Protein AF-0000000084458682 (afdb_homodimer)

Organism: NCBI:txid398673

Structure (mmCIF, N/CA/C/O backbone):
data_AF-0000000084458682-model_v1
#
loop_
_entity.id
_entity.type
_entity.pdbx_description
1 polymer 'C6 zinc finger domain-containing protein'
#
loop_
_atom_site.group_PDB
_atom_site.id
_atom_site.type_symbol
_atom_site.label_atom_id
_atom_site.label_alt_id
_atom_site.label_comp_id
_atom_site.label_asym_id
_atom_site.label_entity_id
_atom_site.label_seq_id
_atom_site.pdbx_PDB_ins_code
_atom_site.Cartn_x
_atom_site.Cartn_y
_atom_site.Cartn_z
_atom_site.occupancy
_atom_site.B_iso_or_equiv
_atom_site.auth_seq_id
_atom_site.auth_comp_id
_atom_site.auth_asym_id
_atom_site.auth_atom_id
_atom_site.pdbx_PDB_model_num
ATOM 1 N N . MET A 1 1 ? 53.125 -32.344 -9.625 1 20.31 1 MET A N 1
ATOM 2 C CA . MET A 1 1 ? 53.156 -32.875 -10.984 1 20.31 1 MET A CA 1
ATOM 3 C C . MET A 1 1 ? 51.812 -32.688 -11.688 1 20.31 1 MET A C 1
ATOM 5 O O . MET A 1 1 ? 50.781 -33.094 -11.164 1 20.31 1 MET A O 1
ATOM 9 N N . VAL A 1 2 ? 51.625 -31.562 -12.617 1 22.66 2 VAL A N 1
ATOM 10 C CA . VAL A 1 2 ? 50.562 -30.688 -13.094 1 22.66 2 VAL A CA 1
ATOM 11 C C . VAL A 1 2 ? 49.75 -31.391 -14.164 1 22.66 2 VAL A C 1
ATOM 13 O O . VAL A 1 2 ? 50.25 -31.688 -15.25 1 22.66 2 VAL A O 1
ATOM 16 N N . TYR A 1 3 ? 49.031 -32.531 -13.836 1 24.22 3 TYR A N 1
ATOM 17 C CA . TYR A 1 3 ? 48.594 -33.562 -14.766 1 24.22 3 TYR A CA 1
ATOM 18 C C . TYR A 1 3 ? 47.625 -33 -15.797 1 24.22 3 TYR A C 1
ATOM 20 O O . TYR A 1 3 ? 46.656 -32.344 -15.445 1 24.22 3 TYR A O 1
ATOM 28 N N . ARG A 1 4 ? 47.969 -32.562 -17.094 1 22.98 4 ARG A N 1
ATOM 29 C CA . ARG A 1 4 ? 47.625 -31.906 -18.344 1 22.98 4 ARG A CA 1
ATOM 30 C C . ARG A 1 4 ? 46.5 -32.656 -19.062 1 22.98 4 ARG A C 1
ATOM 32 O O . ARG A 1 4 ? 46.75 -33.344 -20.062 1 22.98 4 ARG A O 1
ATOM 39 N N . GLY A 1 5 ? 45.625 -33.312 -18.344 1 24.48 5 GLY A N 1
ATOM 40 C CA . GLY A 1 5 ? 44.875 -34.312 -19.094 1 24.48 5 GLY A CA 1
ATOM 41 C C . GLY A 1 5 ? 44.094 -33.75 -20.266 1 24.48 5 GLY A C 1
ATOM 42 O O . GLY A 1 5 ? 43.625 -32.625 -20.219 1 24.48 5 GLY A O 1
ATOM 43 N N . LYS A 1 6 ? 44.469 -34.062 -21.516 1 24.25 6 LYS A N 1
ATOM 44 C CA . LYS A 1 6 ? 44.156 -33.656 -22.891 1 24.25 6 LYS A CA 1
ATOM 45 C C . LYS A 1 6 ? 42.656 -33.688 -23.156 1 24.25 6 LYS A C 1
ATOM 47 O O . LYS A 1 6 ? 41.969 -34.688 -22.828 1 24.25 6 LYS A O 1
ATOM 52 N N . PRO A 1 7 ? 41.938 -32.5 -23.359 1 23.73 7 PRO A N 1
ATOM 53 C CA . PRO A 1 7 ? 40.531 -32.156 -23.594 1 23.73 7 PRO A CA 1
ATOM 54 C C . PRO A 1 7 ? 39.938 -32.812 -24.844 1 23.73 7 PRO A C 1
ATOM 56 O O . PRO A 1 7 ? 40.594 -32.844 -25.891 1 23.73 7 PRO A O 1
ATOM 59 N N . SER A 1 8 ? 39.438 -34.062 -24.75 1 23.16 8 SER A N 1
ATOM 60 C CA . SER A 1 8 ? 39.031 -34.812 -25.938 1 23.16 8 SER A CA 1
ATOM 61 C C . SER A 1 8 ? 38.188 -33.938 -26.859 1 23.16 8 SER A C 1
ATOM 63 O O . SER A 1 8 ? 37.406 -33.094 -26.375 1 23.16 8 SER A O 1
ATOM 65 N N . PRO A 1 9 ? 38.469 -33.75 -28.156 1 22.3 9 PRO A N 1
ATOM 66 C CA . PRO A 1 9 ? 38.125 -32.844 -29.266 1 22.3 9 PRO A CA 1
ATOM 67 C C . PRO A 1 9 ? 36.625 -32.75 -29.516 1 22.3 9 PRO A C 1
ATOM 69 O O . PRO A 1 9 ? 36.094 -31.688 -29.859 1 22.3 9 PRO A O 1
ATOM 72 N N . SER A 1 10 ? 35.938 -33.875 -29.688 1 22.98 10 SER A N 1
ATOM 73 C CA . SER A 1 10 ? 34.969 -33.969 -30.781 1 22.98 10 SER A CA 1
ATOM 74 C C . SER A 1 10 ? 33.625 -33.312 -30.391 1 22.98 10 SER A C 1
ATOM 76 O O . SER A 1 10 ? 32.594 -33.625 -30.969 1 22.98 10 SER A O 1
ATOM 78 N N . CYS A 1 11 ? 33.438 -32.719 -29.25 1 22.16 11 CYS A N 1
ATOM 79 C CA . CYS A 1 11 ? 32.031 -32.438 -28.891 1 22.16 11 CYS A CA 1
ATOM 80 C C . CYS A 1 11 ? 31.406 -31.469 -29.875 1 22.16 11 CYS A C 1
ATOM 82 O O . CYS A 1 11 ? 31.812 -30.312 -29.953 1 22.16 11 CYS A O 1
ATOM 84 N N . ALA A 1 12 ? 30.891 -32.031 -31.016 1 23.44 12 ALA A N 1
ATOM 85 C CA . ALA A 1 12 ? 30.25 -31.375 -32.156 1 23.44 12 ALA A CA 1
ATOM 86 C C . ALA A 1 12 ? 29.203 -30.359 -31.688 1 23.44 12 ALA A C 1
ATOM 88 O O . ALA A 1 12 ? 28.438 -30.641 -30.766 1 23.44 12 ALA A O 1
ATOM 89 N N . VAL A 1 13 ? 29.438 -29.141 -31.875 1 24.12 13 VAL A N 1
ATOM 90 C CA . VAL A 1 13 ? 28.734 -27.891 -31.656 1 24.12 13 VAL A CA 1
ATOM 91 C C . VAL A 1 13 ? 27.359 -27.953 -32.312 1 24.12 13 VAL A C 1
ATOM 93 O O . VAL A 1 13 ? 27.234 -28.109 -33.531 1 24.12 13 VAL A O 1
ATOM 96 N N . CYS A 1 14 ? 26.391 -28.625 -31.703 1 24.22 14 CYS A N 1
ATOM 97 C CA . CYS A 1 14 ? 25.047 -28.656 -32.281 1 24.22 14 CYS A CA 1
ATOM 98 C C . CYS A 1 14 ? 24.609 -27.25 -32.688 1 24.22 14 CYS A C 1
ATOM 100 O O . CYS A 1 14 ? 24.578 -26.328 -31.875 1 24.22 14 CYS A O 1
ATOM 102 N N . THR A 1 15 ? 24.938 -26.828 -33.969 1 24.16 15 THR A N 1
ATOM 103 C CA . THR A 1 15 ? 24.641 -25.578 -34.656 1 24.16 15 THR A CA 1
ATOM 104 C C . THR A 1 15 ? 23.172 -25.188 -34.469 1 24.16 15 THR A C 1
ATOM 106 O O . THR A 1 15 ? 22.281 -26.031 -34.594 1 24.16 15 THR A O 1
ATOM 109 N N . GLY A 1 16 ? 22.812 -24.344 -33.656 1 22.59 16 GLY A N 1
ATOM 110 C CA . GLY A 1 16 ? 21.562 -23.688 -33.312 1 22.59 16 GLY A CA 1
ATOM 111 C C . GLY A 1 16 ? 20.734 -23.297 -34.531 1 22.59 16 GLY A C 1
ATOM 112 O O . GLY A 1 16 ? 21.25 -23.297 -35.656 1 22.59 16 GLY A O 1
ATOM 113 N N . TYR A 1 17 ? 19.422 -23.391 -34.594 1 22.22 17 TYR A N 1
ATOM 114 C CA . TYR A 1 17 ? 18.391 -23.125 -35.594 1 22.22 17 TYR A CA 1
ATOM 115 C C . TYR A 1 17 ? 18.562 -21.75 -36.219 1 22.22 17 TYR A C 1
ATOM 117 O O . TYR A 1 17 ? 18.797 -20.766 -35.531 1 22.22 17 TYR A O 1
ATOM 125 N N . ARG A 1 18 ? 19.031 -21.609 -37.469 1 24.05 18 ARG A N 1
ATOM 126 C CA . ARG A 1 18 ? 19.281 -20.438 -38.281 1 24.05 18 ARG A CA 1
ATOM 127 C C . ARG A 1 18 ? 18.156 -19.422 -38.125 1 24.05 18 ARG A C 1
ATOM 129 O O . ARG A 1 18 ? 17.078 -19.734 -37.625 1 24.05 18 ARG A O 1
ATOM 136 N N . ASP A 1 19 ? 18.172 -18.344 -39.156 1 22.89 19 ASP A N 1
ATOM 137 C CA . ASP A 1 19 ? 17.781 -17 -39.562 1 22.89 19 ASP A CA 1
ATOM 138 C C . ASP A 1 19 ? 16.328 -16.953 -40 1 22.89 19 ASP A C 1
ATOM 140 O O . ASP A 1 19 ? 15.938 -17.719 -40.906 1 22.89 19 ASP A O 1
ATOM 144 N N . GLN A 1 20 ? 15.398 -16.641 -39.281 1 24.78 20 GLN A N 1
ATOM 145 C CA . GLN A 1 20 ? 13.984 -16.484 -39.594 1 24.78 20 GLN A CA 1
ATOM 146 C C . GLN A 1 20 ? 13.781 -15.484 -40.75 1 24.78 20 GLN A C 1
ATOM 148 O O . GLN A 1 20 ? 12.648 -15.141 -41.094 1 24.78 20 GLN A O 1
ATOM 153 N N . SER A 1 21 ? 14.844 -14.938 -41.344 1 27.61 21 SER A N 1
ATOM 154 C CA . SER A 1 21 ? 14.547 -13.914 -42.344 1 27.61 21 SER A CA 1
ATOM 155 C C . SER A 1 21 ? 13.648 -14.461 -43.438 1 27.61 21 SER A C 1
ATOM 157 O O . SER A 1 21 ? 13.133 -13.703 -44.25 1 27.61 21 SER A O 1
ATOM 159 N N . ASP A 1 22 ? 13.734 -15.734 -43.719 1 24.95 22 ASP A N 1
ATOM 160 C CA . ASP A 1 22 ? 13.242 -16.047 -45.031 1 24.95 22 ASP A CA 1
ATOM 161 C C . ASP A 1 22 ? 11.719 -15.945 -45.094 1 24.95 22 ASP A C 1
ATOM 163 O O . ASP A 1 22 ? 11.094 -16.453 -46.031 1 24.95 22 ASP A O 1
ATOM 167 N N . PHE A 1 23 ? 11.023 -15.898 -43.938 1 23.5 23 PHE A N 1
ATOM 168 C CA . PHE A 1 23 ? 9.594 -16.047 -44.219 1 23.5 23 PHE A CA 1
ATOM 169 C C . PHE A 1 23 ? 9.039 -14.812 -44.906 1 23.5 23 PHE A C 1
ATOM 171 O O . PHE A 1 23 ? 9.188 -13.695 -44.406 1 23.5 23 PHE A O 1
ATOM 178 N N . GLY A 1 24 ? 9.016 -14.703 -46.219 1 23.62 24 GLY A N 1
ATOM 179 C CA . GLY A 1 24 ? 8.547 -13.758 -47.219 1 23.62 24 GLY A CA 1
ATOM 180 C C . GLY A 1 24 ? 7.129 -13.281 -46.969 1 23.62 24 GLY A C 1
ATOM 181 O O . GLY A 1 24 ? 6.25 -13.469 -47.812 1 23.62 24 GLY A O 1
ATOM 182 N N . PHE A 1 25 ? 6.645 -13.297 -45.688 1 22.47 25 PHE A N 1
ATOM 183 C CA . PHE A 1 25 ? 5.207 -13.047 -45.688 1 22.47 25 PHE A CA 1
ATOM 184 C C . PHE A 1 25 ? 4.898 -11.648 -46.219 1 22.47 25 PHE A C 1
ATOM 186 O O . PHE A 1 25 ? 5.41 -10.656 -45.719 1 22.47 25 PHE A O 1
ATOM 193 N N . GLN A 1 26 ? 4.793 -11.57 -47.5 1 23.95 26 GLN A N 1
ATOM 194 C CA . GLN A 1 26 ? 4.348 -10.375 -48.219 1 23.95 26 GLN A CA 1
ATOM 195 C C . GLN A 1 26 ? 3.016 -9.875 -47.688 1 23.95 26 GLN A C 1
ATOM 197 O O . GLN A 1 26 ? 2.084 -10.656 -47.469 1 23.95 26 GLN A O 1
ATOM 202 N N . ASP A 1 27 ? 3.084 -8.922 -46.875 1 23.94 27 ASP A N 1
ATOM 203 C CA . ASP A 1 27 ? 1.96 -8.219 -46.25 1 23.94 27 ASP A CA 1
ATOM 204 C C . ASP A 1 27 ? 0.97 -7.742 -47.312 1 23.94 27 ASP A C 1
ATOM 206 O O . ASP A 1 27 ? 1.268 -6.824 -48.094 1 23.94 27 ASP A O 1
ATOM 210 N N . GLN A 1 28 ? 0.329 -8.68 -48.031 1 25.38 28 GLN A N 1
ATOM 211 C CA . GLN A 1 28 ? -0.62 -8.234 -49.062 1 25.38 28 GLN A CA 1
ATOM 212 C C . GLN A 1 28 ? -1.819 -7.539 -48.406 1 25.38 28 GLN A C 1
ATOM 214 O O . GLN A 1 28 ? -2.951 -8.016 -48.531 1 25.38 28 GLN A O 1
ATOM 219 N N . SER A 1 29 ? -1.659 -7.012 -47.219 1 25.89 29 SER A N 1
ATOM 220 C CA . SER A 1 29 ? -2.871 -6.602 -46.5 1 25.89 29 SER A CA 1
ATOM 221 C C . SER A 1 29 ? -3.562 -5.449 -47.219 1 25.89 29 SER A C 1
ATOM 223 O O . SER A 1 29 ? -4.578 -4.934 -46.75 1 25.89 29 SER A O 1
ATOM 225 N N . GLU A 1 30 ? -2.973 -4.875 -48.219 1 23.98 30 GLU A N 1
ATOM 226 C CA . GLU A 1 30 ? -3.619 -3.609 -48.562 1 23.98 30 GLU A CA 1
ATOM 227 C C . GLU A 1 30 ? -5.059 -3.832 -49.031 1 23.98 30 GLU A C 1
ATOM 229 O O . GLU A 1 30 ? -5.949 -3.053 -48.688 1 23.98 30 GLU A O 1
ATOM 234 N N . GLU A 1 31 ? -5.25 -4.812 -50 1 24.73 31 GLU A N 1
ATOM 235 C CA . GLU A 1 31 ? -6.402 -4.707 -50.875 1 24.73 31 GLU A CA 1
ATOM 236 C C . GLU A 1 31 ? -7.688 -5.117 -50.188 1 24.73 31 GLU A C 1
ATOM 238 O O . GLU A 1 31 ? -8.75 -4.531 -50.406 1 24.73 31 GLU A O 1
ATOM 243 N N . VAL A 1 32 ? -7.625 -6.164 -49.219 1 25.7 32 VAL A N 1
ATOM 244 C CA . VAL A 1 32 ? -8.898 -6.797 -48.938 1 25.7 32 VAL A CA 1
ATOM 245 C C . VAL A 1 32 ? -9.734 -5.887 -48.031 1 25.7 32 VAL A C 1
ATOM 247 O O . VAL A 1 32 ? -10.906 -6.156 -47.781 1 25.7 32 VAL A O 1
ATOM 250 N N . VAL A 1 33 ? -9.156 -4.805 -47.438 1 25.14 33 VAL A N 1
ATOM 251 C CA . VAL A 1 33 ? -9.969 -4.008 -46.531 1 25.14 33 VAL A CA 1
ATOM 252 C C . VAL A 1 33 ? -11.148 -3.404 -47.281 1 25.14 33 VAL A C 1
ATOM 254 O O . VAL A 1 33 ? -12.117 -2.955 -46.656 1 25.14 33 VAL A O 1
ATOM 257 N N . ARG A 1 34 ? -11.125 -3.254 -48.562 1 22.03 34 ARG A N 1
ATOM 258 C CA . ARG A 1 34 ? -12.109 -2.379 -49.188 1 22.03 34 ARG A CA 1
ATOM 259 C C . ARG A 1 34 ? -13.5 -3.016 -49.156 1 22.03 34 ARG A C 1
ATOM 261 O O . ARG A 1 34 ? -14.5 -2.332 -48.938 1 22.03 34 ARG A O 1
ATOM 268 N N . ASN A 1 35 ? -13.773 -4.383 -49.625 1 21.17 35 ASN A N 1
ATOM 269 C CA . ASN A 1 35 ? -15.039 -4.773 -50.25 1 21.17 35 ASN A CA 1
ATOM 270 C C . ASN A 1 35 ? -16.078 -5.156 -49.219 1 21.17 35 ASN A C 1
ATOM 272 O O . ASN A 1 35 ? -17.141 -5.672 -49.562 1 21.17 35 ASN A O 1
ATOM 276 N N . TYR A 1 36 ? -15.836 -5.395 -47.906 1 23.7 36 TYR A N 1
ATOM 277 C CA . TYR A 1 36 ? -16.828 -6.113 -47.125 1 23.7 36 TYR A CA 1
ATOM 278 C C . TYR A 1 36 ? -18.094 -5.277 -46.969 1 23.7 36 TYR A C 1
ATOM 280 O O . TYR A 1 36 ? -18.953 -5.582 -46.125 1 23.7 36 TYR A O 1
ATOM 288 N N . HIS A 1 37 ? -18.5 -4.359 -47.938 1 23.52 37 HIS A N 1
ATOM 289 C CA . HIS A 1 37 ? -19.656 -3.482 -47.812 1 23.52 37 HIS A CA 1
ATOM 290 C C . HIS A 1 37 ? -20.953 -4.285 -47.656 1 23.52 37 HIS A C 1
ATOM 292 O O . HIS A 1 37 ? -21.781 -3.961 -46.812 1 23.52 37 HIS A O 1
ATOM 298 N N . GLN A 1 38 ? -21.516 -4.984 -48.719 1 19.23 38 GLN A N 1
ATOM 299 C CA . GLN A 1 38 ? -22.859 -4.836 -49.25 1 19.23 38 GLN A CA 1
ATOM 300 C C . GLN A 1 38 ? -23.828 -5.797 -48.594 1 19.23 38 GLN A C 1
ATOM 302 O O . GLN A 1 38 ? -24.922 -5.391 -48.156 1 19.23 38 GLN A O 1
ATOM 307 N N . SER A 1 39 ? -24 -7.129 -49 1 19.36 39 SER A N 1
ATOM 308 C CA . SER A 1 39 ? -25.203 -7.746 -49.531 1 19.36 39 SER A CA 1
ATOM 309 C C . SER A 1 39 ? -25.938 -8.539 -48.469 1 19.36 39 SER A C 1
ATOM 311 O O . SER A 1 39 ? -26.828 -9.344 -48.781 1 19.36 39 SER A O 1
ATOM 313 N N . ALA A 1 40 ? -25.797 -8.367 -47.125 1 19.02 40 ALA A N 1
ATOM 314 C CA . ALA A 1 40 ? -26.344 -9.469 -46.344 1 19.02 40 ALA A CA 1
ATOM 315 C C . ALA A 1 40 ? -27.875 -9.406 -46.312 1 19.02 40 ALA A C 1
ATOM 317 O O . ALA A 1 40 ? -28.484 -9.375 -45.25 1 19.02 40 ALA A O 1
ATOM 318 N N . LYS A 1 41 ? -28.562 -8.852 -47.219 1 17.77 41 LYS A N 1
ATOM 319 C CA . LYS A 1 41 ? -29.984 -8.672 -46.969 1 17.77 41 LYS A CA 1
ATOM 320 C C . LYS A 1 41 ? -30.688 -10.008 -46.812 1 17.77 41 LYS A C 1
ATOM 322 O O . LYS A 1 41 ? -31.422 -10.219 -45.812 1 17.77 41 LYS A O 1
ATOM 327 N N . LYS A 1 42 ? -31.375 -10.672 -47.812 1 18.09 42 LYS A N 1
ATOM 328 C CA . LYS A 1 42 ? -32.781 -11.023 -47.969 1 18.09 42 LYS A CA 1
ATOM 329 C C . LYS A 1 42 ? -33.031 -12.508 -47.719 1 18.09 42 LYS A C 1
ATOM 331 O O . LYS A 1 42 ? -34.125 -13 -47.875 1 18.09 42 LYS A O 1
ATOM 336 N N . LYS A 1 43 ? -32.062 -13.453 -47.812 1 17.5 43 LYS A N 1
ATOM 337 C CA . LYS A 1 43 ? -32.531 -14.648 -48.5 1 17.5 43 LYS A CA 1
ATOM 338 C C . LYS A 1 43 ? -33.562 -15.406 -47.688 1 17.5 43 LYS A C 1
ATOM 340 O O . LYS A 1 43 ? -34.625 -15.734 -48.188 1 17.5 43 LYS A O 1
ATOM 345 N N . GLY A 1 44 ? -33.344 -16.672 -47.062 1 16.72 44 GLY A N 1
ATOM 346 C CA . GLY A 1 44 ? -33.719 -18.016 -47.469 1 16.72 44 GLY A CA 1
ATOM 347 C C . GLY A 1 44 ? -34.875 -18.562 -46.625 1 16.72 44 GLY A C 1
ATOM 348 O O . GLY A 1 44 ? -34.719 -18.797 -45.438 1 16.72 44 GLY A O 1
ATOM 349 N N . LYS A 1 45 ? -36.188 -18.281 -46.781 1 18.02 45 LYS A N 1
ATOM 350 C CA . LYS A 1 45 ? -37.5 -18.625 -46.25 1 18.02 45 LYS A CA 1
ATOM 351 C C . LYS A 1 45 ? -37.75 -20.141 -46.344 1 18.02 45 LYS A C 1
ATOM 353 O O . LYS A 1 45 ? -38.469 -20.703 -45.531 1 18.02 45 LYS A O 1
ATOM 358 N N . GLU A 1 46 ? -37.562 -21 -47.469 1 15.95 46 GLU A N 1
ATOM 359 C CA . GLU A 1 46 ? -38.625 -21.875 -47.969 1 15.95 46 GLU A CA 1
ATOM 360 C C . GLU A 1 46 ? -38.562 -23.266 -47.344 1 15.95 46 GLU A C 1
ATOM 362 O O . GLU A 1 46 ? -39.375 -24.125 -47.656 1 15.95 46 GLU A O 1
ATOM 367 N N . LYS A 1 47 ? -37.625 -23.641 -46.656 1 18.17 47 LYS A N 1
ATOM 368 C CA . LYS A 1 47 ? -37.469 -25.094 -46.812 1 18.17 47 LYS A CA 1
ATOM 369 C C . LYS A 1 47 ? -38.719 -25.844 -46.312 1 18.17 47 LYS A C 1
ATOM 371 O O . LYS A 1 47 ? -39.25 -25.516 -45.25 1 18.17 47 LYS A O 1
ATOM 376 N N . GLU A 1 48 ? -39.25 -26.828 -47.156 1 15.81 48 GLU A N 1
ATOM 377 C CA . GLU A 1 48 ? -40.219 -27.828 -47.594 1 15.81 48 GLU A CA 1
ATOM 378 C C . GLU A 1 48 ? -40.312 -28.984 -46.594 1 15.81 48 GLU A C 1
ATOM 380 O O . GLU A 1 48 ? -39.312 -29.406 -46.031 1 15.81 48 GLU A O 1
ATOM 385 N N . LYS A 1 49 ? -41.5 -29.453 -46.25 1 16.69 49 LYS A N 1
ATOM 386 C CA . LYS A 1 49 ? -42.438 -30.25 -45.469 1 16.69 49 LYS A CA 1
ATOM 387 C C . LYS A 1 49 ? -42.156 -31.734 -45.625 1 16.69 49 LYS A C 1
ATOM 389 O O . LYS A 1 49 ? -42.656 -32.562 -44.875 1 16.69 49 LYS A O 1
ATOM 394 N N . GLU A 1 50 ? -41.594 -32.188 -46.812 1 15.05 50 GLU A N 1
ATOM 395 C CA . GLU A 1 50 ? -42.219 -33.438 -47.156 1 15.05 50 GLU A CA 1
ATOM 396 C C . GLU A 1 50 ? -41.75 -34.562 -46.25 1 15.05 50 GLU A C 1
ATOM 398 O O . GLU A 1 50 ? -40.531 -34.781 -46.094 1 15.05 50 GLU A O 1
ATOM 403 N N . LYS A 1 51 ? -42.531 -34.938 -45.344 1 17.11 51 LYS A N 1
ATOM 404 C CA . LYS A 1 51 ? -42.656 -35.938 -44.312 1 17.11 51 LYS A CA 1
ATOM 405 C C . LYS A 1 51 ? -42.188 -37.312 -44.812 1 17.11 51 LYS A C 1
ATOM 407 O O . LYS A 1 51 ? -42.062 -37.5 -46.031 1 17.11 51 LYS A O 1
ATOM 412 N N . ARG A 1 52 ? -42.875 -38.344 -44.562 1 17.33 52 ARG A N 1
ATOM 413 C CA . ARG A 1 52 ? -42.719 -39.531 -43.719 1 17.33 52 ARG A CA 1
ATOM 414 C C . ARG A 1 52 ? -42.531 -40.781 -44.562 1 17.33 52 ARG A C 1
ATOM 416 O O . ARG A 1 52 ? -42.469 -41.875 -44 1 17.33 52 ARG A O 1
ATOM 423 N N . SER A 1 53 ? -42.719 -40.812 -45.781 1 15.97 53 SER A N 1
ATOM 424 C CA . SER A 1 53 ? -43.312 -42.062 -46.25 1 15.97 53 SER A CA 1
ATOM 425 C C . SER A 1 53 ? -42.312 -43.188 -46.281 1 15.97 53 SER A C 1
ATOM 427 O O . SER A 1 53 ? -42.625 -44.312 -46.625 1 15.97 53 SER A O 1
ATOM 429 N N . ILE A 1 54 ? -41 -43 -45.906 1 15.2 54 ILE A N 1
ATOM 430 C CA . ILE A 1 54 ? -40.156 -43.844 -46.781 1 15.2 54 ILE A CA 1
ATOM 431 C C . ILE A 1 54 ? -40.562 -45.312 -46.625 1 15.2 54 ILE A C 1
ATOM 433 O O . ILE A 1 54 ? -41.125 -45.719 -45.625 1 15.2 54 ILE A O 1
ATOM 437 N N . THR A 1 55 ? -39.531 -46.125 -46.812 1 15.09 55 THR A N 1
ATOM 438 C CA . THR A 1 55 ? -39.062 -47.094 -47.812 1 15.09 55 THR A CA 1
ATOM 439 C C . THR A 1 55 ? -39.375 -48.531 -47.375 1 15.09 55 THR A C 1
ATOM 441 O O . THR A 1 55 ? -39.625 -48.781 -46.188 1 15.09 55 THR A O 1
ATOM 444 N N . SER A 1 56 ? -38.469 -49.375 -47.625 1 15.2 56 SER A N 1
ATOM 445 C CA . SER A 1 56 ? -38.312 -50.531 -48.5 1 15.2 56 SER A CA 1
ATOM 446 C C . SER A 1 56 ? -38.531 -51.844 -47.75 1 15.2 56 SER A C 1
ATOM 448 O O . SER A 1 56 ? -38.438 -51.906 -46.531 1 15.2 56 SER A O 1
ATOM 450 N N . SER A 1 57 ? -38.562 -52.906 -48.375 1 16.75 57 SER A N 1
ATOM 451 C CA . SER A 1 57 ? -39.188 -54.188 -48.75 1 16.75 57 SER A CA 1
ATOM 452 C C . SER A 1 57 ? -38.469 -55.344 -48.094 1 16.75 57 SER A C 1
ATOM 454 O O . SER A 1 57 ? -39 -56.438 -47.969 1 16.75 57 SER A O 1
ATOM 456 N N . PRO A 1 58 ? -37.125 -55.188 -47.688 1 16.36 58 PRO A N 1
ATOM 457 C CA . PRO A 1 58 ? -36.469 -56.406 -48.25 1 16.36 58 PRO A CA 1
ATOM 458 C C . PRO A 1 58 ? -36.938 -57.688 -47.594 1 16.36 58 PRO A C 1
ATOM 460 O O . PRO A 1 58 ? -37.5 -57.625 -46.469 1 16.36 58 PRO A O 1
ATOM 463 N N . ILE A 1 59 ? -36.375 -58.781 -48.062 1 16.97 59 ILE A N 1
ATOM 464 C CA . ILE A 1 59 ? -36.656 -60.156 -48.438 1 16.97 59 ILE A CA 1
ATOM 465 C C . ILE A 1 59 ? -36.469 -61.062 -47.219 1 16.97 59 ILE A C 1
ATOM 467 O O . ILE A 1 59 ? -35.531 -60.875 -46.438 1 16.97 59 ILE A O 1
ATOM 471 N N . LEU A 1 60 ? -37.312 -61.938 -46.938 1 19.03 60 LEU A N 1
ATOM 472 C CA . LEU A 1 60 ? -37.875 -62.844 -45.938 1 19.03 60 LEU A CA 1
ATOM 473 C C . LEU A 1 60 ? -36.969 -64.062 -45.719 1 19.03 60 LEU A C 1
ATOM 475 O O . LEU A 1 60 ? -37.219 -64.875 -44.844 1 19.03 60 LEU A O 1
ATOM 479 N N . PRO A 1 61 ? -35.625 -64.062 -46.312 1 17.2 61 PRO A N 1
ATOM 480 C CA . PRO A 1 61 ? -35.625 -65.438 -46.656 1 17.2 61 PRO A CA 1
ATOM 481 C C . PRO A 1 61 ? -35.719 -66.375 -45.469 1 17.2 61 PRO A C 1
ATOM 483 O O . PRO A 1 61 ? -35.5 -65.938 -44.312 1 17.2 61 PRO A O 1
ATOM 486 N N . SER A 1 62 ? -35.688 -67.688 -45.781 1 18.09 62 SER A N 1
ATOM 487 C CA . SER A 1 62 ? -36.156 -69 -45.406 1 18.09 62 SER A CA 1
ATOM 488 C C . SER A 1 62 ? -35.25 -69.688 -44.406 1 18.09 62 SER A C 1
ATOM 490 O O . SER A 1 62 ? -34.031 -69.75 -44.594 1 18.09 62 SER A O 1
ATOM 492 N N . THR A 1 63 ? -35.469 -69.375 -43.156 1 19.25 63 THR A N 1
ATOM 493 C CA . THR A 1 63 ? -34.75 -69.875 -42 1 19.25 63 THR A CA 1
ATOM 494 C C . THR A 1 63 ? -34.594 -71.375 -42.031 1 19.25 63 THR A C 1
ATOM 496 O O . THR A 1 63 ? -35.562 -72.125 -41.875 1 19.25 63 THR A O 1
ATOM 499 N N . THR A 1 64 ? -33.781 -71.75 -43.094 1 17.59 64 THR A N 1
ATOM 500 C CA . THR A 1 64 ? -33.75 -73.25 -43.188 1 17.59 64 THR A CA 1
ATOM 501 C C . THR A 1 64 ? -33.219 -73.812 -41.875 1 17.59 64 THR A C 1
ATOM 503 O O . THR A 1 64 ? -32.406 -73.188 -41.188 1 17.59 64 THR A O 1
ATOM 506 N N . THR A 1 65 ? -33.812 -74.938 -41.5 1 20.09 65 THR A N 1
ATOM 507 C CA . THR A 1 65 ? -33.969 -75.875 -40.375 1 20.09 65 THR A CA 1
ATOM 508 C C . THR A 1 65 ? -32.688 -76.688 -40.156 1 20.09 65 THR A C 1
ATOM 510 O O . THR A 1 65 ? -32.562 -77.438 -39.188 1 20.09 65 THR A O 1
ATOM 513 N N . GLY A 1 66 ? -31.469 -76.188 -40.719 1 17.66 66 GLY A N 1
ATOM 514 C CA . GLY A 1 66 ? -30.75 -77.438 -40.906 1 17.66 66 GLY A CA 1
ATOM 515 C C . GLY A 1 66 ? -30.375 -78.125 -39.625 1 17.66 66 GLY A C 1
ATOM 516 O O . GLY A 1 66 ? -30.375 -77.5 -38.562 1 17.66 66 GLY A O 1
ATOM 517 N N . THR A 1 67 ? -30.109 -79.5 -39.656 1 19.11 67 THR A N 1
ATOM 518 C CA . THR A 1 67 ? -30.094 -80.75 -38.906 1 19.11 67 THR A CA 1
ATOM 519 C C . THR A 1 67 ? -28.812 -80.875 -38.094 1 19.11 67 THR A C 1
ATOM 521 O O . THR A 1 67 ? -28.828 -81.375 -36.969 1 19.11 67 THR A O 1
ATOM 524 N N . LEU A 1 68 ? -27.625 -80.25 -38.469 1 18.12 68 LEU A N 1
ATOM 525 C CA . LEU A 1 68 ? -26.625 -81.312 -38.5 1 18.12 68 LEU A CA 1
ATOM 526 C C . LEU A 1 68 ? -26.266 -81.75 -37.094 1 18.12 68 LEU A C 1
ATOM 528 O O . LEU A 1 68 ? -26.5 -81.062 -36.125 1 18.12 68 LEU A O 1
ATOM 532 N N . VAL A 1 69 ? -25.094 -82.5 -37.094 1 20.33 69 VAL A N 1
ATOM 533 C CA . VAL A 1 69 ? -24.453 -83.75 -36.656 1 20.33 69 VAL A CA 1
ATOM 534 C C . VAL A 1 69 ? -23.703 -83.562 -35.344 1 20.33 69 VAL A C 1
ATOM 536 O O . VAL A 1 69 ? -23.281 -82.438 -35.062 1 20.33 69 VAL A O 1
ATOM 539 N N . THR A 1 70 ? -23.531 -84.562 -34.562 1 21.48 70 THR A N 1
ATOM 540 C CA . THR A 1 70 ? -23.328 -85 -33.188 1 21.48 70 THR A CA 1
ATOM 541 C C . THR A 1 70 ? -21.875 -84.812 -32.781 1 21.48 70 THR A C 1
ATOM 543 O O . THR A 1 70 ? -21.531 -85 -31.609 1 21.48 70 THR A O 1
ATOM 546 N N . PRO A 1 71 ? -20.859 -84.125 -33.594 1 22.42 71 PRO A N 1
ATOM 547 C CA . PRO A 1 71 ? -19.656 -84.938 -33.375 1 22.42 71 PRO A CA 1
ATOM 548 C C . PRO A 1 71 ? -19.094 -84.812 -31.969 1 22.42 71 PRO A C 1
ATOM 550 O O . PRO A 1 71 ? -19.297 -83.75 -31.312 1 22.42 71 PRO A O 1
ATOM 553 N N . ALA A 1 72 ? -18.547 -85.812 -31.344 1 25.44 72 ALA A N 1
ATOM 554 C CA . ALA A 1 72 ? -18.078 -86.312 -30.062 1 25.44 72 ALA A CA 1
ATOM 555 C C . ALA A 1 72 ? -16.734 -85.688 -29.672 1 25.44 72 ALA A C 1
ATOM 557 O O . ALA A 1 72 ? -16.125 -86.062 -28.672 1 25.44 72 ALA A O 1
ATOM 558 N N . SER A 1 73 ? -16.344 -84.438 -30.328 1 21.88 73 SER A N 1
ATOM 559 C CA . SER A 1 73 ? -14.891 -84.438 -30.297 1 21.88 73 SER A CA 1
ATOM 560 C C . SER A 1 73 ? -14.375 -84.375 -28.859 1 21.88 73 SER A C 1
ATOM 562 O O . SER A 1 73 ? -15.086 -84 -27.953 1 21.88 73 SER A O 1
ATOM 564 N N . SER A 1 74 ? -13.094 -84.875 -28.688 1 27.61 74 SER A N 1
ATOM 565 C CA . SER A 1 74 ? -12.094 -85.312 -27.734 1 27.61 74 SER A CA 1
ATOM 566 C C . SER A 1 74 ? -11.641 -84.188 -26.797 1 27.61 74 SER A C 1
ATOM 568 O O . SER A 1 74 ? -11.68 -83.062 -27.172 1 27.61 74 SER A O 1
ATOM 570 N N . PRO A 1 75 ? -11.203 -84.5 -25.516 1 28.42 75 PRO A N 1
ATOM 571 C CA . PRO A 1 75 ? -11.07 -83.688 -24.297 1 28.42 75 PRO A CA 1
ATOM 572 C C . PRO A 1 75 ? -9.953 -82.625 -24.391 1 28.42 75 PRO A C 1
ATOM 574 O O . PRO A 1 75 ? -8.805 -83 -24.703 1 28.42 75 PRO A O 1
ATOM 577 N N . PRO A 1 76 ? -10.023 -81.375 -24.969 1 27.11 76 PRO A N 1
ATOM 578 C CA . PRO A 1 76 ? -8.836 -80.562 -25.234 1 27.11 76 PRO A CA 1
ATOM 579 C C . PRO A 1 76 ? -7.945 -80.375 -24.016 1 27.11 76 PRO A C 1
ATOM 581 O O . PRO A 1 76 ? -8.422 -80.5 -22.875 1 27.11 76 PRO A O 1
ATOM 584 N N . SER A 1 77 ? -6.602 -80.625 -24.094 1 32.03 77 SER A N 1
ATOM 585 C CA . SER A 1 77 ? -5.398 -80.562 -23.281 1 32.03 77 SER A CA 1
ATOM 586 C C . SER A 1 77 ? -5.328 -79.25 -22.516 1 32.03 77 SER A C 1
ATOM 588 O O . SER A 1 77 ? -5.789 -78.188 -23 1 32.03 77 SER A O 1
ATOM 590 N N . ALA A 1 78 ? -4.969 -79.188 -21.156 1 33.31 78 ALA A N 1
ATOM 591 C CA . ALA A 1 78 ? -4.969 -78.25 -20.062 1 33.31 78 ALA A CA 1
ATOM 592 C C . ALA A 1 78 ? -4.113 -77 -20.406 1 33.31 78 ALA A C 1
ATOM 594 O O . ALA A 1 78 ? -2.896 -77.125 -20.562 1 33.31 78 ALA A O 1
ATOM 595 N N . GLY A 1 79 ? -4.477 -76.188 -21.297 1 31.39 79 GLY A N 1
ATOM 596 C CA . GLY A 1 79 ? -3.736 -75 -21.719 1 31.39 79 GLY A CA 1
ATOM 597 C C . GLY A 1 79 ? -3.105 -74.25 -20.547 1 31.39 79 GLY A C 1
ATOM 598 O O . GLY A 1 79 ? -3.574 -74.312 -19.422 1 31.39 79 GLY A O 1
ATOM 599 N N . SER A 1 80 ? -1.737 -74 -20.641 1 37.38 80 SER A N 1
ATOM 600 C CA . SER A 1 80 ? -0.814 -73.312 -19.734 1 37.38 80 SER A CA 1
ATOM 601 C C . SER A 1 80 ? -1.445 -72.062 -19.125 1 37.38 80 SER A C 1
ATOM 603 O O . SER A 1 80 ? -2.285 -71.438 -19.75 1 37.38 80 SER A O 1
ATOM 605 N N . PRO A 1 81 ? -1.382 -71.875 -17.75 1 39.06 81 PRO A N 1
ATOM 606 C CA . PRO A 1 81 ? -2.033 -70.75 -17.109 1 39.06 81 PRO A CA 1
ATOM 607 C C . PRO A 1 81 ? -1.773 -69.438 -17.844 1 39.06 81 PRO A C 1
ATOM 609 O O . PRO A 1 81 ? -0.755 -69.312 -18.531 1 39.06 81 PRO A O 1
ATOM 612 N N . PRO A 1 82 ? -2.723 -68.688 -18.281 1 38.53 82 PRO A N 1
ATOM 613 C CA . PRO A 1 82 ? -2.496 -67.438 -18.953 1 38.53 82 PRO A CA 1
ATOM 614 C C . PRO A 1 82 ? -1.372 -66.625 -18.312 1 38.53 82 PRO A C 1
ATOM 616 O O . PRO A 1 82 ? -1.22 -66.625 -17.094 1 38.53 82 PRO A O 1
ATOM 619 N N . ARG A 1 83 ? -0.133 -66.5 -18.891 1 39.56 83 ARG A N 1
ATOM 620 C CA . ARG A 1 83 ? 0.952 -65.625 -18.531 1 39.56 83 ARG A CA 1
ATOM 621 C C . ARG A 1 83 ? 0.411 -64.312 -17.906 1 39.56 83 ARG A C 1
ATOM 623 O O . ARG A 1 83 ? -0.5 -63.688 -18.438 1 39.56 83 ARG A O 1
ATOM 630 N N . SER A 1 84 ? 0.357 -64.25 -16.656 1 41.44 84 SER A N 1
ATOM 631 C CA . SER A 1 84 ? 0.124 -63 -15.93 1 41.44 84 SER A CA 1
ATOM 632 C C . SER A 1 84 ? 0.607 -61.781 -16.734 1 41.44 84 SER A C 1
ATOM 634 O O . SER A 1 84 ? 1.757 -61.75 -17.172 1 41.44 84 SER A O 1
ATOM 636 N N . LEU A 1 85 ? -0.037 -61.188 -17.641 1 43.12 85 LEU A N 1
ATOM 637 C CA . LEU A 1 85 ? 0.281 -60 -18.438 1 43.12 85 LEU A CA 1
ATOM 638 C C . LEU A 1 85 ? 1.178 -59.031 -17.641 1 43.12 85 LEU A C 1
ATOM 640 O O . LEU A 1 85 ? 0.738 -58.438 -16.672 1 43.12 85 LEU A O 1
ATOM 644 N N . ALA A 1 86 ? 2.369 -59.344 -17.359 1 53.44 86 ALA A N 1
ATOM 645 C CA . ALA A 1 86 ? 3.354 -58.469 -16.734 1 53.44 86 ALA A CA 1
ATOM 646 C C . ALA A 1 86 ? 3.189 -57.031 -17.203 1 53.44 86 ALA A C 1
ATOM 648 O O . ALA A 1 86 ? 3.297 -56.75 -18.406 1 53.44 86 ALA A O 1
ATOM 649 N N . THR A 1 87 ? 2.482 -56.188 -16.5 1 75.81 87 THR A N 1
ATOM 650 C CA . THR A 1 87 ? 2.354 -54.75 -16.766 1 75.81 87 THR A CA 1
ATOM 651 C C . THR A 1 87 ? 3.709 -54.156 -17.125 1 75.81 87 THR A C 1
ATOM 653 O O . THR A 1 87 ? 4.684 -54.312 -16.391 1 75.81 87 THR A O 1
ATOM 656 N N . SER A 1 88 ? 3.871 -53.781 -18.375 1 87.81 88 SER A N 1
ATOM 657 C CA . SER A 1 88 ? 5.109 -53.156 -18.844 1 87.81 88 SER A CA 1
ATOM 658 C C . SER A 1 88 ? 5.5 -51.969 -17.984 1 87.81 88 SER A C 1
ATOM 660 O O . SER A 1 88 ? 4.648 -51.375 -17.328 1 87.81 88 SER A O 1
ATOM 662 N N . VAL A 1 89 ? 6.699 -51.75 -17.844 1 90.56 89 VAL A N 1
ATOM 663 C CA . VAL A 1 89 ? 7.207 -50.594 -17.094 1 90.56 89 VAL A CA 1
ATOM 664 C C . VAL A 1 89 ? 6.559 -49.312 -17.609 1 90.56 89 VAL A C 1
ATOM 666 O O . VAL A 1 89 ? 6.297 -48.375 -16.844 1 90.56 89 VAL A O 1
ATOM 669 N N . GLN A 1 90 ? 6.234 -49.344 -18.859 1 91.5 90 GLN A N 1
ATOM 670 C CA . GLN A 1 90 ? 5.57 -48.188 -19.469 1 91.5 90 GLN A CA 1
ATOM 671 C C . GLN A 1 90 ? 4.172 -48 -18.891 1 91.5 90 GLN A C 1
ATOM 673 O O . GLN A 1 90 ? 3.764 -46.844 -18.609 1 91.5 90 GLN A O 1
ATOM 678 N N . ASP A 1 91 ? 3.5 -49 -18.672 1 92.44 91 ASP A N 1
ATOM 679 C CA . ASP A 1 91 ? 2.141 -48.938 -18.141 1 92.44 91 ASP A CA 1
ATOM 680 C C . ASP A 1 91 ? 2.141 -48.469 -16.688 1 92.44 91 ASP A C 1
ATOM 682 O O . ASP A 1 91 ? 1.271 -47.719 -16.281 1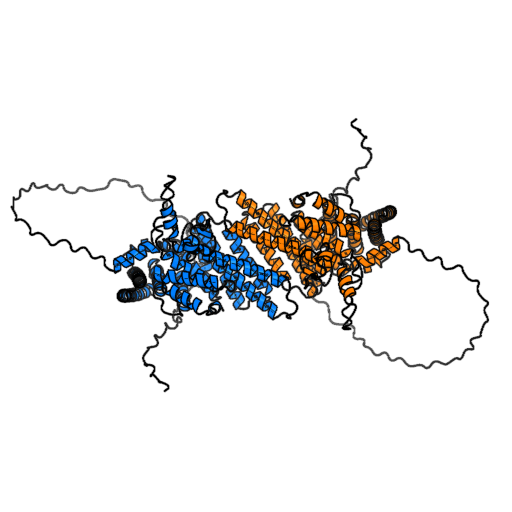 92.44 91 ASP A O 1
ATOM 686 N N . ILE A 1 92 ? 3.115 -48.969 -16.047 1 92.69 92 ILE A N 1
ATOM 687 C CA . ILE A 1 92 ? 3.242 -48.562 -14.648 1 92.69 92 ILE A CA 1
ATOM 688 C C . ILE A 1 92 ? 3.562 -47.062 -14.562 1 92.69 92 ILE A C 1
ATOM 690 O O . ILE A 1 92 ? 2.963 -46.344 -13.766 1 92.69 92 ILE A O 1
ATOM 694 N N . ALA A 1 93 ? 4.508 -46.688 -15.375 1 94.69 93 ALA A N 1
ATOM 695 C CA . ALA A 1 93 ? 4.918 -45.281 -15.391 1 94.69 93 ALA A CA 1
ATOM 696 C C . ALA A 1 93 ? 3.756 -44.375 -15.773 1 94.69 93 ALA A C 1
ATOM 698 O O . ALA A 1 93 ? 3.539 -43.344 -15.141 1 94.69 93 ALA A O 1
ATOM 699 N N . ARG A 1 94 ? 3.033 -44.719 -16.734 1 93 94 ARG A N 1
ATOM 700 C CA . ARG A 1 94 ? 1.883 -43.938 -17.172 1 93 94 ARG A CA 1
ATOM 701 C C . ARG A 1 94 ? 0.804 -43.906 -16.109 1 93 94 ARG A C 1
ATOM 703 O O . ARG A 1 94 ? 0.143 -42.875 -15.914 1 93 94 ARG A O 1
ATOM 710 N N . GLY A 1 95 ? 0.595 -45.062 -15.453 1 91.88 95 GLY A N 1
ATOM 711 C CA . GLY A 1 95 ? -0.34 -45.094 -14.336 1 91.88 95 GLY A CA 1
ATOM 712 C C . GLY A 1 95 ? 0.013 -44.125 -13.234 1 91.88 95 GLY A C 1
ATOM 713 O O . GLY A 1 95 ? -0.87 -43.469 -12.672 1 91.88 95 GLY A O 1
ATOM 714 N N . TYR A 1 96 ? 1.276 -44.062 -12.992 1 89.5 96 TYR A N 1
ATOM 715 C CA . TYR A 1 96 ? 1.751 -43.094 -11.992 1 89.5 96 TYR A CA 1
ATOM 716 C C . TYR A 1 96 ? 1.408 -41.656 -12.398 1 89.5 96 TYR A C 1
ATOM 718 O O . TYR A 1 96 ? 0.905 -40.906 -11.578 1 89.5 96 TYR A O 1
ATOM 726 N N . LEU A 1 97 ? 1.773 -41.344 -13.656 1 91.5 97 LEU A N 1
ATOM 727 C CA . LEU A 1 97 ? 1.516 -40 -14.133 1 91.5 97 LEU A CA 1
ATOM 728 C C . LEU A 1 97 ? 0.021 -39.688 -14.133 1 91.5 97 LEU A C 1
ATOM 730 O O . LEU A 1 97 ? -0.398 -38.594 -13.758 1 91.5 97 LEU A O 1
ATOM 734 N N . TYR A 1 98 ? -0.736 -40.625 -14.5 1 90.31 98 TYR A N 1
ATOM 735 C CA . TYR A 1 98 ? -2.186 -40.5 -14.555 1 90.31 98 TYR A CA 1
ATOM 736 C C . TYR A 1 98 ? -2.756 -40.188 -13.172 1 90.31 98 TYR A C 1
ATOM 738 O O . TYR A 1 98 ? -3.572 -39.281 -13.016 1 90.31 98 TYR A O 1
ATOM 746 N N . THR A 1 99 ? -2.277 -40.812 -12.227 1 87.62 99 THR A N 1
ATOM 747 C CA . THR A 1 99 ? -2.824 -40.719 -10.875 1 87.62 99 THR A CA 1
ATOM 748 C C . THR A 1 99 ? -2.326 -39.438 -10.172 1 87.62 99 THR A C 1
ATOM 750 O O . THR A 1 99 ? -3.072 -38.812 -9.43 1 87.62 99 THR A O 1
ATOM 753 N N . ASN A 1 100 ? -1.116 -39.031 -10.453 1 87.81 100 ASN A N 1
ATOM 754 C CA . ASN A 1 100 ? -0.49 -38 -9.633 1 87.81 100 ASN A CA 1
ATOM 755 C C . ASN A 1 100 ? -0.53 -36.625 -10.32 1 87.81 100 ASN A C 1
ATOM 757 O O . ASN A 1 100 ? -0.302 -35.625 -9.688 1 87.81 100 ASN A O 1
ATOM 761 N N . TYR A 1 101 ? -0.869 -36.656 -11.602 1 89.62 101 TYR A N 1
ATOM 762 C CA . TYR A 1 101 ? -0.807 -35.375 -12.305 1 89.62 101 TYR A CA 1
ATOM 763 C C . TYR A 1 101 ? -2.131 -35.062 -12.992 1 89.62 101 TYR A C 1
ATOM 765 O O . TYR A 1 101 ? -2.453 -33.906 -13.242 1 89.62 101 TYR A O 1
ATOM 773 N N . MET A 1 102 ? -2.9 -36.094 -13.312 1 88.62 102 MET A N 1
ATOM 774 C CA . MET A 1 102 ? -3.99 -35.875 -14.258 1 88.62 102 MET A CA 1
ATOM 775 C C . MET A 1 102 ? -5.344 -36.125 -13.602 1 88.62 102 MET A C 1
ATOM 777 O O . MET A 1 102 ? -6.336 -35.5 -13.953 1 88.62 102 MET A O 1
ATOM 781 N N . THR A 1 103 ? -5.359 -37.125 -12.781 1 82.88 103 THR A N 1
ATOM 782 C CA . THR A 1 103 ? -6.637 -37.5 -12.203 1 82.88 103 THR A CA 1
ATOM 783 C C . THR A 1 103 ? -6.562 -37.5 -10.68 1 82.88 103 THR A C 1
ATOM 785 O O . THR A 1 103 ? -5.566 -37.062 -10.102 1 82.88 103 THR A O 1
ATOM 788 N N . GLY A 1 104 ? -7.652 -37.875 -10.102 1 72.88 104 GLY A N 1
ATOM 789 C CA . GLY A 1 104 ? -7.723 -37.969 -8.656 1 72.88 104 GLY A CA 1
ATOM 790 C C . GLY A 1 104 ? -8.484 -36.812 -8.031 1 72.88 104 GLY A C 1
ATOM 791 O O . GLY A 1 104 ? -9.477 -36.344 -8.602 1 72.88 104 GLY A O 1
ATOM 792 N N . GLY A 1 105 ? -8.07 -36.469 -6.852 1 69.56 105 GLY A N 1
ATOM 793 C CA . GLY A 1 105 ? -8.773 -35.438 -6.113 1 69.56 105 GLY A CA 1
ATOM 794 C C . GLY A 1 105 ? -8.297 -34.031 -6.457 1 69.56 105 GLY A C 1
ATOM 795 O O . GLY A 1 105 ? -7.516 -33.844 -7.391 1 69.56 105 GLY A O 1
ATOM 796 N N . PRO A 1 106 ? -8.898 -33.125 -5.906 1 69.62 106 PRO A N 1
ATOM 797 C CA . PRO A 1 106 ? -8.594 -31.719 -6.148 1 69.62 106 PRO A CA 1
ATOM 798 C C . PRO A 1 106 ? -7.109 -31.406 -6.004 1 69.62 106 PRO A C 1
ATOM 800 O O . PRO A 1 106 ? -6.617 -30.438 -6.598 1 69.62 106 PRO A O 1
ATOM 803 N N . ARG A 1 107 ? -6.387 -32.281 -5.426 1 69.31 107 ARG A N 1
ATOM 804 C CA . ARG A 1 107 ? -4.98 -32.031 -5.141 1 69.31 107 ARG A CA 1
ATOM 805 C C . ARG A 1 107 ? -4.082 -32.562 -6.246 1 69.31 107 ARG A C 1
ATOM 807 O O . ARG A 1 107 ? -2.879 -32.312 -6.258 1 69.31 107 ARG A O 1
ATOM 814 N N . THR A 1 108 ? -4.699 -33.312 -7.18 1 72.38 108 THR A N 1
ATOM 815 C CA . THR A 1 108 ? -3.82 -33.969 -8.133 1 72.38 108 THR A CA 1
ATOM 816 C C . THR A 1 108 ? -4.199 -33.625 -9.562 1 72.38 108 THR A C 1
ATOM 818 O O . THR A 1 108 ? -3.469 -33.938 -10.5 1 72.38 108 THR A O 1
ATOM 821 N N . ARG A 1 109 ? -5.133 -32.906 -9.797 1 78 109 ARG A N 1
ATOM 822 C CA . ARG A 1 109 ? -5.68 -32.719 -11.133 1 78 109 ARG A CA 1
ATOM 823 C C . ARG A 1 109 ? -5.164 -31.438 -11.773 1 78 109 ARG A C 1
ATOM 825 O O . ARG A 1 109 ? -5.945 -30.656 -12.32 1 78 109 ARG A O 1
ATOM 832 N N . TYR A 1 110 ? -3.883 -31.281 -11.719 1 87.69 110 TYR A N 1
ATOM 833 C CA . TYR A 1 110 ? -3.318 -30.047 -12.281 1 87.69 110 TYR A CA 1
ATOM 834 C C . TYR A 1 110 ? -3.266 -30.125 -13.805 1 87.69 110 TYR A C 1
ATOM 836 O O . TYR A 1 110 ? -3.406 -29.109 -14.492 1 87.69 110 TYR A O 1
ATOM 844 N N . MET A 1 111 ? -3.111 -31.328 -14.359 1 93.38 111 MET A N 1
ATOM 845 C CA . MET A 1 111 ? -2.996 -31.5 -15.805 1 93.38 111 MET A CA 1
ATOM 846 C C . MET A 1 111 ? -4.133 -32.375 -16.344 1 93.38 111 MET A C 1
ATOM 848 O O . MET A 1 111 ? -3.908 -33.25 -17.172 1 93.38 111 MET A O 1
ATOM 852 N N . ALA A 1 112 ? -5.297 -32.094 -15.906 1 91.56 112 ALA A N 1
ATOM 853 C CA . ALA A 1 112 ? -6.473 -32.875 -16.281 1 91.56 112 ALA A CA 1
ATOM 854 C C . ALA A 1 112 ? -6.766 -32.75 -17.781 1 91.56 112 ALA A C 1
ATOM 856 O O . ALA A 1 112 ? -7.383 -33.625 -18.375 1 91.56 112 ALA A O 1
ATOM 857 N N . TYR A 1 113 ? -6.297 -31.719 -18.422 1 92.56 113 TYR A N 1
ATOM 858 C CA . TYR A 1 113 ? -6.535 -31.469 -19.828 1 92.56 113 TYR A CA 1
ATOM 859 C C . TYR A 1 113 ? -5.852 -32.531 -20.688 1 92.56 113 TYR A C 1
ATOM 861 O O . TYR A 1 113 ? -6.168 -32.688 -21.875 1 92.56 113 TYR A O 1
ATOM 869 N N . LEU A 1 114 ? -4.934 -33.312 -20.109 1 94.38 114 LEU A N 1
ATOM 870 C CA . LEU A 1 114 ? -4.207 -34.312 -20.875 1 94.38 114 LEU A CA 1
ATOM 871 C C . LEU A 1 114 ? -5.09 -35.531 -21.141 1 94.38 114 LEU A C 1
ATOM 873 O O . LEU A 1 114 ? -4.91 -36.25 -22.141 1 94.38 114 LEU A O 1
ATOM 877 N N . VAL A 1 115 ? -6.055 -35.75 -20.25 1 93.06 115 VAL A N 1
ATOM 878 C CA . VAL A 1 115 ? -6.836 -37 -20.281 1 93.06 115 VAL A CA 1
ATOM 879 C C . VAL A 1 115 ? -7.605 -37.094 -21.594 1 93.06 115 VAL A C 1
ATOM 881 O O . VAL A 1 115 ? -7.449 -38.031 -22.344 1 93.06 115 VAL A O 1
ATOM 884 N N . PRO A 1 116 ? -8.367 -36.062 -21.969 1 92.81 116 PRO A N 1
ATOM 885 C CA . PRO A 1 116 ? -9.086 -36.156 -23.234 1 92.81 116 PRO A CA 1
ATOM 886 C C . PRO A 1 116 ? -8.156 -36.125 -24.453 1 92.81 116 PRO A C 1
ATOM 888 O O . PRO A 1 116 ? -8.461 -36.719 -25.484 1 92.81 116 PRO A O 1
ATOM 891 N N . LEU A 1 117 ? -7.043 -35.531 -24.344 1 94.25 117 LEU A N 1
ATOM 892 C CA . LEU A 1 117 ? -6.125 -35.406 -25.469 1 94.25 117 LEU A CA 1
ATOM 893 C C . LEU A 1 117 ? -5.41 -36.719 -25.75 1 94.25 117 LEU A C 1
ATOM 895 O O . LEU A 1 117 ? -5.031 -37 -26.891 1 94.25 117 LEU A O 1
ATOM 899 N N . MET A 1 118 ? -5.234 -37.5 -24.734 1 92.12 118 MET A N 1
ATOM 900 C CA . MET A 1 118 ? -4.512 -38.75 -24.844 1 92.12 118 MET A CA 1
ATOM 901 C C . MET A 1 118 ? -5.422 -39.844 -25.391 1 92.12 118 MET A C 1
ATOM 903 O O . MET A 1 118 ? -4.941 -40.906 -25.844 1 92.12 118 MET A O 1
ATOM 907 N N . GLU A 1 119 ? -6.711 -39.594 -25.328 1 88 119 GLU A N 1
ATOM 908 C CA . GLU A 1 119 ? -7.656 -40.594 -25.828 1 88 119 GLU A CA 1
ATOM 909 C C . GLU A 1 119 ? -7.555 -40.75 -27.344 1 88 119 GLU A C 1
ATOM 911 O O . GLU A 1 119 ? -7.852 -41.812 -27.891 1 88 119 GLU A O 1
ATOM 916 N N . ASP A 1 120 ? -7.188 -39.688 -27.953 1 81.75 120 ASP A N 1
ATOM 917 C CA . ASP A 1 120 ? -6.973 -39.781 -29.406 1 81.75 120 ASP A CA 1
ATOM 918 C C . ASP A 1 120 ? -5.633 -40.438 -29.719 1 81.75 120 ASP A C 1
ATOM 920 O O . ASP A 1 120 ? -4.582 -39.781 -29.625 1 81.75 120 ASP A O 1
ATOM 924 N N . ARG A 1 121 ? -5.688 -41.625 -30.234 1 69.94 121 ARG A N 1
ATOM 925 C CA . ARG A 1 121 ? -4.504 -42.469 -30.469 1 69.94 121 ARG A CA 1
ATOM 926 C C . ARG A 1 121 ? -3.697 -41.938 -31.656 1 69.94 121 ARG A C 1
ATOM 928 O O . ARG A 1 121 ? -2.537 -42.281 -31.844 1 69.94 121 ARG A O 1
ATOM 935 N N . GLN A 1 122 ? -4.238 -41.062 -32.312 1 78.06 122 GLN A N 1
ATOM 936 C CA . GLN A 1 122 ? -3.531 -40.5 -33.469 1 78.06 122 GLN A CA 1
ATOM 937 C C . GLN A 1 122 ? -2.51 -39.438 -33.031 1 78.06 122 GLN A C 1
ATOM 939 O O . GLN A 1 122 ? -1.654 -39.062 -33.812 1 78.06 122 GLN A O 1
ATOM 944 N N . ASN A 1 123 ? -2.496 -39.188 -31.766 1 85.25 123 ASN A N 1
ATOM 945 C CA . ASN A 1 123 ? -1.579 -38.156 -31.266 1 85.25 123 ASN A CA 1
ATOM 946 C C . ASN A 1 123 ? -0.259 -38.781 -30.812 1 85.25 123 ASN A C 1
ATOM 948 O O . ASN A 1 123 ? 0.038 -38.781 -29.609 1 85.25 123 ASN A O 1
ATOM 952 N N . ARG A 1 124 ? 0.56 -39.156 -31.734 1 89.75 124 ARG A N 1
ATOM 953 C CA . ARG A 1 124 ? 1.799 -39.875 -31.469 1 89.75 124 ARG A CA 1
ATOM 954 C C . ARG A 1 124 ? 2.771 -39 -30.672 1 89.75 124 ARG A C 1
ATOM 956 O O . ARG A 1 124 ? 3.443 -39.5 -29.766 1 89.75 124 ARG A O 1
ATOM 963 N N . ALA A 1 125 ? 2.809 -37.75 -31.031 1 94.75 125 ALA A N 1
ATOM 964 C CA . ALA A 1 125 ? 3.732 -36.844 -30.359 1 94.75 125 ALA A CA 1
ATOM 965 C C . ALA A 1 125 ? 3.395 -36.719 -28.875 1 94.75 125 ALA A C 1
ATOM 967 O O . ALA A 1 125 ? 4.27 -36.875 -28.016 1 94.75 125 ALA A O 1
ATOM 968 N N . LEU A 1 126 ? 2.145 -36.562 -28.562 1 96.5 126 LEU A N 1
ATOM 969 C CA . LEU A 1 126 ? 1.713 -36.406 -27.172 1 96.5 126 LEU A CA 1
ATOM 970 C C . LEU A 1 126 ? 1.889 -37.719 -26.391 1 96.5 126 LEU A C 1
ATOM 972 O O . LEU A 1 126 ? 2.344 -37.688 -25.25 1 96.5 126 LEU A O 1
ATOM 976 N N . ASP A 1 127 ? 1.539 -38.781 -27.016 1 95.44 127 ASP A N 1
ATOM 977 C CA . ASP A 1 127 ? 1.65 -40.094 -26.375 1 95.44 127 ASP A CA 1
ATOM 978 C C . ASP A 1 127 ? 3.096 -40.375 -25.984 1 95.44 127 ASP A C 1
ATOM 980 O O . ASP A 1 127 ? 3.365 -40.844 -24.859 1 95.44 127 ASP A O 1
ATOM 984 N N . ALA A 1 128 ? 3.939 -40.156 -26.906 1 96.5 128 ALA A N 1
ATOM 985 C CA . ALA A 1 128 ? 5.359 -40.375 -26.641 1 96.5 128 ALA A CA 1
ATOM 986 C C . ALA A 1 128 ? 5.875 -39.438 -25.562 1 96.5 128 ALA A C 1
ATOM 988 O O . ALA A 1 128 ? 6.691 -39.812 -24.719 1 96.5 128 ALA A O 1
ATOM 989 N N . ALA A 1 129 ? 5.484 -38.188 -25.625 1 96.88 129 ALA A N 1
ATOM 990 C CA . ALA A 1 129 ? 5.934 -37.219 -24.641 1 96.88 129 ALA A CA 1
ATOM 991 C C . ALA A 1 129 ? 5.461 -37.562 -23.234 1 96.88 129 ALA A C 1
ATOM 993 O O . ALA A 1 129 ? 6.227 -37.5 -22.281 1 96.88 129 ALA A O 1
ATOM 994 N N . VAL A 1 130 ? 4.18 -38 -23.109 1 96.62 130 VAL A N 1
ATOM 995 C CA . VAL A 1 130 ? 3.617 -38.406 -21.828 1 96.62 130 VAL A CA 1
ATOM 996 C C . VAL A 1 130 ? 4.375 -39.625 -21.297 1 96.62 130 VAL A C 1
ATOM 998 O O . VAL A 1 130 ? 4.727 -39.656 -20.109 1 96.62 130 VAL A O 1
ATOM 1001 N N . THR A 1 131 ? 4.602 -40.5 -22.156 1 96.38 131 THR A N 1
ATOM 1002 C CA . THR A 1 131 ? 5.328 -41.719 -21.766 1 96.38 131 THR A CA 1
ATOM 1003 C C . THR A 1 131 ? 6.746 -41.375 -21.312 1 96.38 131 THR A C 1
ATOM 1005 O O . THR A 1 131 ? 7.258 -41.938 -20.344 1 96.38 131 THR A O 1
ATOM 1008 N N . ALA A 1 132 ? 7.383 -40.469 -22.062 1 97.62 132 ALA A N 1
ATOM 1009 C CA . ALA A 1 132 ? 8.727 -40.031 -21.703 1 97.62 132 ALA A CA 1
ATOM 1010 C C . ALA A 1 132 ? 8.766 -39.438 -20.297 1 97.62 132 ALA A C 1
ATOM 1012 O O . ALA A 1 132 ? 9.625 -39.812 -19.484 1 97.62 132 ALA A O 1
ATOM 1013 N N . VAL A 1 133 ? 7.855 -38.562 -19.984 1 96.81 133 VAL A N 1
ATOM 1014 C CA . VAL A 1 133 ? 7.809 -37.938 -18.672 1 96.81 133 VAL A CA 1
ATOM 1015 C C . VAL A 1 133 ? 7.512 -38.969 -17.609 1 96.81 133 VAL A C 1
ATOM 1017 O O . VAL A 1 133 ? 8.141 -39 -16.547 1 96.81 133 VAL A O 1
ATOM 1020 N N . ALA A 1 134 ? 6.566 -39.875 -17.859 1 96.31 134 ALA A N 1
ATOM 1021 C CA . ALA A 1 134 ? 6.176 -40.906 -16.906 1 96.31 134 ALA A CA 1
ATOM 1022 C C . ALA A 1 134 ? 7.359 -41.812 -16.562 1 96.31 134 ALA A C 1
ATOM 1024 O O . ALA A 1 134 ? 7.617 -42.062 -15.391 1 96.31 134 ALA A O 1
ATOM 1025 N N . LEU A 1 135 ? 8.055 -42.219 -17.562 1 97.31 135 LEU A N 1
ATOM 1026 C CA . LEU A 1 135 ? 9.203 -43.094 -17.375 1 97.31 135 LEU A CA 1
ATOM 1027 C C . LEU A 1 135 ? 10.32 -42.344 -16.625 1 97.31 135 LEU A C 1
ATOM 1029 O O . LEU A 1 135 ? 10.969 -42.938 -15.75 1 97.31 135 LEU A O 1
ATOM 1033 N N . ALA A 1 136 ? 10.555 -41.125 -17.016 1 96.56 136 ALA A N 1
ATOM 1034 C CA . ALA A 1 136 ? 11.602 -40.344 -16.344 1 96.56 136 ALA A CA 1
ATOM 1035 C C . ALA A 1 136 ? 11.297 -40.156 -14.859 1 96.56 136 ALA A C 1
ATOM 1037 O O . ALA A 1 136 ? 12.188 -40.344 -14.016 1 96.56 136 ALA A O 1
ATOM 1038 N N . ALA A 1 137 ? 10.078 -39.844 -14.539 1 93.88 137 ALA A N 1
ATOM 1039 C CA . ALA A 1 137 ? 9.688 -39.656 -13.141 1 93.88 137 ALA A CA 1
ATOM 1040 C C . ALA A 1 137 ? 9.859 -40.969 -12.352 1 93.88 137 ALA A C 1
ATOM 1042 O O . ALA A 1 137 ? 10.422 -40.969 -11.258 1 93.88 137 ALA A O 1
ATOM 1043 N N . LEU A 1 138 ? 9.367 -42 -12.953 1 93.75 138 LEU A N 1
ATOM 1044 C CA . LEU A 1 138 ? 9.461 -43.281 -12.289 1 93.75 138 LEU A CA 1
ATOM 1045 C C . LEU A 1 138 ? 10.922 -43.719 -12.125 1 93.75 138 LEU A C 1
ATOM 1047 O O . LEU A 1 138 ? 11.281 -44.312 -11.109 1 93.75 138 LEU A O 1
ATOM 1051 N N . SER A 1 139 ? 11.68 -43.469 -13.156 1 95.44 139 SER A N 1
ATOM 1052 C CA . SER A 1 139 ? 13.102 -43.75 -13.078 1 95.44 139 SER A CA 1
ATOM 1053 C C . SER A 1 139 ? 13.75 -43.062 -11.891 1 95.44 139 SER A C 1
ATOM 1055 O O . SER A 1 139 ? 14.547 -43.656 -11.164 1 95.44 139 SER A O 1
ATOM 1057 N N . ASN A 1 140 ? 13.469 -41.844 -11.734 1 92.88 140 ASN A N 1
ATOM 1058 C CA . ASN A 1 140 ? 14.031 -41.031 -10.641 1 92.88 140 ASN A CA 1
ATOM 1059 C C . ASN A 1 140 ? 13.57 -41.562 -9.281 1 92.88 140 ASN A C 1
ATOM 1061 O O . ASN A 1 140 ? 14.352 -41.625 -8.336 1 92.88 140 ASN A O 1
ATOM 1065 N N . ILE A 1 141 ? 12.305 -41.875 -9.195 1 90 141 ILE A N 1
ATOM 1066 C CA . ILE A 1 141 ? 11.727 -42.344 -7.938 1 90 141 ILE A CA 1
ATOM 1067 C C . ILE A 1 141 ? 12.367 -43.656 -7.523 1 90 141 ILE A C 1
ATOM 1069 O O . ILE A 1 141 ? 12.672 -43.844 -6.344 1 90 141 ILE A O 1
ATOM 1073 N N . HIS A 1 142 ? 12.609 -44.438 -8.477 1 91.69 142 HIS A N 1
ATOM 1074 C CA . HIS A 1 142 ? 13.133 -45.781 -8.164 1 91.69 142 HIS A CA 1
ATOM 1075 C C . HIS A 1 142 ? 14.625 -45.875 -8.453 1 91.69 142 HIS A C 1
ATOM 1077 O O . HIS A 1 142 ? 15.211 -46.938 -8.391 1 91.69 142 HIS A O 1
ATOM 1083 N N . ALA A 1 143 ? 15.211 -44.875 -8.867 1 91.38 143 ALA A N 1
ATOM 1084 C CA . ALA A 1 143 ? 16.641 -44.812 -9.18 1 91.38 143 ALA A CA 1
ATOM 1085 C C . ALA A 1 143 ? 17.016 -45.906 -10.188 1 91.38 143 ALA A C 1
ATOM 1087 O O . ALA A 1 143 ? 17.922 -46.688 -9.945 1 91.38 143 ALA A O 1
ATOM 1088 N N . SER A 1 144 ? 16.297 -45.906 -11.289 1 93.38 144 SER A N 1
ATOM 1089 C CA . SER A 1 144 ? 16.5 -46.906 -12.32 1 93.38 144 SER A CA 1
ATOM 1090 C C . SER A 1 144 ? 17.062 -46.312 -13.594 1 93.38 144 SER A C 1
ATOM 1092 O O . SER A 1 144 ? 16.312 -45.781 -14.422 1 93.38 144 SER A O 1
ATOM 1094 N N . PRO A 1 145 ? 18.328 -46.469 -13.891 1 92.56 145 PRO A N 1
ATOM 1095 C CA . PRO A 1 145 ? 18.938 -45.906 -15.094 1 92.56 145 PRO A CA 1
ATOM 1096 C C . PRO A 1 145 ? 18.391 -46.531 -16.375 1 92.56 145 PRO A C 1
ATOM 1098 O O . PRO A 1 145 ? 18.297 -45.844 -17.406 1 92.56 145 PRO A O 1
ATOM 1101 N N . ARG A 1 146 ? 18.094 -47.75 -16.312 1 94.31 146 ARG A N 1
ATOM 1102 C CA . ARG A 1 146 ? 17.547 -48.438 -17.5 1 94.31 146 ARG A CA 1
ATOM 1103 C C . ARG A 1 146 ? 16.219 -47.812 -17.906 1 94.31 146 ARG A C 1
ATOM 1105 O O . ARG A 1 146 ? 15.945 -47.625 -19.094 1 94.31 146 ARG A O 1
ATOM 1112 N N . THR A 1 147 ? 15.461 -47.562 -16.906 1 95.31 147 THR A N 1
ATOM 1113 C CA . THR A 1 147 ? 14.172 -46.906 -17.172 1 95.31 147 THR A CA 1
ATOM 1114 C C . THR A 1 147 ? 14.375 -45.5 -17.734 1 95.31 147 THR A C 1
ATOM 1116 O O . THR A 1 147 ? 13.602 -45.062 -18.594 1 95.31 147 THR A O 1
ATOM 1119 N N . MET A 1 148 ? 15.367 -44.844 -17.312 1 95.5 148 MET A N 1
ATOM 1120 C CA . MET A 1 148 ? 15.664 -43.5 -17.812 1 95.5 148 MET A CA 1
ATOM 1121 C C . MET A 1 148 ? 16.078 -43.562 -19.281 1 95.5 148 MET A C 1
ATOM 1123 O O . MET A 1 148 ? 15.758 -42.656 -20.062 1 95.5 148 MET A O 1
ATOM 1127 N N . LEU A 1 149 ? 16.766 -44.594 -19.625 1 96.44 149 LEU A N 1
ATOM 1128 C CA . LEU A 1 149 ? 17.156 -44.75 -21.031 1 96.44 149 LEU A CA 1
ATOM 1129 C C . LEU A 1 149 ? 15.922 -44.906 -21.906 1 96.44 149 LEU A C 1
ATOM 1131 O O . LEU A 1 149 ? 15.859 -44.344 -23 1 96.44 149 LEU A O 1
ATOM 1135 N N . LYS A 1 150 ? 15.016 -45.656 -21.406 1 96.69 150 LYS A N 1
ATOM 1136 C CA . LYS A 1 150 ? 13.758 -45.812 -22.141 1 96.69 150 LYS A CA 1
ATOM 1137 C C . LYS A 1 150 ? 13.031 -44.469 -22.25 1 96.69 150 LYS A C 1
ATOM 1139 O O . LYS A 1 150 ? 12.406 -44.188 -23.266 1 96.69 150 LYS A O 1
ATOM 1144 N N . ALA A 1 151 ? 13.062 -43.75 -21.156 1 97.62 151 ALA A N 1
ATOM 1145 C CA . ALA A 1 151 ? 12.453 -42.406 -21.156 1 97.62 151 ALA A CA 1
ATOM 1146 C C . ALA A 1 151 ? 13.055 -41.531 -22.234 1 97.62 151 ALA A C 1
ATOM 1148 O O . ALA A 1 151 ? 12.336 -40.812 -22.938 1 97.62 151 ALA A O 1
ATOM 1149 N N . HIS A 1 152 ? 14.344 -41.594 -22.438 1 96.94 152 HIS A N 1
ATOM 1150 C CA . HIS A 1 152 ? 15.039 -40.781 -23.422 1 96.94 152 HIS A CA 1
ATOM 1151 C C . HIS A 1 152 ? 14.68 -41.219 -24.844 1 96.94 152 HIS A C 1
ATOM 1153 O O . HIS A 1 152 ? 14.617 -40.375 -25.75 1 96.94 152 HIS A O 1
ATOM 1159 N N . VAL A 1 153 ? 14.5 -42.469 -25 1 97.56 153 VAL A N 1
ATOM 1160 C CA . VAL A 1 153 ? 14.078 -42.969 -26.312 1 97.56 153 VAL A CA 1
ATOM 1161 C C . VAL A 1 153 ? 12.703 -42.375 -26.656 1 97.56 153 VAL A C 1
ATOM 1163 O O . VAL A 1 153 ? 12.492 -41.875 -27.766 1 97.56 153 VAL A O 1
ATOM 1166 N N . GLU A 1 154 ? 11.82 -42.5 -25.703 1 97.62 154 GLU A N 1
ATOM 1167 C CA . GLU A 1 154 ? 10.484 -41.938 -25.922 1 97.62 154 GLU A CA 1
ATOM 1168 C C . GLU A 1 154 ? 10.555 -40.406 -26.109 1 97.62 154 GLU A C 1
ATOM 1170 O O . GLU A 1 154 ? 9.781 -39.844 -26.891 1 97.62 154 GLU A O 1
ATOM 1175 N N . TYR A 1 155 ? 11.438 -39.781 -25.406 1 97 155 TYR A N 1
ATOM 1176 C CA . TYR A 1 155 ? 11.633 -38.344 -25.531 1 97 155 TYR A CA 1
ATOM 1177 C C . TYR A 1 155 ? 12.062 -37.969 -26.953 1 97 155 TYR A C 1
ATOM 1179 O O . TYR A 1 155 ? 11.539 -37.031 -27.547 1 97 155 TYR A O 1
ATOM 1187 N N . SER A 1 156 ? 13.031 -38.688 -27.453 1 97.44 156 SER A N 1
ATOM 1188 C CA . SER A 1 156 ? 13.508 -38.438 -28.812 1 97.44 156 SER A CA 1
ATOM 1189 C C . SER A 1 156 ? 12.391 -38.656 -29.828 1 97.44 156 SER A C 1
ATOM 1191 O O . SER A 1 156 ? 12.289 -37.875 -30.797 1 97.44 156 SER A O 1
ATOM 1193 N N . THR A 1 157 ? 11.656 -39.656 -29.609 1 97.12 157 THR A N 1
ATOM 1194 C CA . THR A 1 157 ? 10.508 -39.906 -30.484 1 97.12 157 THR A CA 1
ATOM 1195 C C . THR A 1 157 ? 9.508 -38.75 -30.406 1 97.12 157 THR A C 1
ATOM 1197 O O . THR A 1 157 ? 9.023 -38.281 -31.453 1 97.12 157 THR A O 1
ATOM 1200 N N . ALA A 1 158 ? 9.18 -38.375 -29.188 1 96.94 158 ALA A N 1
ATOM 1201 C CA . ALA A 1 158 ? 8.242 -37.25 -28.984 1 96.94 158 ALA A CA 1
ATOM 1202 C C . ALA A 1 158 ? 8.758 -35.969 -29.625 1 96.94 158 ALA A C 1
ATOM 1204 O O . ALA A 1 158 ? 7.988 -35.219 -30.234 1 96.94 158 ALA A O 1
ATOM 1205 N N . LEU A 1 159 ? 10.047 -35.688 -29.469 1 96.25 159 LEU A N 1
ATOM 1206 C CA . LEU A 1 159 ? 10.664 -34.469 -30 1 96.25 159 LEU A CA 1
ATOM 1207 C C . LEU A 1 159 ? 10.547 -34.438 -31.531 1 96.25 159 LEU A C 1
ATOM 1209 O O . LEU A 1 159 ? 10.172 -33.406 -32.094 1 96.25 159 LEU A O 1
ATOM 1213 N N . SER A 1 160 ? 10.859 -35.562 -32.125 1 96.81 160 SER A N 1
ATOM 1214 C CA . SER A 1 160 ? 10.789 -35.656 -33.594 1 96.81 160 SER A CA 1
ATOM 1215 C C . SER A 1 160 ? 9.352 -35.469 -34.094 1 96.81 160 SER A C 1
ATOM 1217 O O . SER A 1 160 ? 9.109 -34.719 -35.031 1 96.81 160 SER A O 1
ATOM 1219 N N . ALA A 1 161 ? 8.461 -36.156 -33.469 1 96.12 161 ALA A N 1
ATOM 1220 C CA . ALA A 1 161 ? 7.055 -36.094 -33.875 1 96.12 161 ALA A CA 1
ATOM 1221 C C . ALA A 1 161 ? 6.5 -34.688 -33.656 1 96.12 161 ALA A C 1
ATOM 1223 O O . ALA A 1 161 ? 5.711 -34.188 -34.438 1 96.12 161 ALA A O 1
ATOM 1224 N N . THR A 1 162 ? 6.848 -34.031 -32.562 1 95.75 162 THR A N 1
ATOM 1225 C CA . THR A 1 162 ? 6.391 -32.688 -32.25 1 95.75 162 THR A CA 1
ATOM 1226 C C . THR A 1 162 ? 6.941 -31.688 -33.281 1 95.75 162 THR A C 1
ATOM 1228 O O . THR A 1 162 ? 6.219 -30.812 -33.719 1 95.75 162 THR A O 1
ATOM 1231 N N . ASN A 1 163 ? 8.195 -31.844 -33.594 1 95.44 163 ASN A N 1
ATOM 1232 C CA . ASN A 1 163 ? 8.805 -30.953 -34.562 1 95.44 163 ASN A CA 1
ATOM 1233 C C . ASN A 1 163 ? 8.102 -31.062 -35.938 1 95.44 163 ASN A C 1
ATOM 1235 O O . ASN A 1 163 ? 7.938 -30.047 -36.625 1 95.44 163 ASN A O 1
ATOM 1239 N N . GLN A 1 164 ? 7.801 -32.219 -36.25 1 95.56 164 GLN A N 1
ATOM 1240 C CA . GLN A 1 164 ? 7.07 -32.406 -37.5 1 95.56 164 GLN A CA 1
ATOM 1241 C C . GLN A 1 164 ? 5.707 -31.734 -37.469 1 95.56 164 GLN A C 1
ATOM 1243 O O . GLN A 1 164 ? 5.293 -31.094 -38.438 1 95.56 164 GLN A O 1
ATOM 1248 N N . ALA A 1 165 ? 5.027 -31.875 -36.344 1 94.5 165 ALA A N 1
ATOM 1249 C CA . ALA A 1 165 ? 3.713 -31.266 -36.188 1 94.5 165 ALA A CA 1
ATOM 1250 C C . ALA A 1 165 ? 3.812 -29.734 -36.219 1 94.5 165 ALA A C 1
ATOM 1252 O O . ALA A 1 165 ? 2.934 -29.062 -36.75 1 94.5 165 ALA A O 1
ATOM 1253 N N . LEU A 1 166 ? 4.852 -29.141 -35.688 1 94.88 166 LEU A N 1
ATOM 1254 C CA . LEU A 1 166 ? 5.035 -27.688 -35.594 1 94.88 166 LEU A CA 1
ATOM 1255 C C . LEU A 1 166 ? 5.316 -27.062 -36.938 1 94.88 166 LEU A C 1
ATOM 1257 O O . LEU A 1 166 ? 5.141 -25.859 -37.125 1 94.88 166 LEU A O 1
ATOM 1261 N N . ARG A 1 167 ? 5.75 -27.875 -37.875 1 94.69 167 ARG A N 1
ATOM 1262 C CA . ARG A 1 167 ? 6.082 -27.375 -39.188 1 94.69 167 ARG A CA 1
ATOM 1263 C C . ARG A 1 167 ? 4.824 -27.172 -40.031 1 94.69 167 ARG A C 1
ATOM 1265 O O . ARG A 1 167 ? 4.84 -26.438 -41.031 1 94.69 167 ARG A O 1
ATOM 1272 N N . ASP A 1 168 ? 3.84 -27.844 -39.688 1 94.38 168 ASP A N 1
ATOM 1273 C CA . ASP A 1 168 ? 2.559 -27.672 -40.375 1 94.38 168 ASP A CA 1
ATOM 1274 C C . ASP A 1 168 ? 1.748 -26.531 -39.75 1 94.38 168 ASP A C 1
ATOM 1276 O O . ASP A 1 168 ? 1.344 -26.625 -38.562 1 94.38 168 ASP A O 1
ATOM 1280 N N . PRO A 1 169 ? 1.418 -25.5 -40.469 1 92.62 169 PRO A N 1
ATOM 1281 C CA . PRO A 1 169 ? 0.765 -24.312 -39.938 1 92.62 169 PRO A CA 1
ATOM 1282 C C . PRO A 1 169 ? -0.628 -24.609 -39.375 1 92.62 169 PRO A C 1
ATOM 1284 O O . PRO A 1 169 ? -1.135 -23.844 -38.531 1 92.62 169 PRO A O 1
ATOM 1287 N N . ASN A 1 170 ? -1.229 -25.641 -39.75 1 92.94 170 ASN A N 1
ATOM 1288 C CA . ASN A 1 170 ? -2.551 -26 -39.25 1 92.94 170 ASN A CA 1
ATOM 1289 C C . ASN A 1 170 ? -2.461 -26.953 -38.062 1 92.94 170 ASN A C 1
ATOM 1291 O O . ASN A 1 170 ? -3.178 -26.781 -37.062 1 92.94 170 ASN A O 1
ATOM 1295 N N . ILE A 1 171 ? -1.548 -27.859 -38.125 1 93.56 171 ILE A N 1
ATOM 1296 C CA . ILE A 1 171 ? -1.41 -28.875 -37.094 1 93.56 171 ILE A CA 1
ATOM 1297 C C . ILE A 1 171 ? -0.823 -28.25 -35.812 1 93.56 171 ILE A C 1
ATOM 1299 O O . ILE A 1 171 ? -1.181 -28.641 -34.719 1 93.56 171 ILE A O 1
ATOM 1303 N N . CYS A 1 172 ? 0.03 -27.234 -36.031 1 95 172 CYS A N 1
ATOM 1304 C CA . CYS A 1 172 ? 0.734 -26.641 -34.906 1 95 172 CYS A CA 1
ATOM 1305 C C . CYS A 1 172 ? -0.237 -25.922 -33.969 1 95 172 CYS A C 1
ATOM 1307 O O . CYS A 1 172 ? 0.096 -25.656 -32.812 1 95 172 CYS A O 1
ATOM 1309 N N . LYS A 1 173 ? -1.455 -25.703 -34.375 1 95.62 173 LYS A N 1
ATOM 1310 C CA . LYS A 1 173 ? -2.428 -24.953 -33.594 1 95.62 173 LYS A CA 1
ATOM 1311 C C . LYS A 1 173 ? -3.285 -25.875 -32.75 1 95.62 173 LYS A C 1
ATOM 1313 O O . LYS A 1 173 ? -4.09 -25.422 -31.938 1 95.62 173 LYS A O 1
ATOM 1318 N N . ARG A 1 174 ? -3.092 -27.172 -32.875 1 95.06 174 ARG A N 1
ATOM 1319 C CA . ARG A 1 174 ? -3.908 -28.141 -32.156 1 95.06 174 ARG A CA 1
ATOM 1320 C C . ARG A 1 174 ? -3.516 -28.219 -30.688 1 95.06 174 ARG A C 1
ATOM 1322 O O . ARG A 1 174 ? -2.354 -27.984 -30.344 1 95.06 174 ARG A O 1
ATOM 1329 N N . ASP A 1 175 ? -4.48 -28.578 -29.891 1 96.25 175 ASP A N 1
ATOM 1330 C CA . ASP A 1 175 ? -4.254 -28.641 -28.453 1 96.25 175 ASP A CA 1
ATOM 1331 C C . ASP A 1 175 ? -3.273 -29.766 -28.109 1 96.25 175 ASP A C 1
ATOM 1333 O O . ASP A 1 175 ? -2.482 -29.641 -27.172 1 96.25 175 ASP A O 1
ATOM 1337 N N . ASP A 1 176 ? -3.371 -30.859 -28.844 1 96 176 ASP A N 1
ATOM 1338 C CA . ASP A 1 176 ? -2.482 -31.969 -28.531 1 96 176 ASP A CA 1
ATOM 1339 C C . ASP A 1 176 ? -1.028 -31.609 -28.828 1 96 176 ASP A C 1
ATOM 1341 O O . ASP A 1 176 ? -0.114 -32.125 -28.172 1 96 176 ASP A O 1
ATOM 1345 N N . VAL A 1 177 ? -0.807 -30.797 -29.797 1 95.38 177 VAL A N 1
ATOM 1346 C CA . VAL A 1 177 ? 0.547 -30.359 -30.125 1 95.38 177 VAL A CA 1
ATOM 1347 C C . VAL A 1 177 ? 1.087 -29.453 -29.016 1 95.38 177 VAL A C 1
ATOM 1349 O O . VAL A 1 177 ? 2.23 -29.625 -28.578 1 95.38 177 VAL A O 1
ATOM 1352 N N . LEU A 1 178 ? 0.285 -28.5 -28.562 1 96.44 178 LEU A N 1
ATOM 1353 C CA . LEU A 1 178 ? 0.695 -27.672 -27.438 1 96.44 178 LEU A CA 1
ATOM 1354 C C . LEU A 1 178 ? 0.976 -28.531 -26.203 1 96.44 178 LEU A C 1
ATOM 1356 O O . LEU A 1 178 ? 1.958 -28.297 -25.5 1 96.44 178 LEU A O 1
ATOM 1360 N N . ALA A 1 179 ? 0.102 -29.484 -25.984 1 96.75 179 ALA A N 1
ATOM 1361 C CA . ALA A 1 179 ? 0.287 -30.391 -24.844 1 96.75 179 ALA A CA 1
ATOM 1362 C C . ALA A 1 179 ? 1.61 -31.141 -24.953 1 96.75 179 ALA A C 1
ATOM 1364 O O . ALA A 1 179 ? 2.293 -31.359 -23.953 1 96.75 179 ALA A O 1
ATOM 1365 N N . ALA A 1 180 ? 1.915 -31.562 -26.125 1 95.56 180 ALA A N 1
ATOM 1366 C CA . ALA A 1 180 ? 3.189 -32.25 -26.344 1 95.56 180 ALA A CA 1
ATOM 1367 C C . ALA A 1 180 ? 4.363 -31.328 -26.016 1 95.56 180 ALA A C 1
ATOM 1369 O O . ALA A 1 180 ? 5.332 -31.766 -25.375 1 95.56 180 ALA A O 1
ATOM 1370 N N . VAL A 1 181 ? 4.293 -30.109 -26.453 1 94.88 181 VAL A N 1
ATOM 1371 C CA . VAL A 1 181 ? 5.332 -29.125 -26.156 1 94.88 181 VAL A CA 1
ATOM 1372 C C . VAL A 1 181 ? 5.465 -28.953 -24.641 1 94.88 181 VAL A C 1
ATOM 1374 O O . VAL A 1 181 ? 6.574 -28.922 -24.109 1 94.88 181 VAL A O 1
ATOM 1377 N N . VAL A 1 182 ? 4.375 -28.859 -23.938 1 95.25 182 VAL A N 1
ATOM 1378 C CA . VAL A 1 182 ? 4.367 -28.703 -22.484 1 95.25 182 VAL A CA 1
ATOM 1379 C C . VAL A 1 182 ? 5.031 -29.922 -21.844 1 95.25 182 VAL A C 1
ATOM 1381 O O . VAL A 1 182 ? 5.871 -29.766 -20.953 1 95.25 182 VAL A O 1
ATOM 1384 N N . MET A 1 183 ? 4.691 -31.094 -22.328 1 95.25 183 MET A N 1
ATOM 1385 C CA . MET A 1 183 ? 5.223 -32.312 -21.75 1 95.25 183 MET A CA 1
ATOM 1386 C C . MET A 1 183 ? 6.723 -32.438 -22.016 1 95.25 183 MET A C 1
ATOM 1388 O O . MET A 1 183 ? 7.461 -32.969 -21.172 1 95.25 183 MET A O 1
ATOM 1392 N N . LEU A 1 184 ? 7.129 -32.031 -23.188 1 93.62 184 LEU A N 1
ATOM 1393 C CA . LEU A 1 184 ? 8.555 -32.031 -23.484 1 93.62 184 LEU A CA 1
ATOM 1394 C C . LEU A 1 184 ? 9.305 -31.125 -22.516 1 93.62 184 LEU A C 1
ATOM 1396 O O . LEU A 1 184 ? 10.414 -31.438 -22.078 1 93.62 184 LEU A O 1
ATOM 1400 N N . GLY A 1 185 ? 8.672 -29.984 -22.188 1 92.31 185 GLY A N 1
ATOM 1401 C CA . GLY A 1 185 ? 9.242 -29.109 -21.188 1 92.31 185 GLY A CA 1
ATOM 1402 C C . GLY A 1 185 ? 9.312 -29.75 -19.812 1 92.31 185 GLY A C 1
ATOM 1403 O O . GLY A 1 185 ? 10.305 -29.594 -19.094 1 92.31 185 GLY A O 1
ATOM 1404 N N . ILE A 1 186 ? 8.266 -30.469 -19.438 1 93.81 186 ILE A N 1
ATOM 1405 C CA . ILE A 1 186 ? 8.227 -31.141 -18.141 1 93.81 186 ILE A CA 1
ATOM 1406 C C . ILE A 1 186 ? 9.289 -32.25 -18.094 1 93.81 186 ILE A C 1
ATOM 1408 O O . ILE A 1 186 ? 9.898 -32.469 -17.062 1 93.81 186 ILE A O 1
ATOM 1412 N N . PHE A 1 187 ? 9.484 -32.906 -19.203 1 94.56 187 PHE A N 1
ATOM 1413 C CA . PHE A 1 187 ? 10.547 -33.906 -19.25 1 94.56 187 PHE A CA 1
ATOM 1414 C C . PHE A 1 187 ? 11.891 -33.281 -18.875 1 94.56 187 PHE A C 1
ATOM 1416 O O . PHE A 1 187 ? 12.656 -33.906 -18.109 1 94.56 187 PHE A O 1
ATOM 1423 N N . GLU A 1 188 ? 12.141 -32.156 -19.391 1 91.25 188 GLU A N 1
ATOM 1424 C CA . GLU A 1 188 ? 13.398 -31.484 -19.078 1 91.25 188 GLU A CA 1
ATOM 1425 C C . GLU A 1 188 ? 13.484 -31.141 -17.594 1 91.25 188 GLU A C 1
ATOM 1427 O O . GLU A 1 188 ? 14.57 -31.156 -17 1 91.25 188 GLU A O 1
ATOM 1432 N N . ILE A 1 189 ? 12.391 -30.781 -17.016 1 92.12 189 ILE A N 1
ATOM 1433 C CA . ILE A 1 189 ? 12.312 -30.469 -15.602 1 92.12 189 ILE A CA 1
ATOM 1434 C C . ILE A 1 189 ? 12.609 -31.719 -14.781 1 92.12 189 ILE A C 1
ATOM 1436 O O . ILE A 1 189 ? 13.398 -31.688 -13.836 1 92.12 189 ILE A O 1
ATOM 1440 N N . VAL A 1 190 ? 12.016 -32.812 -15.211 1 93.62 190 VAL A N 1
ATOM 1441 C CA . VAL A 1 190 ? 12.102 -34.062 -14.484 1 93.62 190 VAL A CA 1
ATOM 1442 C C . VAL A 1 190 ? 13.492 -34.688 -14.656 1 93.62 190 VAL A C 1
ATOM 1444 O O . VAL A 1 190 ? 14.047 -35.281 -13.727 1 93.62 190 VAL A O 1
ATOM 1447 N N . SER A 1 191 ? 14.055 -34.469 -15.82 1 92.06 191 SER A N 1
ATOM 1448 C CA . SER A 1 191 ? 15.336 -35.094 -16.125 1 92.06 191 SER A CA 1
ATOM 1449 C C . SER A 1 191 ? 16.5 -34.125 -15.953 1 92.06 191 SER A C 1
ATOM 1451 O O . SER A 1 191 ? 17.594 -34.344 -16.453 1 92.06 191 SER A O 1
ATOM 1453 N N . CYS A 1 192 ? 16.266 -33.031 -15.289 1 89.31 192 CYS A N 1
ATOM 1454 C CA . CYS A 1 192 ? 17.266 -31.969 -15.117 1 89.31 192 CYS A CA 1
ATOM 1455 C C . CYS A 1 192 ? 18.516 -32.5 -14.422 1 89.31 192 CYS A C 1
ATOM 1457 O O . CYS A 1 192 ? 18.422 -33.25 -13.445 1 89.31 192 CYS A O 1
ATOM 1459 N N . THR A 1 193 ? 19.688 -32.156 -15 1 80.19 193 THR A N 1
ATOM 1460 C CA . THR A 1 193 ? 20.938 -32.656 -14.398 1 80.19 193 THR A CA 1
ATOM 1461 C C . THR A 1 193 ? 21.875 -31.5 -14.086 1 80.19 193 THR A C 1
ATOM 1463 O O . THR A 1 193 ? 22.922 -31.703 -13.453 1 80.19 193 THR A O 1
ATOM 1466 N N . ASP A 1 194 ? 21.547 -30.297 -14.523 1 77.5 194 ASP A N 1
ATOM 1467 C CA . ASP A 1 194 ? 22.516 -29.234 -14.352 1 77.5 194 ASP A CA 1
ATOM 1468 C C . ASP A 1 194 ? 21.844 -27.953 -13.875 1 77.5 194 ASP A C 1
ATOM 1470 O O . ASP A 1 194 ? 20.625 -27.922 -13.672 1 77.5 194 ASP A O 1
ATOM 1474 N N . THR A 1 195 ? 22.812 -26.953 -13.734 1 74.75 195 THR A N 1
ATOM 1475 C CA . THR A 1 195 ? 22.344 -25.703 -13.109 1 74.75 195 THR A CA 1
ATOM 1476 C C . THR A 1 195 ? 21.859 -24.719 -14.164 1 74.75 195 THR A C 1
ATOM 1478 O O . THR A 1 195 ? 21.484 -23.594 -13.836 1 74.75 195 THR A O 1
ATOM 1481 N N . SER A 1 196 ? 21.781 -25.172 -15.383 1 80.44 196 SER A N 1
ATOM 1482 C CA . SER A 1 196 ? 21.312 -24.266 -16.422 1 80.44 196 SER A CA 1
ATOM 1483 C C . SER A 1 196 ? 19.797 -24.375 -16.609 1 80.44 196 SER A C 1
ATOM 1485 O O . SER A 1 196 ? 19.281 -24.094 -17.688 1 80.44 196 SER A O 1
ATOM 1487 N N . PHE A 1 197 ? 19.141 -24.875 -15.555 1 81.56 197 PHE A N 1
ATOM 1488 C CA . PHE A 1 197 ? 17.719 -25.156 -15.664 1 81.56 197 PHE A CA 1
ATOM 1489 C C . PHE A 1 197 ? 16.922 -23.859 -15.852 1 81.56 197 PHE A C 1
ATOM 1491 O O . PHE A 1 197 ? 15.883 -23.859 -16.516 1 81.56 197 PHE A O 1
ATOM 1498 N N . ILE A 1 198 ? 17.406 -22.766 -15.367 1 78.62 198 ILE A N 1
ATOM 1499 C CA . ILE A 1 198 ? 16.672 -21.5 -15.484 1 78.62 198 ILE A CA 1
ATOM 1500 C C . ILE A 1 198 ? 16.625 -21.078 -16.953 1 78.62 198 ILE A C 1
ATOM 1502 O O . ILE A 1 198 ? 15.555 -20.703 -17.453 1 78.62 198 ILE A O 1
ATOM 1506 N N . ASP A 1 199 ? 17.703 -21.188 -17.578 1 81.5 199 ASP A N 1
ATOM 1507 C CA . ASP A 1 199 ? 17.781 -20.828 -18.984 1 81.5 199 ASP A CA 1
ATOM 1508 C C . ASP A 1 199 ? 16.891 -21.734 -19.844 1 81.5 199 ASP A C 1
ATOM 1510 O O . ASP A 1 199 ? 16.219 -21.25 -20.766 1 81.5 199 ASP A O 1
ATOM 1514 N N . ARG A 1 200 ? 16.906 -22.922 -19.562 1 83.12 200 ARG A N 1
ATOM 1515 C CA . ARG A 1 200 ? 16.078 -23.875 -20.297 1 83.12 200 ARG A CA 1
ATOM 1516 C C . ARG A 1 200 ? 14.594 -23.594 -20.062 1 83.12 200 ARG A C 1
ATOM 1518 O O . ARG A 1 200 ? 13.789 -23.672 -20.984 1 83.12 200 ARG A O 1
ATOM 1525 N N . TRP A 1 201 ? 14.344 -23.312 -18.828 1 80.69 201 TRP A N 1
ATOM 1526 C CA . TRP A 1 201 ? 12.977 -22.969 -18.469 1 80.69 201 TRP A CA 1
ATOM 1527 C C . TRP A 1 201 ? 12.5 -21.75 -19.25 1 80.69 201 TRP A C 1
ATOM 1529 O O . TRP A 1 201 ? 11.422 -21.766 -19.844 1 80.69 201 TRP A O 1
ATOM 1539 N N . MET A 1 202 ? 13.266 -20.781 -19.312 1 81.81 202 MET A N 1
ATOM 1540 C CA . MET A 1 202 ? 12.922 -19.547 -20 1 81.81 202 MET A CA 1
ATOM 1541 C C . MET A 1 202 ? 12.758 -19.781 -21.5 1 81.81 202 MET A C 1
ATOM 1543 O O . MET A 1 202 ? 11.82 -19.281 -22.109 1 81.81 202 MET A O 1
ATOM 1547 N N . ASN A 1 203 ? 13.617 -20.578 -22.016 1 83.38 203 ASN A N 1
ATOM 1548 C CA . ASN A 1 203 ? 13.555 -20.891 -23.438 1 83.38 203 ASN A CA 1
ATOM 1549 C C . ASN A 1 203 ? 12.289 -21.656 -23.797 1 83.38 203 ASN A C 1
ATOM 1551 O O . ASN A 1 203 ? 11.672 -21.406 -24.828 1 83.38 203 ASN A O 1
ATOM 1555 N N . HIS A 1 204 ? 12.039 -22.547 -23.016 1 85.38 204 HIS A N 1
ATOM 1556 C CA . HIS A 1 204 ? 10.812 -23.312 -23.234 1 85.38 204 HIS A CA 1
ATOM 1557 C C . HIS A 1 204 ? 9.586 -22.406 -23.156 1 85.38 204 HIS A C 1
ATOM 1559 O O . HIS A 1 204 ? 8.664 -22.547 -23.969 1 85.38 204 HIS A O 1
ATOM 1565 N N . LEU A 1 205 ? 9.57 -21.5 -22.203 1 88.19 205 LEU A N 1
ATOM 1566 C CA . LEU A 1 205 ? 8.43 -20.609 -22.047 1 88.19 205 LEU A CA 1
ATOM 1567 C C . LEU A 1 205 ? 8.336 -19.625 -23.203 1 88.19 205 LEU A C 1
ATOM 1569 O O . LEU A 1 205 ? 7.238 -19.234 -23.609 1 88.19 205 LEU A O 1
ATOM 1573 N N . ASP A 1 206 ? 9.469 -19.25 -23.734 1 87 206 ASP A N 1
ATOM 1574 C CA . ASP A 1 206 ? 9.469 -18.406 -24.922 1 87 206 ASP A CA 1
ATOM 1575 C C . ASP A 1 206 ? 8.836 -19.125 -26.109 1 87 206 ASP A C 1
ATOM 1577 O O . ASP A 1 206 ? 8.062 -18.531 -26.859 1 87 206 ASP A O 1
ATOM 1581 N N . GLY A 1 207 ? 9.25 -20.375 -26.266 1 87.5 207 GLY A N 1
ATOM 1582 C CA . GLY A 1 207 ? 8.633 -21.172 -27.297 1 87.5 207 GLY A CA 1
ATOM 1583 C C . GLY A 1 207 ? 7.137 -21.344 -27.125 1 87.5 207 GLY A C 1
ATOM 1584 O O . GLY A 1 207 ? 6.371 -21.234 -28.078 1 87.5 207 GLY A O 1
ATOM 1585 N N . ALA A 1 208 ? 6.766 -21.609 -25.875 1 90.75 208 ALA A N 1
ATOM 1586 C CA . ALA A 1 208 ? 5.344 -21.766 -25.578 1 90.75 208 ALA A CA 1
ATOM 1587 C C . ALA A 1 208 ? 4.582 -20.469 -25.875 1 90.75 208 ALA A C 1
ATOM 1589 O O . ALA A 1 208 ? 3.455 -20.516 -26.375 1 90.75 208 ALA A O 1
ATOM 1590 N N . ALA A 1 209 ? 5.172 -19.328 -25.578 1 91.88 209 ALA A N 1
ATOM 1591 C CA . ALA A 1 209 ? 4.539 -18.031 -25.828 1 91.88 209 ALA A CA 1
ATOM 1592 C C . ALA A 1 209 ? 4.285 -17.844 -27.328 1 91.88 209 ALA A C 1
ATOM 1594 O O . ALA A 1 209 ? 3.219 -17.359 -27.719 1 91.88 209 ALA A O 1
ATOM 1595 N N . LYS A 1 210 ? 5.23 -18.188 -28.141 1 92.12 210 LYS A N 1
ATOM 1596 C CA . LYS A 1 210 ? 5.082 -18.078 -29.594 1 92.12 210 LYS A CA 1
ATOM 1597 C C . LYS A 1 210 ? 3.971 -19 -30.109 1 92.12 210 LYS A C 1
ATOM 1599 O O . LYS A 1 210 ? 3.238 -18.641 -31.031 1 92.12 210 LYS A O 1
ATOM 1604 N N . LEU A 1 211 ? 3.916 -20.141 -29.547 1 94.56 211 LEU A N 1
ATOM 1605 C CA . LEU A 1 211 ? 2.879 -21.078 -29.953 1 94.56 211 LEU A CA 1
ATOM 1606 C C . LEU A 1 211 ? 1.496 -20.562 -29.562 1 94.56 211 LEU A C 1
ATOM 1608 O O . LEU A 1 211 ? 0.537 -20.719 -30.312 1 94.56 211 LEU A O 1
ATOM 1612 N N . LEU A 1 212 ? 1.381 -19.953 -28.359 1 95.75 212 LEU A N 1
ATOM 1613 C CA . LEU A 1 212 ? 0.119 -19.344 -27.953 1 95.75 212 LEU A CA 1
ATOM 1614 C C . LEU A 1 212 ? -0.302 -18.25 -28.938 1 95.75 212 LEU A C 1
ATOM 1616 O O . LEU A 1 212 ? -1.482 -18.125 -29.266 1 95.75 212 LEU A O 1
ATOM 1620 N N . GLU A 1 213 ? 0.616 -17.516 -29.359 1 94 213 GLU A N 1
ATOM 1621 C CA . GLU A 1 213 ? 0.347 -16.453 -30.312 1 94 213 GLU A CA 1
ATOM 1622 C C . GLU A 1 213 ? -0.16 -17.016 -31.641 1 94 213 GLU A C 1
ATOM 1624 O O . GLU A 1 213 ? -1.127 -16.516 -32.219 1 94 213 GLU A O 1
ATOM 1629 N N . ALA A 1 214 ? 0.48 -18.047 -32.125 1 94.06 214 ALA A N 1
ATOM 1630 C CA . ALA A 1 214 ? 0.11 -18.688 -33.375 1 94.06 214 ALA A CA 1
ATOM 1631 C C . ALA A 1 214 ? -1.281 -19.312 -33.281 1 94.06 214 ALA A C 1
ATOM 1633 O O . ALA A 1 214 ? -2.023 -19.312 -34.281 1 94.06 214 ALA A O 1
ATOM 1634 N N . ARG A 1 215 ? -1.613 -19.828 -32.188 1 96 215 ARG A N 1
ATOM 1635 C CA . ARG A 1 215 ? -2.885 -20.516 -31.984 1 96 215 ARG A CA 1
ATOM 1636 C C . ARG A 1 215 ? -4.043 -19.516 -31.953 1 96 215 ARG A C 1
ATOM 1638 O O . ARG A 1 215 ? -5.172 -19.859 -32.312 1 96 215 ARG A O 1
ATOM 1645 N N . GLY A 1 216 ? -3.828 -18.281 -31.5 1 94.19 216 GLY A N 1
ATOM 1646 C CA . GLY A 1 216 ? -4.816 -17.219 -31.562 1 94.19 216 GLY A CA 1
ATOM 1647 C C . GLY A 1 216 ? -5.965 -17.406 -30.594 1 94.19 216 GLY A C 1
ATOM 1648 O O . GLY A 1 216 ? -5.91 -18.281 -29.734 1 94.19 216 GLY A O 1
ATOM 1649 N N . PRO A 1 217 ? -7.016 -16.641 -30.703 1 94.94 217 PRO A N 1
ATOM 1650 C CA . PRO A 1 217 ? -8.117 -16.625 -29.734 1 94.94 217 PRO A CA 1
ATOM 1651 C C . PRO A 1 217 ? -8.945 -17.906 -29.766 1 94.94 217 PRO A C 1
ATOM 1653 O O . PRO A 1 217 ? -9.578 -18.25 -28.766 1 94.94 217 PRO A O 1
ATOM 1656 N N . GLU A 1 218 ? -8.906 -18.719 -30.844 1 95.12 218 GLU A N 1
ATOM 1657 C CA . GLU A 1 218 ? -9.695 -19.938 -30.984 1 95.12 218 GLU A CA 1
ATOM 1658 C C . GLU A 1 218 ? -9.328 -20.953 -29.906 1 95.12 218 GLU A C 1
ATOM 1660 O O . GLU A 1 218 ? -10.141 -21.812 -29.547 1 95.12 218 GLU A O 1
ATOM 1665 N N . GLN A 1 219 ? -8.141 -20.812 -29.406 1 96.75 219 GLN A N 1
ATOM 1666 C CA . GLN A 1 219 ? -7.668 -21.781 -28.422 1 96.75 219 GLN A CA 1
ATOM 1667 C C . GLN A 1 219 ? -8.469 -21.688 -27.125 1 96.75 219 GLN A C 1
ATOM 1669 O O . GLN A 1 219 ? -8.547 -22.656 -26.375 1 96.75 219 GLN A O 1
ATOM 1674 N N . LEU A 1 220 ? -9.094 -20.531 -26.875 1 97 220 LEU A N 1
ATOM 1675 C CA . LEU A 1 220 ? -9.797 -20.266 -25.625 1 97 220 LEU A CA 1
ATOM 1676 C C . LEU A 1 220 ? -11.164 -20.938 -25.625 1 97 220 LEU A C 1
ATOM 1678 O O . LEU A 1 220 ? -11.781 -21.109 -24.578 1 97 220 LEU A O 1
ATOM 1682 N N . SER A 1 221 ? -11.664 -21.328 -26.797 1 95.44 221 SER A N 1
ATOM 1683 C CA . SER A 1 221 ? -13.016 -21.875 -26.922 1 95.44 221 SER A CA 1
ATOM 1684 C C . SER A 1 221 ? -13.047 -23.359 -26.578 1 95.44 221 SER A C 1
ATOM 1686 O O . SER A 1 221 ? -14.117 -23.938 -26.359 1 95.44 221 SER A O 1
ATOM 1688 N N . ARG A 1 222 ? -11.898 -23.984 -26.516 1 95.25 222 ARG A N 1
ATOM 1689 C CA . ARG A 1 222 ? -11.773 -25.391 -26.156 1 95.25 222 ARG A CA 1
ATOM 1690 C C . ARG A 1 222 ? -11.297 -25.547 -24.719 1 95.25 222 ARG A C 1
ATOM 1692 O O . ARG A 1 222 ? -10.336 -24.891 -24.297 1 95.25 222 ARG A O 1
ATOM 1699 N N . PRO A 1 223 ? -11.914 -26.406 -24 1 94.12 223 PRO A N 1
ATOM 1700 C CA . PRO A 1 223 ? -11.57 -26.516 -22.578 1 94.12 223 PRO A CA 1
ATOM 1701 C C . PRO A 1 223 ? -10.094 -26.844 -22.359 1 94.12 223 PRO A C 1
ATOM 1703 O O . PRO A 1 223 ? -9.461 -26.281 -21.469 1 94.12 223 PRO A O 1
ATOM 1706 N N . GLU A 1 224 ? -9.57 -27.766 -23.188 1 95.25 224 GLU A N 1
ATOM 1707 C CA . GLU A 1 224 ? -8.156 -28.109 -23.047 1 95.25 224 GLU A CA 1
ATOM 1708 C C . GLU A 1 224 ? -7.262 -26.922 -23.359 1 95.25 224 GLU A C 1
ATOM 1710 O O . GLU A 1 224 ? -6.285 -26.672 -22.641 1 95.25 224 GLU A O 1
ATOM 1715 N N . GLY A 1 225 ? -7.59 -26.234 -24.406 1 96.25 225 GLY A N 1
ATOM 1716 C CA . GLY A 1 225 ? -6.852 -25.047 -24.766 1 96.25 225 GLY A CA 1
ATOM 1717 C C . GLY A 1 225 ? -6.91 -23.953 -23.703 1 96.25 225 GLY A C 1
ATOM 1718 O O . GLY A 1 225 ? -5.906 -23.312 -23.422 1 96.25 225 GLY A O 1
ATOM 1719 N N . LEU A 1 226 ? -8.039 -23.797 -23.172 1 96.19 226 LEU A N 1
ATOM 1720 C CA . LEU A 1 226 ? -8.258 -22.797 -22.125 1 96.19 226 LEU A CA 1
ATOM 1721 C C . LEU A 1 226 ? -7.414 -23.094 -20.891 1 96.19 226 LEU A C 1
ATOM 1723 O O . LEU A 1 226 ? -6.77 -22.188 -20.344 1 96.19 226 LEU A O 1
ATOM 1727 N N . ASP A 1 227 ? -7.391 -24.297 -20.469 1 94.38 227 ASP A N 1
ATOM 1728 C CA . ASP A 1 227 ? -6.633 -24.719 -19.297 1 94.38 227 ASP A CA 1
ATOM 1729 C C . ASP A 1 227 ? -5.133 -24.531 -19.516 1 94.38 227 ASP A C 1
ATOM 1731 O O . ASP A 1 227 ? -4.426 -24.016 -18.641 1 94.38 227 ASP A O 1
ATOM 1735 N N . MET A 1 228 ? -4.715 -24.938 -20.641 1 96.06 228 MET A N 1
ATOM 1736 C CA . MET A 1 228 ? -3.291 -24.797 -20.938 1 96.06 228 MET A CA 1
ATOM 1737 C C . MET A 1 228 ? -2.889 -23.328 -21.047 1 96.06 228 MET A C 1
ATOM 1739 O O . MET A 1 228 ? -1.816 -22.953 -20.578 1 96.06 228 MET A O 1
ATOM 1743 N N . PHE A 1 229 ? -3.697 -22.578 -21.688 1 97.06 229 PHE A N 1
ATOM 1744 C CA . PHE A 1 229 ? -3.42 -21.156 -21.781 1 97.06 229 PHE A CA 1
ATOM 1745 C C . PHE A 1 229 ? -3.25 -20.531 -20.406 1 97.06 229 PHE A C 1
ATOM 1747 O O . PHE A 1 229 ? -2.307 -19.781 -20.156 1 97.06 229 PHE A O 1
ATOM 1754 N N . THR A 1 230 ? -4.152 -20.828 -19.516 1 95.31 230 THR A N 1
ATOM 1755 C CA . THR A 1 230 ? -4.141 -20.266 -18.156 1 95.31 230 THR A CA 1
ATOM 1756 C C . THR A 1 230 ? -2.854 -20.625 -17.438 1 95.31 230 THR A C 1
ATOM 1758 O O . THR A 1 230 ? -2.205 -19.766 -16.828 1 95.31 230 THR A O 1
ATOM 1761 N N . GLN A 1 231 ? -2.49 -21.859 -17.516 1 93.38 231 GLN A N 1
ATOM 1762 C CA . GLN A 1 231 ? -1.295 -22.344 -16.828 1 93.38 231 GLN A CA 1
ATOM 1763 C C . GLN A 1 231 ? -0.031 -21.75 -17.438 1 93.38 231 GLN A C 1
ATOM 1765 O O . GLN A 1 231 ? 0.861 -21.297 -16.719 1 93.38 231 GLN A O 1
ATOM 1770 N N . LEU A 1 232 ? 0.025 -21.75 -18.734 1 95.25 232 LEU A N 1
ATOM 1771 C CA . LEU A 1 232 ? 1.21 -21.25 -19.422 1 95.25 232 LEU A CA 1
ATOM 1772 C C . LEU A 1 232 ? 1.352 -19.734 -19.234 1 95.25 232 LEU A C 1
ATOM 1774 O O . LEU A 1 232 ? 2.463 -19.234 -19.094 1 95.25 232 LEU A O 1
ATOM 1778 N N . ARG A 1 233 ? 0.245 -19.031 -19.312 1 95.88 233 ARG A N 1
ATOM 1779 C CA . ARG A 1 233 ? 0.292 -17.594 -19.109 1 95.88 233 ARG A CA 1
ATOM 1780 C C . ARG A 1 233 ? 0.962 -17.25 -17.781 1 95.88 233 ARG A C 1
ATOM 1782 O O . ARG A 1 233 ? 1.792 -16.344 -17.719 1 95.88 233 ARG A O 1
ATOM 1789 N N . ALA A 1 234 ? 0.616 -17.953 -16.75 1 93 234 ALA A N 1
ATOM 1790 C CA . ALA A 1 234 ? 1.18 -17.703 -15.422 1 93 234 ALA A CA 1
ATOM 1791 C C . ALA A 1 234 ? 2.693 -17.891 -15.43 1 93 234 ALA A C 1
ATOM 1793 O O . ALA A 1 234 ? 3.432 -17.062 -14.883 1 93 234 ALA A O 1
ATOM 1794 N N . GLN A 1 235 ? 3.1 -18.922 -16.094 1 90.38 235 GLN A N 1
ATOM 1795 C CA . GLN A 1 235 ? 4.527 -19.219 -16.141 1 90.38 235 GLN A CA 1
ATOM 1796 C C . GLN A 1 235 ? 5.266 -18.234 -17.047 1 90.38 235 GLN A C 1
ATOM 1798 O O . GLN A 1 235 ? 6.367 -17.797 -16.719 1 90.38 235 GLN A O 1
ATOM 1803 N N . ILE A 1 236 ? 4.684 -17.969 -18.141 1 93.56 236 ILE A N 1
ATOM 1804 C CA . ILE A 1 236 ? 5.297 -17.062 -19.109 1 93.56 236 ILE A CA 1
ATOM 1805 C C . ILE A 1 236 ? 5.48 -15.688 -18.484 1 93.56 236 ILE A C 1
ATOM 1807 O O . ILE A 1 236 ? 6.562 -15.102 -18.547 1 93.56 236 ILE A O 1
ATOM 1811 N N . THR A 1 237 ? 4.453 -15.195 -17.875 1 93.75 237 THR A N 1
ATOM 1812 C CA . THR A 1 237 ? 4.52 -13.852 -17.312 1 93.75 237 THR A CA 1
ATOM 1813 C C . THR A 1 237 ? 5.516 -13.805 -16.156 1 93.75 237 THR A C 1
ATOM 1815 O O . THR A 1 237 ? 6.223 -12.805 -15.977 1 93.75 237 THR A O 1
ATOM 1818 N N . LEU A 1 238 ? 5.566 -14.797 -15.375 1 87.38 238 LEU A N 1
ATOM 1819 C CA . LEU A 1 238 ? 6.559 -14.852 -14.305 1 87.38 238 LEU A CA 1
ATOM 1820 C C . LEU A 1 238 ? 7.973 -14.828 -14.875 1 87.38 238 LEU A C 1
ATOM 1822 O O . LEU A 1 238 ? 8.844 -14.117 -14.367 1 87.38 238 LEU A O 1
ATOM 1826 N N . SER A 1 239 ? 8.164 -15.594 -15.898 1 86.62 239 SER A N 1
ATOM 1827 C CA . SER A 1 239 ? 9.469 -15.602 -16.562 1 86.62 239 SER A CA 1
ATOM 1828 C C . SER A 1 239 ? 9.812 -14.227 -17.125 1 86.62 239 SER A C 1
ATOM 1830 O O . SER A 1 239 ? 10.969 -13.812 -17.094 1 86.62 239 SER A O 1
ATOM 1832 N N . GLU A 1 240 ? 8.805 -13.578 -17.594 1 91.88 240 GLU A N 1
ATOM 1833 C CA . GLU A 1 240 ? 9 -12.234 -18.141 1 91.88 240 GLU A CA 1
ATOM 1834 C C . GLU A 1 240 ? 9.383 -11.25 -17.047 1 91.88 240 GLU A C 1
ATOM 1836 O O . GLU A 1 240 ? 10.203 -10.359 -17.266 1 91.88 240 GLU A O 1
ATOM 1841 N N . ILE A 1 241 ? 8.773 -11.367 -15.953 1 90.06 241 ILE A N 1
ATOM 1842 C CA . ILE A 1 241 ? 9.117 -10.516 -14.82 1 90.06 241 ILE A CA 1
ATOM 1843 C C . ILE A 1 241 ? 10.578 -10.734 -14.438 1 90.06 241 ILE A C 1
ATOM 1845 O O . ILE A 1 241 ? 11.328 -9.773 -14.25 1 90.06 241 ILE A O 1
ATOM 1849 N N . TYR A 1 242 ? 10.977 -11.953 -14.477 1 82.25 242 TYR A N 1
ATOM 1850 C CA . TYR A 1 242 ? 12.344 -12.289 -14.102 1 82.25 242 TYR A CA 1
ATOM 1851 C C . TYR A 1 242 ? 13.336 -11.758 -15.125 1 82.25 242 TYR A C 1
ATOM 1853 O O . TYR A 1 242 ? 14.43 -11.32 -14.766 1 82.25 242 TYR A O 1
ATOM 1861 N N . GLN A 1 243 ? 12.906 -11.812 -16.25 1 85.12 243 GLN A N 1
ATOM 1862 C CA . GLN A 1 243 ? 13.781 -11.352 -17.328 1 85.12 243 GLN A CA 1
ATOM 1863 C C . GLN A 1 243 ? 13.648 -9.852 -17.547 1 85.12 243 GLN A C 1
ATOM 1865 O O . GLN A 1 243 ? 14.398 -9.258 -18.328 1 85.12 243 GLN A O 1
ATOM 1870 N N . GLN A 1 244 ? 12.664 -9.266 -16.891 1 90.12 244 GLN A N 1
ATOM 1871 C CA . GLN A 1 244 ? 12.344 -7.855 -17.078 1 90.12 244 GLN A CA 1
ATOM 1872 C C . GLN A 1 244 ? 12.141 -7.531 -18.562 1 90.12 244 GLN A C 1
ATOM 1874 O O . GLN A 1 244 ? 12.758 -6.605 -19.094 1 90.12 244 GLN A O 1
ATOM 1879 N N . ARG A 1 245 ? 11.305 -8.344 -19.156 1 92.12 245 ARG A N 1
ATOM 1880 C CA . ARG A 1 245 ? 10.93 -8.172 -20.562 1 92.12 245 ARG A CA 1
ATOM 1881 C C . ARG A 1 245 ? 9.438 -7.895 -20.703 1 92.12 245 ARG A C 1
ATOM 1883 O O . ARG A 1 245 ? 8.633 -8.367 -19.891 1 92.12 245 ARG A O 1
ATOM 1890 N N . HIS A 1 246 ? 9.102 -7.18 -21.719 1 94.31 246 HIS A N 1
ATOM 1891 C CA . HIS A 1 246 ? 7.699 -6.855 -21.969 1 94.31 246 HIS A CA 1
ATOM 1892 C C . HIS A 1 246 ? 6.918 -8.086 -22.406 1 94.31 246 HIS A C 1
ATOM 1894 O O . HIS A 1 246 ? 7.445 -8.945 -23.125 1 94.31 246 HIS A O 1
ATOM 1900 N N . SER A 1 247 ? 5.719 -8.125 -22 1 94 247 SER A N 1
ATOM 1901 C CA . SER A 1 247 ? 4.809 -9.156 -22.484 1 94 247 SER A CA 1
ATOM 1902 C C . SER A 1 247 ? 4.332 -8.852 -23.906 1 94 247 SER A C 1
ATOM 1904 O O . SER A 1 247 ? 4.086 -7.695 -24.25 1 94 247 SER A O 1
ATOM 1906 N N . ALA A 1 248 ? 4.207 -9.914 -24.656 1 91.5 248 ALA A N 1
ATOM 1907 C CA . ALA A 1 248 ? 3.664 -9.75 -26 1 91.5 248 ALA A CA 1
ATOM 1908 C C . ALA A 1 248 ? 2.234 -9.219 -25.953 1 91.5 248 ALA A C 1
ATOM 1910 O O . ALA A 1 248 ? 1.43 -9.656 -25.125 1 91.5 248 ALA A O 1
ATOM 1911 N N . PRO A 1 249 ? 1.893 -8.273 -26.781 1 92.19 249 PRO A N 1
ATOM 1912 C CA . PRO A 1 249 ? 0.55 -7.688 -26.781 1 92.19 249 PRO A CA 1
ATOM 1913 C C . PRO A 1 249 ? -0.552 -8.734 -26.922 1 92.19 249 PRO A C 1
ATOM 1915 O O . PRO A 1 249 ? -1.62 -8.594 -26.312 1 92.19 249 PRO A O 1
ATOM 1918 N N . ILE A 1 250 ? -0.274 -9.742 -27.672 1 92.44 250 ILE A N 1
ATOM 1919 C CA . ILE A 1 250 ? -1.281 -10.773 -27.906 1 92.44 250 ILE A CA 1
ATOM 1920 C C . ILE A 1 250 ? -1.618 -11.484 -26.594 1 92.44 250 ILE A C 1
ATOM 1922 O O . ILE A 1 250 ? -2.762 -11.898 -26.391 1 92.44 250 ILE A O 1
ATOM 1926 N N . LEU A 1 251 ? -0.667 -11.664 -25.75 1 95.19 251 LEU A N 1
ATOM 1927 C CA . LEU A 1 251 ? -0.919 -12.297 -24.469 1 95.19 251 LEU A CA 1
ATOM 1928 C C . LEU A 1 251 ? -1.915 -11.484 -23.641 1 95.19 251 LEU A C 1
ATOM 1930 O O . LEU A 1 251 ? -2.818 -12.047 -23.016 1 95.19 251 LEU A O 1
ATOM 1934 N N . ALA A 1 252 ? -1.749 -10.148 -23.641 1 95 252 ALA A N 1
ATOM 1935 C CA . ALA A 1 252 ? -2.678 -9.258 -22.938 1 95 252 ALA A CA 1
ATOM 1936 C C . ALA A 1 252 ? -4.066 -9.312 -23.578 1 95 252 ALA A C 1
ATOM 1938 O O . ALA A 1 252 ? -5.074 -9.344 -22.859 1 95 252 ALA A O 1
ATOM 1939 N N . GLN A 1 253 ? -4.082 -9.328 -24.859 1 95.62 253 GLN A N 1
ATOM 1940 C CA . GLN A 1 253 ? -5.348 -9.375 -25.578 1 95.62 253 GLN A CA 1
ATOM 1941 C C . GLN A 1 253 ? -6.113 -10.656 -25.25 1 95.62 253 GLN A C 1
ATOM 1943 O O . GLN A 1 253 ? -7.316 -10.617 -24.984 1 95.62 253 GLN A O 1
ATOM 1948 N N . LEU A 1 254 ? -5.426 -11.82 -25.359 1 96.62 254 LEU A N 1
ATOM 1949 C CA . LEU A 1 254 ? -6.043 -13.102 -25.031 1 96.62 254 LEU A CA 1
ATOM 1950 C C . LEU A 1 254 ? -6.539 -13.109 -23.578 1 96.62 254 LEU A C 1
ATOM 1952 O O . LEU A 1 254 ? -7.602 -13.664 -23.297 1 96.62 254 LEU A O 1
ATOM 1956 N N . THR A 1 255 ? -5.801 -12.5 -22.672 1 96.62 255 THR A N 1
ATOM 1957 C CA . THR A 1 255 ? -6.164 -12.445 -21.266 1 96.62 255 THR A CA 1
ATOM 1958 C C . THR A 1 255 ? -7.434 -11.625 -21.062 1 96.62 255 THR A C 1
ATOM 1960 O O . THR A 1 255 ? -8.25 -11.938 -20.188 1 96.62 255 THR A O 1
ATOM 1963 N N . GLU A 1 256 ? -7.609 -10.633 -21.844 1 94.44 256 GLU A N 1
ATOM 1964 C CA . GLU A 1 256 ? -8.805 -9.797 -21.766 1 94.44 256 GLU A CA 1
ATOM 1965 C C . GLU A 1 256 ? -10.023 -10.523 -22.312 1 94.44 256 GLU A C 1
ATOM 1967 O O . GLU A 1 256 ? -11.156 -10.266 -21.906 1 94.44 256 GLU A O 1
ATOM 1972 N N . GLN A 1 257 ? -9.828 -11.508 -23.172 1 94.5 257 GLN A N 1
ATOM 1973 C CA . GLN A 1 257 ? -10.93 -12.172 -23.859 1 94.5 257 GLN A CA 1
ATOM 1974 C C . GLN A 1 257 ? -11.328 -13.461 -23.156 1 94.5 257 GLN A C 1
ATOM 1976 O O . GLN A 1 257 ? -12.453 -13.945 -23.312 1 94.5 257 GLN A O 1
ATOM 1981 N N . VAL A 1 258 ? -10.484 -13.961 -22.391 1 95.56 258 VAL A N 1
ATOM 1982 C CA . VAL A 1 258 ? -10.617 -15.32 -21.875 1 95.56 258 VAL A CA 1
ATOM 1983 C C . VAL A 1 258 ? -11.844 -15.422 -20.984 1 95.56 258 VAL A C 1
ATOM 1985 O O . VAL A 1 258 ? -12.461 -16.484 -20.875 1 95.56 258 VAL A O 1
ATOM 1988 N N . HIS A 1 259 ? -12.281 -14.305 -20.375 1 91.75 259 HIS A N 1
ATOM 1989 C CA . HIS A 1 259 ? -13.406 -14.328 -19.438 1 91.75 259 HIS A CA 1
ATOM 1990 C C . HIS A 1 259 ? -14.695 -14.734 -20.141 1 91.75 259 HIS A C 1
ATOM 1992 O O . HIS A 1 259 ? -15.617 -15.25 -19.516 1 91.75 259 HIS A O 1
ATOM 1998 N N . CYS A 1 260 ? -14.797 -14.672 -21.406 1 92.75 260 CYS A N 1
ATOM 1999 C CA . CYS A 1 260 ? -15.984 -15.023 -22.172 1 92.75 260 CYS A CA 1
ATOM 2000 C C . CYS A 1 260 ? -16.156 -16.531 -22.25 1 92.75 260 CYS A C 1
ATOM 2002 O O . CYS A 1 260 ? -17.25 -17.031 -22.547 1 92.75 260 CYS A O 1
ATOM 2004 N N . TYR A 1 261 ? -15.156 -17.281 -21.906 1 94.12 261 TYR A N 1
ATOM 2005 C CA . TYR A 1 261 ? -15.18 -18.734 -22.109 1 94.12 261 TYR A CA 1
ATOM 2006 C C . TYR A 1 261 ? -15.141 -19.469 -20.766 1 94.12 261 TYR A C 1
ATOM 2008 O O . TYR A 1 261 ? -14.961 -20.688 -20.734 1 94.12 261 TYR A O 1
ATOM 2016 N N . ARG A 1 262 ? -15.133 -18.719 -19.688 1 92.19 262 ARG A N 1
ATOM 2017 C CA . ARG A 1 262 ? -15.039 -19.359 -18.391 1 92.19 262 ARG A CA 1
ATOM 2018 C C . ARG A 1 262 ? -16.172 -18.906 -17.469 1 92.19 262 ARG A C 1
ATOM 2020 O O . ARG A 1 262 ? -16.797 -17.875 -17.703 1 92.19 262 ARG A O 1
ATOM 2027 N N . ASP A 1 263 ? -16.375 -19.703 -16.406 1 91.31 263 ASP A N 1
ATOM 2028 C CA . ASP A 1 263 ? -17.359 -19.375 -15.383 1 91.31 263 ASP A CA 1
ATOM 2029 C C . ASP A 1 263 ? -16.953 -18.125 -14.609 1 91.31 263 ASP A C 1
ATOM 2031 O O . ASP A 1 263 ? -15.766 -17.875 -14.406 1 91.31 263 ASP A O 1
ATOM 2035 N N . ALA A 1 264 ? -17.906 -17.438 -14.156 1 90.94 264 ALA A N 1
ATOM 2036 C CA . ALA A 1 264 ? -17.688 -16.188 -13.453 1 90.94 264 ALA A CA 1
ATOM 2037 C C . ALA A 1 264 ? -16.812 -16.406 -12.219 1 90.94 264 ALA A C 1
ATOM 2039 O O . ALA A 1 264 ? -16 -15.539 -11.859 1 90.94 264 ALA A O 1
ATOM 2040 N N . LYS A 1 265 ? -16.969 -17.5 -11.594 1 89.25 265 LYS A N 1
ATOM 2041 C CA . LYS A 1 265 ? -16.203 -17.797 -10.383 1 89.25 265 LYS A CA 1
ATOM 2042 C C . LYS A 1 265 ? -14.711 -17.891 -10.68 1 89.25 265 LYS A C 1
ATOM 2044 O O . LYS A 1 265 ? -13.883 -17.719 -9.781 1 89.25 265 LYS A O 1
ATOM 2049 N N . ASP A 1 266 ? -14.359 -18.125 -11.969 1 92.69 266 ASP A N 1
ATOM 2050 C CA . ASP A 1 266 ? -12.969 -18.297 -12.359 1 92.69 266 ASP A CA 1
ATOM 2051 C C . ASP A 1 266 ? -12.398 -17.016 -12.953 1 92.69 266 ASP A C 1
ATOM 2053 O O . ASP A 1 266 ? -11.219 -16.953 -13.305 1 92.69 266 ASP A O 1
ATOM 2057 N N . HIS A 1 267 ? -13.148 -15.938 -13 1 93.56 267 HIS A N 1
ATOM 2058 C CA . HIS A 1 267 ? -12.695 -14.672 -13.586 1 93.56 267 HIS A CA 1
ATOM 2059 C C . HIS A 1 267 ? -11.531 -14.094 -12.797 1 93.56 267 HIS A C 1
ATOM 2061 O O . HIS A 1 267 ? -10.75 -13.305 -13.336 1 93.56 267 HIS A O 1
ATOM 2067 N N . ILE A 1 268 ? -11.453 -14.516 -11.539 1 92.69 268 ILE A N 1
ATOM 2068 C CA . ILE A 1 268 ? -10.383 -14.023 -10.68 1 92.69 268 ILE A CA 1
ATOM 2069 C C . ILE A 1 268 ? -9.023 -14.398 -11.273 1 92.69 268 ILE A C 1
ATOM 2071 O O . ILE A 1 268 ? -8.055 -13.648 -11.141 1 92.69 268 ILE A O 1
ATOM 2075 N N . LEU A 1 269 ? -8.914 -15.531 -12.008 1 94.44 269 LEU A N 1
ATOM 2076 C CA . LEU A 1 269 ? -7.676 -15.961 -12.648 1 94.44 269 LEU A CA 1
ATOM 2077 C C . LEU A 1 269 ? -7.266 -14.992 -13.75 1 94.44 269 LEU A C 1
ATOM 2079 O O . LEU A 1 269 ? -6.078 -14.688 -13.906 1 94.44 269 LEU A O 1
ATOM 2083 N N . ASP A 1 270 ? -8.219 -14.531 -14.445 1 95.56 270 ASP A N 1
ATOM 2084 C CA . ASP A 1 270 ? -7.965 -13.625 -15.57 1 95.56 270 ASP A CA 1
ATOM 2085 C C . ASP A 1 270 ? -7.617 -12.227 -15.078 1 95.56 270 ASP A C 1
ATOM 2087 O O . ASP A 1 270 ? -6.754 -11.555 -15.656 1 95.56 270 ASP A O 1
ATOM 2091 N N . GLN A 1 271 ? -8.312 -11.812 -14.078 1 94.56 271 GLN A N 1
ATOM 2092 C CA . GLN A 1 271 ? -7.984 -10.523 -13.477 1 94.56 271 GLN A CA 1
ATOM 2093 C C . GLN A 1 271 ? -6.57 -10.523 -12.906 1 94.56 271 GLN A C 1
ATOM 2095 O O . GLN A 1 271 ? -5.816 -9.57 -13.102 1 94.56 271 GLN A O 1
ATOM 2100 N N . LEU A 1 272 ? -6.246 -11.586 -12.219 1 95.81 272 LEU A N 1
ATOM 2101 C CA . LEU A 1 272 ? -4.887 -11.734 -11.711 1 95.81 272 LEU A CA 1
ATOM 2102 C C . LEU A 1 272 ? -3.875 -11.719 -12.852 1 95.81 272 LEU A C 1
ATOM 2104 O O . LEU A 1 272 ? -2.842 -11.055 -12.766 1 95.81 272 LEU A O 1
ATOM 2108 N N . GLY A 1 273 ? -4.219 -12.492 -13.914 1 96.44 273 GLY A N 1
ATOM 2109 C CA . GLY A 1 273 ? -3.354 -12.5 -15.086 1 96.44 273 GLY A CA 1
ATOM 2110 C C . GLY A 1 273 ? -3.098 -11.117 -15.648 1 96.44 273 GLY A C 1
ATOM 2111 O O . GLY A 1 273 ? -1.968 -10.789 -16.016 1 96.44 273 GLY A O 1
ATOM 2112 N N . SER A 1 274 ? -4.078 -10.289 -15.695 1 96.5 274 SER A N 1
ATOM 2113 C CA . SER A 1 274 ? -3.957 -8.93 -16.219 1 96.5 274 SER A CA 1
ATOM 2114 C C . SER A 1 274 ? -3.023 -8.094 -15.344 1 96.5 274 SER A C 1
ATOM 2116 O O . SER A 1 274 ? -2.225 -7.309 -15.867 1 96.5 274 SER A O 1
ATOM 2118 N N . ILE A 1 275 ? -3.127 -8.203 -14.039 1 96.94 275 ILE A N 1
ATOM 2119 C CA . ILE A 1 275 ? -2.281 -7.434 -13.133 1 96.94 275 ILE A CA 1
ATOM 2120 C C . ILE A 1 275 ? -0.832 -7.895 -13.266 1 96.94 275 ILE A C 1
ATOM 2122 O O . ILE A 1 275 ? 0.09 -7.074 -13.25 1 96.94 275 ILE A O 1
ATOM 2126 N N . VAL A 1 276 ? -0.649 -9.227 -13.422 1 97.19 276 VAL A N 1
ATOM 2127 C CA . VAL A 1 276 ? 0.708 -9.75 -13.539 1 97.19 276 VAL A CA 1
ATOM 2128 C C . VAL A 1 276 ? 1.339 -9.266 -14.844 1 97.19 276 VAL A C 1
ATOM 2130 O O . VAL A 1 276 ? 2.531 -8.953 -14.883 1 97.19 276 VAL A O 1
ATOM 2133 N N . ILE A 1 277 ? 0.573 -9.234 -15.891 1 97.06 277 ILE A N 1
ATOM 2134 C CA . ILE A 1 277 ? 1.075 -8.711 -17.156 1 97.06 277 ILE A CA 1
ATOM 2135 C C . ILE A 1 277 ? 1.48 -7.25 -17 1 97.06 277 ILE A C 1
ATOM 2137 O O . ILE A 1 277 ? 2.531 -6.832 -17.484 1 97.06 277 ILE A O 1
ATOM 2141 N N . LYS A 1 278 ? 0.681 -6.469 -16.281 1 97 278 LYS A N 1
ATOM 2142 C CA . LYS A 1 278 ? 1.019 -5.078 -15.984 1 97 278 LYS A CA 1
ATOM 2143 C C . LYS A 1 278 ? 2.33 -4.988 -15.203 1 97 278 LYS A C 1
ATOM 2145 O O . LYS A 1 278 ? 3.154 -4.109 -15.469 1 97 278 LYS A O 1
ATOM 2150 N N . LEU A 1 279 ? 2.498 -5.832 -14.273 1 97.5 279 LEU A N 1
ATOM 2151 C CA . LEU A 1 279 ? 3.729 -5.863 -13.492 1 97.5 279 LEU A CA 1
ATOM 2152 C C . LEU A 1 279 ? 4.93 -6.18 -14.375 1 97.5 279 LEU A C 1
ATOM 2154 O O . LEU A 1 279 ? 5.98 -5.547 -14.25 1 97.5 279 LEU A O 1
ATOM 2158 N N . ALA A 1 280 ? 4.738 -7.211 -15.227 1 96.31 280 ALA A N 1
ATOM 2159 C CA . ALA A 1 280 ? 5.824 -7.574 -16.141 1 96.31 280 ALA A CA 1
ATOM 2160 C C . ALA A 1 280 ? 6.25 -6.379 -16.984 1 96.31 280 ALA A C 1
ATOM 2162 O O . ALA A 1 280 ? 7.441 -6.086 -17.109 1 96.31 280 ALA A O 1
ATOM 2163 N N . ASN A 1 281 ? 5.289 -5.715 -17.547 1 96.62 281 ASN A N 1
ATOM 2164 C CA . ASN A 1 281 ? 5.578 -4.543 -18.359 1 96.62 281 ASN A CA 1
ATOM 2165 C C . ASN A 1 281 ? 6.199 -3.422 -17.531 1 96.62 281 ASN A C 1
ATOM 2167 O O . ASN A 1 281 ? 7.086 -2.709 -18.016 1 96.62 281 ASN A O 1
ATOM 2171 N N . PHE A 1 282 ? 5.762 -3.246 -16.391 1 97.31 282 PHE A N 1
ATOM 2172 C CA . PHE A 1 282 ? 6.32 -2.26 -15.477 1 97.31 282 PHE A CA 1
ATOM 2173 C C . PHE A 1 282 ? 7.789 -2.557 -15.188 1 97.31 282 PHE A C 1
ATOM 2175 O O . PHE A 1 282 ? 8.633 -1.662 -15.258 1 97.31 282 PHE A O 1
ATOM 2182 N N . CYS A 1 283 ? 8.078 -3.795 -14.867 1 95.06 283 CYS A N 1
ATOM 2183 C CA . CYS A 1 283 ? 9.453 -4.188 -14.602 1 95.06 283 CYS A CA 1
ATOM 2184 C C . CYS A 1 283 ? 10.336 -3.939 -15.82 1 95.06 283 CYS A C 1
ATOM 2186 O O . CYS A 1 283 ? 11.477 -3.48 -15.688 1 95.06 283 CYS A O 1
ATOM 2188 N N . ALA A 1 284 ? 9.812 -4.273 -16.953 1 95.62 284 ALA A N 1
ATOM 2189 C CA . ALA A 1 284 ? 10.547 -4.008 -18.188 1 95.62 284 ALA A CA 1
ATOM 2190 C C . ALA A 1 284 ? 10.805 -2.516 -18.359 1 95.62 284 ALA A C 1
ATOM 2192 O O . ALA A 1 284 ? 11.906 -2.111 -18.734 1 95.62 284 ALA A O 1
ATOM 2193 N N . ASN A 1 285 ? 9.836 -1.664 -18.062 1 96 285 ASN A N 1
ATOM 2194 C CA . ASN A 1 285 ? 9.977 -0.214 -18.141 1 96 285 ASN A CA 1
ATOM 2195 C C . ASN A 1 285 ? 11.039 0.298 -17.172 1 96 285 ASN A C 1
ATOM 2197 O O . ASN A 1 285 ? 11.773 1.235 -17.484 1 96 285 ASN A O 1
ATOM 2201 N N . VAL A 1 286 ? 11.031 -0.21 -15.984 1 94.94 286 VAL A N 1
ATOM 2202 C CA . VAL A 1 286 ? 12.023 0.181 -14.984 1 94.94 286 VAL A CA 1
ATOM 2203 C C . VAL A 1 286 ? 13.43 -0.136 -15.5 1 94.94 286 VAL A C 1
ATOM 2205 O O . VAL A 1 286 ? 14.32 0.709 -15.438 1 94.94 286 VAL A O 1
ATOM 2208 N N . LYS A 1 287 ? 13.625 -1.328 -16.047 1 92.75 287 LYS A N 1
ATOM 2209 C CA . LYS A 1 287 ? 14.922 -1.744 -16.578 1 92.75 287 LYS A CA 1
ATOM 2210 C C . LYS A 1 287 ? 15.359 -0.841 -17.734 1 92.75 287 LYS A C 1
ATOM 2212 O O . LYS A 1 287 ? 16.531 -0.51 -17.844 1 92.75 287 LYS A O 1
ATOM 2217 N N . GLU A 1 288 ? 14.398 -0.445 -18.531 1 94.44 288 GLU A N 1
ATOM 2218 C CA . GLU A 1 288 ? 14.68 0.379 -19.703 1 94.44 288 GLU A CA 1
ATOM 2219 C C . GLU A 1 288 ? 14.875 1.842 -19.312 1 94.44 288 GLU A C 1
ATOM 2221 O O . GLU A 1 288 ? 15.156 2.686 -20.156 1 94.44 288 GLU A O 1
ATOM 2226 N N . GLY A 1 289 ? 14.68 2.201 -18.078 1 92.19 289 GLY A N 1
ATOM 2227 C CA . GLY A 1 289 ? 14.906 3.559 -17.609 1 92.19 289 GLY A CA 1
ATOM 2228 C C . GLY A 1 289 ? 13.82 4.527 -18.047 1 92.19 289 GLY A C 1
ATOM 2229 O O . GLY A 1 289 ? 14.094 5.691 -18.328 1 92.19 289 GLY A O 1
ATOM 2230 N N . ARG A 1 290 ? 12.625 4.055 -18.125 1 92.31 290 ARG A N 1
ATOM 2231 C CA . ARG A 1 290 ? 11.523 4.879 -18.625 1 92.31 290 ARG A CA 1
ATOM 2232 C C . ARG A 1 290 ? 11 5.809 -17.547 1 92.31 290 ARG A C 1
ATOM 2234 O O . ARG A 1 290 ? 10.164 6.676 -17.812 1 92.31 290 ARG A O 1
ATOM 2241 N N . PHE A 1 291 ? 11.422 5.637 -16.312 1 92.25 291 PHE A N 1
ATOM 2242 C CA . PHE A 1 291 ? 11 6.496 -15.219 1 92.25 291 PHE A CA 1
ATOM 2243 C C . PHE A 1 291 ? 12.055 7.555 -14.922 1 92.25 291 PHE A C 1
ATOM 2245 O O . PHE A 1 291 ? 13.242 7.238 -14.797 1 92.25 291 PHE A O 1
ATOM 2252 N N . GLU A 1 292 ? 11.594 8.75 -14.789 1 87.75 292 GLU A N 1
ATOM 2253 C CA . GLU A 1 292 ? 12.492 9.875 -14.547 1 87.75 292 GLU A CA 1
ATOM 2254 C C . GLU A 1 292 ? 12.93 9.922 -13.086 1 87.75 292 GLU A C 1
ATOM 2256 O O . GLU A 1 292 ? 14.102 10.18 -12.789 1 87.75 292 GLU A O 1
ATOM 2261 N N . LYS A 1 293 ? 12 9.719 -12.25 1 89.25 293 LYS A N 1
ATOM 2262 C CA . LYS A 1 293 ? 12.273 9.82 -10.82 1 89.25 293 LYS A CA 1
ATOM 2263 C C . LYS A 1 293 ? 12.008 8.492 -10.117 1 89.25 293 LYS A C 1
ATOM 2265 O O . LYS A 1 293 ? 11.016 7.82 -10.391 1 89.25 293 LYS A O 1
ATOM 2270 N N . PRO A 1 294 ? 12.891 8.086 -9.203 1 90.31 294 PRO A N 1
ATOM 2271 C CA . PRO A 1 294 ? 12.711 6.836 -8.461 1 90.31 294 PRO A CA 1
ATOM 2272 C C . PRO A 1 294 ? 11.375 6.789 -7.711 1 90.31 294 PRO A C 1
ATOM 2274 O O . PRO A 1 294 ? 10.82 5.707 -7.5 1 90.31 294 PRO A O 1
ATOM 2277 N N . VAL A 1 295 ? 10.898 7.941 -7.344 1 89.56 295 VAL A N 1
ATOM 2278 C CA . VAL A 1 295 ? 9.656 8 -6.578 1 89.56 295 VAL A CA 1
ATOM 2279 C C . VAL A 1 295 ? 8.5 7.512 -7.438 1 89.56 295 VAL A C 1
ATOM 2281 O O . VAL A 1 295 ? 7.531 6.941 -6.926 1 89.56 295 VAL A O 1
ATOM 2284 N N . GLU A 1 296 ? 8.594 7.738 -8.719 1 93.62 296 GLU A N 1
ATOM 2285 C CA . GLU A 1 296 ? 7.562 7.246 -9.617 1 93.62 296 GLU A CA 1
ATOM 2286 C C . GLU A 1 296 ? 7.547 5.719 -9.664 1 93.62 296 GLU A C 1
ATOM 2288 O O . GLU A 1 296 ? 6.488 5.105 -9.797 1 93.62 296 GLU A O 1
ATOM 2293 N N . ILE A 1 297 ? 8.719 5.133 -9.594 1 95.75 297 ILE A N 1
ATOM 2294 C CA . ILE A 1 297 ? 8.836 3.68 -9.555 1 95.75 297 ILE A CA 1
ATOM 2295 C C . ILE A 1 297 ? 8.156 3.143 -8.289 1 95.75 297 ILE A C 1
ATOM 2297 O O . ILE A 1 297 ? 7.355 2.209 -8.359 1 95.75 297 ILE A O 1
ATOM 2301 N N . ILE A 1 298 ? 8.453 3.799 -7.176 1 95.56 298 ILE A N 1
ATOM 2302 C CA . ILE A 1 298 ? 7.898 3.377 -5.895 1 95.56 298 ILE A CA 1
ATOM 2303 C C . ILE A 1 298 ? 6.379 3.529 -5.918 1 95.56 298 ILE A C 1
ATOM 2305 O O . ILE A 1 298 ? 5.648 2.615 -5.531 1 95.56 298 ILE A O 1
ATOM 2309 N N . ARG A 1 299 ? 5.887 4.629 -6.391 1 95.25 299 ARG A N 1
ATOM 2310 C CA . ARG A 1 299 ? 4.453 4.895 -6.445 1 95.25 299 ARG A CA 1
ATOM 2311 C C . ARG A 1 299 ? 3.738 3.871 -7.316 1 95.25 299 ARG A C 1
ATOM 2313 O O . ARG A 1 299 ? 2.691 3.346 -6.934 1 95.25 299 ARG A O 1
ATOM 2320 N N . THR A 1 300 ? 4.309 3.611 -8.469 1 96.75 300 THR A N 1
ATOM 2321 C CA . THR A 1 300 ? 3.701 2.658 -9.391 1 96.75 300 THR A CA 1
ATOM 2322 C C . THR A 1 300 ? 3.732 1.248 -8.805 1 96.75 300 THR A C 1
ATOM 2324 O O . THR A 1 300 ? 2.754 0.506 -8.906 1 96.75 300 THR A O 1
ATOM 2327 N N . ALA A 1 301 ? 4.863 0.879 -8.258 1 97.5 301 ALA A N 1
ATOM 2328 C CA . ALA A 1 301 ? 4.984 -0.432 -7.625 1 97.5 301 ALA A CA 1
ATOM 2329 C C . ALA A 1 301 ? 3.936 -0.61 -6.531 1 97.5 301 ALA A C 1
ATOM 2331 O O . ALA A 1 301 ? 3.262 -1.641 -6.473 1 97.5 301 ALA A O 1
ATOM 2332 N N . LEU A 1 302 ? 3.785 0.424 -5.707 1 96.5 302 LEU A N 1
ATOM 2333 C CA . LEU A 1 302 ? 2.805 0.373 -4.629 1 96.5 302 LEU A CA 1
ATOM 2334 C C . LEU A 1 302 ? 1.387 0.294 -5.188 1 96.5 302 LEU A C 1
ATOM 2336 O O . LEU A 1 302 ? 0.533 -0.397 -4.629 1 96.5 302 LEU A O 1
ATOM 2340 N N . SER A 1 303 ? 1.159 0.99 -6.215 1 96.25 303 SER A N 1
ATOM 2341 C CA . SER A 1 303 ? -0.158 0.966 -6.844 1 96.25 303 SER A CA 1
ATOM 2342 C C . SER A 1 303 ? -0.477 -0.415 -7.406 1 96.25 303 SER A C 1
ATOM 2344 O O . SER A 1 303 ? -1.605 -0.896 -7.285 1 96.25 303 SER A O 1
ATOM 2346 N N . ILE A 1 304 ? 0.483 -1.057 -8.039 1 97.25 304 ILE A N 1
ATOM 2347 C CA . ILE A 1 304 ? 0.291 -2.406 -8.562 1 97.25 304 ILE A CA 1
ATOM 2348 C C . ILE A 1 304 ? 0.072 -3.379 -7.406 1 97.25 304 ILE A C 1
ATOM 2350 O O . ILE A 1 304 ? -0.787 -4.262 -7.484 1 97.25 304 ILE A O 1
ATOM 2354 N N . ASP A 1 305 ? 0.844 -3.209 -6.367 1 97.06 305 ASP A N 1
ATOM 2355 C CA . ASP A 1 305 ? 0.661 -4.047 -5.188 1 97.06 305 ASP A CA 1
ATOM 2356 C C . ASP A 1 305 ? -0.753 -3.908 -4.629 1 97.06 305 ASP A C 1
ATOM 2358 O O . ASP A 1 305 ? -1.357 -4.895 -4.199 1 97.06 305 ASP A O 1
ATOM 2362 N N . ALA A 1 306 ? -1.255 -2.715 -4.652 1 94.75 306 ALA A N 1
ATOM 2363 C CA . ALA A 1 306 ? -2.615 -2.451 -4.191 1 94.75 306 ALA A CA 1
ATOM 2364 C C . ALA A 1 306 ? -3.637 -3.213 -5.035 1 94.75 306 ALA A C 1
ATOM 2366 O O . ALA A 1 306 ? -4.645 -3.697 -4.512 1 94.75 306 ALA A O 1
ATOM 2367 N N . ALA A 1 307 ? -3.367 -3.273 -6.297 1 95.19 307 ALA A N 1
ATOM 2368 C CA . ALA A 1 307 ? -4.258 -4.016 -7.184 1 95.19 307 ALA A CA 1
ATOM 2369 C C . ALA A 1 307 ? -4.266 -5.504 -6.836 1 95.19 307 ALA A C 1
ATOM 2371 O O . ALA A 1 307 ? -5.32 -6.141 -6.828 1 95.19 307 ALA A O 1
ATOM 2372 N N . PHE A 1 308 ? -3.096 -6.055 -6.523 1 96 308 PHE A N 1
ATOM 2373 C CA . PHE A 1 308 ? -3.002 -7.449 -6.113 1 96 308 PHE A CA 1
ATOM 2374 C C . PHE A 1 308 ? -3.783 -7.688 -4.824 1 96 308 PHE A C 1
ATOM 2376 O O . PHE A 1 308 ? -4.648 -8.562 -4.773 1 96 308 PHE A O 1
ATOM 2383 N N . VAL A 1 309 ? -3.531 -6.898 -3.857 1 94.06 309 VAL A N 1
ATOM 2384 C CA . VAL A 1 309 ? -4.098 -7.086 -2.525 1 94.06 309 VAL A CA 1
ATOM 2385 C C . VAL A 1 309 ? -5.617 -6.961 -2.586 1 94.06 309 VAL A C 1
ATOM 2387 O O . VAL A 1 309 ? -6.34 -7.793 -2.031 1 94.06 309 VAL A O 1
ATOM 2390 N N . SER A 1 310 ? -6.121 -5.957 -3.291 1 91.88 310 SER A N 1
ATOM 2391 C CA . SER A 1 310 ? -7.559 -5.711 -3.336 1 91.88 310 SER A CA 1
ATOM 2392 C C . SER A 1 310 ? -8.281 -6.816 -4.098 1 91.88 310 SER A C 1
ATOM 2394 O O . SER A 1 310 ? -9.414 -7.172 -3.762 1 91.88 310 SER A O 1
ATOM 2396 N N . LEU A 1 311 ? -7.633 -7.402 -5.094 1 92.38 311 LEU A N 1
ATOM 2397 C CA . LEU A 1 311 ? -8.266 -8.414 -5.93 1 92.38 311 LEU A CA 1
ATOM 2398 C C . LEU A 1 311 ? -8.617 -9.648 -5.113 1 92.38 311 LEU A C 1
ATOM 2400 O O . LEU A 1 311 ? -9.727 -10.188 -5.234 1 92.38 311 LEU A O 1
ATOM 2404 N N . LEU A 1 312 ? -7.754 -10.109 -4.266 1 89.62 312 LEU A N 1
ATOM 2405 C CA . LEU A 1 312 ? -7.918 -11.422 -3.664 1 89.62 312 LEU A CA 1
ATOM 2406 C C . LEU A 1 312 ? -8.586 -11.32 -2.299 1 89.62 312 LEU A C 1
ATOM 2408 O O . LEU A 1 312 ? -8.789 -12.328 -1.62 1 89.62 312 LEU A O 1
ATOM 2412 N N . ILE A 1 313 ? -9.047 -10.102 -1.967 1 87.62 313 ILE A N 1
ATOM 2413 C CA . ILE A 1 313 ? -9.812 -9.898 -0.74 1 87.62 313 ILE A CA 1
ATOM 2414 C C . ILE A 1 313 ? -11.18 -10.57 -0.869 1 87.62 313 ILE A C 1
ATOM 2416 O O . ILE A 1 313 ? -11.734 -11.047 0.121 1 87.62 313 ILE A O 1
ATOM 2420 N N . ILE A 1 314 ? -11.688 -10.648 -2.111 1 81.81 314 ILE A N 1
ATOM 2421 C CA . ILE A 1 314 ? -13.008 -11.234 -2.307 1 81.81 314 ILE A CA 1
ATOM 2422 C C . ILE A 1 314 ? -12.906 -12.477 -3.193 1 81.81 314 ILE A C 1
ATOM 2424 O O . ILE A 1 314 ? -13.742 -12.695 -4.066 1 81.81 314 ILE A O 1
ATOM 2428 N N . ALA A 1 315 ? -11.859 -13.234 -3 1 87.31 315 ALA A N 1
ATOM 2429 C CA . ALA A 1 315 ? -11.719 -14.461 -3.775 1 87.31 315 ALA A CA 1
ATOM 2430 C C . ALA A 1 315 ? -12.906 -15.391 -3.559 1 87.31 315 ALA A C 1
ATOM 2432 O O . ALA A 1 315 ? -13.328 -15.617 -2.422 1 87.31 315 ALA A O 1
ATOM 2433 N N . PRO A 1 316 ? -13.469 -15.875 -4.691 1 88.19 316 PRO A N 1
ATOM 2434 C CA . PRO A 1 316 ? -14.57 -16.828 -4.547 1 88.19 316 PRO A CA 1
ATOM 2435 C C . PRO A 1 316 ? -14.18 -18.062 -3.734 1 88.19 316 PRO A C 1
ATOM 2437 O O . PRO A 1 316 ? -12.992 -18.375 -3.615 1 88.19 316 PRO A O 1
ATOM 2440 N N . SER A 1 317 ? -15.188 -18.781 -3.283 1 86 317 SER A N 1
ATOM 2441 C CA . SER A 1 317 ? -14.992 -19.922 -2.389 1 86 317 SER A CA 1
ATOM 2442 C C . SER A 1 317 ? -14.125 -20.984 -3.035 1 86 317 SER A C 1
ATOM 2444 O O . SER A 1 317 ? -13.289 -21.609 -2.367 1 86 317 SER A O 1
ATOM 2446 N N . ALA A 1 318 ? -14.242 -21.156 -4.297 1 88 318 ALA A N 1
ATOM 2447 C CA . ALA A 1 318 ? -13.492 -22.188 -5.008 1 88 318 ALA A CA 1
ATOM 2448 C C . ALA A 1 318 ? -12 -21.875 -5.004 1 88 318 ALA A C 1
ATOM 2450 O O . ALA A 1 318 ? -11.172 -22.781 -5.156 1 88 318 ALA A O 1
ATOM 2451 N N . TRP A 1 319 ? -11.703 -20.594 -4.781 1 91.62 319 TRP A N 1
ATOM 2452 C CA . TRP A 1 319 ? -10.312 -20.172 -4.859 1 91.62 319 TRP A CA 1
ATOM 2453 C C . TRP A 1 319 ? -9.805 -19.719 -3.496 1 91.62 319 TRP A C 1
ATOM 2455 O O . TRP A 1 319 ? -8.703 -19.188 -3.385 1 91.62 319 TRP A O 1
ATOM 2465 N N . SER A 1 320 ? -10.57 -19.953 -2.498 1 88.25 320 SER A N 1
ATOM 2466 C CA . SER A 1 320 ? -10.188 -19.531 -1.151 1 88.25 320 SER A CA 1
ATOM 2467 C C . SER A 1 320 ? -9.391 -20.609 -0.44 1 88.25 320 SER A C 1
ATOM 2469 O O . SER A 1 320 ? -9.172 -21.703 -0.989 1 88.25 320 SER A O 1
ATOM 2471 N N . TYR A 1 321 ? -8.82 -20.328 0.685 1 90.88 321 TYR A N 1
ATOM 2472 C CA . TYR A 1 321 ? -8.125 -21.281 1.536 1 90.88 321 TYR A CA 1
ATOM 2473 C C . TYR A 1 321 ? -8.43 -21.031 3.008 1 90.88 321 TYR A C 1
ATOM 2475 O O . TYR A 1 321 ? -8.969 -19.969 3.361 1 90.88 321 TYR A O 1
ATOM 2483 N N . THR A 1 322 ? -8.125 -21.953 3.832 1 89.19 322 THR A N 1
ATOM 2484 C CA . THR A 1 322 ? -8.281 -21.828 5.277 1 89.19 322 THR A CA 1
ATOM 2485 C C . THR A 1 322 ? -6.957 -22.062 5.988 1 89.19 322 THR A C 1
ATOM 2487 O O . THR A 1 322 ? -6.043 -22.672 5.418 1 89.19 322 THR A O 1
ATOM 2490 N N . ILE A 1 323 ? -6.855 -21.578 7.125 1 90.06 323 ILE A N 1
ATOM 2491 C CA . ILE A 1 323 ? -5.652 -21.75 7.934 1 90.06 323 ILE A CA 1
ATOM 2492 C C . ILE A 1 323 ? -5.902 -22.781 9.031 1 90.06 323 ILE A C 1
ATOM 2494 O O . ILE A 1 323 ? -6.895 -22.688 9.758 1 90.06 323 ILE A O 1
ATOM 2498 N N . ALA A 1 324 ? -5.043 -23.781 9.078 1 87.88 324 ALA A N 1
ATOM 2499 C CA . ALA A 1 324 ? -5.109 -24.812 10.109 1 87.88 324 ALA A CA 1
ATOM 2500 C C . ALA A 1 324 ? -3.922 -24.703 11.062 1 87.88 324 ALA A C 1
ATOM 2502 O O . ALA A 1 324 ? -2.814 -24.359 10.648 1 87.88 324 ALA A O 1
ATOM 2503 N N . LYS A 1 325 ? -4.164 -25 12.312 1 88.38 325 LYS A N 1
ATOM 2504 C CA . LYS A 1 325 ? -3.105 -25 13.32 1 88.38 325 LYS A CA 1
ATOM 2505 C C . LYS A 1 325 ? -2.441 -26.375 13.422 1 88.38 325 LYS A C 1
ATOM 2507 O O . LYS A 1 325 ? -3.104 -27.391 13.281 1 88.38 325 LYS A O 1
ATOM 2512 N N . VAL A 1 326 ? -1.152 -26.25 13.641 1 85.12 326 VAL A N 1
ATOM 2513 C CA . VAL A 1 326 ? -0.422 -27.5 13.867 1 85.12 326 VAL A CA 1
ATOM 2514 C C . VAL A 1 326 ? -0.721 -28.031 15.266 1 85.12 326 VAL A C 1
ATOM 2516 O O . VAL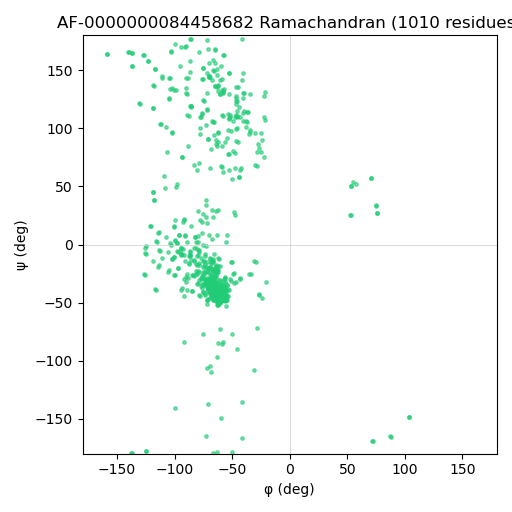 A 1 326 ? -0.592 -27.297 16.25 1 85.12 326 VAL A O 1
ATOM 2519 N N . PRO A 1 327 ? -1.183 -29.234 15.305 1 79.19 327 PRO A N 1
ATOM 2520 C CA . PRO A 1 327 ? -1.439 -29.781 16.641 1 79.19 327 PRO A CA 1
ATOM 2521 C C . PRO A 1 327 ? -0.182 -29.844 17.516 1 79.19 327 PRO A C 1
ATOM 2523 O O . PRO A 1 327 ? 0.877 -30.266 17.031 1 79.19 327 PRO A O 1
ATOM 2526 N N . THR A 1 328 ? -0.308 -29.328 18.703 1 75.12 328 THR A N 1
ATOM 2527 C CA . THR A 1 328 ? 0.808 -29.219 19.641 1 75.12 328 THR A CA 1
ATOM 2528 C C . THR A 1 328 ? 1.443 -30.578 19.891 1 75.12 328 THR A C 1
ATOM 2530 O O . THR A 1 328 ? 2.664 -30.688 20.016 1 75.12 328 THR A O 1
ATOM 2533 N N . ALA A 1 329 ? 0.686 -31.594 19.953 1 68.62 329 ALA A N 1
ATOM 2534 C CA . ALA A 1 329 ? 1.161 -32.938 20.297 1 68.62 329 ALA A CA 1
ATOM 2535 C C . ALA A 1 329 ? 2.109 -33.469 19.219 1 68.62 329 ALA A C 1
ATOM 2537 O O . ALA A 1 329 ? 2.967 -34.312 19.5 1 68.62 329 ALA A O 1
ATOM 2538 N N . HIS A 1 330 ? 2.049 -32.938 18.062 1 68.69 330 HIS A N 1
ATOM 2539 C CA . HIS A 1 330 ? 2.809 -33.5 16.953 1 68.69 330 HIS A CA 1
ATOM 2540 C C . HIS A 1 330 ? 3.762 -32.469 16.359 1 68.69 330 HIS A C 1
ATOM 2542 O O . HIS A 1 330 ? 4.262 -32.656 15.25 1 68.69 330 HIS A O 1
ATOM 2548 N N . SER A 1 331 ? 3.982 -31.469 17.062 1 68.81 331 SER A N 1
ATOM 2549 C CA . SER A 1 331 ? 4.746 -30.344 16.516 1 68.81 331 SER A CA 1
ATOM 2550 C C . SER A 1 331 ? 6.168 -30.766 16.172 1 68.81 331 SER A C 1
ATOM 2552 O O . SER A 1 331 ? 6.668 -30.438 15.094 1 68.81 331 SER A O 1
ATOM 2554 N N . ALA A 1 332 ? 6.77 -31.5 16.984 1 69 332 ALA A N 1
ATOM 2555 C CA . ALA A 1 332 ? 8.156 -31.906 16.734 1 69 332 ALA A CA 1
ATOM 2556 C C . ALA A 1 332 ? 8.25 -32.844 15.531 1 69 332 ALA A C 1
ATOM 2558 O O . ALA A 1 332 ? 9.164 -32.719 14.719 1 69 332 ALA A O 1
ATOM 2559 N N . THR A 1 333 ? 7.266 -33.719 15.391 1 67.06 333 THR A N 1
ATOM 2560 C CA . THR A 1 333 ? 7.277 -34.688 14.305 1 67.06 333 THR A CA 1
ATOM 2561 C C . THR A 1 333 ? 6.914 -34.031 12.977 1 67.06 333 THR A C 1
ATOM 2563 O O . THR A 1 333 ? 7.359 -34.469 11.914 1 67.06 333 THR A O 1
ATOM 2566 N N . LEU A 1 334 ? 6.211 -32.938 13.172 1 73 334 LEU A N 1
ATOM 2567 C CA . LEU A 1 334 ? 5.684 -32.312 11.961 1 73 334 LEU A CA 1
ATOM 2568 C C . LEU A 1 334 ? 6.57 -31.172 11.508 1 73 334 LEU A C 1
ATOM 2570 O O . LEU A 1 334 ? 6.418 -30.656 10.391 1 73 334 LEU A O 1
ATOM 2574 N N . ALA A 1 335 ? 7.512 -30.906 12.312 1 70.06 335 ALA A N 1
ATOM 2575 C CA . ALA A 1 335 ? 8.359 -29.734 12.117 1 70.06 335 ALA A CA 1
ATOM 2576 C C . ALA A 1 335 ? 9.07 -29.797 10.766 1 70.06 335 ALA A C 1
ATOM 2578 O O . ALA A 1 335 ? 9.211 -28.781 10.086 1 70.06 335 ALA A O 1
ATOM 2579 N N . PRO A 1 336 ? 9.484 -30.969 10.391 1 71.81 336 PRO A N 1
ATOM 2580 C CA . PRO A 1 336 ? 10.156 -31 9.086 1 71.81 336 PRO A CA 1
ATOM 2581 C C . PRO A 1 336 ? 9.203 -30.75 7.922 1 71.81 336 PRO A C 1
ATOM 2583 O O . PRO A 1 336 ? 9.648 -30.406 6.82 1 71.81 336 PRO A O 1
ATOM 2586 N N . HIS A 1 337 ? 7.945 -30.781 8.18 1 79.88 337 HIS A N 1
ATOM 2587 C CA . HIS A 1 337 ? 6.988 -30.75 7.078 1 79.88 337 HIS A CA 1
ATOM 2588 C C . HIS A 1 337 ? 6.168 -29.453 7.109 1 79.88 337 HIS A C 1
ATOM 2590 O O . HIS A 1 337 ? 5.547 -29.094 6.109 1 79.88 337 HIS A O 1
ATOM 2596 N N . ILE A 1 338 ? 6.199 -28.875 8.25 1 88.44 338 ILE A N 1
ATOM 2597 C CA . ILE A 1 338 ? 5.406 -27.672 8.414 1 88.44 338 ILE A CA 1
ATOM 2598 C C . ILE A 1 338 ? 6.266 -26.562 9.023 1 88.44 338 ILE A C 1
ATOM 2600 O O . ILE A 1 338 ? 6.887 -26.75 10.07 1 88.44 338 ILE A O 1
ATOM 2604 N N . TRP A 1 339 ? 6.355 -25.516 8.289 1 90.31 339 TRP A N 1
ATOM 2605 C CA . TRP A 1 339 ? 7.066 -24.359 8.812 1 90.31 339 TRP A CA 1
ATOM 2606 C C . TRP A 1 339 ? 6.137 -23.484 9.656 1 90.31 339 TRP A C 1
ATOM 2608 O O . TRP A 1 339 ? 5.16 -22.938 9.141 1 90.31 339 TRP A O 1
ATOM 2618 N N . GLY A 1 340 ? 6.465 -23.312 10.938 1 86.44 340 GLY A N 1
ATOM 2619 C CA . GLY A 1 340 ? 5.684 -22.438 11.789 1 86.44 340 GLY A CA 1
ATOM 2620 C C . GLY A 1 340 ? 4.504 -23.125 12.438 1 86.44 340 GLY A C 1
ATOM 2621 O O . GLY A 1 340 ? 4.395 -24.359 12.391 1 86.44 340 GLY A O 1
ATOM 2622 N N . PRO A 1 341 ? 3.562 -22.344 12.984 1 88.56 341 PRO A N 1
ATOM 2623 C CA . PRO A 1 341 ? 2.471 -22.891 13.789 1 88.56 341 PRO A CA 1
ATOM 2624 C C . PRO A 1 341 ? 1.207 -23.141 12.961 1 88.56 341 PRO A C 1
ATOM 2626 O O . PRO A 1 341 ? 0.248 -23.734 13.469 1 88.56 341 PRO A O 1
ATOM 2629 N N . THR A 1 342 ? 1.188 -22.672 11.711 1 89.5 342 THR A N 1
ATOM 2630 C CA . THR A 1 342 ? -0.021 -22.828 10.906 1 89.5 342 THR A CA 1
ATOM 2631 C C . THR A 1 342 ? 0.322 -23.25 9.484 1 89.5 342 THR A C 1
ATOM 2633 O O . THR A 1 342 ? 1.467 -23.125 9.047 1 89.5 342 THR A O 1
ATOM 2636 N N . TYR A 1 343 ? -0.601 -23.906 8.852 1 92.31 343 TYR A N 1
ATOM 2637 C CA . TYR A 1 343 ? -0.487 -24.25 7.438 1 92.31 343 TYR A CA 1
ATOM 2638 C C . TYR A 1 343 ? -1.806 -24.016 6.711 1 92.31 343 TYR A C 1
ATOM 2640 O O . TYR A 1 343 ? -2.834 -23.766 7.344 1 92.31 343 TYR A O 1
ATOM 2648 N N . HIS A 1 344 ? -1.775 -23.984 5.398 1 92.31 344 HIS A N 1
ATOM 2649 C CA . HIS A 1 344 ? -2.941 -23.609 4.602 1 92.31 344 HIS A CA 1
ATOM 2650 C C . HIS A 1 344 ? -3.576 -24.844 3.959 1 92.31 344 HIS A C 1
ATOM 2652 O O . HIS A 1 344 ? -2.871 -25.781 3.561 1 92.31 344 HIS A O 1
ATOM 2658 N N . ILE A 1 345 ? -4.871 -24.844 3.877 1 91.06 345 ILE A N 1
ATOM 2659 C CA . ILE A 1 345 ? -5.645 -25.875 3.189 1 91.06 345 ILE A CA 1
ATOM 2660 C C . ILE A 1 345 ? -6.438 -25.25 2.047 1 91.06 345 ILE A C 1
ATOM 2662 O O . ILE A 1 345 ? -7.297 -24.391 2.275 1 91.06 345 ILE A O 1
ATOM 2666 N N . TYR A 1 346 ? -6.145 -25.656 0.859 1 91.56 346 TYR A N 1
ATOM 2667 C CA . TYR A 1 346 ? -6.785 -25.109 -0.332 1 91.56 346 TYR A CA 1
ATOM 2668 C C . TYR A 1 346 ? -7.84 -26.062 -0.877 1 91.56 346 TYR A C 1
ATOM 2670 O O . TYR A 1 346 ? -7.918 -27.219 -0.453 1 91.56 346 TYR A O 1
ATOM 2678 N N . LYS A 1 347 ? -8.648 -25.531 -1.774 1 87.31 347 LYS A N 1
ATOM 2679 C CA . LYS A 1 347 ? -9.703 -26.359 -2.369 1 87.31 347 LYS A CA 1
ATOM 2680 C C . LYS A 1 347 ? -9.148 -27.219 -3.504 1 87.31 347 LYS A C 1
ATOM 2682 O O . LYS A 1 347 ? -9.695 -28.281 -3.809 1 87.31 347 LYS A O 1
ATOM 2687 N N . SER A 1 348 ? -8.109 -26.75 -4.062 1 89.88 348 SER A N 1
ATOM 2688 C CA . SER A 1 348 ? -7.48 -27.469 -5.168 1 89.88 348 SER A CA 1
ATOM 2689 C C . SER A 1 348 ? -6.027 -27.047 -5.348 1 89.88 348 SER A C 1
ATOM 2691 O O . SER A 1 348 ? -5.598 -26.031 -4.809 1 89.88 348 SER A O 1
ATOM 2693 N N . ILE A 1 349 ? -5.309 -27.859 -6.09 1 91.25 349 ILE A N 1
ATOM 2694 C CA . ILE A 1 349 ? -3.92 -27.531 -6.402 1 91.25 349 ILE A CA 1
ATOM 2695 C C . ILE A 1 349 ? -3.859 -26.281 -7.27 1 91.25 349 ILE A C 1
ATOM 2697 O O . ILE A 1 349 ? -2.924 -25.484 -7.152 1 91.25 349 ILE A O 1
ATOM 2701 N N . ALA A 1 350 ? -4.859 -26.109 -8.109 1 91.44 350 ALA A N 1
ATOM 2702 C CA . ALA A 1 350 ? -4.941 -24.906 -8.93 1 91.44 350 ALA A CA 1
ATOM 2703 C C . ALA A 1 350 ? -5.059 -23.656 -8.047 1 91.44 350 ALA A C 1
ATOM 2705 O O . ALA A 1 350 ? -4.418 -22.641 -8.32 1 91.44 350 ALA A O 1
ATOM 2706 N N . ALA A 1 351 ? -5.82 -23.766 -7.012 1 93.12 351 ALA A N 1
ATOM 2707 C CA . ALA A 1 351 ? -5.984 -22.656 -6.078 1 93.12 351 ALA A CA 1
ATOM 2708 C C . ALA A 1 351 ? -4.676 -22.344 -5.355 1 93.12 351 ALA A C 1
ATOM 2710 O O . ALA A 1 351 ? -4.277 -21.188 -5.238 1 93.12 351 ALA A O 1
ATOM 2711 N N . SER A 1 352 ? -4.062 -23.406 -4.859 1 94.06 352 SER A N 1
ATOM 2712 C CA . SER A 1 352 ? -2.771 -23.234 -4.203 1 94.06 352 SER A CA 1
ATOM 2713 C C . SER A 1 352 ? -1.764 -22.578 -5.137 1 94.06 352 SER A C 1
ATOM 2715 O O . SER A 1 352 ? -1.027 -21.672 -4.73 1 94.06 352 SER A O 1
ATOM 2717 N N . SER A 1 353 ? -1.747 -23.016 -6.348 1 94.12 353 SER A N 1
ATOM 2718 C CA . SER A 1 353 ? -0.836 -22.453 -7.348 1 94.12 353 SER A CA 1
ATOM 2719 C C . SER A 1 353 ? -1.136 -20.984 -7.617 1 94.12 353 SER A C 1
ATOM 2721 O O . SER A 1 353 ? -0.217 -20.172 -7.742 1 94.12 353 SER A O 1
ATOM 2723 N N . MET A 1 354 ? -2.371 -20.641 -7.742 1 94 354 MET A N 1
ATOM 2724 C CA . MET A 1 354 ? -2.77 -19.25 -7.973 1 94 354 MET A CA 1
ATOM 2725 C C . MET A 1 354 ? -2.26 -18.344 -6.855 1 94 354 MET A C 1
ATOM 2727 O O . MET A 1 354 ? -1.659 -17.312 -7.121 1 94 354 MET A O 1
ATOM 2731 N N . TRP A 1 355 ? -2.447 -18.75 -5.625 1 96.06 355 TRP A N 1
ATOM 2732 C CA . TRP A 1 355 ? -2.033 -17.953 -4.469 1 96.06 355 TRP A CA 1
ATOM 2733 C C . TRP A 1 355 ? -0.516 -17.812 -4.422 1 96.06 355 TRP A C 1
ATOM 2735 O O . TRP A 1 355 ? 0.004 -16.75 -4.098 1 96.06 355 TRP A O 1
ATOM 2745 N N . ASN A 1 356 ? 0.157 -18.875 -4.699 1 96.06 356 ASN A N 1
ATOM 2746 C CA . ASN A 1 356 ? 1.614 -18.812 -4.656 1 96.06 356 ASN A CA 1
ATOM 2747 C C . ASN A 1 356 ? 2.17 -17.922 -5.773 1 96.06 356 ASN A C 1
ATOM 2749 O O . ASN A 1 356 ? 3.178 -17.234 -5.586 1 96.06 356 ASN A O 1
ATOM 2753 N N . ASN A 1 357 ? 1.507 -17.969 -6.93 1 93.69 357 ASN A N 1
ATOM 2754 C CA . ASN A 1 357 ? 1.903 -17.047 -7.988 1 93.69 357 ASN A CA 1
ATOM 2755 C C . ASN A 1 357 ? 1.662 -15.602 -7.59 1 93.69 357 ASN A C 1
ATOM 2757 O O . ASN A 1 357 ? 2.492 -14.734 -7.859 1 93.69 357 ASN A O 1
ATOM 2761 N N . TYR A 1 358 ? 0.555 -15.359 -6.969 1 95.56 358 TYR A N 1
ATOM 2762 C CA . TYR A 1 358 ? 0.231 -14.055 -6.395 1 95.56 358 TYR A CA 1
ATOM 2763 C C . TYR A 1 358 ? 1.307 -13.617 -5.41 1 95.56 358 TYR A C 1
ATOM 2765 O O . TYR A 1 358 ? 1.785 -12.477 -5.473 1 95.56 358 TYR A O 1
ATOM 2773 N N . ARG A 1 359 ? 1.694 -14.469 -4.562 1 97 359 ARG A N 1
ATOM 2774 C CA . ARG A 1 359 ? 2.674 -14.172 -3.523 1 97 359 ARG A CA 1
ATOM 2775 C C . ARG A 1 359 ? 4.051 -13.914 -4.129 1 97 359 ARG A C 1
ATOM 2777 O O . ARG A 1 359 ? 4.758 -13 -3.707 1 97 359 ARG A O 1
ATOM 2784 N N . CYS A 1 360 ? 4.398 -14.688 -5.125 1 94.94 360 CYS A N 1
ATOM 2785 C CA . CYS A 1 360 ? 5.668 -14.477 -5.816 1 94.94 360 CYS A CA 1
ATOM 2786 C C . CYS A 1 360 ? 5.715 -13.086 -6.449 1 94.94 360 CYS A C 1
ATOM 2788 O O . CYS A 1 360 ? 6.707 -12.367 -6.309 1 94.94 360 CYS A O 1
ATOM 2790 N N . ALA A 1 361 ? 4.637 -12.758 -7.129 1 95.06 361 ALA A N 1
ATOM 2791 C CA . ALA A 1 361 ? 4.574 -11.445 -7.777 1 95.06 361 ALA A CA 1
ATOM 2792 C C . ALA A 1 361 ? 4.734 -10.32 -6.762 1 95.06 361 ALA A C 1
ATOM 2794 O O . ALA A 1 361 ? 5.488 -9.375 -6.988 1 95.06 361 ALA A O 1
ATOM 2795 N N . ARG A 1 362 ? 4.109 -10.414 -5.656 1 96.19 362 ARG A N 1
ATOM 2796 C CA . ARG A 1 362 ? 4.152 -9.367 -4.641 1 96.19 362 ARG A CA 1
ATOM 2797 C C . ARG A 1 362 ? 5.523 -9.305 -3.975 1 96.19 362 ARG A C 1
ATOM 2799 O O . ARG A 1 362 ? 6.004 -8.219 -3.637 1 96.19 362 ARG A O 1
ATOM 2806 N N . ILE A 1 363 ? 6.152 -10.43 -3.73 1 96.56 363 ILE A N 1
ATOM 2807 C CA . ILE A 1 363 ? 7.512 -10.438 -3.201 1 96.56 363 ILE A CA 1
ATOM 2808 C C . ILE A 1 363 ? 8.422 -9.625 -4.121 1 96.56 363 ILE A C 1
ATOM 2810 O O . ILE A 1 363 ? 9.211 -8.797 -3.656 1 96.56 363 ILE A O 1
ATOM 2814 N N . LEU A 1 364 ? 8.266 -9.836 -5.383 1 93.56 364 LEU A N 1
ATOM 2815 C CA . LEU A 1 364 ? 9.109 -9.141 -6.352 1 93.56 364 LEU A CA 1
ATOM 2816 C C . LEU A 1 364 ? 8.844 -7.641 -6.324 1 93.56 364 LEU A C 1
ATOM 2818 O O . LEU A 1 364 ? 9.773 -6.844 -6.469 1 93.56 364 LEU A O 1
ATOM 2822 N N . ILE A 1 365 ? 7.598 -7.254 -6.133 1 96.19 365 ILE A N 1
ATOM 2823 C CA . ILE A 1 365 ? 7.25 -5.84 -6.027 1 96.19 365 ILE A CA 1
ATOM 2824 C C . ILE A 1 365 ? 7.934 -5.23 -4.809 1 96.19 365 ILE A C 1
ATOM 2826 O O . ILE A 1 365 ? 8.547 -4.164 -4.902 1 96.19 365 ILE A O 1
ATOM 2830 N N . GLN A 1 366 ? 7.812 -5.914 -3.668 1 96.94 366 GLN A N 1
ATOM 2831 C CA . GLN A 1 366 ? 8.43 -5.41 -2.443 1 96.94 366 GLN A CA 1
ATOM 2832 C C . GLN A 1 366 ? 9.938 -5.289 -2.596 1 96.94 366 GLN A C 1
ATOM 2834 O O . GLN A 1 366 ? 10.539 -4.309 -2.141 1 96.94 366 GLN A O 1
ATOM 2839 N N . GLU A 1 367 ? 10.5 -6.203 -3.256 1 94.19 367 GLU A N 1
ATOM 2840 C CA . GLU A 1 367 ? 11.945 -6.176 -3.467 1 94.19 367 GLU A CA 1
ATOM 2841 C C . GLU A 1 367 ? 12.344 -5.051 -4.418 1 94.19 367 GLU A C 1
ATOM 2843 O O . GLU A 1 367 ? 13.391 -4.426 -4.246 1 94.19 367 GLU A O 1
ATOM 2848 N N . LEU A 1 368 ? 11.586 -4.891 -5.402 1 93.94 368 LEU A N 1
ATOM 2849 C CA . LEU A 1 368 ? 11.836 -3.783 -6.32 1 93.94 368 LEU A CA 1
ATOM 2850 C C . LEU A 1 368 ? 11.82 -2.449 -5.578 1 93.94 368 LEU A C 1
ATOM 2852 O O . LEU A 1 368 ? 12.648 -1.577 -5.84 1 93.94 368 LEU A O 1
ATOM 2856 N N . ILE A 1 369 ? 10.867 -2.244 -4.699 1 95.94 369 ILE A N 1
ATOM 2857 C CA . ILE A 1 369 ? 10.781 -1.027 -3.9 1 95.94 369 ILE A CA 1
ATOM 2858 C C . ILE A 1 369 ? 12.031 -0.891 -3.033 1 95.94 369 ILE A C 1
ATOM 2860 O O . ILE A 1 369 ? 12.625 0.185 -2.959 1 95.94 369 ILE A O 1
ATOM 2864 N N . LEU A 1 370 ? 12.469 -1.958 -2.426 1 95.25 370 LEU A N 1
ATOM 2865 C CA . LEU A 1 370 ? 13.664 -1.95 -1.583 1 95.25 370 LEU A CA 1
ATOM 2866 C C . LEU A 1 370 ? 14.898 -1.562 -2.391 1 95.25 370 LEU A C 1
ATOM 2868 O O . LEU A 1 370 ? 15.703 -0.745 -1.942 1 95.25 370 LEU A O 1
ATOM 2872 N N . ASP A 1 371 ? 14.969 -2.094 -3.561 1 92.38 371 ASP A N 1
ATOM 2873 C CA . ASP A 1 371 ? 16.094 -1.761 -4.434 1 92.38 371 ASP A CA 1
ATOM 2874 C C . ASP A 1 371 ? 16.078 -0.281 -4.812 1 92.38 371 ASP A C 1
ATOM 2876 O O . ASP A 1 371 ? 17.125 0.367 -4.855 1 92.38 371 ASP A O 1
ATOM 2880 N N . THR A 1 372 ? 14.906 0.12 -5.117 1 93 372 THR A N 1
ATOM 2881 C CA . THR A 1 372 ? 14.758 1.522 -5.492 1 93 372 THR A CA 1
ATOM 2882 C C . THR A 1 372 ? 15.125 2.436 -4.324 1 93 372 THR A C 1
ATOM 2884 O O . THR A 1 372 ? 15.789 3.455 -4.512 1 93 372 THR A O 1
ATOM 2887 N N . LEU A 1 373 ? 14.719 2.135 -3.129 1 92.75 373 LEU A N 1
ATOM 2888 C CA . LEU A 1 373 ? 15.047 2.9 -1.932 1 92.75 373 LEU A CA 1
ATOM 2889 C C . LEU A 1 373 ? 16.547 2.902 -1.684 1 92.75 373 LEU A C 1
ATOM 2891 O O . LEU A 1 373 ? 17.125 3.932 -1.313 1 92.75 373 LEU A O 1
ATOM 2895 N N . ASP A 1 374 ? 17.172 1.781 -1.888 1 90.06 374 ASP A N 1
ATOM 2896 C CA . ASP A 1 374 ? 18.625 1.681 -1.748 1 90.06 374 ASP A CA 1
ATOM 2897 C C . ASP A 1 374 ? 19.344 2.594 -2.744 1 90.06 374 ASP A C 1
ATOM 2899 O O . ASP A 1 374 ? 20.359 3.203 -2.416 1 90.06 374 ASP A O 1
ATOM 2903 N N . GLY A 1 375 ? 18.781 2.631 -3.906 1 87.06 375 GLY A N 1
ATOM 2904 C CA . GLY A 1 375 ? 19.344 3.529 -4.902 1 87.06 375 GLY A CA 1
ATOM 2905 C C . GLY A 1 375 ? 19.219 4.992 -4.52 1 87.06 375 GLY A C 1
ATOM 2906 O O . GLY A 1 375 ? 20.156 5.77 -4.727 1 87.06 375 GLY A O 1
ATOM 2907 N N . ILE A 1 376 ? 18.125 5.371 -3.932 1 85.62 376 ILE A N 1
ATOM 2908 C CA . ILE A 1 376 ? 17.922 6.738 -3.471 1 85.62 376 ILE A CA 1
ATOM 2909 C C . ILE A 1 376 ? 18.906 7.062 -2.35 1 85.62 376 ILE A C 1
ATOM 2911 O O . ILE A 1 376 ? 19.5 8.141 -2.33 1 85.62 376 ILE A O 1
ATOM 2915 N N . SER A 1 377 ? 19.062 6.234 -1.421 1 81.94 377 SER A N 1
ATOM 2916 C CA . SER A 1 377 ? 19.953 6.438 -0.278 1 81.94 377 SER A CA 1
ATOM 2917 C C . SER A 1 377 ? 21.406 6.566 -0.718 1 81.94 377 SER A C 1
ATOM 2919 O O . SER A 1 377 ? 22.188 7.305 -0.109 1 81.94 377 SER A O 1
ATOM 2921 N N . ALA A 1 378 ? 21.703 5.887 -1.719 1 77.5 378 ALA A N 1
ATOM 2922 C CA . ALA A 1 378 ? 23.062 5.934 -2.229 1 77.5 378 ALA A CA 1
ATOM 2923 C C . ALA A 1 378 ? 23.344 7.27 -2.91 1 77.5 378 ALA A C 1
ATOM 2925 O O . ALA A 1 378 ? 24.484 7.746 -2.912 1 77.5 378 ALA A O 1
ATOM 2926 N N . SER A 1 379 ? 22.344 7.824 -3.449 1 73.75 379 SER A N 1
ATOM 2927 C CA . SER A 1 379 ? 22.516 9.062 -4.203 1 73.75 379 SER A CA 1
ATOM 2928 C C . SER A 1 379 ? 22.359 10.289 -3.305 1 73.75 379 SER A C 1
ATOM 2930 O O . SER A 1 379 ? 22.797 11.383 -3.666 1 73.75 379 SER A O 1
ATOM 2932 N N . THR A 1 380 ? 21.609 10.109 -2.307 1 67.25 380 THR A N 1
ATOM 2933 C CA . THR A 1 380 ? 21.375 11.234 -1.41 1 67.25 380 THR A CA 1
ATOM 2934 C C . THR A 1 380 ? 22.422 11.258 -0.294 1 67.25 380 THR A C 1
ATOM 2936 O O . THR A 1 380 ? 22.922 10.211 0.108 1 67.25 380 THR A O 1
ATOM 2939 N N . GLU A 1 381 ? 23.062 12.375 -0.023 1 55.84 381 GLU A N 1
ATOM 2940 C CA . GLU A 1 381 ? 24.062 12.531 1.035 1 55.84 381 GLU A CA 1
ATOM 2941 C C . GLU A 1 381 ? 23.641 11.797 2.303 1 55.84 381 GLU A C 1
ATOM 2943 O O . GLU A 1 381 ? 22.453 11.781 2.658 1 55.84 381 GLU A O 1
ATOM 2948 N N . ARG A 1 382 ? 24.484 10.648 2.65 1 53.03 382 ARG A N 1
ATOM 2949 C CA . ARG A 1 382 ? 24.391 9.672 3.725 1 53.03 382 ARG A CA 1
ATOM 2950 C C . ARG A 1 382 ? 23.609 10.227 4.906 1 53.03 382 ARG A C 1
ATOM 2952 O O . ARG A 1 382 ? 22.906 9.484 5.594 1 53.03 382 ARG A O 1
ATOM 2959 N N . ASP A 1 383 ? 23.922 11.414 5.273 1 47.81 383 ASP A N 1
ATOM 2960 C CA . ASP A 1 383 ? 23.562 11.883 6.605 1 47.81 383 ASP A CA 1
ATOM 2961 C C . ASP A 1 383 ? 22.047 11.938 6.77 1 47.81 383 ASP A C 1
ATOM 2963 O O . ASP A 1 383 ? 21.531 12.109 7.883 1 47.81 383 ASP A O 1
ATOM 2967 N N . ILE A 1 384 ? 21.328 12.023 5.562 1 51.66 384 ILE A N 1
ATOM 2968 C CA . ILE A 1 384 ? 19.953 12.367 5.844 1 51.66 384 ILE A CA 1
ATOM 2969 C C . ILE A 1 384 ? 19.047 11.164 5.59 1 51.66 384 ILE A C 1
ATOM 2971 O O . ILE A 1 384 ? 18.531 10.977 4.484 1 51.66 384 ILE A O 1
ATOM 2975 N N . ALA A 1 385 ? 19.5 9.992 6.176 1 56.94 385 ALA A N 1
ATOM 2976 C CA . ALA A 1 385 ? 18.469 8.961 6.09 1 56.94 385 ALA A CA 1
ATOM 2977 C C . ALA A 1 385 ? 17.109 9.516 6.527 1 56.94 385 ALA A C 1
ATOM 2979 O O . ALA A 1 385 ? 16.984 10.062 7.625 1 56.94 385 ALA A O 1
ATOM 2980 N N . PHE A 1 386 ? 16.109 9.703 5.547 1 73.94 386 PHE A N 1
ATOM 2981 C CA . PHE A 1 386 ? 14.781 10.234 5.863 1 73.94 386 PHE A CA 1
ATOM 2982 C C . PHE A 1 386 ? 13.914 9.18 6.535 1 73.94 386 PHE A C 1
ATOM 2984 O O . PHE A 1 386 ? 13.883 8.031 6.09 1 73.94 386 PHE A O 1
ATOM 2991 N N . PRO A 1 387 ? 13.578 9.383 7.824 1 82.75 387 PRO A N 1
ATOM 2992 C CA . PRO A 1 387 ? 12.734 8.469 8.602 1 82.75 387 PRO A CA 1
ATOM 2993 C C . PRO A 1 387 ? 11.633 7.824 7.758 1 82.75 387 PRO A C 1
ATOM 2995 O O . PRO A 1 387 ? 11.289 6.656 7.977 1 82.75 387 PRO A O 1
ATOM 2998 N N . GLN A 1 388 ? 11.281 8.492 6.75 1 85.19 388 GLN A N 1
ATOM 2999 C CA . GLN A 1 388 ? 10.195 7.953 5.938 1 85.19 388 GLN A CA 1
ATOM 3000 C C . GLN A 1 388 ? 10.688 6.797 5.066 1 85.19 388 GLN A C 1
ATOM 3002 O O . GLN A 1 388 ? 9.953 5.836 4.832 1 85.19 388 GLN A O 1
ATOM 3007 N N . ARG A 1 389 ? 11.898 6.914 4.57 1 88.31 389 ARG A N 1
ATOM 3008 C CA . ARG A 1 389 ? 12.461 5.828 3.773 1 88.31 389 ARG A CA 1
ATOM 3009 C C . ARG A 1 389 ? 12.633 4.562 4.609 1 88.31 389 ARG A C 1
ATOM 3011 O O . ARG A 1 389 ? 12.297 3.465 4.16 1 88.31 389 ARG A O 1
ATOM 3018 N N . HIS A 1 390 ? 13.047 4.82 5.781 1 89 390 HIS A N 1
ATOM 3019 C CA . HIS A 1 390 ? 13.25 3.695 6.688 1 89 390 HIS A CA 1
ATOM 3020 C C . HIS A 1 390 ? 11.93 3.02 7.031 1 89 390 HIS A C 1
ATOM 3022 O O . HIS A 1 390 ? 11.859 1.792 7.117 1 89 390 HIS A O 1
ATOM 3028 N N . THR A 1 391 ? 10.945 3.781 7.23 1 89.44 391 THR A N 1
ATOM 3029 C CA . THR A 1 391 ? 9.633 3.232 7.547 1 89.44 391 THR A CA 1
ATOM 3030 C C . THR A 1 391 ? 9.102 2.395 6.391 1 89.44 391 THR A C 1
ATOM 3032 O O . THR A 1 391 ? 8.57 1.302 6.598 1 89.44 391 THR A O 1
ATOM 3035 N N . LEU A 1 392 ? 9.25 2.936 5.203 1 92.81 392 LEU A N 1
ATOM 3036 C CA . LEU A 1 392 ? 8.797 2.189 4.031 1 92.81 392 LEU A CA 1
ATOM 3037 C C . LEU A 1 392 ? 9.602 0.909 3.855 1 92.81 392 LEU A C 1
ATOM 3039 O O . LEU A 1 392 ? 9.055 -0.133 3.496 1 92.81 392 LEU A O 1
ATOM 3043 N N . GLU A 1 393 ? 10.906 0.978 4.086 1 94 393 GLU A N 1
ATOM 3044 C CA . GLU A 1 393 ? 11.766 -0.2 4.004 1 94 393 GLU A CA 1
ATOM 3045 C C . GLU A 1 393 ? 11.297 -1.291 4.961 1 94 393 GLU A C 1
ATOM 3047 O O . GLU A 1 393 ? 11.203 -2.459 4.582 1 94 393 GLU A O 1
ATOM 3052 N N . LEU A 1 394 ? 11 -0.897 6.145 1 93.62 394 LEU A N 1
ATOM 3053 C CA . LEU A 1 394 ? 10.562 -1.855 7.152 1 93.62 394 LEU A CA 1
ATOM 3054 C C . LEU A 1 394 ? 9.227 -2.48 6.766 1 93.62 394 LEU A C 1
ATOM 3056 O O . LEU A 1 394 ? 9.031 -3.684 6.934 1 93.62 394 LEU A O 1
ATOM 3060 N N . GLN A 1 395 ? 8.344 -1.678 6.297 1 93.31 395 GLN A N 1
ATOM 3061 C CA . GLN A 1 395 ? 7.043 -2.178 5.875 1 93.31 395 GLN A CA 1
ATOM 3062 C C . GLN A 1 395 ? 7.188 -3.18 4.73 1 93.31 395 GLN A C 1
ATOM 3064 O O . GLN A 1 395 ? 6.523 -4.219 4.723 1 93.31 395 GLN A O 1
ATOM 3069 N N . CYS A 1 396 ? 8.047 -2.873 3.756 1 95.5 396 CYS A N 1
ATOM 3070 C CA . CYS A 1 396 ? 8.273 -3.756 2.615 1 95.5 396 CYS A CA 1
ATOM 3071 C C . CYS A 1 396 ? 8.875 -5.078 3.064 1 95.5 396 CYS A C 1
ATOM 3073 O O . CYS A 1 396 ? 8.461 -6.145 2.607 1 95.5 396 CYS A O 1
ATOM 3075 N N . ARG A 1 397 ? 9.805 -5.047 3.969 1 95.81 397 ARG A N 1
ATOM 3076 C CA . ARG A 1 397 ? 10.445 -6.254 4.477 1 95.81 397 ARG A CA 1
ATOM 3077 C C . ARG A 1 397 ? 9.445 -7.125 5.238 1 95.81 397 ARG A C 1
ATOM 3079 O O . ARG A 1 397 ? 9.445 -8.352 5.098 1 95.81 397 ARG A O 1
ATOM 3086 N N . GLN A 1 398 ? 8.625 -6.473 5.973 1 95.06 398 GLN A N 1
ATOM 3087 C CA . GLN A 1 398 ? 7.625 -7.203 6.738 1 95.06 398 GLN A CA 1
ATOM 3088 C C . GLN A 1 398 ? 6.617 -7.883 5.816 1 95.06 398 GLN A C 1
ATOM 3090 O O . GLN A 1 398 ? 6.238 -9.031 6.035 1 95.06 398 GLN A O 1
ATOM 3095 N N . THR A 1 399 ? 6.172 -7.156 4.871 1 95.88 399 THR A N 1
ATOM 3096 C CA . THR A 1 399 ? 5.23 -7.719 3.912 1 95.88 399 THR A CA 1
ATOM 3097 C C . THR A 1 399 ? 5.863 -8.883 3.152 1 95.88 399 THR A C 1
ATOM 3099 O O . THR A 1 399 ? 5.242 -9.938 2.992 1 95.88 399 THR A O 1
ATOM 3102 N N . ALA A 1 400 ? 7.121 -8.688 2.654 1 96.62 400 ALA A N 1
ATOM 3103 C CA . ALA A 1 400 ? 7.82 -9.742 1.929 1 96.62 400 ALA A CA 1
ATOM 3104 C C . ALA A 1 400 ? 7.984 -10.992 2.797 1 96.62 400 ALA A C 1
ATOM 3106 O O . ALA A 1 400 ? 7.766 -12.109 2.33 1 96.62 400 ALA A O 1
ATOM 3107 N N . LEU A 1 401 ? 8.32 -10.781 4.016 1 96.62 401 LEU A N 1
ATOM 3108 C CA . LEU A 1 401 ? 8.516 -11.914 4.918 1 96.62 401 LEU A CA 1
ATOM 3109 C C . LEU A 1 401 ? 7.203 -12.672 5.125 1 96.62 401 LEU A C 1
ATOM 3111 O O . LEU A 1 401 ? 7.191 -13.898 5.133 1 96.62 401 LEU A O 1
ATOM 3115 N N . GLN A 1 402 ? 6.16 -11.938 5.273 1 95.44 402 GLN A N 1
ATOM 3116 C CA . GLN A 1 402 ? 4.852 -12.578 5.426 1 95.44 402 GLN A CA 1
ATOM 3117 C C . GLN A 1 402 ? 4.504 -13.406 4.195 1 95.44 402 GLN A C 1
ATOM 3119 O O . GLN A 1 402 ? 3.967 -14.516 4.32 1 95.44 402 GLN A O 1
ATOM 3124 N N . LEU A 1 403 ? 4.762 -12.875 3.062 1 97.19 403 LEU A N 1
ATOM 3125 C CA . LEU A 1 403 ? 4.48 -13.578 1.818 1 97.19 403 LEU A CA 1
ATOM 3126 C C . LEU A 1 403 ? 5.34 -14.836 1.7 1 97.19 403 LEU A C 1
ATOM 3128 O O . LEU A 1 403 ? 4.863 -15.875 1.253 1 97.19 403 LEU A O 1
ATOM 3132 N N . VAL A 1 404 ? 6.602 -14.703 2.109 1 97.38 404 VAL A N 1
ATOM 3133 C CA . VAL A 1 404 ? 7.512 -15.844 2.111 1 97.38 404 VAL A CA 1
ATOM 3134 C C . VAL A 1 404 ? 6.973 -16.938 3.037 1 97.38 404 VAL A C 1
ATOM 3136 O O . VAL A 1 404 ? 6.906 -18.109 2.658 1 97.38 404 VAL A O 1
ATOM 3139 N N . GLU A 1 405 ? 6.559 -16.578 4.129 1 96.69 405 GLU A N 1
ATOM 3140 C CA . GLU A 1 405 ? 6.027 -17.516 5.105 1 96.69 405 GLU A CA 1
ATOM 3141 C C . GLU A 1 405 ? 4.723 -18.141 4.621 1 96.69 405 GLU A C 1
ATOM 3143 O O . GLU A 1 405 ? 4.449 -19.312 4.887 1 96.69 405 GLU A O 1
ATOM 3148 N N . ASP A 1 406 ? 3.957 -17.391 3.92 1 96.5 406 ASP A N 1
ATOM 3149 C CA . ASP A 1 406 ? 2.705 -17.922 3.383 1 96.5 406 ASP A CA 1
ATOM 3150 C C . ASP A 1 406 ? 2.963 -18.984 2.314 1 96.5 406 ASP A C 1
ATOM 3152 O O . ASP A 1 406 ? 2.195 -19.938 2.186 1 96.5 406 ASP A O 1
ATOM 3156 N N . ILE A 1 407 ? 3.912 -18.734 1.484 1 97.38 407 ILE A N 1
ATOM 3157 C CA . ILE A 1 407 ? 4.281 -19.75 0.517 1 97.38 407 ILE A CA 1
ATOM 3158 C C . ILE A 1 407 ? 4.648 -21.047 1.249 1 97.38 407 ILE A C 1
ATOM 3160 O O . ILE A 1 407 ? 4.191 -22.125 0.875 1 97.38 407 ILE A O 1
ATOM 3164 N N . CYS A 1 408 ? 5.422 -20.922 2.318 1 96.88 408 CYS A N 1
ATOM 3165 C CA . CYS A 1 408 ? 5.828 -22.094 3.088 1 96.88 408 CYS A CA 1
ATOM 3166 C C . CYS A 1 408 ? 4.629 -22.766 3.746 1 96.88 408 CYS A C 1
ATOM 3168 O O . CYS A 1 408 ? 4.578 -23.984 3.863 1 96.88 408 CYS A O 1
ATOM 3170 N N . ALA A 1 409 ? 3.678 -21.969 4.121 1 95.44 409 ALA A N 1
ATOM 3171 C CA . ALA A 1 409 ? 2.477 -22.5 4.758 1 95.44 409 ALA A CA 1
ATOM 3172 C C . ALA A 1 409 ? 1.645 -23.312 3.768 1 95.44 409 ALA A C 1
ATOM 3174 O O . ALA A 1 409 ? 0.775 -24.078 4.168 1 95.44 409 ALA A O 1
ATOM 3175 N N . SER A 1 410 ? 1.893 -23.156 2.494 1 95.06 410 SER A N 1
ATOM 3176 C CA . SER A 1 410 ? 1.143 -23.891 1.48 1 95.06 410 SER A CA 1
ATOM 3177 C C . SER A 1 410 ? 1.771 -25.25 1.206 1 95.06 410 SER A C 1
ATOM 3179 O O . SER A 1 410 ? 1.16 -26.109 0.554 1 95.06 410 SER A O 1
ATOM 3181 N N . VAL A 1 411 ? 2.953 -25.562 1.712 1 94.5 411 VAL A N 1
ATOM 3182 C CA . VAL A 1 411 ? 3.76 -26.719 1.366 1 94.5 411 VAL A CA 1
ATOM 3183 C C . VAL A 1 411 ? 3.062 -28 1.84 1 94.5 411 VAL A C 1
ATOM 3185 O O . VAL A 1 411 ? 2.926 -28.953 1.079 1 94.5 411 VAL A O 1
ATOM 3188 N N . PRO A 1 412 ? 2.508 -28.016 3.072 1 90.44 412 PRO A N 1
ATOM 3189 C CA . PRO A 1 412 ? 1.888 -29.266 3.516 1 90.44 412 PRO A CA 1
ATOM 3190 C C . PRO A 1 412 ? 0.707 -29.672 2.643 1 90.44 412 PRO A C 1
ATOM 3192 O O . PRO A 1 412 ? 0.507 -30.875 2.396 1 90.44 412 PRO A O 1
ATOM 3195 N N . PHE A 1 413 ? -0.052 -28.812 2.168 1 89.5 413 PHE A N 1
ATOM 3196 C CA . PHE A 1 413 ? -1.176 -29.125 1.292 1 89.5 413 PHE A CA 1
ATOM 3197 C C . PHE A 1 413 ? -0.688 -29.688 -0.035 1 89.5 413 PHE A C 1
ATOM 3199 O O . PHE A 1 413 ? -1.229 -30.672 -0.53 1 89.5 413 PHE A O 1
ATOM 3206 N N . SER A 1 414 ? 0.287 -29.047 -0.613 1 86.81 414 SER A N 1
ATOM 3207 C CA . SER A 1 414 ? 0.756 -29.391 -1.95 1 86.81 414 SER A CA 1
ATOM 3208 C C . SER A 1 414 ? 1.539 -30.703 -1.937 1 86.81 414 SER A C 1
ATOM 3210 O O . SER A 1 414 ? 1.519 -31.453 -2.912 1 86.81 414 SER A O 1
ATOM 3212 N N . LEU A 1 415 ? 2.279 -30.953 -0.872 1 84 415 LEU A N 1
ATOM 3213 C CA . LEU A 1 415 ? 3.139 -32.125 -0.845 1 84 415 LEU A CA 1
ATOM 3214 C C . LEU A 1 415 ? 2.467 -33.281 -0.094 1 84 415 LEU A C 1
ATOM 3216 O O . LEU A 1 415 ? 2.875 -34.438 -0.223 1 84 415 LEU A O 1
ATOM 3220 N N . GLY A 1 416 ? 1.244 -33.125 0.398 1 71.69 416 GLY A N 1
ATOM 3221 C CA . GLY A 1 416 ? 0.485 -34.188 1.03 1 71.69 416 GLY A CA 1
ATOM 3222 C C . GLY A 1 416 ? 1.034 -34.594 2.387 1 71.69 416 GLY A C 1
ATOM 3223 O O . GLY A 1 416 ? 2.047 -35.281 2.471 1 71.69 416 GLY A O 1
ATOM 3224 N N . SER A 1 417 ? 1.189 -33.75 3.408 1 52.94 417 SER A N 1
ATOM 3225 C CA . SER A 1 417 ? 1.734 -34.188 4.688 1 52.94 417 SER A CA 1
ATOM 3226 C C . SER A 1 417 ? 1.127 -35.531 5.121 1 52.94 417 SER A C 1
ATOM 3228 O O . SER A 1 417 ? -0.063 -35.75 4.91 1 52.94 417 SER A O 1
ATOM 3230 N N . GLU A 1 418 ? 1.86 -36.531 5.273 1 47.59 418 GLU A N 1
ATOM 3231 C CA . GLU A 1 418 ? 1.543 -37.688 6.062 1 47.59 418 GLU A CA 1
ATOM 3232 C C . GLU A 1 418 ? 0.63 -37.344 7.234 1 47.59 418 GLU A C 1
ATOM 3234 O O . GLU A 1 418 ? 0.164 -38.25 7.953 1 47.59 418 GLU A O 1
ATOM 3239 N N . MET A 1 419 ? 0.425 -36.281 7.637 1 45.22 419 MET A N 1
ATOM 3240 C CA . MET A 1 419 ? -0.271 -35.781 8.828 1 45.22 419 MET A CA 1
ATOM 3241 C C . MET A 1 419 ? -1.756 -36.125 8.766 1 45.22 419 MET A C 1
ATOM 3243 O O . MET A 1 419 ? -2.365 -36.469 9.781 1 45.22 419 MET A O 1
ATOM 3247 N N . GLU A 1 420 ? -2.359 -35.875 7.695 1 46.44 420 GLU A N 1
ATOM 3248 C CA . GLU A 1 420 ? -3.746 -36.312 7.695 1 46.44 420 GLU A CA 1
ATOM 3249 C C . GLU A 1 420 ? -3.84 -37.812 8 1 46.44 420 GLU A C 1
ATOM 3251 O O . GLU A 1 420 ? -4.805 -38.281 8.617 1 46.44 420 GLU A O 1
ATOM 3256 N N . MET A 1 421 ? -2.938 -38.531 7.613 1 42.28 421 MET A N 1
ATOM 3257 C CA . MET A 1 421 ? -2.916 -39.938 8.023 1 42.28 421 MET A CA 1
ATOM 3258 C C . MET A 1 421 ? -2.746 -40.062 9.531 1 42.28 421 MET A C 1
ATOM 3260 O O . MET A 1 421 ? -3.355 -40.938 10.164 1 42.28 421 MET A O 1
ATOM 3264 N N . GLU A 1 422 ? -1.863 -39.375 10.039 1 42.06 422 GLU A N 1
ATOM 3265 C CA . GLU A 1 422 ? -1.654 -39.531 11.477 1 42.06 422 GLU A CA 1
ATOM 3266 C C . GLU A 1 422 ? -2.809 -38.906 12.273 1 42.06 422 GLU A C 1
ATOM 3268 O O . GLU A 1 422 ? -3.195 -39.438 13.312 1 42.06 422 GLU A O 1
ATOM 3273 N N . ILE A 1 423 ? -3.377 -37.844 11.891 1 44.22 423 ILE A N 1
ATOM 3274 C CA . ILE A 1 423 ? -4.559 -37.344 12.578 1 44.22 423 ILE A CA 1
ATOM 3275 C C . ILE A 1 423 ? -5.73 -38.281 12.367 1 44.22 423 ILE A C 1
ATOM 3277 O O . ILE A 1 423 ? -6.48 -38.594 13.305 1 44.22 423 ILE A O 1
ATOM 3281 N N . ALA A 1 424 ? -5.934 -38.875 11.148 1 41.03 424 ALA A N 1
ATOM 3282 C CA . ALA A 1 424 ? -6.953 -39.906 10.961 1 41.03 424 ALA A CA 1
ATOM 3283 C C . ALA A 1 424 ? -6.629 -41.156 11.789 1 41.03 424 ALA A C 1
ATOM 3285 O O . ALA A 1 424 ? -7.531 -41.844 12.281 1 41.03 424 ALA A O 1
ATOM 3286 N N . SER A 1 425 ? -5.387 -41.531 11.828 1 41.84 425 SER A N 1
ATOM 3287 C CA . SER A 1 425 ? -5.105 -42.719 12.625 1 41.84 425 SER A CA 1
ATOM 3288 C C . SER A 1 425 ? -5.328 -42.469 14.109 1 41.84 425 SER A C 1
ATOM 3290 O O . SER A 1 425 ? -5.699 -43.375 14.852 1 41.84 425 SER A O 1
ATOM 3292 N N . ASN A 1 426 ? -4.949 -41.375 14.555 1 37.72 426 ASN A N 1
ATOM 3293 C CA . ASN A 1 426 ? -5.168 -41.188 15.984 1 37.72 426 ASN A CA 1
ATOM 3294 C C . ASN A 1 426 ? -6.637 -40.906 16.297 1 37.72 426 ASN A C 1
ATOM 3296 O O . ASN A 1 426 ? -7.016 -40.75 17.453 1 37.72 426 ASN A O 1
ATOM 3300 N N . LYS A 1 427 ? -7.332 -40.5 15.273 1 41.72 427 LYS A N 1
ATOM 3301 C CA . LYS A 1 427 ? -8.758 -40.531 15.586 1 41.72 427 LYS A CA 1
ATOM 3302 C C . LYS A 1 427 ? -9.281 -41.969 15.641 1 41.72 427 LYS A C 1
ATOM 3304 O O . LYS A 1 427 ? -10.492 -42.188 15.562 1 41.72 427 LYS A O 1
ATOM 3309 N N . SER A 1 428 ? -8.555 -43.094 15.875 1 31.58 428 SER A N 1
ATOM 3310 C CA . SER A 1 428 ? -9.336 -44.281 16.25 1 31.58 428 SER A CA 1
ATOM 3311 C C . SER A 1 428 ? -10.312 -43.969 17.375 1 31.58 428 SER A C 1
ATOM 3313 O O . SER A 1 428 ? -11.289 -44.688 17.562 1 31.58 428 SER A O 1
ATOM 3315 N N . ALA A 1 429 ? -9.742 -43.875 18.703 1 31.5 429 ALA A N 1
ATOM 3316 C CA . ALA A 1 429 ? -10.633 -44.469 19.703 1 31.5 429 ALA A CA 1
ATOM 3317 C C . ALA A 1 429 ? -12 -43.781 19.672 1 31.5 429 ALA A C 1
ATOM 3319 O O . ALA A 1 429 ? -13.031 -44.469 19.859 1 31.5 429 ALA A O 1
ATOM 3320 N N . ASP A 1 430 ? -12.25 -42.531 20.406 1 29.27 430 ASP A N 1
ATOM 3321 C CA . ASP A 1 430 ? -13.625 -42.344 20.844 1 29.27 430 ASP A CA 1
ATOM 3322 C C . ASP A 1 430 ? -14.539 -42.031 19.656 1 29.27 430 ASP A C 1
ATOM 3324 O O . ASP A 1 430 ? -15.617 -42.625 19.531 1 29.27 430 ASP A O 1
ATOM 3328 N N . SER A 1 431 ? -15.008 -40.656 19.5 1 30.73 431 SER A N 1
ATOM 3329 C CA . SER A 1 431 ? -16.359 -40.375 19 1 30.73 431 SER A CA 1
ATOM 3330 C C . SER A 1 431 ? -16.469 -40.75 17.516 1 30.73 431 SER A C 1
ATOM 3332 O O . SER A 1 431 ? -15.492 -40.656 16.781 1 30.73 431 SER A O 1
ATOM 3334 N N . ALA A 1 432 ? -17.688 -41.312 16.953 1 26.64 432 ALA A N 1
ATOM 3335 C CA . ALA A 1 432 ? -18.609 -41.562 15.852 1 26.64 432 ALA A CA 1
ATOM 3336 C C . ALA A 1 432 ? -18.5 -40.469 14.797 1 26.64 432 ALA A C 1
ATOM 3338 O O . ALA A 1 432 ? -19.203 -40.469 13.781 1 26.64 432 ALA A O 1
ATOM 3339 N N . ALA A 1 433 ? -18.406 -39.219 15.328 1 28.75 433 ALA A N 1
ATOM 3340 C CA . ALA A 1 433 ? -18.719 -38.312 14.219 1 28.75 433 ALA A CA 1
ATOM 3341 C C . ALA A 1 433 ? -17.75 -38.531 13.055 1 28.75 433 ALA A C 1
ATOM 3343 O O . ALA A 1 433 ? -16.625 -38.062 13.078 1 28.75 433 ALA A O 1
ATOM 3344 N N . ALA A 1 434 ? -17.719 -39.781 12.398 1 27.89 434 ALA A N 1
ATOM 3345 C CA . ALA A 1 434 ? -17.234 -40.656 11.336 1 27.89 434 ALA A CA 1
ATOM 3346 C C . ALA A 1 434 ? -16.859 -39.875 10.086 1 27.89 434 ALA A C 1
ATOM 3348 O O . ALA A 1 434 ? -15.844 -40.125 9.445 1 27.89 434 ALA A O 1
ATOM 3349 N N . ASN A 1 435 ? -17.953 -39.406 9.453 1 27.98 435 ASN A N 1
ATOM 3350 C CA . ASN A 1 435 ? -18 -39.25 8 1 27.98 435 ASN A CA 1
ATOM 3351 C C . ASN A 1 435 ? -17.156 -38.062 7.543 1 27.98 435 ASN A C 1
ATOM 3353 O O . ASN A 1 435 ? -17.641 -37.188 6.809 1 27.98 435 ASN A O 1
ATOM 3357 N N . SER A 1 436 ? -16.594 -37.406 8.508 1 32.47 436 SER A N 1
ATOM 3358 C CA . SER A 1 436 ? -15.898 -36.375 7.762 1 32.47 436 SER A CA 1
ATOM 3359 C C . SER A 1 436 ? -15.031 -36.969 6.656 1 32.47 436 SER A C 1
ATOM 3361 O O . SER A 1 436 ? -14.406 -38.031 6.848 1 32.47 436 SER A O 1
ATOM 3363 N N . PRO A 1 437 ? -15.375 -36.812 5.445 1 32.09 437 PRO A N 1
ATOM 3364 C CA . PRO A 1 437 ? -14.602 -37.344 4.332 1 32.09 437 PRO A CA 1
ATOM 3365 C C . PRO A 1 437 ? -13.133 -37.562 4.688 1 32.09 437 PRO A C 1
ATOM 3367 O O . PRO A 1 437 ? -12.492 -36.688 5.234 1 32.09 437 PRO A O 1
ATOM 3370 N N . ALA A 1 438 ? -12.812 -38.812 5.203 1 33.03 438 ALA A N 1
ATOM 3371 C CA . ALA A 1 438 ? -11.578 -39.562 5.422 1 33.03 438 ALA A CA 1
ATOM 3372 C C . ALA A 1 438 ? -10.453 -39.031 4.527 1 33.03 438 ALA A C 1
ATOM 3374 O O . ALA A 1 438 ? -10.664 -38.812 3.336 1 33.03 438 ALA A O 1
ATOM 3375 N N . CYS A 1 439 ? -9.594 -38.375 5.199 1 34.28 439 CYS A N 1
ATOM 3376 C CA . CYS A 1 439 ? -8.289 -38.031 4.637 1 34.28 439 CYS A CA 1
ATOM 3377 C C . CYS A 1 439 ? -7.691 -39.219 3.904 1 34.28 439 CYS A C 1
ATOM 3379 O O . CYS A 1 439 ? -7.277 -40.219 4.535 1 34.28 439 CYS A O 1
ATOM 3381 N N . ALA A 1 440 ? -8.273 -39.781 2.951 1 34.78 440 ALA A N 1
ATOM 3382 C CA . ALA A 1 440 ? -7.625 -40.719 2.014 1 34.78 440 ALA A CA 1
ATOM 3383 C C . ALA A 1 440 ? -6.113 -40.5 2 1 34.78 440 ALA A C 1
ATOM 3385 O O . ALA A 1 440 ? -5.633 -39.375 2.27 1 34.78 440 ALA A O 1
ATOM 3386 N N . GLY A 1 441 ? -5.254 -41.469 2.178 1 36.5 441 GLY A N 1
ATOM 3387 C CA . GLY A 1 441 ? -3.807 -41.531 2.059 1 36.5 441 GLY A CA 1
ATOM 3388 C C . GLY A 1 441 ? -3.252 -40.438 1.153 1 36.5 441 GLY A C 1
ATOM 3389 O O . GLY A 1 441 ? -3.525 -40.438 -0.049 1 36.5 441 GLY A O 1
ATOM 3390 N N . VAL A 1 442 ? -3.221 -39.25 1.646 1 42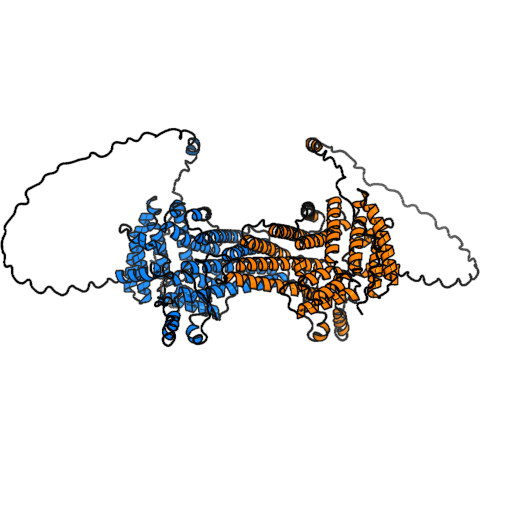.53 442 VAL A N 1
ATOM 3391 C CA . VAL A 1 442 ? -2.799 -38.062 0.906 1 42.53 442 VAL A CA 1
ATOM 3392 C C . VAL A 1 442 ? -1.562 -38.406 0.072 1 42.53 442 VAL A C 1
ATOM 3394 O O . VAL A 1 442 ? -0.481 -38.625 0.618 1 42.53 442 VAL A O 1
ATOM 3397 N N . ALA A 1 443 ? -1.646 -39.219 -0.874 1 48.66 443 ALA A N 1
ATOM 3398 C CA . ALA A 1 443 ? -0.688 -39.5 -1.94 1 48.66 443 ALA A CA 1
ATOM 3399 C C . ALA A 1 443 ? 0.016 -38.219 -2.393 1 48.66 443 ALA A C 1
ATOM 3401 O O . ALA A 1 443 ? -0.606 -37.156 -2.479 1 48.66 443 ALA A O 1
ATOM 3402 N N . ILE A 1 444 ? 1.391 -38.219 -2.104 1 56.97 444 ILE A N 1
ATOM 3403 C CA . ILE A 1 444 ? 2.322 -37.25 -2.664 1 56.97 444 ILE A CA 1
ATOM 3404 C C . ILE A 1 444 ? 1.941 -36.969 -4.109 1 56.97 444 ILE A C 1
ATOM 3406 O O . ILE A 1 444 ? 1.77 -37.875 -4.918 1 56.97 444 ILE A O 1
ATOM 3410 N N . SER A 1 445 ? 1.372 -35.781 -4.273 1 74.12 445 SER A N 1
ATOM 3411 C CA . SER A 1 445 ? 0.911 -35.438 -5.617 1 74.12 445 SER A CA 1
ATOM 3412 C C . SER A 1 445 ? 2.018 -34.75 -6.426 1 74.12 445 SER A C 1
ATOM 3414 O O . SER A 1 445 ? 2.65 -33.812 -5.961 1 74.12 445 SER A O 1
ATOM 3416 N N . GLY A 1 446 ? 2.543 -35.469 -7.5 1 85.31 446 GLY A N 1
ATOM 3417 C CA . GLY A 1 446 ? 3.471 -34.875 -8.453 1 85.31 446 GLY A CA 1
ATOM 3418 C C . GLY A 1 446 ? 3.078 -33.469 -8.883 1 85.31 446 GLY A C 1
ATOM 3419 O O . GLY A 1 446 ? 3.938 -32.594 -9.062 1 85.31 446 GLY A O 1
ATOM 3420 N N . SER A 1 447 ? 1.804 -33.156 -8.891 1 89.06 447 SER A N 1
ATOM 3421 C CA . SER A 1 447 ? 1.282 -31.844 -9.242 1 89.06 447 SER A CA 1
ATOM 3422 C C . SER A 1 447 ? 1.72 -30.781 -8.234 1 89.06 447 SER A C 1
ATOM 3424 O O . SER A 1 447 ? 2.086 -29.672 -8.617 1 89.06 447 SER A O 1
ATOM 3426 N N . GLY A 1 448 ? 1.714 -31.156 -7.012 1 90.31 448 GLY A N 1
ATOM 3427 C CA . GLY A 1 448 ? 2.115 -30.234 -5.969 1 90.31 448 GLY A CA 1
ATOM 3428 C C . GLY A 1 448 ? 3.566 -29.812 -6.074 1 90.31 448 GLY A C 1
ATOM 3429 O O . GLY A 1 448 ? 3.881 -28.625 -5.957 1 90.31 448 GLY A O 1
ATOM 3430 N N . GLY A 1 449 ? 4.402 -30.812 -6.309 1 92.19 449 GLY A N 1
ATOM 3431 C CA . GLY A 1 449 ? 5.812 -30.5 -6.469 1 92.19 449 GLY A CA 1
ATOM 3432 C C . GLY A 1 449 ? 6.098 -29.594 -7.656 1 92.19 449 GLY A C 1
ATOM 3433 O O . GLY A 1 449 ? 6.852 -28.625 -7.543 1 92.19 449 GLY A O 1
ATOM 3434 N N . LEU A 1 450 ? 5.465 -29.906 -8.742 1 91.88 450 LEU A N 1
ATOM 3435 C CA . LEU A 1 450 ? 5.672 -29.156 -9.984 1 91.88 450 LEU A CA 1
ATOM 3436 C C . LEU A 1 450 ? 5.246 -27.703 -9.82 1 91.88 450 LEU A C 1
ATOM 3438 O O . LEU A 1 450 ? 5.902 -26.797 -10.336 1 91.88 450 LEU A O 1
ATOM 3442 N N . THR A 1 451 ? 4.195 -27.391 -9.094 1 92.94 451 THR A N 1
ATOM 3443 C CA . THR A 1 451 ? 3.643 -26.047 -8.984 1 92.94 451 THR A CA 1
ATOM 3444 C C . THR A 1 451 ? 4.324 -25.266 -7.859 1 92.94 451 THR A C 1
ATOM 3446 O O . THR A 1 451 ? 4.289 -24.031 -7.84 1 92.94 451 THR A O 1
ATOM 3449 N N . LEU A 1 452 ? 5.031 -26 -6.969 1 94.62 452 LEU A N 1
ATOM 3450 C CA . LEU A 1 452 ? 5.547 -25.344 -5.766 1 94.62 452 LEU A CA 1
ATOM 3451 C C . LEU A 1 452 ? 7.027 -25.016 -5.918 1 94.62 452 LEU A C 1
ATOM 3453 O O . LEU A 1 452 ? 7.555 -24.172 -5.199 1 94.62 452 LEU A O 1
ATOM 3457 N N . MET A 1 453 ? 7.719 -25.734 -6.723 1 93.19 453 MET A N 1
ATOM 3458 C CA . MET A 1 453 ? 9.18 -25.641 -6.738 1 93.19 453 MET A CA 1
ATOM 3459 C C . MET A 1 453 ? 9.633 -24.219 -7.012 1 93.19 453 MET A C 1
ATOM 3461 O O . MET A 1 453 ? 10.523 -23.703 -6.332 1 93.19 453 MET A O 1
ATOM 3465 N N . TRP A 1 454 ? 9 -23.516 -7.965 1 91.25 454 TRP A N 1
ATOM 3466 C CA . TRP A 1 454 ? 9.422 -22.156 -8.289 1 91.25 454 TRP A CA 1
ATOM 3467 C C . TRP A 1 454 ? 9.039 -21.188 -7.18 1 91.25 454 TRP A C 1
ATOM 3469 O O . TRP A 1 454 ? 9.859 -20.375 -6.738 1 91.25 454 TRP A O 1
ATOM 3479 N N . PRO A 1 455 ? 7.805 -21.203 -6.68 1 95.19 455 PRO A N 1
ATOM 3480 C CA . PRO A 1 455 ? 7.477 -20.359 -5.531 1 95.19 455 PRO A CA 1
ATOM 3481 C C . PRO A 1 455 ? 8.438 -20.547 -4.359 1 95.19 455 PRO A C 1
ATOM 3483 O O . PRO A 1 455 ? 8.828 -19.578 -3.711 1 95.19 455 PRO A O 1
ATOM 3486 N N . LEU A 1 456 ? 8.82 -21.766 -4.141 1 95.94 456 LEU A N 1
ATOM 3487 C CA . LEU A 1 456 ? 9.773 -22.031 -3.066 1 95.94 456 LEU A CA 1
ATOM 3488 C C . LEU A 1 456 ? 11.117 -21.391 -3.363 1 95.94 456 LEU A C 1
ATOM 3490 O O . LEU A 1 456 ? 11.742 -20.812 -2.473 1 95.94 456 LEU A O 1
ATOM 3494 N N . LEU A 1 457 ? 11.531 -21.5 -4.543 1 92.38 457 LEU A N 1
ATOM 3495 C CA . LEU A 1 457 ? 12.805 -20.891 -4.914 1 92.38 457 LEU A CA 1
ATOM 3496 C C . LEU A 1 457 ? 12.75 -19.375 -4.746 1 92.38 457 LEU A C 1
ATOM 3498 O O . LEU A 1 457 ? 13.703 -18.766 -4.246 1 92.38 457 LEU A O 1
ATOM 3502 N N . VAL A 1 458 ? 11.664 -18.766 -5.195 1 91.94 458 VAL A N 1
ATOM 3503 C CA . VAL A 1 458 ? 11.484 -17.328 -5.047 1 91.94 458 VAL A CA 1
ATOM 3504 C C . VAL A 1 458 ? 11.516 -16.953 -3.564 1 91.94 458 VAL A C 1
ATOM 3506 O O . VAL A 1 458 ? 12.164 -15.977 -3.176 1 91.94 458 VAL A O 1
ATOM 3509 N N . ALA A 1 459 ? 10.852 -17.703 -2.732 1 95.69 459 ALA A N 1
ATOM 3510 C CA . ALA A 1 459 ? 10.805 -17.453 -1.293 1 95.69 459 ALA A CA 1
ATOM 3511 C C . ALA A 1 459 ? 12.203 -17.547 -0.681 1 95.69 459 ALA A C 1
ATOM 3513 O O . ALA A 1 459 ? 12.602 -16.672 0.094 1 95.69 459 ALA A O 1
ATOM 3514 N N . ALA A 1 460 ? 12.945 -18.547 -1.076 1 94.94 460 ALA A N 1
ATOM 3515 C CA . ALA A 1 460 ? 14.273 -18.766 -0.513 1 94.94 460 ALA A CA 1
ATOM 3516 C C . ALA A 1 460 ? 15.242 -17.656 -0.943 1 94.94 460 ALA A C 1
ATOM 3518 O O . ALA A 1 460 ? 16.141 -17.281 -0.189 1 94.94 460 ALA A O 1
ATOM 3519 N N . ASN A 1 461 ? 15.008 -17.172 -2.092 1 90.5 461 ASN A N 1
ATOM 3520 C CA . ASN A 1 461 ? 15.922 -16.172 -2.641 1 90.5 461 ASN A CA 1
ATOM 3521 C C . ASN A 1 461 ? 15.547 -14.758 -2.189 1 90.5 461 ASN A C 1
ATOM 3523 O O . ASN A 1 461 ? 16.25 -13.797 -2.502 1 90.5 461 ASN A O 1
ATOM 3527 N N . SER A 1 462 ? 14.469 -14.641 -1.523 1 91.25 462 SER A N 1
ATOM 3528 C CA . SER A 1 462 ? 14.094 -13.328 -1.004 1 91.25 462 SER A CA 1
ATOM 3529 C C . SER A 1 462 ? 15.086 -12.844 0.041 1 91.25 462 SER A C 1
ATOM 3531 O O . SER A 1 462 ? 15.562 -13.625 0.866 1 91.25 462 SER A O 1
ATOM 3533 N N . GLY A 1 463 ? 15.484 -11.641 0.012 1 87.88 463 GLY A N 1
ATOM 3534 C CA . GLY A 1 463 ? 16.438 -11.055 0.945 1 87.88 463 GLY A CA 1
ATOM 3535 C C . GLY A 1 463 ? 15.945 -11.07 2.381 1 87.88 463 GLY A C 1
ATOM 3536 O O . GLY A 1 463 ? 16.734 -10.93 3.314 1 87.88 463 GLY A O 1
ATOM 3537 N N . VAL A 1 464 ? 14.695 -11.359 2.562 1 92.5 464 VAL A N 1
ATOM 3538 C CA . VAL A 1 464 ? 14.141 -11.273 3.908 1 92.5 464 VAL A CA 1
ATOM 3539 C C . VAL A 1 464 ? 14.062 -12.664 4.531 1 92.5 464 VAL A C 1
ATOM 3541 O O . VAL A 1 464 ? 13.734 -12.805 5.711 1 92.5 464 VAL A O 1
ATOM 3544 N N . ALA A 1 465 ? 14.266 -13.742 3.744 1 93.94 465 ALA A N 1
ATOM 3545 C CA . ALA A 1 465 ? 14.188 -15.102 4.266 1 93.94 465 ALA A CA 1
ATOM 3546 C C . ALA A 1 465 ? 15.383 -15.414 5.164 1 93.94 465 ALA A C 1
ATOM 3548 O O . ALA A 1 465 ? 16.531 -15.406 4.707 1 93.94 465 ALA A O 1
ATOM 3549 N N . PRO A 1 466 ? 15.164 -15.664 6.445 1 94.38 466 PRO A N 1
ATOM 3550 C CA . PRO A 1 466 ? 16.281 -16.031 7.32 1 94.38 466 PRO A CA 1
ATOM 3551 C C . PRO A 1 466 ? 16.922 -17.359 6.934 1 94.38 466 PRO A C 1
ATOM 3553 O O . PRO A 1 466 ? 16.328 -18.141 6.199 1 94.38 466 PRO A O 1
ATOM 3556 N N . LYS A 1 467 ? 18.062 -17.625 7.496 1 93.31 467 LYS A N 1
ATOM 3557 C CA . LYS A 1 467 ? 18.859 -18.797 7.129 1 93.31 467 LYS A CA 1
ATOM 3558 C C . LYS A 1 467 ? 18.125 -20.094 7.445 1 93.31 467 LYS A C 1
ATOM 3560 O O . LYS A 1 467 ? 18.141 -21.031 6.648 1 93.31 467 LYS A O 1
ATOM 3565 N N . ASP A 1 468 ? 17.453 -20.141 8.555 1 93.88 468 ASP A N 1
ATOM 3566 C CA . ASP A 1 468 ? 16.734 -21.359 8.945 1 93.88 468 ASP A CA 1
ATOM 3567 C C . ASP A 1 468 ? 15.594 -21.656 7.98 1 93.88 468 ASP A C 1
ATOM 3569 O O . ASP A 1 468 ? 15.336 -22.812 7.66 1 93.88 468 ASP A O 1
ATOM 3573 N N . LEU A 1 469 ? 14.969 -20.641 7.609 1 94.94 469 LEU A N 1
ATOM 3574 C CA . LEU A 1 469 ? 13.875 -20.812 6.656 1 94.94 469 LEU A CA 1
ATOM 3575 C C . LEU A 1 469 ? 14.406 -21.266 5.297 1 94.94 469 LEU A C 1
ATOM 3577 O O . LEU A 1 469 ? 13.805 -22.125 4.656 1 94.94 469 LEU A O 1
ATOM 3581 N N . ARG A 1 470 ? 15.461 -20.766 4.824 1 94.56 470 ARG A N 1
ATOM 3582 C CA . ARG A 1 470 ? 16.094 -21.172 3.568 1 94.56 470 ARG A CA 1
ATOM 3583 C C . ARG A 1 470 ? 16.469 -22.641 3.598 1 94.56 470 ARG A C 1
ATOM 3585 O O . ARG A 1 470 ? 16.281 -23.359 2.613 1 94.56 470 ARG A O 1
ATOM 3592 N N . ASN A 1 471 ? 16.953 -23.016 4.727 1 94.25 471 ASN A N 1
ATOM 3593 C CA . ASN A 1 471 ? 17.312 -24.422 4.887 1 94.25 471 ASN A CA 1
ATOM 3594 C C . ASN A 1 471 ? 16.078 -25.328 4.844 1 94.25 471 ASN A C 1
ATOM 3596 O O . ASN A 1 471 ? 16.109 -26.406 4.262 1 94.25 471 ASN A O 1
ATOM 3600 N N . TRP A 1 472 ? 15.102 -24.859 5.477 1 95.75 472 TRP A N 1
ATOM 3601 C CA . TRP A 1 472 ? 13.852 -25.625 5.465 1 95.75 472 TRP A CA 1
ATOM 3602 C C . TRP A 1 472 ? 13.312 -25.75 4.047 1 95.75 472 TRP A C 1
ATOM 3604 O O . TRP A 1 472 ? 12.844 -26.828 3.648 1 95.75 472 TRP A O 1
ATOM 3614 N N . ILE A 1 473 ? 13.352 -24.688 3.299 1 96.31 473 ILE A N 1
ATOM 3615 C CA . ILE A 1 473 ? 12.883 -24.688 1.917 1 96.31 473 ILE A CA 1
ATOM 3616 C C . ILE A 1 473 ? 13.742 -25.641 1.083 1 96.31 473 ILE A C 1
ATOM 3618 O O . ILE A 1 473 ? 13.219 -26.391 0.258 1 96.31 473 ILE A O 1
ATOM 3622 N N . ALA A 1 474 ? 15.047 -25.609 1.306 1 94.94 474 ALA A N 1
ATOM 3623 C CA . ALA A 1 474 ? 15.938 -26.547 0.612 1 94.94 474 ALA A CA 1
ATOM 3624 C C . ALA A 1 474 ? 15.547 -27.984 0.899 1 94.94 474 ALA A C 1
ATOM 3626 O O . ALA A 1 474 ? 15.578 -28.828 0.003 1 94.94 474 ALA A O 1
ATOM 3627 N N . GLY A 1 475 ? 15.227 -28.234 2.119 1 94.31 475 GLY A N 1
ATOM 3628 C CA . GLY A 1 475 ? 14.75 -29.547 2.48 1 94.31 475 GLY A CA 1
ATOM 3629 C C . GLY A 1 475 ? 13.461 -29.938 1.772 1 94.31 475 GLY A C 1
ATOM 3630 O O . GLY A 1 475 ? 13.297 -31.078 1.362 1 94.31 475 GLY A O 1
ATOM 3631 N N . SER A 1 476 ? 12.547 -29.016 1.646 1 94.31 476 SER A N 1
ATOM 3632 C CA . SER A 1 476 ? 11.297 -29.266 0.937 1 94.31 476 SER A CA 1
ATOM 3633 C C . SER A 1 476 ? 11.547 -29.547 -0.54 1 94.31 476 SER A C 1
ATOM 3635 O O . SER A 1 476 ? 10.906 -30.422 -1.123 1 94.31 476 SER A O 1
ATOM 3637 N N . LEU A 1 477 ? 12.453 -28.828 -1.137 1 94.75 477 LEU A N 1
ATOM 3638 C CA . LEU A 1 477 ? 12.812 -29.062 -2.531 1 94.75 477 LEU A CA 1
ATOM 3639 C C . LEU A 1 477 ? 13.453 -30.438 -2.707 1 94.75 477 LEU A C 1
ATOM 3641 O O . LEU A 1 477 ? 13.195 -31.125 -3.693 1 94.75 477 LEU A O 1
ATOM 3645 N N . ASN A 1 478 ? 14.234 -30.828 -1.752 1 93.69 478 ASN A N 1
ATOM 3646 C CA . ASN A 1 478 ? 14.812 -32.156 -1.771 1 93.69 478 ASN A CA 1
ATOM 3647 C C . ASN A 1 478 ? 13.734 -33.25 -1.736 1 93.69 478 ASN A C 1
ATOM 3649 O O . ASN A 1 478 ? 13.844 -34.25 -2.43 1 93.69 478 ASN A O 1
ATOM 3653 N N . LYS A 1 479 ? 12.766 -32.969 -0.959 1 91.31 479 LYS A N 1
ATOM 3654 C CA . LYS A 1 479 ? 11.648 -33.906 -0.876 1 91.31 479 LYS A CA 1
ATOM 3655 C C . LYS A 1 479 ? 10.898 -34 -2.205 1 91.31 479 LYS A C 1
ATOM 3657 O O . LYS A 1 479 ? 10.516 -35.094 -2.639 1 91.31 479 LYS A O 1
ATOM 3662 N N . ILE A 1 480 ? 10.664 -32.906 -2.811 1 92.94 480 ILE A N 1
ATOM 3663 C CA . ILE A 1 480 ? 10.016 -32.875 -4.117 1 92.94 480 ILE A CA 1
ATOM 3664 C C . ILE A 1 480 ? 10.852 -33.656 -5.129 1 92.94 480 ILE A C 1
ATOM 3666 O O . ILE A 1 480 ? 10.312 -34.438 -5.902 1 92.94 480 ILE A O 1
ATOM 3670 N N . GLY A 1 481 ? 12.117 -33.531 -5.117 1 93.25 481 GLY A N 1
ATOM 3671 C CA . GLY A 1 481 ? 13.008 -34.219 -6.039 1 93.25 481 GLY A CA 1
ATOM 3672 C C . GLY A 1 481 ? 13.023 -35.719 -5.863 1 93.25 481 GLY A C 1
ATOM 3673 O O . GLY A 1 481 ? 12.844 -36.469 -6.832 1 93.25 481 GLY A O 1
ATOM 3674 N N . HIS A 1 482 ? 13.102 -36.156 -4.672 1 90 482 HIS A N 1
ATOM 3675 C CA . HIS A 1 482 ? 13.266 -37.594 -4.41 1 90 482 HIS A CA 1
ATOM 3676 C C . HIS A 1 482 ? 11.922 -38.312 -4.398 1 90 482 HIS A C 1
ATOM 3678 O O . HIS A 1 482 ? 11.797 -39.406 -4.961 1 90 482 HIS A O 1
ATOM 3684 N N . SER A 1 483 ? 10.961 -37.656 -3.811 1 87 483 SER A N 1
ATOM 3685 C CA . SER A 1 483 ? 9.688 -38.375 -3.629 1 87 483 SER A CA 1
ATOM 3686 C C . SER A 1 483 ? 8.828 -38.281 -4.883 1 87 483 SER A C 1
ATOM 3688 O O . SER A 1 483 ? 8.031 -39.156 -5.164 1 87 483 SER A O 1
ATOM 3690 N N . MET A 1 484 ? 9.016 -37.25 -5.641 1 89.38 484 MET A N 1
ATOM 3691 C CA . MET A 1 484 ? 8.141 -37.031 -6.793 1 89.38 484 MET A CA 1
ATOM 3692 C C . MET A 1 484 ? 8.914 -37.188 -8.094 1 89.38 484 MET A C 1
ATOM 3694 O O . MET A 1 484 ? 8.328 -37.188 -9.18 1 89.38 484 MET A O 1
ATOM 3698 N N . GLY A 1 485 ? 10.203 -37.375 -7.98 1 91.25 485 GLY A N 1
ATOM 3699 C CA . GLY A 1 485 ? 11.031 -37.656 -9.141 1 91.25 485 GLY A CA 1
ATOM 3700 C C . GLY A 1 485 ? 11.297 -36.438 -10 1 91.25 485 GLY A C 1
ATOM 3701 O O . GLY A 1 485 ? 11.422 -36.531 -11.219 1 91.25 485 GLY A O 1
ATOM 3702 N N . ILE A 1 486 ? 11.289 -35.25 -9.461 1 94.12 486 ILE A N 1
ATOM 3703 C CA . ILE A 1 486 ? 11.523 -34 -10.188 1 94.12 486 ILE A CA 1
ATOM 3704 C C . ILE A 1 486 ? 12.945 -33.5 -9.93 1 94.12 486 ILE A C 1
ATOM 3706 O O . ILE A 1 486 ? 13.195 -32.781 -8.953 1 94.12 486 ILE A O 1
ATOM 3710 N N . ASN A 1 487 ? 13.828 -33.812 -10.789 1 93.94 487 ASN A N 1
ATOM 3711 C CA . ASN A 1 487 ? 15.25 -33.562 -10.586 1 93.94 487 ASN A CA 1
ATOM 3712 C C . ASN A 1 487 ? 15.555 -32.062 -10.523 1 93.94 487 ASN A C 1
ATOM 3714 O O . ASN A 1 487 ? 16.5 -31.641 -9.859 1 93.94 487 ASN A O 1
ATOM 3718 N N . GLN A 1 488 ? 14.828 -31.297 -11.203 1 93.12 488 GLN A N 1
ATOM 3719 C CA . GLN A 1 488 ? 15.07 -29.859 -11.141 1 93.12 488 GLN A CA 1
ATOM 3720 C C . GLN A 1 488 ? 14.969 -29.344 -9.711 1 93.12 488 GLN A C 1
ATOM 3722 O O . GLN A 1 488 ? 15.68 -28.406 -9.328 1 93.12 488 GLN A O 1
ATOM 3727 N N . ALA A 1 489 ? 14.07 -29.891 -8.93 1 94.38 489 ALA A N 1
ATOM 3728 C CA . ALA A 1 489 ? 13.945 -29.484 -7.531 1 94.38 489 ALA A CA 1
ATOM 3729 C C . ALA A 1 489 ? 15.234 -29.781 -6.766 1 94.38 489 ALA A C 1
ATOM 3731 O O . ALA A 1 489 ? 15.617 -29.016 -5.875 1 94.38 489 ALA A O 1
ATOM 3732 N N . LEU A 1 490 ? 15.859 -30.875 -7.125 1 93.5 490 LEU A N 1
ATOM 3733 C CA . LEU A 1 490 ? 17.141 -31.203 -6.5 1 93.5 490 LEU A CA 1
ATOM 3734 C C . LEU A 1 490 ? 18.203 -30.188 -6.883 1 93.5 490 LEU A C 1
ATOM 3736 O O . LEU A 1 490 ? 19.016 -29.781 -6.043 1 93.5 490 LEU A O 1
ATOM 3740 N N . ALA A 1 491 ? 18.188 -29.844 -8.141 1 91.06 491 ALA A N 1
ATOM 3741 C CA . ALA A 1 491 ? 19.125 -28.812 -8.586 1 91.06 491 ALA A CA 1
ATOM 3742 C C . ALA A 1 491 ? 18.891 -27.5 -7.859 1 91.06 491 ALA A C 1
ATOM 3744 O O . ALA A 1 491 ? 19.844 -26.812 -7.477 1 91.06 491 ALA A O 1
ATOM 3745 N N . MET A 1 492 ? 17.656 -27.156 -7.664 1 91.44 492 MET A N 1
ATOM 3746 C CA . MET A 1 492 ? 17.297 -25.938 -6.953 1 91.44 492 MET A CA 1
ATOM 3747 C C . MET A 1 492 ? 17.734 -26 -5.496 1 91.44 492 MET A C 1
ATOM 3749 O O . MET A 1 492 ? 18.234 -25.016 -4.949 1 91.44 492 MET A O 1
ATOM 3753 N N . SER A 1 493 ? 17.516 -27.125 -4.922 1 93.06 493 SER A N 1
ATOM 3754 C CA . SER A 1 493 ? 17.938 -27.328 -3.545 1 93.06 493 SER A CA 1
ATOM 3755 C C . SER A 1 493 ? 19.453 -27.141 -3.406 1 93.06 493 SER A C 1
ATOM 3757 O O . SER A 1 493 ? 19.922 -26.484 -2.469 1 93.06 493 SER A O 1
ATOM 3759 N N . LYS A 1 494 ? 20.156 -27.672 -4.316 1 89.81 494 LYS A N 1
ATOM 3760 C CA . LYS A 1 494 ? 21.609 -27.547 -4.305 1 89.81 494 LYS A CA 1
ATOM 3761 C C . LYS A 1 494 ? 22.047 -26.094 -4.48 1 89.81 494 LYS A C 1
ATOM 3763 O O . LYS A 1 494 ? 23 -25.641 -3.836 1 89.81 494 LYS A O 1
ATOM 3768 N N . LEU A 1 495 ? 21.406 -25.438 -5.336 1 86.38 495 LEU A N 1
ATOM 3769 C CA . LEU A 1 495 ? 21.688 -24.031 -5.551 1 86.38 495 LEU A CA 1
ATOM 3770 C C . LEU A 1 495 ? 21.531 -23.234 -4.254 1 86.38 495 LEU A C 1
ATOM 3772 O O . LEU A 1 495 ? 22.344 -22.359 -3.953 1 86.38 495 LEU A O 1
ATOM 3776 N N . LEU A 1 496 ? 20.484 -23.516 -3.479 1 88.5 496 LEU A N 1
ATOM 3777 C CA . LEU A 1 496 ? 20.219 -22.812 -2.227 1 88.5 496 LEU A CA 1
ATOM 3778 C C . LEU A 1 496 ? 21.281 -23.156 -1.181 1 88.5 496 LEU A C 1
ATOM 3780 O O . LEU A 1 496 ? 21.703 -22.281 -0.417 1 88.5 496 LEU A O 1
ATOM 3784 N N . GLN A 1 497 ? 21.719 -24.344 -1.198 1 88 497 GLN A N 1
ATOM 3785 C CA . GLN A 1 497 ? 22.719 -24.797 -0.232 1 88 497 GLN A CA 1
ATOM 3786 C C . GLN A 1 497 ? 24.078 -24.172 -0.522 1 88 497 GLN A C 1
ATOM 3788 O O . GLN A 1 497 ? 24.859 -23.891 0.399 1 88 497 GLN A O 1
ATOM 3793 N N . ASP A 1 498 ? 24.312 -23.938 -1.752 1 82.31 498 ASP A N 1
ATOM 3794 C CA . ASP A 1 498 ? 25.594 -23.359 -2.146 1 82.31 498 ASP A CA 1
ATOM 3795 C C . ASP A 1 498 ? 25.594 -21.844 -1.968 1 82.31 498 ASP A C 1
ATOM 3797 O O . ASP A 1 498 ? 26.594 -21.188 -2.221 1 82.31 498 ASP A O 1
ATOM 3801 N N . GLN A 1 499 ? 24.578 -21.266 -1.405 1 69.62 499 GLN A N 1
ATOM 3802 C CA . GLN A 1 499 ? 24.406 -19.844 -1.104 1 69.62 499 GLN A CA 1
ATOM 3803 C C . GLN A 1 499 ? 24.656 -18.984 -2.342 1 69.62 499 GLN A C 1
ATOM 3805 O O . GLN A 1 499 ? 25.25 -17.906 -2.256 1 69.62 499 GLN A O 1
ATOM 3810 N N . MET A 1 500 ? 24.469 -19.562 -3.381 1 57 500 MET A N 1
ATOM 3811 C CA . MET A 1 500 ? 24.594 -18.734 -4.574 1 57 500 MET A CA 1
ATOM 3812 C C . MET A 1 500 ? 23.5 -17.672 -4.613 1 57 500 MET A C 1
ATOM 3814 O O . MET A 1 500 ? 22.328 -17.969 -4.352 1 57 500 MET A O 1
ATOM 3818 N N . LYS A 1 501 ? 23.828 -16.422 -4.34 1 52.97 501 LYS A N 1
ATOM 3819 C CA . LYS A 1 501 ? 22.891 -15.305 -4.387 1 52.97 501 LYS A CA 1
ATOM 3820 C C . LYS A 1 501 ? 22.078 -15.32 -5.68 1 52.97 501 LYS A C 1
ATOM 3822 O O . LYS A 1 501 ? 22.641 -15.148 -6.77 1 52.97 501 LYS A O 1
ATOM 3827 N N . THR A 1 502 ? 21.188 -16.047 -5.75 1 47.66 502 THR A N 1
ATOM 3828 C CA . THR A 1 502 ? 20.344 -16.281 -6.922 1 47.66 502 THR A CA 1
ATOM 3829 C C . THR A 1 502 ? 19.641 -14.992 -7.34 1 47.66 502 THR A C 1
ATOM 3831 O O . THR A 1 502 ? 18.875 -14.984 -8.305 1 47.66 502 THR A O 1
ATOM 3834 N N . ARG A 1 503 ? 19.562 -13.93 -6.391 1 49.78 503 ARG A N 1
ATOM 3835 C CA . ARG A 1 503 ? 18.938 -12.766 -7.004 1 49.78 503 ARG A CA 1
ATOM 3836 C C . ARG A 1 503 ? 19.578 -12.438 -8.352 1 49.78 503 ARG A C 1
ATOM 3838 O O . ARG A 1 503 ? 19.062 -11.609 -9.102 1 49.78 503 ARG A O 1
ATOM 3845 N N . ALA A 1 504 ? 20.844 -12.898 -8.406 1 42.06 504 ALA A N 1
ATOM 3846 C CA . ALA A 1 504 ? 21.531 -12.75 -9.695 1 42.06 504 ALA A CA 1
ATOM 3847 C C . ALA A 1 504 ? 20.656 -13.25 -10.836 1 42.06 504 ALA A C 1
ATOM 3849 O O . ALA A 1 504 ? 20.844 -12.844 -11.992 1 42.06 504 ALA A O 1
ATOM 3850 N N . TRP A 1 505 ? 20 -14.133 -10.5 1 40.66 505 TRP A N 1
ATOM 3851 C CA . TRP A 1 505 ? 19.203 -14.594 -11.633 1 40.66 505 TRP A CA 1
ATOM 3852 C C . TRP A 1 505 ? 18.109 -13.586 -11.977 1 40.66 505 TRP A C 1
ATOM 3854 O O . TRP A 1 505 ? 17.469 -13.695 -13.016 1 40.66 505 TRP A O 1
ATOM 3864 N N . LEU A 1 506 ? 17.75 -12.789 -10.953 1 43.09 506 LEU A N 1
ATOM 3865 C CA . LEU A 1 506 ? 16.891 -11.648 -11.234 1 43.09 506 LEU A CA 1
ATOM 3866 C C . LEU A 1 506 ? 17.719 -10.406 -11.578 1 43.09 506 LEU A C 1
ATOM 3868 O O . LEU A 1 506 ? 17.172 -9.383 -11.992 1 43.09 506 LEU A O 1
ATOM 3872 N N . SER A 1 507 ? 18.906 -10.312 -11.141 1 36.03 507 SER A N 1
ATOM 3873 C CA . SER A 1 507 ? 19.734 -9.156 -11.492 1 36.03 507 SER A CA 1
ATOM 3874 C C . SER A 1 507 ? 20.188 -9.227 -12.945 1 36.03 507 SER A C 1
ATOM 3876 O O . SER A 1 507 ? 20.422 -10.32 -13.477 1 36.03 507 SER A O 1
ATOM 3878 N N . MET B 1 1 ? -37.281 18.25 46.938 1 20.5 1 MET B N 1
ATOM 3879 C CA . MET B 1 1 ? -38.031 19.469 46.625 1 20.5 1 MET B CA 1
ATOM 3880 C C . MET B 1 1 ? -37.5 20.094 45.312 1 20.5 1 MET B C 1
ATOM 3882 O O . MET B 1 1 ? -36.312 20.359 45.188 1 20.5 1 MET B O 1
ATOM 3886 N N . VAL B 1 2 ? -38.125 19.844 44.031 1 22.88 2 VAL B N 1
ATOM 3887 C CA . VAL B 1 2 ? -37.688 19.656 42.656 1 22.88 2 VAL B CA 1
ATOM 3888 C C . VAL B 1 2 ? -37.469 21.016 42 1 22.88 2 VAL B C 1
ATOM 3890 O O . VAL B 1 2 ? -38.438 21.781 41.844 1 22.88 2 VAL B O 1
ATOM 3893 N N . TYR B 1 3 ? -36.438 21.859 42.375 1 24.53 3 TYR B N 1
ATOM 3894 C CA . TYR B 1 3 ? -36.375 23.312 42.25 1 24.53 3 TYR B CA 1
ATOM 3895 C C . TYR B 1 3 ? -36.438 23.703 40.781 1 24.53 3 TYR B C 1
ATOM 3897 O O . TYR B 1 3 ? -35.625 23.219 39.969 1 24.53 3 TYR B O 1
ATOM 3905 N N . ARG B 1 4 ? -37.594 24.109 40.062 1 22.34 4 ARG B N 1
ATOM 3906 C CA . ARG B 1 4 ? -38.188 24.469 38.781 1 22.34 4 ARG B CA 1
ATOM 3907 C C . ARG B 1 4 ? -37.562 25.734 38.219 1 22.34 4 ARG B C 1
ATOM 3909 O O . ARG B 1 4 ? -38.188 26.797 38.188 1 22.34 4 ARG B O 1
ATOM 3916 N N . GLY B 1 5 ? -36.281 26.016 38.531 1 24.45 5 GLY B N 1
ATOM 3917 C CA . GLY B 1 5 ? -35.938 27.406 38.312 1 24.45 5 GLY B CA 1
ATOM 3918 C C . GLY B 1 5 ? -36.156 27.844 36.875 1 24.45 5 GLY B C 1
ATOM 3919 O O . GLY B 1 5 ? -35.969 27.047 35.938 1 24.45 5 GLY B O 1
ATOM 3920 N N . LYS B 1 6 ? -37.125 28.688 36.562 1 24.16 6 LYS B N 1
ATOM 3921 C CA . LYS B 1 6 ? -37.812 29.25 35.406 1 24.16 6 LYS B CA 1
ATOM 3922 C C . LYS B 1 6 ? -36.812 29.844 34.406 1 24.16 6 LYS B C 1
ATOM 3924 O O . LYS B 1 6 ? -35.938 30.625 34.812 1 24.16 6 LYS B O 1
ATOM 3929 N N . PRO B 1 7 ? -36.562 29.219 33.188 1 23.5 7 PRO B N 1
ATOM 3930 C CA . PRO B 1 7 ? -35.656 29.484 32.062 1 23.5 7 PRO B CA 1
ATOM 3931 C C . PRO B 1 7 ? -35.844 30.875 31.469 1 23.5 7 PRO B C 1
ATOM 3933 O O . PRO B 1 7 ? -37 31.312 31.266 1 23.5 7 PRO B O 1
ATOM 3936 N N . SER B 1 8 ? -35.156 31.922 31.969 1 23.08 8 SER B N 1
ATOM 3937 C CA . SER B 1 8 ? -35.375 33.312 31.531 1 23.08 8 SER B CA 1
ATOM 3938 C C . SER B 1 8 ? -35.438 33.406 30.016 1 23.08 8 SER B C 1
ATOM 3940 O O . SER B 1 8 ? -34.719 32.688 29.328 1 23.08 8 SER B O 1
ATOM 3942 N N . PRO B 1 9 ? -36.5 33.938 29.359 1 22.3 9 PRO B N 1
ATOM 3943 C CA . PRO B 1 9 ? -37.062 33.969 28.016 1 22.3 9 PRO B CA 1
ATOM 3944 C C . PRO B 1 9 ? -36.094 34.5 26.969 1 22.3 9 PRO B C 1
ATOM 3946 O O . PRO B 1 9 ? -36.156 34.094 25.797 1 22.3 9 PRO B O 1
ATOM 3949 N N . SER B 1 10 ? -35.438 35.625 27.219 1 23.02 10 SER B N 1
ATOM 3950 C CA . SER B 1 10 ? -35.312 36.625 26.172 1 23.02 10 SER B CA 1
ATOM 3951 C C . SER B 1 10 ? -34.219 36.25 25.172 1 23.02 10 SER B C 1
ATOM 3953 O O . SER B 1 10 ? -33.812 37.062 24.344 1 23.02 10 SER B O 1
ATOM 3955 N N . CYS B 1 11 ? -33.406 35.219 25.312 1 22.39 11 CYS B N 1
ATOM 3956 C CA . CYS B 1 11 ? -32.188 35.219 24.516 1 22.39 11 CYS B CA 1
ATOM 3957 C C . CYS B 1 11 ? -32.531 35.188 23.031 1 22.39 11 CYS B C 1
ATOM 3959 O O . CYS B 1 11 ? -33.094 34.219 22.531 1 22.39 11 CYS B O 1
ATOM 3961 N N . ALA B 1 12 ? -32.719 36.375 22.422 1 23.41 12 ALA B N 1
ATOM 3962 C CA . ALA B 1 12 ? -33.031 36.719 21.047 1 23.41 12 ALA B CA 1
ATOM 3963 C C . ALA B 1 12 ? -32.156 35.938 20.062 1 23.41 12 ALA B C 1
ATOM 3965 O O . ALA B 1 12 ? -30.969 35.781 20.281 1 23.41 12 ALA B O 1
ATOM 3966 N N . VAL B 1 13 ? -32.719 35.062 19.375 1 24.31 13 VAL B N 1
ATOM 3967 C CA . VAL B 1 13 ? -32.312 34.125 18.312 1 24.31 13 VAL B CA 1
ATOM 3968 C C . VAL B 1 13 ? -31.625 34.938 17.203 1 24.31 13 VAL B C 1
ATOM 3970 O O . VAL B 1 13 ? -32.219 35.812 16.578 1 24.31 13 VAL B O 1
ATOM 3973 N N . CYS B 1 14 ? -30.391 35.312 17.406 1 24.34 14 CYS B N 1
ATOM 3974 C CA . CYS B 1 14 ? -29.672 36.031 16.344 1 24.34 14 CYS B CA 1
ATOM 3975 C C . CYS B 1 14 ? -29.906 35.344 15 1 24.34 14 CYS B C 1
ATOM 3977 O O . CYS B 1 14 ? -29.594 34.188 14.828 1 24.34 14 CYS B O 1
ATOM 3979 N N . THR B 1 15 ? -31.031 35.75 14.266 1 24.12 15 THR B N 1
ATOM 3980 C CA . THR B 1 15 ? -31.484 35.312 12.938 1 24.12 15 THR B CA 1
ATOM 3981 C C . THR B 1 15 ? -30.312 35.312 11.953 1 24.12 15 THR B C 1
ATOM 3983 O O . THR B 1 15 ? -29.531 36.281 11.898 1 24.12 15 THR B O 1
ATOM 3986 N N . GLY B 1 16 ? -29.703 34.281 11.664 1 22.48 16 GLY B N 1
ATOM 3987 C CA . GLY B 1 16 ? -28.672 33.938 10.695 1 22.48 16 GLY B CA 1
ATOM 3988 C C . GLY B 1 16 ? -28.875 34.594 9.344 1 22.48 16 GLY B C 1
ATOM 3989 O O . GLY B 1 16 ? -29.938 35.156 9.07 1 22.48 16 GLY B O 1
ATOM 3990 N N . TYR B 1 17 ? -27.875 34.969 8.547 1 22.11 17 TYR B N 1
ATOM 3991 C CA . TYR B 1 17 ? -27.734 35.688 7.273 1 22.11 17 TYR B CA 1
ATOM 3992 C C . TYR B 1 17 ? -28.609 35.031 6.203 1 22.11 17 TYR B C 1
ATOM 3994 O O . TYR B 1 17 ? -28.75 33.812 6.137 1 22.11 17 TYR B O 1
ATOM 4002 N N . ARG B 1 18 ? -29.688 35.688 5.711 1 24.45 18 ARG B N 1
ATOM 4003 C CA . ARG B 1 18 ? -30.672 35.344 4.691 1 24.45 18 ARG B CA 1
ATOM 4004 C C . ARG B 1 18 ? -30.016 34.688 3.496 1 24.45 18 ARG B C 1
ATOM 4006 O O . ARG B 1 18 ? -28.797 34.75 3.318 1 24.45 18 ARG B O 1
ATOM 4013 N N . ASP B 1 19 ? -30.953 34.25 2.459 1 22.59 19 ASP B N 1
ATOM 4014 C CA . ASP B 1 19 ? -31.125 33.5 1.221 1 22.59 19 ASP B CA 1
ATOM 4015 C C . ASP B 1 19 ? -30.406 34.188 0.06 1 22.59 19 ASP B C 1
ATOM 4017 O O . ASP B 1 19 ? -30.547 35.406 -0.129 1 22.59 19 ASP B O 1
ATOM 4021 N N . GLN B 1 20 ? -29.344 33.75 -0.43 1 24.5 20 GLN B N 1
ATOM 4022 C CA . GLN B 1 20 ? -28.562 34.188 -1.582 1 24.5 20 GLN B CA 1
ATOM 4023 C C . GLN B 1 20 ? -29.438 34.25 -2.842 1 24.5 20 GLN B C 1
ATOM 4025 O O . GLN B 1 20 ? -28.922 34.469 -3.939 1 24.5 20 GLN B O 1
ATOM 4030 N N . SER B 1 21 ? -30.75 34.094 -2.781 1 26.98 21 SER B N 1
ATOM 4031 C CA . SER B 1 21 ? -31.453 34.094 -4.062 1 26.98 21 SER B CA 1
ATOM 4032 C C . SER B 1 21 ? -31.188 35.375 -4.832 1 26.98 21 SER B C 1
ATOM 4034 O O . SER B 1 21 ? -31.453 35.469 -6.039 1 26.98 21 SER B O 1
ATOM 4036 N N . ASP B 1 22 ? -31.078 36.5 -4.195 1 25.09 22 ASP B N 1
ATOM 4037 C CA . ASP B 1 22 ? -31.375 37.688 -4.973 1 25.09 22 ASP B CA 1
ATOM 4038 C C . ASP B 1 22 ? -30.266 38 -5.973 1 25.09 22 ASP B C 1
ATOM 4040 O O . ASP B 1 22 ? -30.188 39.094 -6.523 1 25.09 22 ASP B O 1
ATOM 4044 N N . PHE B 1 23 ? -29.047 37.438 -5.828 1 23.58 23 PHE B N 1
ATOM 4045 C CA . PHE B 1 23 ? -28.094 38.062 -6.723 1 23.58 23 PHE B CA 1
ATOM 4046 C C . PHE B 1 23 ? -28.359 37.688 -8.172 1 23.58 23 PHE B C 1
ATOM 4048 O O . PHE B 1 23 ? -28.422 36.5 -8.5 1 23.58 23 PHE B O 1
ATOM 4055 N N . GLY B 1 24 ? -29.156 38.406 -8.969 1 23.66 24 GLY B N 1
ATOM 4056 C CA . GLY B 1 24 ? -29.578 38.375 -10.359 1 23.66 24 GLY B CA 1
ATOM 4057 C C . GLY B 1 24 ? -28.422 38.219 -11.328 1 23.66 24 GLY B C 1
ATOM 4058 O O . GLY B 1 24 ? -28.172 39.125 -12.141 1 23.66 24 GLY B O 1
ATOM 4059 N N . PHE B 1 25 ? -27.312 37.594 -10.938 1 22.64 25 PHE B N 1
ATOM 4060 C CA . PHE B 1 25 ? -26.25 37.781 -11.93 1 22.64 25 PHE B CA 1
ATOM 4061 C C . PHE B 1 25 ? -26.656 37.125 -13.258 1 22.64 25 PHE B C 1
ATOM 4063 O O . PHE B 1 25 ? -27.016 35.938 -13.305 1 22.64 25 PHE B O 1
ATOM 4070 N N . GLN B 1 26 ? -27.297 37.906 -14.07 1 24.03 26 GLN B N 1
ATOM 4071 C CA . GLN B 1 26 ? -27.609 37.562 -15.453 1 24.03 26 GLN B CA 1
ATOM 4072 C C . GLN B 1 26 ? -26.375 37.094 -16.203 1 24.03 26 GLN B C 1
ATOM 4074 O O . GLN B 1 26 ? -25.297 37.688 -16.094 1 24.03 26 GLN B O 1
ATOM 4079 N N . ASP B 1 27 ? -26.25 35.844 -16.281 1 24.97 27 ASP B N 1
ATOM 4080 C CA . ASP B 1 27 ? -25.219 35.125 -17.031 1 24.97 27 ASP B CA 1
ATOM 4081 C C . ASP B 1 27 ? -25.125 35.656 -18.469 1 24.97 27 ASP B C 1
ATOM 4083 O O . ASP B 1 27 ? -26 35.375 -19.297 1 24.97 27 ASP B O 1
ATOM 4087 N N . GLN B 1 28 ? -24.891 36.969 -18.641 1 26.64 28 GLN B N 1
ATOM 4088 C CA . GLN B 1 28 ? -24.828 37.438 -20.031 1 26.64 28 GLN B CA 1
ATOM 4089 C C . GLN B 1 28 ? -23.656 36.781 -20.781 1 26.64 28 GLN B C 1
ATOM 4091 O O . GLN B 1 28 ? -23.297 37.219 -21.875 1 26.64 28 GLN B O 1
ATOM 4096 N N . SER B 1 29 ? -23 35.781 -20.141 1 26.73 29 SER B N 1
ATOM 4097 C CA . SER B 1 29 ? -21.672 35.531 -20.719 1 26.73 29 SER B CA 1
ATOM 4098 C C . SER B 1 29 ? -21.797 34.906 -22.109 1 26.73 29 SER B C 1
ATOM 4100 O O . SER B 1 29 ? -20.797 34.5 -22.688 1 26.73 29 SER B O 1
ATOM 4102 N N . GLU B 1 30 ? -22.969 34.812 -22.688 1 24.7 30 GLU B N 1
ATOM 4103 C CA . GLU B 1 30 ? -22.922 34.094 -23.953 1 24.7 30 GLU B CA 1
ATOM 4104 C C . GLU B 1 30 ? -22 34.781 -24.938 1 24.7 30 GLU B C 1
ATOM 4106 O O . GLU B 1 30 ? -21.266 34.125 -25.688 1 24.7 30 GLU B O 1
ATOM 4111 N N . GLU B 1 31 ? -22.203 36.156 -25.062 1 26.16 31 GLU B N 1
ATOM 4112 C CA . GLU B 1 31 ? -21.75 36.844 -26.266 1 26.16 31 GLU B CA 1
ATOM 4113 C C . GLU B 1 31 ? -20.234 36.938 -26.297 1 26.16 31 GLU B C 1
ATOM 4115 O O . GLU B 1 31 ? -19.625 36.906 -27.375 1 26.16 31 GLU B O 1
ATOM 4120 N N . VAL B 1 32 ? -19.641 37.094 -25.031 1 27.28 32 VAL B N 1
ATOM 4121 C CA . VAL B 1 32 ? -18.266 37.562 -25.094 1 27.28 32 VAL B CA 1
ATOM 4122 C C . VAL B 1 32 ? -17.359 36.469 -25.625 1 27.28 32 VAL B C 1
ATOM 4124 O O . VAL B 1 32 ? -16.219 36.719 -26.016 1 27.28 32 VAL B O 1
ATOM 4127 N N . VAL B 1 33 ? -17.844 35.219 -25.531 1 26.22 33 VAL B N 1
ATOM 4128 C CA . VAL B 1 33 ? -16.906 34.156 -25.906 1 26.22 33 VAL B CA 1
ATOM 4129 C C . VAL B 1 33 ? -16.547 34.281 -27.391 1 26.22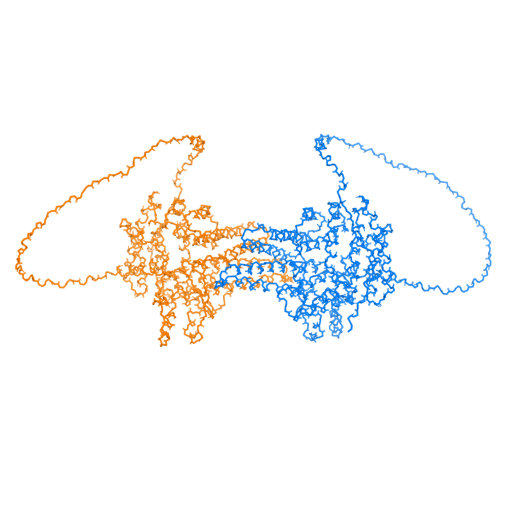 33 VAL B C 1
ATOM 4131 O O . VAL B 1 33 ? -15.531 33.75 -27.844 1 26.22 33 VAL B O 1
ATOM 4134 N N . ARG B 1 34 ? -17.406 34.844 -28.156 1 23.67 34 ARG B N 1
ATOM 4135 C CA . ARG B 1 34 ? -17.203 34.688 -29.594 1 23.67 34 ARG B CA 1
ATOM 4136 C C . ARG B 1 34 ? -15.938 35.406 -30.047 1 23.67 34 ARG B C 1
ATOM 4138 O O . ARG B 1 34 ? -15.188 34.906 -30.891 1 23.67 34 ARG B O 1
ATOM 4145 N N . ASN B 1 35 ? -15.727 36.75 -29.594 1 22.78 35 ASN B N 1
ATOM 4146 C CA . ASN B 1 35 ? -14.906 37.656 -30.391 1 22.78 35 ASN B CA 1
ATOM 4147 C C . ASN B 1 35 ? -13.422 37.406 -30.188 1 22.78 35 ASN B C 1
ATOM 4149 O O . ASN B 1 35 ? -12.578 38.031 -30.812 1 22.78 35 ASN B O 1
ATOM 4153 N N . TYR B 1 36 ? -12.969 36.812 -29.047 1 24.88 36 TYR B N 1
ATOM 4154 C CA . TYR B 1 36 ? -11.57 37.094 -28.734 1 24.88 36 TYR B CA 1
ATOM 4155 C C . TYR B 1 36 ? -10.648 36.438 -29.766 1 24.88 36 TYR B C 1
ATOM 4157 O O . TYR B 1 36 ? -9.43 36.438 -29.594 1 24.88 36 TYR B O 1
ATOM 4165 N N . HIS B 1 37 ? -11.109 35.812 -30.828 1 24.22 37 HIS B N 1
ATOM 4166 C CA . HIS B 1 37 ? -10.164 35.062 -31.672 1 24.22 37 HIS B CA 1
ATOM 4167 C C . HIS B 1 37 ? -9.109 36 -32.25 1 24.22 37 HIS B C 1
ATOM 4169 O O . HIS B 1 37 ? -8.07 35.562 -32.719 1 24.22 37 HIS B O 1
ATOM 4175 N N . GLN B 1 38 ? -9.492 37.312 -32.625 1 19.78 38 GLN B N 1
ATOM 4176 C CA . GLN B 1 38 ? -8.82 37.812 -33.812 1 19.78 38 GLN B CA 1
ATOM 4177 C C . GLN B 1 38 ? -7.383 38.219 -33.5 1 19.78 38 GLN B C 1
ATOM 4179 O O . GLN B 1 38 ? -6.465 37.875 -34.25 1 19.78 38 GLN B O 1
ATOM 4184 N N . SER B 1 39 ? -7.109 39.438 -32.844 1 19.39 39 SER B N 1
ATOM 4185 C CA . SER B 1 39 ? -6.242 40.469 -33.375 1 19.39 39 SER B CA 1
ATOM 4186 C C . SER B 1 39 ? -4.801 40.281 -32.906 1 19.39 39 SER B C 1
ATOM 4188 O O . SER B 1 39 ? -3.912 41.031 -33.312 1 19.39 39 SER B O 1
ATOM 4190 N N . ALA B 1 40 ? -4.395 39.5 -31.938 1 18.78 40 ALA B N 1
ATOM 4191 C CA . ALA B 1 40 ? -3.18 40.031 -31.328 1 18.78 40 ALA B CA 1
ATOM 4192 C C . ALA B 1 40 ? -1.979 39.844 -32.25 1 18.78 40 ALA B C 1
ATOM 4194 O O . ALA B 1 40 ? -1.164 38.938 -32.062 1 18.78 40 ALA B O 1
ATOM 4195 N N . LYS B 1 41 ? -2.014 39.969 -33.5 1 18.5 41 LYS B N 1
ATOM 4196 C CA . LYS B 1 41 ? -0.812 39.719 -34.312 1 18.5 41 LYS B CA 1
ATOM 4197 C C . LYS B 1 41 ? 0.296 40.719 -33.938 1 18.5 41 LYS B C 1
ATOM 4199 O O . LYS B 1 41 ? 1.438 40.312 -33.688 1 18.5 41 LYS B O 1
ATOM 4204 N N . LYS B 1 42 ? 0.492 42.062 -34.438 1 17.52 42 LYS B N 1
ATOM 4205 C CA . LYS B 1 42 ? 1.636 42.594 -35.156 1 17.52 42 LYS B CA 1
ATOM 4206 C C . LYS B 1 42 ? 2.486 43.5 -34.25 1 17.52 42 LYS B C 1
ATOM 4208 O O . LYS B 1 42 ? 3.387 44.188 -34.75 1 17.52 42 LYS B O 1
ATOM 4213 N N . LYS B 1 43 ? 2.266 43.906 -33.062 1 17.89 43 LYS B N 1
ATOM 4214 C CA . LYS B 1 43 ? 2.842 45.219 -32.719 1 17.89 43 LYS B CA 1
ATOM 4215 C C . LYS B 1 43 ? 4.367 45.156 -32.688 1 17.89 43 LYS B C 1
ATOM 4217 O O . LYS B 1 43 ? 4.945 44.188 -32.188 1 17.89 43 LYS B O 1
ATOM 4222 N N . GLY B 1 44 ? 5.254 46.312 -33.219 1 16.72 44 GLY B N 1
ATOM 4223 C CA . GLY B 1 44 ? 6.328 47.094 -33.844 1 16.72 44 GLY B CA 1
ATOM 4224 C C . GLY B 1 44 ? 7.473 47.375 -32.875 1 16.72 44 GLY B C 1
ATOM 4225 O O . GLY B 1 44 ? 7.309 47.312 -31.656 1 16.72 44 GLY B O 1
ATOM 4226 N N . LYS B 1 45 ? 8.766 47.688 -33.375 1 17.81 45 LYS B N 1
ATOM 4227 C CA . LYS B 1 45 ? 10.227 47.656 -33.438 1 17.81 45 LYS B CA 1
ATOM 4228 C C . LYS B 1 45 ? 10.836 48.781 -32.594 1 17.81 45 LYS B C 1
ATOM 4230 O O . LYS B 1 45 ? 12.031 48.75 -32.281 1 17.81 45 LYS B O 1
ATOM 4235 N N . GLU B 1 46 ? 10.312 50.156 -32.312 1 15.73 46 GLU B N 1
ATOM 4236 C CA . GLU B 1 46 ? 11.258 51.219 -32.562 1 15.73 46 GLU B CA 1
ATOM 4237 C C . GLU B 1 46 ? 12.062 51.562 -31.297 1 15.73 46 GLU B C 1
ATOM 4239 O O . GLU B 1 46 ? 13.234 51.906 -31.375 1 15.73 46 GLU B O 1
ATOM 4244 N N . LYS B 1 47 ? 11.523 51.688 -30.094 1 16.91 47 LYS B N 1
ATOM 4245 C CA . LYS B 1 47 ? 11.984 52.938 -29.469 1 16.91 47 LYS B CA 1
ATOM 4246 C C . LYS B 1 47 ? 13.453 52.844 -29.078 1 16.91 47 LYS B C 1
ATOM 4248 O O . LYS B 1 47 ? 14.008 51.75 -29.016 1 16.91 47 LYS B O 1
ATOM 4253 N N . GLU B 1 48 ? 13.805 53.406 -27.719 1 15.84 48 GLU B N 1
ATOM 4254 C CA . GLU B 1 48 ? 14.461 54.562 -27.109 1 15.84 48 GLU B CA 1
ATOM 4255 C C . GLU B 1 48 ? 15.82 54.156 -26.531 1 15.84 48 GLU B C 1
ATOM 4257 O O . GLU B 1 48 ? 15.914 53.312 -25.656 1 15.84 48 GLU B O 1
ATOM 4262 N N . LYS B 1 49 ? 16.875 54.438 -27.188 1 16.05 49 LYS B N 1
ATOM 4263 C CA . LYS B 1 49 ? 18.328 54.312 -27.125 1 16.05 49 LYS B CA 1
ATOM 4264 C C . LYS B 1 49 ? 18.875 55.188 -25.984 1 16.05 49 LYS B C 1
ATOM 4266 O O . LYS B 1 49 ? 20.047 55.031 -25.594 1 16.05 49 LYS B O 1
ATOM 4271 N N . GLU B 1 50 ? 18.219 56.375 -25.469 1 14.88 50 GLU B N 1
ATOM 4272 C CA . GLU B 1 50 ? 19.234 57.406 -25.25 1 14.88 50 GLU B CA 1
ATOM 4273 C C . GLU B 1 50 ? 20.031 57.125 -23.984 1 14.88 50 GLU B C 1
ATOM 4275 O O . GLU B 1 50 ? 19.453 57 -22.906 1 14.88 50 GLU B O 1
ATOM 4280 N N . LYS B 1 51 ? 21.234 56.812 -24.062 1 16.72 51 LYS B N 1
ATOM 4281 C CA . LYS B 1 51 ? 22.469 56.531 -23.344 1 16.72 51 LYS B CA 1
ATOM 4282 C C . LYS B 1 51 ? 22.781 57.625 -22.328 1 16.72 51 LYS B C 1
ATOM 4284 O O . LYS B 1 51 ? 22.312 58.75 -22.469 1 16.72 51 LYS B O 1
ATOM 4289 N N . ARG B 1 52 ? 23.859 57.625 -21.562 1 16.86 52 ARG B N 1
ATOM 4290 C CA . ARG B 1 52 ? 24.578 57.5 -20.297 1 16.86 52 ARG B CA 1
ATOM 4291 C C . ARG B 1 52 ? 25.297 58.812 -19.953 1 16.86 52 ARG B C 1
ATOM 4293 O O . ARG B 1 52 ? 25.828 58.969 -18.844 1 16.86 52 ARG B O 1
ATOM 4300 N N . SER B 1 53 ? 25.562 59.906 -20.734 1 15.45 53 SER B N 1
ATOM 4301 C CA . SER B 1 53 ? 26.938 60.312 -20.453 1 15.45 53 SER B CA 1
ATOM 4302 C C . SER B 1 53 ? 26.984 61.312 -19.297 1 15.45 53 SER B C 1
ATOM 4304 O O . SER B 1 53 ? 28.062 61.656 -18.828 1 15.45 53 SER B O 1
ATOM 4306 N N . ILE B 1 54 ? 25.922 61.75 -18.578 1 15.9 54 ILE B N 1
ATOM 4307 C CA . ILE B 1 54 ? 26.25 63.156 -18.281 1 15.9 54 ILE B CA 1
ATOM 4308 C C . ILE B 1 54 ? 27.359 63.219 -17.25 1 15.9 54 ILE B C 1
ATOM 4310 O O . ILE B 1 54 ? 27.359 62.438 -16.281 1 15.9 54 ILE B O 1
ATOM 4314 N N . THR B 1 55 ? 28.281 64.25 -17.281 1 16.3 55 THR B N 1
ATOM 4315 C CA . THR B 1 55 ? 29.594 64.875 -17.062 1 16.3 55 THR B CA 1
ATOM 4316 C C . THR B 1 55 ? 29.688 65.5 -15.688 1 16.3 55 THR B C 1
ATOM 4318 O O . THR B 1 55 ? 30.719 65.438 -15.023 1 16.3 55 THR B O 1
ATOM 4321 N N . SER B 1 56 ? 28.641 66.188 -15.062 1 15.66 56 SER B N 1
ATOM 4322 C CA . SER B 1 56 ? 29.141 67.5 -14.641 1 15.66 56 SER B CA 1
ATOM 4323 C C . SER B 1 56 ? 29.953 67.375 -13.352 1 15.66 56 SER B C 1
ATOM 4325 O O . SER B 1 56 ? 29.781 66.438 -12.578 1 15.66 56 SER B O 1
ATOM 4327 N N . SER B 1 57 ? 30.703 68.438 -13.023 1 16.62 57 SER B N 1
ATOM 4328 C CA . SER B 1 57 ? 31.969 68.938 -12.508 1 16.62 57 SER B CA 1
ATOM 4329 C C . SER B 1 57 ? 31.891 69.188 -11 1 16.62 57 SER B C 1
ATOM 4331 O O . SER B 1 57 ? 30.797 69.312 -10.445 1 16.62 57 SER B O 1
ATOM 4333 N N . PRO B 1 58 ? 33 69.438 -10.359 1 18.61 58 PRO B N 1
ATOM 4334 C CA . PRO B 1 58 ? 33.844 69.188 -9.172 1 18.61 58 PRO B CA 1
ATOM 4335 C C . PRO B 1 58 ? 33.594 70.25 -8.094 1 18.61 58 PRO B C 1
ATOM 4337 O O . PRO B 1 58 ? 34 70.062 -6.938 1 18.61 58 PRO B O 1
ATOM 4340 N N . ILE B 1 59 ? 32.719 71.375 -8.242 1 16.61 59 ILE B N 1
ATOM 4341 C CA . ILE B 1 59 ? 33.469 72.5 -7.746 1 16.61 59 ILE B CA 1
ATOM 4342 C C . ILE B 1 59 ? 33.594 72.438 -6.227 1 16.61 59 ILE B C 1
ATOM 4344 O O . ILE B 1 59 ? 32.75 71.75 -5.566 1 16.61 59 ILE B O 1
ATOM 4348 N N . LEU B 1 60 ? 34.344 73.375 -5.578 1 17.56 60 LEU B N 1
ATOM 4349 C CA . LEU B 1 60 ? 35.406 73.688 -4.641 1 17.56 60 LEU B CA 1
ATOM 4350 C C . LEU B 1 60 ? 34.844 74.25 -3.34 1 17.56 60 LEU B C 1
ATOM 4352 O O . LEU B 1 60 ? 35.562 74.375 -2.348 1 17.56 60 LEU B O 1
ATOM 4356 N N . PRO B 1 61 ? 33.469 74.312 -3.047 1 16.97 61 PRO B N 1
ATOM 4357 C CA . PRO B 1 61 ? 33.375 75.562 -2.314 1 16.97 61 PRO B CA 1
ATOM 4358 C C . PRO B 1 61 ? 34 75.5 -0.926 1 16.97 61 PRO B C 1
ATOM 4360 O O . PRO B 1 61 ? 34.156 74.438 -0.374 1 16.97 61 PRO B O 1
ATOM 4363 N N . SER B 1 62 ? 34.156 76.75 -0.285 1 17.58 62 SER B N 1
ATOM 4364 C CA . SER B 1 62 ? 34.938 77.562 0.617 1 17.58 62 SER B CA 1
ATOM 4365 C C . SER B 1 62 ? 34.531 77.375 2.07 1 17.58 62 SER B C 1
ATOM 4367 O O . SER B 1 62 ? 33.406 76.938 2.352 1 17.58 62 SER B O 1
ATOM 4369 N N . THR B 1 63 ? 35.438 77.5 3.033 1 18.05 63 THR B N 1
ATOM 4370 C CA . THR B 1 63 ? 35.969 77.125 4.34 1 18.05 63 THR B CA 1
ATOM 4371 C C . THR B 1 63 ? 35.281 77.938 5.445 1 18.05 63 THR B C 1
ATOM 4373 O O . THR B 1 63 ? 35.531 77.688 6.629 1 18.05 63 THR B O 1
ATOM 4376 N N . THR B 1 64 ? 34.094 78.625 5.223 1 17.89 64 THR B N 1
ATOM 4377 C CA . THR B 1 64 ? 34.156 79.75 6.16 1 17.89 64 THR B CA 1
ATOM 4378 C C . THR B 1 64 ? 34 79.25 7.598 1 17.89 64 THR B C 1
ATOM 4380 O O . THR B 1 64 ? 33.219 78.312 7.848 1 17.89 64 THR B O 1
ATOM 4383 N N . THR B 1 65 ? 34.688 79.875 8.617 1 19.53 65 THR B N 1
ATOM 4384 C CA . THR B 1 65 ? 35.312 79.75 9.938 1 19.53 65 THR B CA 1
ATOM 4385 C C . THR B 1 65 ? 34.281 80.125 11.023 1 19.53 65 THR B C 1
ATOM 4387 O O . THR B 1 65 ? 34.562 80 12.219 1 19.53 65 THR B O 1
ATOM 4390 N N . GLY B 1 66 ? 32.938 80.125 10.797 1 18 66 GLY B N 1
ATOM 4391 C CA . GLY B 1 66 ? 32.375 81.062 11.734 1 18 66 GLY B CA 1
ATOM 4392 C C . GLY B 1 66 ? 32.438 80.562 13.18 1 18 66 GLY B C 1
ATOM 4393 O O . GLY B 1 66 ? 32.656 79.375 13.445 1 18 66 GLY B O 1
ATOM 4394 N N . THR B 1 67 ? 32.406 81.625 14.125 1 20.45 67 THR B N 1
ATOM 4395 C CA . THR B 1 67 ? 32.719 82.062 15.484 1 20.45 67 THR B CA 1
ATOM 4396 C C . THR B 1 67 ? 31.672 81.562 16.469 1 20.45 67 THR B C 1
ATOM 4398 O O . THR B 1 67 ? 30.516 82 16.406 1 20.45 67 THR B O 1
ATOM 4401 N N . LEU B 1 68 ? 31.531 80.25 16.828 1 19.17 68 LEU B N 1
ATOM 4402 C CA . LEU B 1 68 ? 30.438 79.75 17.641 1 19.17 68 LEU B CA 1
ATOM 4403 C C . LEU B 1 68 ? 30.5 80.312 19.062 1 19.17 68 LEU B C 1
ATOM 4405 O O . LEU B 1 68 ? 31.516 80.188 19.75 1 19.17 68 LEU B O 1
ATOM 4409 N N . VAL B 1 69 ? 29.75 81.375 19.156 1 20.47 69 VAL B N 1
ATOM 4410 C CA . VAL B 1 69 ? 29.516 82.062 20.406 1 20.47 69 VAL B CA 1
ATOM 4411 C C . VAL B 1 69 ? 28.922 81.125 21.453 1 20.47 69 VAL B C 1
ATOM 4413 O O . VAL B 1 69 ? 28.125 80.25 21.125 1 20.47 69 VAL B O 1
ATOM 4416 N N . THR B 1 70 ? 29.422 81.125 22.719 1 20.75 70 THR B N 1
ATOM 4417 C CA . THR B 1 70 ? 29.438 80.312 23.922 1 20.75 70 THR B CA 1
ATOM 4418 C C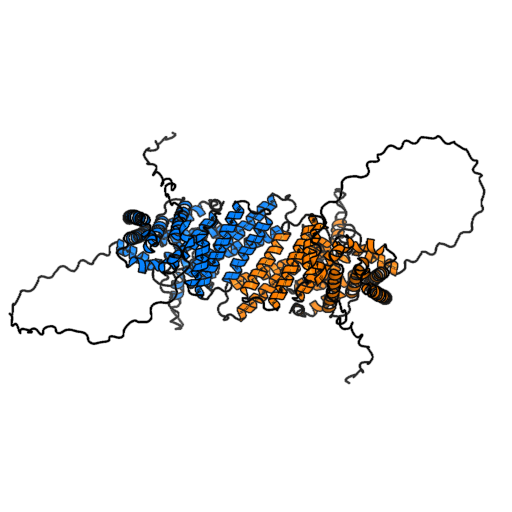 . THR B 1 70 ? 28.125 80.5 24.688 1 20.75 70 THR B C 1
ATOM 4420 O O . THR B 1 70 ? 27.938 79.875 25.719 1 20.75 70 THR B O 1
ATOM 4423 N N . PRO B 1 71 ? 26.922 80.812 24.078 1 22 71 PRO B N 1
ATOM 4424 C CA . PRO B 1 71 ? 26.094 81.375 25.141 1 22 71 PRO B CA 1
ATOM 4425 C C . PRO B 1 71 ? 25.797 80.375 26.266 1 22 71 PRO B C 1
ATOM 4427 O O . PRO B 1 71 ? 25.797 79.188 26.047 1 22 71 PRO B O 1
ATOM 4430 N N . ALA B 1 72 ? 25.688 80.875 27.562 1 24.91 72 ALA B N 1
ATOM 4431 C CA . ALA B 1 72 ? 25.656 80.5 28.969 1 24.91 72 ALA B CA 1
ATOM 4432 C C . ALA B 1 72 ? 24.281 79.938 29.359 1 24.91 72 ALA B C 1
ATOM 4434 O O . ALA B 1 72 ? 24.031 79.688 30.531 1 24.91 72 ALA B O 1
ATOM 4435 N N . SER B 1 73 ? 23.453 79.438 28.391 1 21.95 73 SER B N 1
ATOM 4436 C CA . SER B 1 73 ? 22.078 79.438 28.875 1 21.95 73 SER B CA 1
ATOM 4437 C C . SER B 1 73 ? 21.922 78.562 30.125 1 21.95 73 SER B C 1
ATOM 4439 O O . SER B 1 73 ? 22.656 77.625 30.297 1 21.95 73 SER B O 1
ATOM 4441 N N . SER B 1 74 ? 21.062 79.062 31.078 1 26.48 74 SER B N 1
ATOM 4442 C CA . SER B 1 74 ? 20.609 78.875 32.438 1 26.48 74 SER B CA 1
ATOM 4443 C C . SER B 1 74 ? 20 77.5 32.625 1 26.48 74 SER B C 1
ATOM 4445 O O . SER B 1 74 ? 19.516 76.875 31.672 1 26.48 74 SER B O 1
ATOM 4447 N N . PRO B 1 75 ? 20.016 76.875 33.938 1 27.19 75 PRO B N 1
ATOM 4448 C CA . PRO B 1 75 ? 19.875 75.5 34.438 1 27.19 75 PRO B CA 1
ATOM 4449 C C . PRO B 1 75 ? 18.453 74.938 34.281 1 27.19 75 PRO B C 1
ATOM 4451 O O . PRO B 1 75 ? 17.516 75.562 34.812 1 27.19 75 PRO B O 1
ATOM 4454 N N . PRO B 1 76 ? 17.844 74.688 33.094 1 27.92 76 PRO B N 1
ATOM 4455 C CA . PRO B 1 76 ? 16.406 74.438 33.094 1 27.92 76 PRO B CA 1
ATOM 4456 C C . PRO B 1 76 ? 15.992 73.438 34.188 1 27.92 76 PRO B C 1
ATOM 4458 O O . PRO B 1 76 ? 16.797 72.625 34.625 1 27.92 76 PRO B O 1
ATOM 4461 N N . SER B 1 77 ? 14.891 73.75 34.906 1 32.75 77 SER B N 1
ATOM 4462 C CA . SER B 1 77 ? 14.109 73.125 35.969 1 32.75 77 SER B CA 1
ATOM 4463 C C . SER B 1 77 ? 13.805 71.625 35.688 1 32.75 77 SER B C 1
ATOM 4465 O O . SER B 1 77 ? 13.586 71.25 34.531 1 32.75 77 SER B O 1
ATOM 4467 N N . ALA B 1 78 ? 14.094 70.688 36.625 1 31.66 78 ALA B N 1
ATOM 4468 C CA . ALA B 1 78 ? 14.125 69.25 36.625 1 31.66 78 ALA B CA 1
ATOM 4469 C C . ALA B 1 78 ? 12.766 68.688 36.25 1 31.66 78 ALA B C 1
ATOM 4471 O O . ALA B 1 78 ? 11.789 68.812 37 1 31.66 78 ALA B O 1
ATOM 4472 N N . GLY B 1 79 ? 12.289 68.875 35.031 1 31.17 79 GLY B N 1
ATOM 4473 C CA . GLY B 1 79 ? 11.039 68.25 34.562 1 31.17 79 GLY B CA 1
ATOM 4474 C C . GLY B 1 79 ? 10.781 66.875 35.125 1 31.17 79 GLY B C 1
ATOM 4475 O O . GLY B 1 79 ? 11.711 66.188 35.562 1 31.17 79 GLY B O 1
ATOM 4476 N N . SER B 1 80 ? 9.508 66.688 35.688 1 36.94 80 SER B N 1
ATOM 4477 C CA . SER B 1 80 ? 8.906 65.5 36.312 1 36.94 80 SER B CA 1
ATOM 4478 C C . SER B 1 80 ? 9.289 64.25 35.562 1 36.94 80 SER B C 1
ATOM 4480 O O . SER B 1 80 ? 9.516 64.25 34.375 1 36.94 80 SER B O 1
ATOM 4482 N N . PRO B 1 81 ? 9.773 63.219 36.312 1 38.09 81 PRO B N 1
ATOM 4483 C CA . PRO B 1 81 ? 10.242 61.969 35.656 1 38.09 81 PRO B CA 1
ATOM 4484 C C . PRO B 1 81 ? 9.281 61.469 34.594 1 38.09 81 PRO B C 1
ATOM 4486 O O . PRO B 1 81 ? 8.078 61.719 34.688 1 38.09 81 PRO B O 1
ATOM 4489 N N . PRO B 1 82 ? 9.617 61.438 33.375 1 38.16 82 PRO B N 1
ATOM 4490 C CA . PRO B 1 82 ? 8.734 60.875 32.344 1 38.16 82 PRO B CA 1
ATOM 4491 C C . PRO B 1 82 ? 7.914 59.688 32.812 1 38.16 82 PRO B C 1
ATOM 4493 O O . PRO B 1 82 ? 8.43 58.844 33.562 1 38.16 82 PRO B O 1
ATOM 4496 N N . ARG B 1 83 ? 6.59 59.812 33.219 1 39.44 83 ARG B N 1
ATOM 4497 C CA . ARG B 1 83 ? 5.633 58.75 33.469 1 39.44 83 ARG B CA 1
ATOM 4498 C C . ARG B 1 83 ? 6.008 57.5 32.688 1 39.44 83 ARG B C 1
ATOM 4500 O O . ARG B 1 83 ? 6.27 57.531 31.5 1 39.44 83 ARG B O 1
ATOM 4507 N N . SER B 1 84 ? 6.66 56.625 33.281 1 41.16 84 SER B N 1
ATOM 4508 C CA . SER B 1 84 ? 6.887 55.281 32.781 1 41.16 84 SER B CA 1
ATOM 4509 C C . SER B 1 84 ? 5.738 54.844 31.875 1 41.16 84 SER B C 1
ATOM 4511 O O . SER B 1 84 ? 4.574 54.875 32.281 1 41.16 84 SER B O 1
ATOM 4513 N N . LEU B 1 85 ? 5.562 55.156 30.672 1 42.88 85 LEU B N 1
ATOM 4514 C CA . LEU B 1 85 ? 4.559 54.75 29.688 1 42.88 85 LEU B CA 1
ATOM 4515 C C . LEU B 1 85 ? 4.043 53.344 29.984 1 42.88 85 LEU B C 1
ATOM 4517 O O . LEU B 1 85 ? 4.777 52.344 29.828 1 42.88 85 LEU B O 1
ATOM 4521 N N . ALA B 1 86 ? 3.338 53.094 31.016 1 52.94 86 ALA B N 1
ATOM 4522 C CA . ALA B 1 86 ? 2.68 51.844 31.344 1 52.94 86 ALA B CA 1
ATOM 4523 C C . ALA B 1 86 ? 2.18 51.156 30.078 1 52.94 86 ALA B C 1
ATOM 4525 O O . ALA B 1 86 ? 1.36 51.688 29.344 1 52.94 86 ALA B O 1
ATOM 4526 N N . THR B 1 87 ? 2.91 50.219 29.516 1 75.56 87 THR B N 1
ATOM 4527 C CA . THR B 1 87 ? 2.508 49.406 28.391 1 75.56 87 THR B CA 1
ATOM 4528 C C . THR B 1 87 ? 1.089 48.875 28.578 1 75.56 87 THR B C 1
ATOM 4530 O O . THR B 1 87 ? 0.773 48.281 29.625 1 75.56 87 THR B O 1
ATOM 4533 N N . SER B 1 88 ? 0.171 49.375 27.812 1 87.75 88 SER B N 1
ATOM 4534 C CA . SER B 1 88 ? -1.223 48.969 27.875 1 87.75 88 SER B CA 1
ATOM 4535 C C . SER B 1 88 ? -1.34 47.438 27.75 1 87.75 88 SER B C 1
ATOM 4537 O O . SER B 1 88 ? -0.448 46.781 27.203 1 87.75 88 SER B O 1
ATOM 4539 N N . VAL B 1 89 ? -2.264 46.906 28.359 1 90.56 89 VAL B N 1
ATOM 4540 C CA . VAL B 1 89 ? -2.535 45.469 28.266 1 90.56 89 VAL B CA 1
ATOM 4541 C C . VAL B 1 89 ? -2.623 45.031 26.812 1 90.56 89 VAL B C 1
ATOM 4543 O O . VAL B 1 89 ? -2.215 43.938 26.438 1 90.56 89 VAL B O 1
ATOM 4546 N N . GLN B 1 90 ? -3.072 45.938 26.016 1 91.38 90 GLN B N 1
ATOM 4547 C CA . GLN B 1 90 ? -3.166 45.688 24.578 1 91.38 90 GLN B CA 1
ATOM 4548 C C . GLN B 1 90 ? -1.782 45.5 23.953 1 91.38 90 GLN B C 1
ATOM 4550 O O . GLN B 1 90 ? -1.577 44.625 23.125 1 91.38 90 GLN B O 1
ATOM 4555 N N . ASP B 1 91 ? -0.879 46.25 24.375 1 92.31 91 ASP B N 1
ATOM 4556 C CA . ASP B 1 91 ? 0.471 46.188 23.828 1 92.31 91 ASP B CA 1
ATOM 4557 C C . ASP B 1 91 ? 1.18 44.906 24.266 1 92.31 91 ASP B C 1
ATOM 4559 O O . ASP B 1 91 ? 1.912 44.312 23.484 1 92.31 91 ASP B O 1
ATOM 4563 N N . ILE B 1 92 ? 0.883 44.594 25.453 1 92.62 92 ILE B N 1
ATOM 4564 C CA . ILE B 1 92 ? 1.469 43.375 25.969 1 92.62 92 ILE B CA 1
ATOM 4565 C C . ILE B 1 92 ? 0.898 42.156 25.203 1 92.62 92 ILE B C 1
ATOM 4567 O O . ILE B 1 92 ? 1.642 41.281 24.797 1 92.62 92 ILE B O 1
ATOM 4571 N N . ALA B 1 93 ? -0.395 42.188 25.078 1 94.69 93 ALA B N 1
ATOM 4572 C CA . ALA B 1 93 ? -1.072 41.094 24.375 1 94.69 93 ALA B CA 1
ATOM 4573 C C . ALA B 1 93 ? -0.587 41 22.938 1 94.69 93 ALA B C 1
ATOM 4575 O O . ALA B 1 93 ? -0.317 39.875 22.453 1 94.69 93 ALA B O 1
ATOM 4576 N N . ARG B 1 94 ? -0.475 42.062 22.281 1 92.94 94 ARG B N 1
ATOM 4577 C CA . ARG B 1 94 ? -0.004 42.062 20.891 1 92.94 94 ARG B CA 1
ATOM 4578 C C . ARG B 1 94 ? 1.443 41.594 20.812 1 92.94 94 ARG B C 1
ATOM 4580 O O . ARG B 1 94 ? 1.819 40.906 19.859 1 92.94 94 ARG B O 1
ATOM 4587 N N . GLY B 1 95 ? 2.271 42.031 21.781 1 91.75 95 GLY B N 1
ATOM 4588 C CA . GLY B 1 95 ? 3.641 41.562 21.844 1 91.75 95 GLY B CA 1
ATOM 4589 C C . GLY B 1 95 ? 3.736 40.062 21.953 1 91.75 95 GLY B C 1
ATOM 4590 O O . GLY B 1 95 ? 4.594 39.438 21.312 1 91.75 95 GLY B O 1
ATOM 4591 N N . TYR B 1 96 ? 2.85 39.531 22.734 1 89.44 96 TYR B N 1
ATOM 4592 C CA . TYR B 1 96 ? 2.801 38.094 22.875 1 89.44 96 TYR B CA 1
ATOM 4593 C C . TYR B 1 96 ? 2.498 37.406 21.547 1 89.44 96 TYR B C 1
ATOM 4595 O O . TYR B 1 96 ? 3.164 36.438 21.172 1 89.44 96 TYR B O 1
ATOM 4603 N N . LEU B 1 97 ? 1.423 37.906 20.906 1 91.44 97 LEU B N 1
ATOM 4604 C CA . LEU B 1 97 ? 1.03 37.312 19.625 1 91.44 97 LEU B CA 1
ATOM 4605 C C . LEU B 1 97 ? 2.139 37.469 18.594 1 91.44 97 LEU B C 1
ATOM 4607 O O . LEU B 1 97 ? 2.41 36.562 17.828 1 91.44 97 LEU B O 1
ATOM 4611 N N . TYR B 1 98 ? 2.768 38.594 18.594 1 90.19 98 TYR B N 1
ATOM 4612 C CA . TYR B 1 98 ? 3.852 38.875 17.656 1 90.19 98 TYR B CA 1
ATOM 4613 C C . TYR B 1 98 ? 5.004 37.875 17.844 1 90.19 98 TYR B C 1
ATOM 4615 O O . TYR B 1 98 ? 5.52 37.344 16.875 1 90.19 98 TYR B O 1
ATOM 4623 N N . THR B 1 99 ? 5.305 37.594 19 1 87.5 99 THR B N 1
ATOM 4624 C CA . THR B 1 99 ? 6.473 36.75 19.312 1 87.5 99 THR B CA 1
ATOM 4625 C C . THR B 1 99 ? 6.16 35.281 19.125 1 87.5 99 THR B C 1
ATOM 4627 O O . THR B 1 99 ? 7.004 34.531 18.656 1 87.5 99 THR B O 1
ATOM 4630 N N . ASN B 1 100 ? 4.941 34.875 19.391 1 87.69 100 ASN B N 1
ATOM 4631 C CA . ASN B 1 100 ? 4.652 33.438 19.484 1 87.69 100 ASN B CA 1
ATOM 4632 C C . ASN B 1 100 ? 3.961 32.938 18.219 1 87.69 100 ASN B C 1
ATOM 4634 O O . ASN B 1 100 ? 3.885 31.734 18 1 87.69 100 ASN B O 1
ATOM 4638 N N . TYR B 1 101 ? 3.514 33.875 17.406 1 89.5 101 TYR B N 1
ATOM 4639 C CA . TYR B 1 101 ? 2.756 33.406 16.25 1 89.5 101 TYR B CA 1
ATOM 4640 C C . TYR B 1 101 ? 3.344 33.938 14.953 1 89.5 101 TYR B C 1
ATOM 4642 O O . TYR B 1 101 ? 3.17 33.344 13.883 1 89.5 101 TYR B O 1
ATOM 4650 N N . MET B 1 102 ? 4.031 35.094 15.039 1 88.31 102 MET B N 1
ATOM 4651 C CA . MET B 1 102 ? 4.309 35.812 13.797 1 88.31 102 MET B CA 1
ATOM 4652 C C . MET B 1 102 ? 5.809 35.875 13.531 1 88.31 102 MET B C 1
ATOM 4654 O O . MET B 1 102 ? 6.238 35.875 12.375 1 88.31 102 MET B O 1
ATOM 4658 N N . THR B 1 103 ? 6.527 36.062 14.586 1 82.5 103 THR B N 1
ATOM 4659 C CA . THR B 1 103 ? 7.961 36.281 14.414 1 82.5 103 THR B CA 1
ATOM 4660 C C . THR B 1 103 ? 8.758 35.281 15.234 1 82.5 103 THR B C 1
ATOM 4662 O O . THR B 1 103 ? 8.195 34.312 15.789 1 82.5 103 THR B O 1
ATOM 4665 N N . GLY B 1 104 ? 10.023 35.438 15.164 1 72 104 GLY B N 1
ATOM 4666 C CA . GLY B 1 104 ? 10.914 34.562 15.914 1 72 104 GLY B CA 1
ATOM 4667 C C . GLY B 1 104 ? 11.594 33.5 15.047 1 72 104 GLY B C 1
ATOM 4668 O O . GLY B 1 104 ? 11.945 33.781 13.898 1 72 104 GLY B O 1
ATOM 4669 N N . GLY B 1 105 ? 11.852 32.375 15.648 1 68.69 105 GLY B N 1
ATOM 4670 C CA . GLY B 1 105 ? 12.57 31.328 14.953 1 68.69 105 GLY B CA 1
ATOM 4671 C C . GLY B 1 105 ? 11.664 30.422 14.141 1 68.69 105 GLY B C 1
ATOM 4672 O O . GLY B 1 105 ? 10.477 30.703 13.977 1 68.69 105 GLY B O 1
ATOM 4673 N N . PRO B 1 106 ? 12.227 29.562 13.492 1 69.62 106 PRO B N 1
ATOM 4674 C CA . PRO B 1 106 ? 11.516 28.625 12.625 1 69.62 106 PRO B CA 1
ATOM 4675 C C . PRO B 1 106 ? 10.344 27.953 13.328 1 69.62 106 PRO B C 1
ATOM 4677 O O . PRO B 1 106 ? 9.391 27.516 12.68 1 69.62 106 PRO B O 1
ATOM 4680 N N . ARG B 1 107 ? 10.305 28.047 14.609 1 68.44 107 ARG B N 1
ATOM 4681 C CA . ARG B 1 107 ? 9.281 27.328 15.359 1 68.44 107 ARG B CA 1
ATOM 4682 C C . ARG B 1 107 ? 8.086 28.219 15.648 1 68.44 107 ARG B C 1
ATOM 4684 O O . ARG B 1 107 ? 7.062 27.75 16.156 1 68.44 107 ARG B O 1
ATOM 4691 N N . THR B 1 108 ? 8.227 29.5 15.289 1 72.31 108 THR B N 1
ATOM 4692 C CA . THR B 1 108 ? 7.156 30.391 15.734 1 72.31 108 THR B CA 1
ATOM 4693 C C . THR B 1 108 ? 6.566 31.156 14.555 1 72.31 108 THR B C 1
ATOM 4695 O O . THR B 1 108 ? 5.52 31.797 14.68 1 72.31 108 THR B O 1
ATOM 4698 N N . ARG B 1 109 ? 7.02 31.031 13.445 1 77.81 109 ARG B N 1
ATOM 4699 C CA . ARG B 1 109 ? 6.648 31.906 12.336 1 77.81 109 ARG B CA 1
ATOM 4700 C C . ARG B 1 109 ? 5.578 31.266 11.461 1 77.81 109 ARG B C 1
ATOM 4702 O O . ARG B 1 109 ? 5.711 31.234 10.234 1 77.81 109 ARG B O 1
ATOM 4709 N N . TYR B 1 110 ? 4.531 30.828 12.102 1 87.38 110 TYR B N 1
ATOM 4710 C CA . TYR B 1 110 ? 3.471 30.188 11.336 1 87.38 110 TYR B CA 1
ATOM 4711 C C . TYR B 1 110 ? 2.59 31.219 10.648 1 87.38 110 TYR B C 1
ATOM 4713 O O . TYR B 1 110 ? 2.066 30.969 9.555 1 87.38 110 TYR B O 1
ATOM 4721 N N . MET B 1 111 ? 2.449 32.406 11.25 1 93.25 111 MET B N 1
ATOM 4722 C CA . MET B 1 111 ? 1.59 33.438 10.703 1 93.25 111 MET B CA 1
ATOM 4723 C C . MET B 1 111 ? 2.396 34.688 10.359 1 93.25 111 MET B C 1
ATOM 4725 O O . MET B 1 111 ? 1.968 35.812 10.648 1 93.25 111 MET B O 1
ATOM 4729 N N . ALA B 1 112 ? 3.498 34.5 9.734 1 91.44 112 ALA B N 1
ATOM 4730 C CA . ALA B 1 112 ? 4.41 35.594 9.398 1 91.44 112 ALA B CA 1
ATOM 4731 C C . ALA B 1 112 ? 3.77 36.562 8.406 1 91.44 112 ALA B C 1
ATOM 4733 O O . ALA B 1 112 ? 4.141 37.719 8.344 1 91.44 112 ALA B O 1
ATOM 4734 N N . TYR B 1 113 ? 2.783 36.125 7.684 1 92.56 113 TYR B N 1
ATOM 4735 C CA . TYR B 1 113 ? 2.113 36.938 6.676 1 92.56 113 TYR B CA 1
ATOM 4736 C C . TYR B 1 113 ? 1.35 38.094 7.324 1 92.56 113 TYR B C 1
ATOM 4738 O O . TYR B 1 113 ? 0.979 39.062 6.652 1 92.56 113 TYR B O 1
ATOM 4746 N N . LEU B 1 114 ? 1.144 38.031 8.633 1 94.31 114 LEU B N 1
ATOM 4747 C CA . LEU B 1 114 ? 0.396 39.094 9.336 1 94.31 114 LEU B CA 1
ATOM 4748 C C . LEU B 1 114 ? 1.244 40.344 9.5 1 94.31 114 LEU B C 1
ATOM 4750 O O . LEU B 1 114 ? 0.712 41.469 9.555 1 94.31 114 LEU B O 1
ATOM 4754 N N . VAL B 1 115 ? 2.553 40.156 9.531 1 93 115 VAL B N 1
ATOM 4755 C CA . VAL B 1 115 ? 3.457 41.25 9.883 1 93 115 VAL B CA 1
ATOM 4756 C C . VAL B 1 115 ? 3.348 42.375 8.844 1 93 115 VAL B C 1
ATOM 4758 O O . VAL B 1 115 ? 3.037 43.5 9.188 1 93 115 VAL B O 1
ATOM 4761 N N . PRO B 1 116 ? 3.482 42.062 7.562 1 92.75 116 PRO B N 1
ATOM 4762 C CA . PRO B 1 116 ? 3.359 43.125 6.578 1 92.75 116 PRO B CA 1
ATOM 4763 C C . PRO B 1 116 ? 1.936 43.688 6.469 1 92.75 116 PRO B C 1
ATOM 4765 O O . PRO B 1 116 ? 1.739 44.844 6.164 1 92.75 116 PRO B O 1
ATOM 4768 N N . LEU B 1 117 ? 0.981 42.938 6.777 1 94.12 117 LEU B N 1
ATOM 4769 C CA . LEU B 1 117 ? -0.408 43.344 6.637 1 94.12 117 LEU B CA 1
ATOM 4770 C C . LEU B 1 117 ? -0.809 44.281 7.766 1 94.12 117 LEU B C 1
ATOM 4772 O O . LEU B 1 117 ? -1.682 45.156 7.586 1 94.12 117 LEU B O 1
ATOM 4776 N N . MET B 1 118 ? -0.191 44.125 8.875 1 92.06 118 MET B N 1
ATOM 4777 C CA . MET B 1 118 ? -0.513 44.938 10.047 1 92.06 118 MET B CA 1
ATOM 4778 C C . MET B 1 118 ? 0.165 46.312 9.977 1 92.06 118 MET B C 1
ATOM 4780 O O . MET B 1 118 ? -0.216 47.219 10.695 1 92.06 118 MET B O 1
ATOM 4784 N N . GLU B 1 119 ? 1.153 46.375 9.117 1 87.81 119 GLU B N 1
ATOM 4785 C CA . GLU B 1 119 ? 1.864 47.656 8.977 1 87.81 119 GLU B CA 1
ATOM 4786 C C . GLU B 1 119 ? 0.969 48.719 8.367 1 87.81 119 GLU B C 1
ATOM 4788 O O . GLU B 1 119 ? 1.155 49.906 8.625 1 87.81 119 GLU B O 1
ATOM 4793 N N . ASP B 1 120 ? 0.078 48.281 7.578 1 80.88 120 ASP B N 1
ATOM 4794 C CA . ASP B 1 120 ? -0.875 49.219 7.023 1 80.88 120 ASP B CA 1
ATOM 4795 C C . ASP B 1 120 ? -1.948 49.594 8.047 1 80.88 120 ASP B C 1
ATOM 4797 O O . ASP B 1 120 ? -2.879 48.812 8.281 1 80.88 120 ASP B O 1
ATOM 4801 N N . ARG B 1 121 ? -1.899 50.812 8.523 1 69.25 121 ARG B N 1
ATOM 4802 C CA . ARG B 1 121 ? -2.764 51.281 9.609 1 69.25 121 ARG B CA 1
ATOM 4803 C C . ARG B 1 121 ? -4.195 51.5 9.117 1 69.25 121 ARG B C 1
ATOM 4805 O O . ARG B 1 121 ? -5.121 51.594 9.922 1 69.25 121 ARG B O 1
ATOM 4812 N N . GLN B 1 122 ? -4.359 51.406 7.922 1 77.69 122 GLN B N 1
ATOM 4813 C CA . GLN B 1 122 ? -5.699 51.594 7.383 1 77.69 122 GLN B CA 1
ATOM 4814 C C . GLN B 1 122 ? -6.523 50.312 7.484 1 77.69 122 GLN B C 1
ATOM 4816 O O . GLN B 1 122 ? -7.746 50.344 7.305 1 77.69 122 GLN B O 1
ATOM 4821 N N . ASN B 1 123 ? -5.895 49.281 7.965 1 84.81 123 ASN B N 1
ATOM 4822 C CA . ASN B 1 123 ? -6.598 48 8.055 1 84.81 123 ASN B CA 1
ATOM 4823 C C . ASN B 1 123 ? -7.23 47.812 9.43 1 84.81 123 ASN B C 1
ATOM 4825 O O . ASN B 1 123 ? -6.789 46.969 10.211 1 84.81 123 ASN B O 1
ATOM 4829 N N . ARG B 1 124 ? -8.305 48.5 9.672 1 89.62 124 ARG B N 1
ATOM 4830 C CA . ARG B 1 124 ? -8.961 48.531 10.977 1 89.62 124 ARG B CA 1
ATOM 4831 C C . ARG B 1 124 ? -9.492 47.156 11.359 1 89.62 124 ARG B C 1
ATOM 4833 O O . ARG B 1 124 ? -9.391 46.75 12.516 1 89.62 124 ARG B O 1
ATOM 4840 N N . ALA B 1 125 ? -10.039 46.469 10.367 1 94.75 125 ALA B N 1
ATOM 4841 C CA . ALA B 1 125 ? -10.602 45.156 10.633 1 94.75 125 ALA B CA 1
ATOM 4842 C C . ALA B 1 125 ? -9.531 44.188 11.125 1 94.75 125 ALA B C 1
ATOM 4844 O O . ALA B 1 125 ? -9.711 43.5 12.141 1 94.75 125 ALA B O 1
ATOM 4845 N N . LEU B 1 126 ? -8.391 44.156 10.469 1 96.5 126 LEU B N 1
ATOM 4846 C CA . LEU B 1 126 ? -7.312 43.25 10.828 1 96.5 126 LEU B CA 1
ATOM 4847 C C . LEU B 1 126 ? -6.699 43.625 12.172 1 96.5 126 LEU B C 1
ATOM 4849 O O . LEU B 1 126 ? -6.418 42.781 13 1 96.5 126 LEU B O 1
ATOM 4853 N N . ASP B 1 127 ? -6.516 44.906 12.367 1 95.44 127 ASP B N 1
ATOM 4854 C CA . ASP B 1 127 ? -5.926 45.375 13.609 1 95.44 127 ASP B CA 1
ATOM 4855 C C . ASP B 1 127 ? -6.773 45 14.812 1 95.44 127 ASP B C 1
ATOM 4857 O O . ASP B 1 127 ? -6.25 44.5 15.82 1 95.44 127 ASP B O 1
ATOM 4861 N N . ALA B 1 128 ? -8.016 45.219 14.656 1 96.5 128 ALA B N 1
ATOM 4862 C CA . ALA B 1 128 ? -8.938 44.844 15.734 1 96.5 128 ALA B CA 1
ATOM 4863 C C . ALA B 1 128 ? -8.969 43.344 15.953 1 96.5 128 ALA B C 1
ATOM 4865 O O . ALA B 1 128 ? -9.047 42.875 17.094 1 96.5 128 ALA B O 1
ATOM 4866 N N . ALA B 1 129 ? -8.992 42.594 14.883 1 96.88 129 ALA B N 1
ATOM 4867 C CA . ALA B 1 129 ? -9.039 41.125 14.992 1 96.88 129 ALA B CA 1
ATOM 4868 C C . ALA B 1 129 ? -7.785 40.594 15.672 1 96.88 129 ALA B C 1
ATOM 4870 O O . ALA B 1 129 ? -7.871 39.719 16.531 1 96.88 129 ALA B O 1
ATOM 4871 N N . VAL B 1 130 ? -6.594 41.125 15.297 1 96.62 130 VAL B N 1
ATOM 4872 C CA . VAL B 1 130 ? -5.328 40.719 15.898 1 96.62 130 VAL B CA 1
ATOM 4873 C C . VAL B 1 130 ? -5.336 41.062 17.391 1 96.62 130 VAL B C 1
ATOM 4875 O O . VAL B 1 130 ? -4.934 40.219 18.219 1 96.62 130 VAL B O 1
ATOM 4878 N N . THR B 1 131 ? -5.781 42.219 17.672 1 96.38 131 THR B N 1
ATOM 4879 C CA . THR B 1 131 ? -5.844 42.625 19.062 1 96.38 131 THR B CA 1
ATOM 4880 C C . THR B 1 131 ? -6.805 41.75 19.859 1 96.38 131 THR B C 1
ATOM 4882 O O . THR B 1 131 ? -6.523 41.406 21 1 96.38 131 THR B O 1
ATOM 4885 N N . ALA B 1 132 ? -7.941 41.406 19.25 1 97.62 132 ALA B N 1
ATOM 4886 C CA . ALA B 1 132 ? -8.914 40.562 19.891 1 97.62 132 ALA B CA 1
ATOM 4887 C C . ALA B 1 132 ? -8.289 39.188 20.25 1 97.62 132 ALA B C 1
ATOM 4889 O O . ALA B 1 132 ? -8.43 38.719 21.391 1 97.62 132 ALA B O 1
ATOM 4890 N N . VAL B 1 133 ? -7.602 38.594 19.328 1 96.81 133 VAL B N 1
ATOM 4891 C CA . VAL B 1 133 ? -6.984 37.281 19.547 1 96.81 133 VAL B CA 1
ATOM 4892 C C . VAL B 1 133 ? -5.891 37.406 20.609 1 96.81 133 VAL B C 1
ATOM 4894 O O . VAL B 1 133 ? -5.793 36.562 21.5 1 96.81 133 VAL B O 1
ATOM 4897 N N . ALA B 1 134 ? -5.078 38.438 20.516 1 96.31 134 ALA B N 1
ATOM 4898 C CA . ALA B 1 134 ? -3.984 38.656 21.469 1 96.31 134 ALA B CA 1
ATOM 4899 C C . ALA B 1 134 ? -4.508 38.781 22.891 1 96.31 134 ALA B C 1
ATOM 4901 O O . ALA B 1 134 ? -3.984 38.156 23.812 1 96.31 134 ALA B O 1
ATOM 4902 N N . LEU B 1 135 ? -5.516 39.562 23.031 1 97.31 135 LEU B N 1
ATOM 4903 C CA . LEU B 1 135 ? -6.109 39.781 24.344 1 97.31 135 LEU B CA 1
ATOM 4904 C C . LEU B 1 135 ? -6.75 38.5 24.875 1 97.31 135 LEU B C 1
ATOM 4906 O O . LEU B 1 135 ? -6.641 38.188 26.062 1 97.31 135 LEU B O 1
ATOM 4910 N N . ALA B 1 136 ? -7.445 37.812 24 1 96.69 136 ALA B N 1
ATOM 4911 C CA . ALA B 1 136 ? -8.086 36.562 24.406 1 96.69 136 ALA B CA 1
ATOM 4912 C C . ALA B 1 136 ? -7.055 35.531 24.891 1 96.69 136 ALA B C 1
ATOM 4914 O O . ALA B 1 136 ? -7.242 34.906 25.922 1 96.69 136 ALA B O 1
ATOM 4915 N N . ALA B 1 137 ? -5.996 35.375 24.141 1 93.94 137 ALA B N 1
ATOM 4916 C CA . ALA B 1 137 ? -4.949 34.438 24.516 1 93.94 137 ALA B CA 1
ATOM 4917 C C . ALA B 1 137 ? -4.332 34.812 25.859 1 93.94 137 ALA B C 1
ATOM 4919 O O . ALA B 1 137 ? -4.16 33.969 26.734 1 93.94 137 ALA B O 1
ATOM 4920 N N . LEU B 1 138 ? -4.012 36.062 25.969 1 93.88 138 LEU B N 1
ATOM 4921 C CA . LEU B 1 138 ? -3.406 36.531 27.203 1 93.88 138 LEU B CA 1
ATOM 4922 C C . LEU B 1 138 ? -4.367 36.375 28.375 1 93.88 138 LEU B C 1
ATOM 4924 O O . LEU B 1 138 ? -3.943 36.031 29.484 1 93.88 138 LEU B O 1
ATOM 4928 N N . SER B 1 139 ? -5.605 36.688 28.125 1 95.56 139 SER B N 1
ATOM 4929 C CA . SER B 1 139 ? -6.617 36.5 29.156 1 95.56 139 SER B CA 1
ATOM 4930 C C . SER B 1 139 ? -6.641 35.062 29.656 1 95.56 139 SER B C 1
ATOM 4932 O O . SER B 1 139 ? -6.715 34.812 30.859 1 95.56 139 SER B O 1
ATOM 4934 N N . ASN B 1 140 ? -6.621 34.125 28.766 1 92.94 140 ASN B N 1
ATOM 4935 C CA . ASN B 1 140 ? -6.641 32.719 29.125 1 92.94 140 ASN B CA 1
ATOM 4936 C C . ASN B 1 140 ? -5.387 32.312 29.891 1 92.94 140 ASN B C 1
ATOM 4938 O O . ASN B 1 140 ? -5.461 31.547 30.844 1 92.94 140 ASN B O 1
ATOM 4942 N N . ILE B 1 141 ? -4.25 32.781 29.422 1 89.94 141 ILE B N 1
ATOM 4943 C CA . ILE B 1 141 ? -2.975 32.438 30.031 1 89.94 141 ILE B CA 1
ATOM 4944 C C . ILE B 1 141 ? -2.932 32.969 31.469 1 89.94 141 ILE B C 1
ATOM 4946 O O . ILE B 1 141 ? -2.463 32.25 32.375 1 89.94 141 ILE B O 1
ATOM 4950 N N . HIS B 1 142 ? -3.461 34.094 31.656 1 91.62 142 HIS B N 1
ATOM 4951 C CA . HIS B 1 142 ? -3.369 34.719 32.969 1 91.62 142 HIS B CA 1
ATOM 4952 C C . HIS B 1 142 ? -4.688 34.594 33.719 1 91.62 142 HIS B C 1
ATOM 4954 O O . HIS B 1 142 ? -4.852 35.188 34.781 1 91.62 142 HIS B O 1
ATOM 4960 N N . ALA B 1 143 ? -5.629 34.031 33.188 1 91.44 143 ALA B N 1
ATOM 4961 C CA . ALA B 1 143 ? -6.945 33.844 33.812 1 91.44 143 ALA B CA 1
ATOM 4962 C C . ALA B 1 143 ? -7.551 35.188 34.219 1 91.44 143 ALA B C 1
ATOM 4964 O O . ALA B 1 143 ? -7.945 35.375 35.344 1 91.44 143 ALA B O 1
ATOM 4965 N N . SER B 1 144 ? -7.59 36.094 33.25 1 93.5 144 SER B N 1
ATOM 4966 C CA . SER B 1 144 ? -8.086 37.438 33.5 1 93.5 144 SER B CA 1
ATOM 4967 C C . SER B 1 144 ? -9.398 37.688 32.781 1 93.5 144 SER B C 1
ATOM 4969 O O . SER B 1 144 ? -9.398 38.031 31.594 1 93.5 144 SER B O 1
ATOM 4971 N N . PRO B 1 145 ? -10.523 37.688 33.438 1 92.69 145 PRO B N 1
ATOM 4972 C CA . PRO B 1 145 ? -11.82 37.906 32.812 1 92.69 145 PRO B CA 1
ATOM 4973 C C . PRO B 1 145 ? -11.969 39.344 32.25 1 92.69 145 PRO B C 1
ATOM 4975 O O . PRO B 1 145 ? -12.633 39.562 31.25 1 92.69 145 PRO B O 1
ATOM 4978 N N . ARG B 1 146 ? -11.383 40.25 32.938 1 94.38 146 ARG B N 1
ATOM 4979 C CA . ARG B 1 146 ? -11.453 41.625 32.469 1 94.38 146 ARG B CA 1
ATOM 4980 C C . ARG B 1 146 ? -10.789 41.781 31.109 1 94.38 146 ARG B C 1
ATOM 4982 O O . ARG B 1 146 ? -11.289 42.5 30.234 1 94.38 146 ARG B O 1
ATOM 4989 N N . THR B 1 147 ? -9.695 41.125 31.016 1 95.38 147 THR B N 1
ATOM 4990 C CA . THR B 1 147 ? -8.984 41.156 29.75 1 95.38 147 THR B CA 1
ATOM 4991 C C . THR B 1 147 ? -9.805 40.469 28.656 1 95.38 147 THR B C 1
ATOM 4993 O O . THR B 1 147 ? -9.781 40.906 27.5 1 95.38 147 THR B O 1
ATOM 4996 N N . MET B 1 148 ? -10.516 39.469 28.984 1 95.56 148 MET B N 1
ATOM 4997 C CA . MET B 1 148 ? -11.359 38.781 28.031 1 95.56 148 MET B CA 1
ATOM 4998 C C . MET B 1 148 ? -12.5 39.688 27.547 1 95.56 148 MET B C 1
ATOM 5000 O O . MET B 1 148 ? -12.906 39.625 26.391 1 95.56 148 MET B O 1
ATOM 5004 N N . LEU B 1 149 ? -12.984 40.469 28.438 1 96.56 149 LEU B N 1
ATOM 5005 C CA . LEU B 1 149 ? -14.031 41.406 28.062 1 96.56 149 LEU B CA 1
ATOM 5006 C C . LEU B 1 149 ? -13.523 42.406 27.016 1 96.56 149 LEU B C 1
ATOM 5008 O O . LEU B 1 149 ? -14.227 42.719 26.062 1 96.56 149 LEU B O 1
ATOM 5012 N N . LYS B 1 150 ? -12.336 42.844 27.266 1 96.75 150 LYS B N 1
ATOM 5013 C CA . LYS B 1 150 ? -11.711 43.719 26.297 1 96.75 150 LYS B CA 1
ATOM 5014 C C . LYS B 1 150 ? -11.523 43.031 24.953 1 96.75 150 LYS B C 1
ATOM 5016 O O . LYS B 1 150 ? -11.68 43.656 23.891 1 96.75 150 LYS B O 1
ATOM 5021 N N . ALA B 1 151 ? -11.117 41.75 25.047 1 97.69 151 ALA B N 1
ATOM 5022 C CA . ALA B 1 151 ? -10.953 40.969 23.828 1 97.69 151 ALA B CA 1
ATOM 5023 C C . ALA B 1 151 ? -12.258 40.906 23.047 1 97.69 151 ALA B C 1
ATOM 5025 O O . ALA B 1 151 ? -12.258 41.031 21.812 1 97.69 151 ALA B O 1
ATOM 5026 N N . HIS B 1 152 ? -13.375 40.781 23.703 1 97 152 HIS B N 1
ATOM 5027 C CA . HIS B 1 152 ? -14.68 40.656 23.062 1 97 152 HIS B CA 1
ATOM 5028 C C . HIS B 1 152 ? -15.086 42 22.422 1 97 152 HIS B C 1
ATOM 5030 O O . HIS B 1 152 ? -15.75 42 21.375 1 97 152 HIS B O 1
ATOM 5036 N N . VAL B 1 153 ? -14.727 43.031 23.062 1 97.56 153 VAL B N 1
ATOM 5037 C CA . VAL B 1 153 ? -15.008 44.344 22.484 1 97.56 153 VAL B CA 1
ATOM 5038 C C . VAL B 1 153 ? -14.258 44.5 21.172 1 97.56 153 VAL B C 1
ATOM 5040 O O . VAL B 1 153 ? -14.836 44.906 20.172 1 97.56 153 VAL B O 1
ATOM 5043 N N . GLU B 1 154 ? -12.992 44.188 21.219 1 97.62 154 GLU B N 1
ATOM 5044 C CA . GLU B 1 154 ? -12.195 44.219 20 1 97.62 154 GLU B CA 1
ATOM 5045 C C . GLU B 1 154 ? -12.727 43.25 18.953 1 97.62 154 GLU B C 1
ATOM 5047 O O . GLU B 1 154 ? -12.688 43.562 17.75 1 97.62 154 GLU B O 1
ATOM 5052 N N . TYR B 1 155 ? -13.18 42.125 19.391 1 97.06 155 TYR B N 1
ATOM 5053 C CA . TYR B 1 155 ? -13.758 41.125 18.484 1 97.06 155 TYR B CA 1
ATOM 5054 C C . TYR B 1 155 ? -14.984 41.688 17.781 1 97.06 155 TYR B C 1
ATOM 5056 O O . TYR B 1 155 ? -15.133 41.531 16.562 1 97.06 155 TYR B O 1
ATOM 5064 N N . SER B 1 156 ? -15.844 42.312 18.547 1 97.44 156 SER B N 1
ATOM 5065 C CA . SER B 1 156 ? -17.047 42.906 17.953 1 97.44 156 SER B CA 1
ATOM 5066 C C . SER B 1 156 ? -16.688 43.969 16.953 1 97.44 156 SER B C 1
ATOM 5068 O O . SER B 1 156 ? -17.344 44.094 15.906 1 97.44 156 SER B O 1
ATOM 5070 N N . THR B 1 157 ? -15.742 44.75 17.297 1 97.12 157 THR B N 1
ATOM 5071 C CA . THR B 1 157 ? -15.266 45.781 16.375 1 97.12 157 THR B CA 1
ATOM 5072 C C . THR B 1 157 ? -14.719 45.156 15.102 1 97.12 157 THR B C 1
ATOM 5074 O O . THR B 1 157 ? -15.031 45.594 14 1 97.12 157 THR B O 1
ATOM 5077 N N . ALA B 1 158 ? -13.875 44.156 15.273 1 96.94 158 ALA B N 1
ATOM 5078 C CA . ALA B 1 158 ? -13.289 43.438 14.133 1 96.94 158 ALA B CA 1
ATOM 5079 C C . ALA B 1 158 ? -14.367 42.812 13.258 1 96.94 158 ALA B C 1
ATOM 5081 O O . ALA B 1 158 ? -14.281 42.875 12.031 1 96.94 158 ALA B O 1
ATOM 5082 N N . LEU B 1 159 ? -15.359 42.219 13.875 1 96.25 159 LEU B N 1
ATOM 5083 C CA . LEU B 1 159 ? -16.438 41.531 13.156 1 96.25 159 LEU B CA 1
ATOM 5084 C C . LEU B 1 159 ? -17.219 42.531 12.305 1 96.25 159 LEU B C 1
ATOM 5086 O O . LEU B 1 159 ? -17.5 42.281 11.133 1 96.25 159 LEU B O 1
ATOM 5090 N N . SER B 1 160 ? -17.547 43.656 12.891 1 96.81 160 SER B N 1
ATOM 5091 C CA . SER B 1 160 ? -18.281 44.688 12.18 1 96.81 160 SER B CA 1
ATOM 5092 C C . SER B 1 160 ? -17.469 45.25 11.008 1 96.81 160 SER B C 1
ATOM 5094 O O . SER B 1 160 ? -18 45.375 9.898 1 96.81 160 SER B O 1
ATOM 5096 N N . ALA B 1 161 ? -16.25 45.562 11.266 1 96.12 161 ALA B N 1
ATOM 5097 C CA . ALA B 1 161 ? -15.383 46.094 10.219 1 96.12 161 ALA B CA 1
ATOM 5098 C C . ALA B 1 161 ? -15.156 45.094 9.102 1 96.12 161 ALA B C 1
ATOM 5100 O O . ALA B 1 161 ? -15.109 45.438 7.926 1 96.12 161 ALA B O 1
ATOM 5101 N N . THR B 1 162 ? -14.977 43.844 9.43 1 95.69 162 THR B N 1
ATOM 5102 C CA . THR B 1 162 ? -14.773 42.781 8.445 1 95.69 162 THR B CA 1
ATOM 5103 C C . THR B 1 162 ? -16.016 42.594 7.594 1 95.69 162 THR B C 1
ATOM 5105 O O . THR B 1 162 ? -15.922 42.438 6.375 1 95.69 162 THR B O 1
ATOM 5108 N N . ASN B 1 163 ? -17.156 42.594 8.227 1 95.44 163 ASN B N 1
ATOM 5109 C CA . ASN B 1 163 ? -18.406 42.469 7.492 1 95.44 163 ASN B CA 1
ATOM 5110 C C . ASN B 1 163 ? -18.594 43.594 6.48 1 95.44 163 ASN B C 1
ATOM 5112 O O . ASN B 1 163 ? -19.094 43.375 5.379 1 95.44 163 ASN B O 1
ATOM 5116 N N . GLN B 1 164 ? -18.266 44.719 6.898 1 95.56 164 GLN B N 1
ATOM 5117 C CA . GLN B 1 164 ? -18.328 45.844 5.992 1 95.56 164 GLN B CA 1
ATOM 5118 C C . GLN B 1 164 ? -17.391 45.656 4.801 1 95.56 164 GLN B C 1
ATOM 5120 O O . GLN B 1 164 ? -17.781 45.938 3.66 1 95.56 164 GLN B O 1
ATOM 5125 N N . ALA B 1 165 ? -16.203 45.219 5.074 1 94.5 165 ALA B N 1
ATOM 5126 C CA . ALA B 1 165 ? -15.219 45 4.016 1 94.5 165 ALA B CA 1
ATOM 5127 C C . ALA B 1 165 ? -15.688 43.906 3.062 1 94.5 165 ALA B C 1
ATOM 5129 O O . ALA B 1 165 ? -15.469 43.969 1.854 1 94.5 165 ALA B O 1
ATOM 5130 N N . LEU B 1 166 ? -16.375 42.875 3.514 1 94.88 166 LEU B N 1
ATOM 5131 C CA . LEU B 1 166 ? -16.797 41.719 2.732 1 94.88 166 LEU B CA 1
ATOM 5132 C C . LEU B 1 166 ? -17.938 42.094 1.792 1 94.88 166 LEU B C 1
ATOM 5134 O O . LEU B 1 166 ? -18.188 41.375 0.805 1 94.88 166 LEU B O 1
ATOM 5138 N N . ARG B 1 167 ? -18.594 43.188 2.094 1 94.69 167 ARG B N 1
ATOM 5139 C CA . ARG B 1 167 ? -19.734 43.594 1.279 1 94.69 167 ARG B CA 1
ATOM 5140 C C . ARG B 1 167 ? -19.25 44.312 0.018 1 94.69 167 ARG B C 1
ATOM 5142 O O . ARG B 1 167 ? -20 44.438 -0.955 1 94.69 167 ARG B O 1
ATOM 5149 N N . ASP B 1 168 ? -18.125 44.812 0.074 1 94.38 168 ASP B N 1
ATOM 5150 C CA . ASP B 1 168 ? -17.531 45.438 -1.099 1 94.38 168 ASP B CA 1
ATOM 5151 C C . ASP B 1 168 ? -16.812 44.438 -1.982 1 94.38 168 ASP B C 1
ATOM 5153 O O . ASP B 1 168 ? -15.828 43.812 -1.568 1 94.38 168 ASP B O 1
ATOM 5157 N N . PRO B 1 169 ? -17.219 44.25 -3.209 1 92.69 169 PRO B N 1
ATOM 5158 C CA . PRO B 1 169 ? -16.688 43.188 -4.086 1 92.69 169 PRO B CA 1
ATOM 5159 C C . PRO B 1 169 ? -15.211 43.375 -4.395 1 92.69 169 PRO B C 1
ATOM 5161 O O . PRO B 1 169 ? -14.523 42.406 -4.754 1 92.69 169 PRO B O 1
ATOM 5164 N N . ASN B 1 170 ? -14.695 44.531 -4.246 1 93 170 ASN B N 1
ATOM 5165 C CA . ASN B 1 170 ? -13.281 44.75 -4.5 1 93 170 ASN B CA 1
ATOM 5166 C C . ASN B 1 170 ? -12.453 44.625 -3.225 1 93 170 ASN B C 1
ATOM 5168 O O . ASN B 1 170 ? -11.375 44.062 -3.236 1 93 170 ASN B O 1
ATOM 5172 N N . ILE B 1 171 ? -12.984 45.094 -2.139 1 93.62 171 ILE B N 1
ATOM 5173 C CA . ILE B 1 171 ? -12.258 45.125 -0.871 1 93.62 171 ILE B CA 1
ATOM 5174 C C . ILE B 1 171 ? -12.164 43.719 -0.306 1 93.62 171 ILE B C 1
ATOM 5176 O O . ILE B 1 171 ? -11.164 43.344 0.312 1 93.62 171 ILE B O 1
ATOM 5180 N N . CYS B 1 172 ? -13.195 42.906 -0.611 1 95.06 172 CYS B N 1
ATOM 5181 C CA . CYS B 1 172 ? -13.258 41.562 -0.033 1 95.06 172 CYS B CA 1
ATOM 5182 C C . CYS B 1 172 ? -12.141 40.688 -0.566 1 95.06 172 CYS B C 1
ATOM 5184 O O . CYS B 1 172 ? -11.812 39.656 0.032 1 95.06 172 CYS B O 1
ATOM 5186 N N . LYS B 1 173 ? -11.477 41.094 -1.62 1 95.62 173 LYS B N 1
ATOM 5187 C CA . LYS B 1 173 ? -10.453 40.281 -2.26 1 95.62 173 LYS B CA 1
ATOM 5188 C C . LYS B 1 173 ? -9.07 40.594 -1.699 1 95.62 173 LYS B C 1
ATOM 5190 O O . LYS B 1 173 ? -8.086 39.938 -2.035 1 95.62 173 LYS B O 1
ATOM 5195 N N . ARG B 1 174 ? -8.977 41.562 -0.807 1 95.06 174 ARG B N 1
ATOM 5196 C CA . ARG B 1 174 ? -7.695 42 -0.264 1 95.06 174 ARG B CA 1
ATOM 5197 C C . ARG B 1 174 ? -7.164 41 0.747 1 95.06 174 ARG B C 1
ATOM 5199 O O . ARG B 1 174 ? -7.941 40.312 1.424 1 95.06 174 ARG B O 1
ATOM 5206 N N . ASP B 1 175 ? -5.855 40.969 0.85 1 96.19 175 ASP B N 1
ATOM 5207 C CA . ASP B 1 175 ? -5.215 40 1.75 1 96.19 175 ASP B CA 1
ATOM 5208 C C . ASP B 1 175 ? -5.52 40.344 3.209 1 96.19 175 ASP B C 1
ATOM 5210 O O . ASP B 1 175 ? -5.645 39.438 4.043 1 96.19 175 ASP B O 1
ATOM 5214 N N . ASP B 1 176 ? -5.594 41.625 3.502 1 96 176 ASP B N 1
ATOM 5215 C CA . ASP B 1 176 ? -5.848 42 4.891 1 96 176 ASP B CA 1
ATOM 5216 C C . ASP B 1 176 ? -7.254 41.594 5.324 1 96 176 ASP B C 1
ATOM 5218 O O . ASP B 1 176 ? -7.484 41.281 6.496 1 96 176 ASP B O 1
ATOM 5222 N N . VAL B 1 177 ? -8.172 41.562 4.41 1 95.31 177 VAL B N 1
ATOM 5223 C CA . VAL B 1 177 ? -9.531 41.156 4.719 1 95.31 177 VAL B CA 1
ATOM 5224 C C . VAL B 1 177 ? -9.547 39.656 4.996 1 95.31 177 VAL B C 1
ATOM 5226 O O . VAL B 1 177 ? -10.172 39.188 5.961 1 95.31 177 VAL B O 1
ATOM 5229 N N . LEU B 1 178 ? -8.898 38.844 4.145 1 96.44 178 LEU B N 1
ATOM 5230 C CA . LEU B 1 178 ? -8.789 37.438 4.402 1 96.44 178 LEU B CA 1
ATOM 5231 C C . LEU B 1 178 ? -8.117 37.156 5.742 1 96.44 178 LEU B C 1
ATOM 5233 O O . LEU B 1 178 ? -8.547 36.281 6.5 1 96.44 178 LEU B O 1
ATOM 5237 N N . ALA B 1 179 ? -7.055 37.906 5.996 1 96.69 179 ALA B N 1
ATOM 5238 C CA . ALA B 1 179 ? -6.344 37.781 7.262 1 96.69 179 ALA B CA 1
ATOM 5239 C C . ALA B 1 179 ? -7.27 38.062 8.445 1 96.69 179 ALA B C 1
ATOM 5241 O O . ALA B 1 179 ? -7.188 37.406 9.477 1 96.69 179 ALA B O 1
ATOM 5242 N N . ALA B 1 180 ? -8.07 39.062 8.297 1 95.5 180 ALA B N 1
ATOM 5243 C CA . ALA B 1 180 ? -9.039 39.375 9.352 1 95.5 180 ALA B CA 1
ATOM 5244 C C . ALA B 1 180 ? -10 38.219 9.578 1 95.5 180 ALA B C 1
ATOM 5246 O O . ALA B 1 180 ? -10.312 37.875 10.727 1 95.5 180 ALA B O 1
ATOM 5247 N N . VAL B 1 181 ? -10.484 37.656 8.523 1 94.88 181 VAL B N 1
ATOM 5248 C CA . VAL B 1 181 ? -11.383 36.5 8.609 1 94.88 181 VAL B CA 1
ATOM 5249 C C . VAL B 1 181 ? -10.68 35.344 9.328 1 94.88 181 VAL B C 1
ATOM 5251 O O . VAL B 1 181 ? -11.266 34.688 10.203 1 94.88 181 VAL B O 1
ATOM 5254 N N . VAL B 1 182 ? -9.445 35.094 9.008 1 95.19 182 VAL B N 1
ATOM 5255 C CA . VAL B 1 182 ? -8.656 34.031 9.641 1 95.19 182 VAL B CA 1
ATOM 5256 C C . VAL B 1 182 ? -8.523 34.312 11.133 1 95.19 182 VAL B C 1
ATOM 5258 O O . VAL B 1 182 ? -8.719 33.406 11.961 1 95.19 182 VAL B O 1
ATOM 5261 N N . MET B 1 183 ? -8.242 35.562 11.469 1 95.25 183 MET B N 1
ATOM 5262 C CA . MET B 1 183 ? -8.039 35.938 12.867 1 95.25 183 MET B CA 1
ATOM 5263 C C . MET B 1 183 ? -9.344 35.812 13.648 1 95.25 183 MET B C 1
ATOM 5265 O O . MET B 1 183 ? -9.336 35.469 14.828 1 95.25 183 MET B O 1
ATOM 5269 N N . LEU B 1 184 ? -10.43 36.188 13.023 1 93.69 184 LEU B N 1
ATOM 5270 C CA . LEU B 1 184 ? -11.719 36.031 13.672 1 93.69 184 LEU B CA 1
ATOM 5271 C C . LEU B 1 184 ? -11.992 34.562 13.977 1 93.69 184 LEU B C 1
ATOM 5273 O O . LEU B 1 184 ? -12.547 34.219 15.031 1 93.69 184 LEU B O 1
ATOM 5277 N N . GLY B 1 185 ? -11.586 33.688 13.055 1 92.44 185 GLY B N 1
ATOM 5278 C CA . GLY B 1 185 ? -11.68 32.25 13.312 1 92.44 185 GLY B CA 1
ATOM 5279 C C . GLY B 1 185 ? -10.805 31.812 14.461 1 92.44 185 GLY B C 1
ATOM 5280 O O . GLY B 1 185 ? -11.227 30.984 15.281 1 92.44 185 GLY B O 1
ATOM 5281 N N . ILE B 1 186 ? -9.602 32.344 14.531 1 93.81 186 ILE B N 1
ATOM 5282 C CA . ILE B 1 186 ? -8.68 31.984 15.602 1 93.81 186 ILE B CA 1
ATOM 5283 C C . ILE B 1 186 ? -9.219 32.469 16.938 1 93.81 186 ILE B C 1
ATOM 5285 O O . ILE B 1 186 ? -9.062 31.812 17.969 1 93.81 186 ILE B O 1
ATOM 5289 N N . PHE B 1 187 ? -9.828 33.625 16.922 1 94.62 187 PHE B N 1
ATOM 5290 C CA . PHE B 1 187 ? -10.445 34.125 18.156 1 94.62 187 PHE B CA 1
ATOM 5291 C C . PHE B 1 187 ? -11.445 33.094 18.703 1 94.62 187 PHE B C 1
ATOM 5293 O O . PHE B 1 187 ? -11.484 32.844 19.906 1 94.62 187 PHE B O 1
ATOM 5300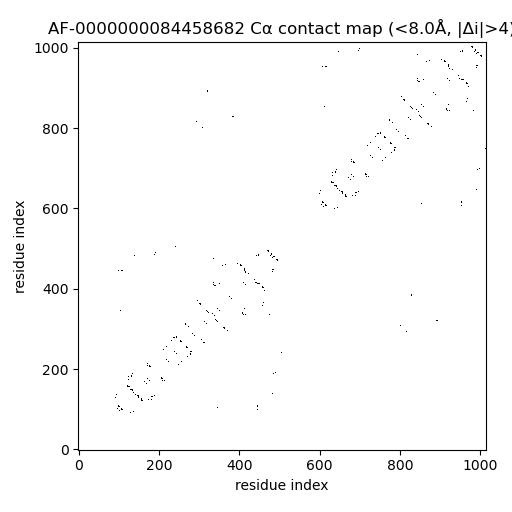 N N . GLU B 1 188 ? -12.219 32.562 17.828 1 91.38 188 GLU B N 1
ATOM 5301 C CA . GLU B 1 188 ? -13.203 31.578 18.25 1 91.38 188 GLU B CA 1
ATOM 5302 C C . GLU B 1 188 ? -12.523 30.344 18.828 1 91.38 188 GLU B C 1
ATOM 5304 O O . GLU B 1 188 ? -13.047 29.703 19.75 1 91.38 188 GLU B O 1
ATOM 5309 N N . ILE B 1 189 ? -11.43 29.969 18.266 1 92.25 189 ILE B N 1
ATOM 5310 C CA . ILE B 1 189 ? -10.641 28.844 18.734 1 92.25 189 ILE B CA 1
ATOM 5311 C C . ILE B 1 189 ? -10.109 29.125 20.141 1 92.25 189 ILE B C 1
ATOM 5313 O O . ILE B 1 189 ? -10.219 28.297 21.031 1 92.25 189 ILE B O 1
ATOM 5317 N N . VAL B 1 190 ? -9.609 30.344 20.297 1 93.62 190 VAL B N 1
ATOM 5318 C CA . VAL B 1 190 ? -8.961 30.734 21.547 1 93.62 190 VAL B CA 1
ATOM 5319 C C . VAL B 1 190 ? -10.016 30.938 22.625 1 93.62 190 VAL B C 1
ATOM 5321 O O . VAL B 1 190 ? -9.773 30.625 23.797 1 93.62 190 VAL B O 1
ATOM 5324 N N . SER B 1 191 ? -11.156 31.406 22.219 1 92.12 191 SER B N 1
ATOM 5325 C CA . SER B 1 191 ? -12.18 31.75 23.203 1 92.12 191 SER B CA 1
ATOM 5326 C C . SER B 1 191 ? -13.234 30.656 23.297 1 92.12 191 SER B C 1
ATOM 5328 O O . SER B 1 191 ? -14.328 30.875 23.828 1 92.12 191 SER B O 1
ATOM 5330 N N . CYS B 1 192 ? -12.977 29.5 22.797 1 89.38 192 CYS B N 1
ATOM 5331 C CA . CYS B 1 192 ? -13.914 28.375 22.75 1 89.38 192 CYS B CA 1
ATOM 5332 C C . CYS B 1 192 ? -14.383 28 24.156 1 89.38 192 CYS B C 1
ATOM 5334 O O . CYS B 1 192 ? -13.57 27.906 25.078 1 89.38 192 CYS B O 1
ATOM 5336 N N . THR B 1 193 ? -15.719 27.844 24.312 1 80.31 193 THR B N 1
ATOM 5337 C CA . THR B 1 193 ? -16.234 27.5 25.641 1 80.31 193 THR B CA 1
ATOM 5338 C C . THR B 1 193 ? -17.094 26.234 25.578 1 80.31 193 THR B C 1
ATOM 5340 O O . THR B 1 193 ? -17.484 25.703 26.609 1 80.31 193 THR B O 1
ATOM 5343 N N . ASP B 1 194 ? -17.359 25.75 24.391 1 77.81 194 ASP B N 1
ATOM 5344 C CA . ASP B 1 194 ? -18.297 24.625 24.328 1 77.81 194 ASP B CA 1
ATOM 5345 C C . ASP B 1 194 ? -17.812 23.562 23.344 1 77.81 194 ASP B C 1
ATOM 5347 O O . ASP B 1 194 ? -16.734 23.703 22.75 1 77.81 194 ASP B O 1
ATOM 5351 N N . THR B 1 195 ? -18.734 22.531 23.297 1 74.94 195 THR B N 1
ATOM 5352 C CA . THR B 1 195 ? -18.328 21.344 22.547 1 74.94 195 THR B CA 1
ATOM 5353 C C . THR B 1 195 ? -18.766 21.453 21.078 1 74.94 195 THR B C 1
ATOM 5355 O O . THR B 1 195 ? -18.578 20.531 20.297 1 74.94 195 THR B O 1
ATOM 5358 N N . SER B 1 196 ? -19.266 22.594 20.719 1 80.56 196 SER B N 1
ATOM 5359 C CA . SER B 1 196 ? -19.703 22.75 19.328 1 80.56 196 SER B CA 1
ATOM 5360 C C . SER B 1 196 ? -18.594 23.312 18.453 1 80.56 196 SER B C 1
ATOM 5362 O O . SER B 1 196 ? -18.859 23.953 17.438 1 80.56 196 SER B O 1
ATOM 5364 N N . PHE B 1 197 ? -17.359 23.141 18.953 1 81.62 197 PHE B N 1
ATOM 5365 C CA . PHE B 1 197 ? -16.219 23.75 18.281 1 81.62 197 PHE B CA 1
ATOM 5366 C C . PHE B 1 197 ? -16.016 23.156 16.891 1 81.62 197 PHE B C 1
ATOM 5368 O O . PHE B 1 197 ? -15.562 23.844 15.977 1 81.62 197 PHE B O 1
ATOM 5375 N N . ILE B 1 198 ? -16.391 21.938 16.688 1 78.56 198 ILE B N 1
ATOM 5376 C CA . ILE B 1 198 ? -16.188 21.281 15.391 1 78.56 198 ILE B CA 1
ATOM 5377 C C . ILE B 1 198 ? -17.078 21.953 14.344 1 78.56 198 ILE B C 1
ATOM 5379 O O . ILE B 1 198 ? -16.609 22.281 13.242 1 78.56 198 ILE B O 1
ATOM 5383 N N . ASP B 1 199 ? -18.266 22.188 14.703 1 81.69 199 ASP B N 1
ATOM 5384 C CA . ASP B 1 199 ? -19.203 22.828 13.789 1 81.69 199 ASP B CA 1
ATOM 5385 C C . ASP B 1 199 ? -18.75 24.25 13.453 1 81.69 199 ASP B C 1
ATOM 5387 O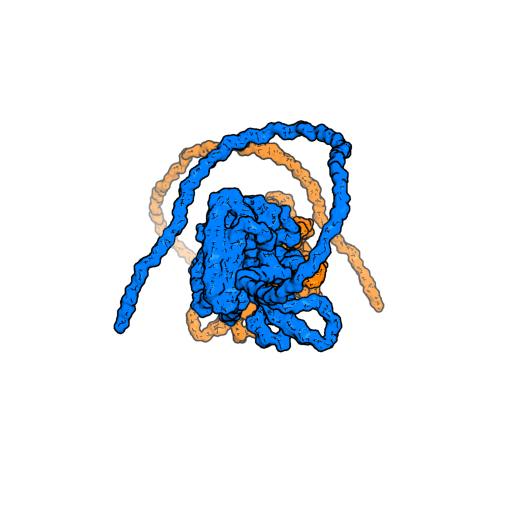 O . ASP B 1 199 ? -18.859 24.688 12.305 1 81.69 199 ASP B O 1
ATOM 5391 N N . ARG B 1 200 ? -18.328 24.922 14.398 1 83.12 200 ARG B N 1
ATOM 5392 C CA . ARG B 1 200 ? -17.844 26.281 14.188 1 83.12 200 ARG B CA 1
ATOM 5393 C C . ARG B 1 200 ? -16.609 26.297 13.289 1 83.12 200 ARG B C 1
ATOM 5395 O O . ARG B 1 200 ? -16.484 27.156 12.414 1 83.12 200 ARG B O 1
ATOM 5402 N N . TRP B 1 201 ? -15.805 25.344 13.578 1 80.56 201 TRP B N 1
ATOM 5403 C CA . TRP B 1 201 ? -14.602 25.203 12.766 1 80.56 201 TRP B CA 1
ATOM 5404 C C . TRP B 1 201 ? -14.969 24.953 11.305 1 80.56 201 TRP B C 1
ATOM 5406 O O . TRP B 1 201 ? -14.445 25.625 10.406 1 80.56 201 TRP B O 1
ATOM 5416 N N . MET B 1 202 ? -15.836 24.109 11.07 1 81.75 202 MET B N 1
ATOM 5417 C CA . MET B 1 202 ? -16.266 23.766 9.711 1 81.75 202 MET B CA 1
ATOM 5418 C C . MET B 1 202 ? -16.922 24.969 9.031 1 81.75 202 MET B C 1
ATOM 5420 O O . MET B 1 202 ? -16.641 25.25 7.859 1 81.75 202 MET B O 1
ATOM 5424 N N . ASN B 1 203 ? -17.688 25.672 9.766 1 83.44 203 ASN B N 1
ATOM 5425 C CA . ASN B 1 203 ? -18.359 26.844 9.211 1 83.44 203 ASN B CA 1
ATOM 5426 C C . ASN B 1 203 ? -17.375 27.922 8.82 1 83.44 203 ASN B C 1
ATOM 5428 O O . ASN B 1 203 ? -17.531 28.578 7.785 1 83.44 203 ASN B O 1
ATOM 5432 N N . HIS B 1 204 ? -16.516 28.109 9.656 1 85.19 204 HIS B N 1
ATOM 5433 C CA . HIS B 1 204 ? -15.484 29.094 9.359 1 85.19 204 HIS B CA 1
ATOM 5434 C C . HIS B 1 204 ? -14.695 28.703 8.117 1 85.19 204 HIS B C 1
ATOM 5436 O O . HIS B 1 204 ? -14.383 29.562 7.281 1 85.19 204 HIS B O 1
ATOM 5442 N N . LEU B 1 205 ? -14.375 27.438 8.008 1 88.19 205 LEU B N 1
ATOM 5443 C CA . LEU B 1 205 ? -13.594 26.969 6.863 1 88.19 205 LEU B CA 1
ATOM 5444 C C . LEU B 1 205 ? -14.414 27.031 5.578 1 88.19 205 LEU B C 1
ATOM 5446 O O . LEU B 1 205 ? -13.867 27.297 4.504 1 88.19 205 LEU B O 1
ATOM 5450 N N . ASP B 1 206 ? -15.695 26.859 5.699 1 87.12 206 ASP B N 1
ATOM 5451 C CA . ASP B 1 206 ? -16.562 27.031 4.543 1 87.12 206 ASP B CA 1
ATOM 5452 C C . ASP B 1 206 ? -16.562 28.469 4.059 1 87.12 206 ASP B C 1
ATOM 5454 O O . ASP B 1 206 ? -16.516 28.734 2.854 1 87.12 206 ASP B O 1
ATOM 5458 N N . GLY B 1 207 ? -16.688 29.359 5.016 1 87.44 207 GLY B N 1
ATOM 5459 C CA . GLY B 1 207 ? -16.594 30.766 4.672 1 87.44 207 GLY B CA 1
ATOM 5460 C C . GLY B 1 207 ? -15.258 31.141 4.035 1 87.44 207 GLY B C 1
ATOM 5461 O O . GLY B 1 207 ? -15.219 31.875 3.053 1 87.44 207 GLY B O 1
ATOM 5462 N N . ALA B 1 208 ? -14.195 30.594 4.641 1 90.69 208 ALA B N 1
ATOM 5463 C CA . ALA B 1 208 ? -12.867 30.859 4.09 1 90.69 208 ALA B CA 1
ATOM 5464 C C . ALA B 1 208 ? -12.75 30.312 2.668 1 90.69 208 ALA B C 1
ATOM 5466 O O . ALA B 1 208 ? -12.125 30.953 1.81 1 90.69 208 ALA B O 1
ATOM 5467 N N . ALA B 1 209 ? -13.32 29.172 2.402 1 91.94 209 ALA B N 1
ATOM 5468 C CA . ALA B 1 209 ? -13.281 28.562 1.072 1 91.94 209 ALA B CA 1
ATOM 5469 C C . ALA B 1 209 ? -13.969 29.469 0.044 1 91.94 209 ALA B C 1
ATOM 5471 O O . ALA B 1 209 ? -13.461 29.641 -1.069 1 91.94 209 ALA B O 1
ATOM 5472 N N . LYS B 1 210 ? -15.086 30.016 0.385 1 92.19 210 LYS B N 1
ATOM 5473 C CA . LYS B 1 210 ? -15.812 30.922 -0.502 1 92.19 210 LYS B CA 1
ATOM 5474 C C . LYS B 1 210 ? -15 32.188 -0.786 1 92.19 210 LYS B C 1
ATOM 5476 O O . LYS B 1 210 ? -15.023 32.688 -1.9 1 92.19 210 LYS B O 1
ATOM 5481 N N . LEU B 1 211 ? -14.383 32.656 0.218 1 94.62 211 LEU B N 1
ATOM 5482 C CA . LEU B 1 211 ? -13.555 33.844 0.052 1 94.62 211 LEU B CA 1
ATOM 5483 C C . LEU B 1 211 ? -12.375 33.562 -0.869 1 94.62 211 LEU B C 1
ATOM 5485 O O . LEU B 1 211 ? -12 34.406 -1.685 1 94.62 211 LEU B O 1
ATOM 5489 N N . LEU B 1 212 ? -11.758 32.344 -0.733 1 95.88 212 LEU B N 1
ATOM 5490 C CA . LEU B 1 212 ? -10.672 31.969 -1.631 1 95.88 212 LEU B CA 1
ATOM 5491 C C . LEU B 1 212 ? -11.156 31.922 -3.076 1 95.88 212 LEU B C 1
ATOM 5493 O O . LEU B 1 212 ? -10.438 32.344 -3.986 1 95.88 212 LEU B O 1
ATOM 5497 N N . GLU B 1 213 ? -12.297 31.453 -3.254 1 94.12 213 GLU B N 1
ATOM 5498 C CA . GLU B 1 213 ? -12.883 31.391 -4.586 1 94.12 213 GLU B CA 1
ATOM 5499 C C . GLU B 1 213 ? -13.086 32.781 -5.168 1 94.12 213 GLU B C 1
ATOM 5501 O O . GLU B 1 213 ? -12.766 33.031 -6.332 1 94.12 213 GLU B O 1
ATOM 5506 N N . ALA B 1 214 ? -13.617 33.656 -4.375 1 94.06 214 ALA B N 1
ATOM 5507 C CA . ALA B 1 214 ? -13.883 35.031 -4.809 1 94.06 214 ALA B CA 1
ATOM 5508 C C . ALA B 1 214 ? -12.586 35.781 -5.145 1 94.06 214 ALA B C 1
ATOM 5510 O O . ALA B 1 214 ? -12.547 36.594 -6.051 1 94.06 214 ALA B O 1
ATOM 5511 N N . ARG B 1 215 ? -11.57 35.5 -4.434 1 96 215 ARG B N 1
ATOM 5512 C CA . ARG B 1 215 ? -10.281 36.188 -4.598 1 96 215 ARG B CA 1
ATOM 5513 C C . ARG B 1 215 ? -9.586 35.719 -5.879 1 96 215 ARG B C 1
ATOM 5515 O O . ARG B 1 215 ? -8.812 36.469 -6.469 1 96 215 ARG B O 1
ATOM 5522 N N . GLY B 1 216 ? -9.805 34.469 -6.34 1 94.25 216 GLY B N 1
ATOM 5523 C CA . GLY B 1 216 ? -9.32 34 -7.621 1 94.25 216 GLY B CA 1
ATOM 5524 C C . GLY B 1 216 ? -7.82 33.781 -7.648 1 94.25 216 GLY B C 1
ATOM 5525 O O . GLY B 1 216 ? -7.16 33.844 -6.609 1 94.25 216 GLY B O 1
ATOM 5526 N N . PRO B 1 217 ? -7.242 33.562 -8.805 1 95 217 PRO B N 1
ATOM 5527 C CA . PRO B 1 217 ? -5.832 33.188 -8.945 1 95 217 PRO B CA 1
ATOM 5528 C C . PRO B 1 217 ? -4.879 34.312 -8.586 1 95 217 PRO B C 1
ATOM 5530 O O . PRO B 1 217 ? -3.729 34.062 -8.211 1 95 217 PRO B O 1
ATOM 5533 N N . GLU B 1 218 ? -5.312 35.594 -8.578 1 95.12 218 GLU B N 1
ATOM 5534 C CA . GLU B 1 218 ? -4.461 36.75 -8.297 1 95.12 218 GLU B CA 1
ATOM 5535 C C . GLU B 1 218 ? -3.902 36.688 -6.875 1 95.12 218 GLU B C 1
ATOM 5537 O O . GLU B 1 218 ? -2.846 37.25 -6.594 1 95.12 218 GLU B O 1
ATOM 5542 N N . GLN B 1 219 ? -4.594 35.969 -6.035 1 96.75 219 GLN B N 1
ATOM 5543 C CA . GLN B 1 219 ? -4.18 35.906 -4.637 1 96.75 219 GLN B CA 1
ATOM 5544 C C . GLN B 1 219 ? -2.84 35.188 -4.492 1 96.75 219 GLN B C 1
ATOM 5546 O O . GLN B 1 219 ? -2.115 35.406 -3.52 1 96.75 219 GLN B O 1
ATOM 5551 N N . LEU B 1 220 ? -2.502 34.344 -5.484 1 97 220 LEU B N 1
ATOM 5552 C CA . LEU B 1 220 ? -1.303 33.5 -5.414 1 97 220 LEU B CA 1
ATOM 5553 C C . LEU B 1 220 ? -0.058 34.312 -5.75 1 97 220 LEU B C 1
ATOM 5555 O O . LEU B 1 220 ? 1.062 33.906 -5.457 1 97 220 LEU B O 1
ATOM 5559 N N . SER B 1 221 ? -0.227 35.5 -6.363 1 95.38 221 SER B N 1
ATOM 5560 C CA . SER B 1 221 ? 0.902 36.312 -6.828 1 95.38 221 SER B CA 1
ATOM 5561 C C . SER B 1 221 ? 1.48 37.156 -5.699 1 95.38 221 SER B C 1
ATOM 5563 O O . SER B 1 221 ? 2.59 37.688 -5.816 1 95.38 221 SER B O 1
ATOM 5565 N N . ARG B 1 222 ? 0.768 37.25 -4.625 1 95.31 222 ARG B N 1
ATOM 5566 C CA . ARG B 1 222 ? 1.214 38 -3.451 1 95.31 222 ARG B CA 1
ATOM 5567 C C . ARG B 1 222 ? 1.685 37.062 -2.352 1 95.31 222 ARG B C 1
ATOM 5569 O O . ARG B 1 222 ? 0.996 36.094 -2.02 1 95.31 222 ARG B O 1
ATOM 5576 N N . PRO B 1 223 ? 2.785 37.344 -1.774 1 94.06 223 PRO B N 1
ATOM 5577 C CA . PRO B 1 223 ? 3.338 36.438 -0.785 1 94.06 223 PRO B CA 1
ATOM 5578 C C . PRO B 1 223 ? 2.373 36.156 0.367 1 94.06 223 PRO B C 1
ATOM 5580 O O . PRO B 1 223 ? 2.248 35 0.812 1 94.06 223 PRO B O 1
ATOM 5583 N N . GLU B 1 224 ? 1.723 37.219 0.844 1 95.25 224 GLU B N 1
ATOM 5584 C CA . GLU B 1 224 ? 0.769 37.031 1.935 1 95.25 224 GLU B CA 1
ATOM 5585 C C . GLU B 1 224 ? -0.407 36.188 1.498 1 95.25 224 GLU B C 1
ATOM 5587 O O . GLU B 1 224 ? -0.84 35.281 2.24 1 95.25 224 GLU B O 1
ATOM 5592 N N . GLY B 1 225 ? -0.899 36.438 0.346 1 96.25 225 GLY B N 1
ATOM 5593 C CA . GLY B 1 225 ? -1.98 35.656 -0.206 1 96.25 225 GLY B CA 1
ATOM 5594 C C . GLY B 1 225 ? -1.602 34.188 -0.412 1 96.25 225 GLY B C 1
ATOM 5595 O O . GLY B 1 225 ? -2.395 33.281 -0.127 1 96.25 225 GLY B O 1
ATOM 5596 N N . LEU B 1 226 ? -0.442 34 -0.888 1 96.06 226 LEU B N 1
ATOM 5597 C CA . LEU B 1 226 ? 0.072 32.656 -1.144 1 96.06 226 LEU B CA 1
ATOM 5598 C C . LEU B 1 226 ? 0.172 31.859 0.151 1 96.06 226 LEU B C 1
ATOM 5600 O O . LEU B 1 226 ? -0.248 30.703 0.204 1 96.06 226 LEU B O 1
ATOM 5604 N N . ASP B 1 227 ? 0.69 32.438 1.174 1 94.31 227 ASP B N 1
ATOM 5605 C CA . ASP B 1 227 ? 0.854 31.781 2.465 1 94.31 227 ASP B CA 1
ATOM 5606 C C . ASP B 1 227 ? -0.5 31.438 3.078 1 94.31 227 ASP B C 1
ATOM 5608 O O . ASP B 1 227 ? -0.695 30.328 3.58 1 94.31 227 ASP B O 1
ATOM 5612 N N . MET B 1 228 ? -1.363 32.344 3.01 1 96 228 MET B N 1
ATOM 5613 C CA . MET B 1 228 ? -2.689 32.125 3.572 1 96 228 MET B CA 1
ATOM 5614 C C . MET B 1 228 ? -3.426 31.031 2.785 1 96 228 MET B C 1
ATOM 5616 O O . MET B 1 228 ? -4.105 30.188 3.371 1 96 228 MET B O 1
ATOM 5620 N N . PHE B 1 229 ? -3.334 31.109 1.509 1 97.06 229 PHE B N 1
ATOM 5621 C CA . PHE B 1 229 ? -3.957 30.078 0.684 1 97.06 229 PHE B CA 1
ATOM 5622 C C . PHE B 1 229 ? -3.461 28.688 1.08 1 97.06 229 PHE B C 1
ATOM 5624 O O . PHE B 1 229 ? -4.254 27.766 1.232 1 97.06 229 PHE B O 1
ATOM 5631 N N . THR B 1 230 ? -2.176 28.531 1.208 1 95.25 230 THR B N 1
ATOM 5632 C CA . THR B 1 230 ? -1.562 27.25 1.529 1 95.25 230 THR B CA 1
ATOM 5633 C C . THR B 1 230 ? -2.082 26.719 2.861 1 95.25 230 THR B C 1
ATOM 5635 O O . THR B 1 230 ? -2.467 25.562 2.965 1 95.25 230 THR B O 1
ATOM 5638 N N . GLN B 1 231 ? -2.117 27.578 3.832 1 93.25 231 GLN B N 1
ATOM 5639 C CA . GLN B 1 231 ? -2.559 27.172 5.168 1 93.25 231 GLN B CA 1
ATOM 5640 C C . GLN B 1 231 ? -4.047 26.844 5.176 1 93.25 231 GLN B C 1
ATOM 5642 O O . GLN B 1 231 ? -4.457 25.828 5.746 1 93.25 231 GLN B O 1
ATOM 5647 N N . LEU B 1 232 ? -4.816 27.672 4.555 1 95.19 232 LEU B N 1
ATOM 5648 C CA . LEU B 1 232 ? -6.262 27.469 4.551 1 95.19 232 LEU B CA 1
ATOM 5649 C C . LEU B 1 232 ? -6.645 26.25 3.73 1 95.19 232 LEU B C 1
ATOM 5651 O O . LEU B 1 232 ? -7.562 25.516 4.094 1 95.19 232 LEU B O 1
ATOM 5655 N N . ARG B 1 233 ? -5.98 26.062 2.611 1 95.88 233 ARG B N 1
ATOM 5656 C CA . ARG B 1 233 ? -6.258 24.875 1.799 1 95.88 233 ARG B CA 1
ATOM 5657 C C . ARG B 1 233 ? -6.121 23.594 2.623 1 95.88 233 ARG B C 1
ATOM 5659 O O . ARG B 1 233 ? -6.965 22.703 2.529 1 95.88 233 ARG B O 1
ATOM 5666 N N . ALA B 1 234 ? -5.09 23.516 3.404 1 93.12 234 ALA B N 1
ATOM 5667 C CA . ALA B 1 234 ? -4.855 22.328 4.227 1 93.12 234 ALA B CA 1
ATOM 5668 C C . ALA B 1 234 ? -6.004 22.094 5.199 1 93.12 234 ALA B C 1
ATOM 5670 O O . ALA B 1 234 ? -6.48 20.969 5.355 1 93.12 234 ALA B O 1
ATOM 5671 N N . GLN B 1 235 ? -6.445 23.172 5.766 1 90.44 235 GLN B N 1
ATOM 5672 C CA . GLN B 1 235 ? -7.523 23.062 6.742 1 90.44 235 GLN B CA 1
ATOM 5673 C C . GLN B 1 235 ? -8.859 22.766 6.055 1 90.44 235 GLN B C 1
ATOM 5675 O O . GLN B 1 235 ? -9.656 21.969 6.547 1 90.44 235 GLN B O 1
ATOM 5680 N N . ILE B 1 236 ? -9.078 23.438 5 1 93.62 236 ILE B N 1
ATOM 5681 C CA . ILE B 1 236 ? -10.328 23.281 4.266 1 93.62 236 ILE B CA 1
ATOM 5682 C C . ILE B 1 236 ? -10.453 21.828 3.781 1 93.62 236 ILE B C 1
ATOM 5684 O O . ILE B 1 236 ? -11.492 21.188 3.979 1 93.62 236 ILE B O 1
ATOM 5688 N N . THR B 1 237 ? -9.43 21.344 3.182 1 93.75 237 THR B N 1
ATOM 5689 C CA . THR B 1 237 ? -9.492 19.984 2.627 1 93.75 237 THR B CA 1
ATOM 5690 C C . THR B 1 237 ? -9.633 18.953 3.736 1 93.75 237 THR B C 1
ATOM 5692 O O . THR B 1 237 ? -10.336 17.953 3.566 1 93.75 237 THR B O 1
ATOM 5695 N N . LEU B 1 238 ? -9 19.141 4.82 1 87.31 238 LEU B N 1
ATOM 5696 C CA . LEU B 1 238 ? -9.172 18.25 5.953 1 87.31 238 LEU B CA 1
ATOM 5697 C C . LEU B 1 238 ? -10.617 18.25 6.441 1 87.31 238 LEU B C 1
ATOM 5699 O O . LEU B 1 238 ? -11.195 17.203 6.723 1 87.31 238 LEU B O 1
ATOM 5703 N N . SER B 1 239 ? -11.156 19.422 6.535 1 86.69 239 SER B N 1
ATOM 5704 C CA . SER B 1 239 ? -12.555 19.547 6.941 1 86.69 239 SER B CA 1
ATOM 5705 C C . SER B 1 239 ? -13.477 18.844 5.949 1 86.69 239 SER B C 1
ATOM 5707 O O . SER B 1 239 ? -14.484 18.25 6.34 1 86.69 239 SER B O 1
ATOM 5709 N N . GLU B 1 240 ? -13.125 18.953 4.715 1 92 240 GLU B N 1
ATOM 5710 C CA . GLU B 1 240 ? -13.914 18.297 3.674 1 92 240 GLU B CA 1
ATOM 5711 C C . GLU B 1 240 ? -13.844 16.781 3.799 1 92 240 GLU B C 1
ATOM 5713 O O . GLU B 1 240 ? -14.836 16.078 3.566 1 92 240 GLU B O 1
ATOM 5718 N N . ILE B 1 241 ? -12.719 16.297 4.07 1 90.06 241 ILE B N 1
ATOM 5719 C CA . ILE B 1 241 ? -12.555 14.859 4.277 1 90.06 241 ILE B CA 1
ATOM 5720 C C . ILE B 1 241 ? -13.438 14.406 5.441 1 90.06 241 ILE B C 1
ATOM 5722 O O . ILE B 1 241 ? -14.164 13.414 5.328 1 90.06 241 ILE B O 1
ATOM 5726 N N . TYR B 1 242 ? -13.469 15.211 6.445 1 82.12 242 TYR B N 1
ATOM 5727 C CA . TYR B 1 242 ? -14.258 14.875 7.625 1 82.12 242 TYR B CA 1
ATOM 5728 C C . TYR B 1 242 ? -15.75 14.922 7.32 1 82.12 242 TYR B C 1
ATOM 5730 O O . TYR B 1 242 ? -16.516 14.102 7.828 1 82.12 242 TYR B O 1
ATOM 5738 N N . GLN B 1 243 ? -16.031 15.805 6.535 1 85.31 243 GLN B N 1
ATOM 5739 C CA . GLN B 1 243 ? -17.438 15.977 6.18 1 85.31 243 GLN B CA 1
ATOM 5740 C C . GLN B 1 243 ? -17.812 15.07 5.012 1 85.31 243 GLN B C 1
ATOM 5742 O O . GLN B 1 243 ? -19 14.961 4.66 1 85.31 243 GLN B O 1
ATOM 5747 N N . GLN B 1 244 ? -16.812 14.469 4.406 1 90.25 244 GLN B N 1
ATOM 5748 C CA . GLN B 1 244 ? -17.016 13.656 3.209 1 90.25 244 GLN B CA 1
ATOM 5749 C C . GLN B 1 244 ? -17.766 14.445 2.135 1 90.25 244 GLN B C 1
ATOM 5751 O O . GLN B 1 244 ? -18.781 13.984 1.61 1 90.25 244 GLN B O 1
ATOM 5756 N N . ARG B 1 245 ? -17.25 15.617 1.891 1 92.19 245 ARG B N 1
ATOM 5757 C CA . ARG B 1 245 ? -17.781 16.516 0.863 1 92.19 245 ARG B CA 1
ATOM 5758 C C . ARG B 1 245 ? -16.75 16.766 -0.225 1 92.19 245 ARG B C 1
ATOM 5760 O O . ARG B 1 245 ? -15.539 16.766 0.042 1 92.19 245 ARG B O 1
ATOM 5767 N N . HIS B 1 246 ? -17.219 17.016 -1.394 1 94.44 246 HIS B N 1
ATOM 5768 C CA . HIS B 1 246 ? -16.344 17.297 -2.52 1 94.44 246 HIS B CA 1
ATOM 5769 C C . HIS B 1 246 ? -15.664 18.656 -2.371 1 94.44 246 HIS B C 1
ATOM 5771 O O . HIS B 1 246 ? -16.266 19.609 -1.873 1 94.44 246 HIS B O 1
ATOM 5777 N N . SER B 1 247 ? -14.469 18.688 -2.807 1 94.19 247 SER B N 1
ATOM 5778 C CA . SER B 1 247 ? -13.766 19.969 -2.889 1 94.19 247 SER B CA 1
ATOM 5779 C C . SER B 1 247 ? -14.258 20.797 -4.07 1 94.19 247 SER B C 1
ATOM 5781 O O . SER B 1 247 ? -14.539 20.25 -5.141 1 94.19 247 SER B O 1
ATOM 5783 N N . ALA B 1 248 ? -14.32 22.078 -3.826 1 91.69 248 ALA B N 1
ATOM 5784 C CA . ALA B 1 248 ? -14.695 22.969 -4.922 1 91.69 248 ALA B CA 1
ATOM 5785 C C . ALA B 1 248 ? -13.672 22.906 -6.051 1 91.69 248 ALA B C 1
ATOM 5787 O O . ALA B 1 248 ? -12.461 22.875 -5.801 1 91.69 248 ALA B O 1
ATOM 5788 N N . PRO B 1 249 ? -14.102 22.859 -7.289 1 92.31 249 PRO B N 1
ATOM 5789 C CA . PRO B 1 249 ? -13.188 22.75 -8.43 1 92.31 249 PRO B CA 1
ATOM 5790 C C . PRO B 1 249 ? -12.133 23.859 -8.43 1 92.31 249 PRO B C 1
ATOM 5792 O O . PRO B 1 249 ? -10.984 23.641 -8.82 1 92.31 249 PRO B O 1
ATOM 5795 N N . ILE B 1 250 ? -12.523 25.016 -7.992 1 92.38 250 ILE B N 1
ATOM 5796 C CA . ILE B 1 250 ? -11.609 26.156 -8.008 1 92.38 250 ILE B CA 1
ATOM 5797 C C . ILE B 1 250 ? -10.438 25.891 -7.07 1 92.38 250 ILE B C 1
ATOM 5799 O O . ILE B 1 250 ? -9.312 26.312 -7.332 1 92.38 250 ILE B O 1
ATOM 5803 N N . LEU B 1 251 ? -10.672 25.219 -5.984 1 95.19 251 LEU B N 1
ATOM 5804 C CA . LEU B 1 251 ? -9.594 24.891 -5.059 1 95.19 251 LEU B CA 1
ATOM 5805 C C . LEU B 1 251 ? -8.547 24.016 -5.738 1 95.19 251 LEU B C 1
ATOM 5807 O O . LEU B 1 251 ? -7.348 24.219 -5.559 1 95.19 251 LEU B O 1
ATOM 5811 N N . ALA B 1 252 ? -9.008 23.016 -6.516 1 95.06 252 ALA B N 1
ATOM 5812 C CA . ALA B 1 252 ? -8.102 22.156 -7.27 1 95.06 252 ALA B CA 1
ATOM 5813 C C . ALA B 1 252 ? -7.34 22.938 -8.328 1 95.06 252 ALA B C 1
ATOM 5815 O O . ALA B 1 252 ? -6.141 22.734 -8.523 1 95.06 252 ALA B O 1
ATOM 5816 N N . GLN B 1 253 ? -8.039 23.797 -8.984 1 95.69 253 GLN B N 1
ATOM 5817 C CA . GLN B 1 253 ? -7.43 24.609 -10.023 1 95.69 253 GLN B CA 1
ATOM 5818 C C . GLN B 1 253 ? -6.328 25.5 -9.453 1 95.69 253 GLN B C 1
ATOM 5820 O O . GLN B 1 253 ? -5.238 25.594 -10.016 1 95.69 253 GLN B O 1
ATOM 5825 N N . LEU B 1 254 ? -6.648 26.234 -8.352 1 96.62 254 LEU B N 1
ATOM 5826 C CA . LEU B 1 254 ? -5.664 27.094 -7.691 1 96.62 254 LEU B CA 1
ATOM 5827 C C . LEU B 1 254 ? -4.457 26.266 -7.234 1 96.62 254 LEU B C 1
ATOM 5829 O O . LEU B 1 254 ? -3.32 26.734 -7.32 1 96.62 254 LEU B O 1
ATOM 5833 N N . THR B 1 255 ? -4.684 25.047 -6.762 1 96.62 255 THR B N 1
ATOM 5834 C CA . THR B 1 255 ? -3.617 24.172 -6.285 1 96.62 255 THR B CA 1
ATOM 5835 C C . THR B 1 255 ? -2.701 23.766 -7.434 1 96.62 255 THR B C 1
ATOM 5837 O O . THR B 1 255 ? -1.491 23.609 -7.246 1 96.62 255 THR B O 1
ATOM 5840 N N . GLU B 1 256 ? -3.246 23.609 -8.578 1 94.44 256 GLU B N 1
ATOM 5841 C CA . GLU B 1 256 ? -2.459 23.25 -9.75 1 94.44 256 GLU B CA 1
ATOM 5842 C C . GLU B 1 256 ? -1.633 24.438 -10.242 1 94.44 256 GLU B C 1
ATOM 5844 O O . GLU B 1 256 ? -0.566 24.25 -10.836 1 94.44 256 GLU B O 1
ATOM 5849 N N . GLN B 1 257 ? -2.025 25.656 -9.93 1 94.38 257 GLN B N 1
ATOM 5850 C CA . GLN B 1 257 ? -1.387 26.844 -10.469 1 94.38 257 GLN B CA 1
ATOM 5851 C C . GLN B 1 257 ? -0.356 27.406 -9.492 1 94.38 257 GLN B C 1
ATOM 5853 O O . GLN B 1 257 ? 0.56 28.125 -9.891 1 94.38 257 GLN B O 1
ATOM 5858 N N . VAL B 1 258 ? -0.474 27.062 -8.305 1 95.5 258 VAL B N 1
ATOM 5859 C CA . VAL B 1 258 ? 0.249 27.719 -7.227 1 95.5 258 VAL B CA 1
ATOM 5860 C C . VAL B 1 258 ? 1.75 27.5 -7.398 1 95.5 258 VAL B C 1
ATOM 5862 O O . VAL B 1 258 ? 2.557 28.344 -7 1 95.5 258 VAL B O 1
ATOM 5865 N N . HIS B 1 259 ? 2.158 26.406 -8.062 1 91.62 259 HIS B N 1
ATOM 5866 C CA . HIS B 1 259 ? 3.574 26.094 -8.211 1 91.62 259 HIS B CA 1
ATOM 5867 C C . HIS B 1 259 ? 4.297 27.156 -9.023 1 91.62 259 HIS B C 1
ATOM 5869 O O . HIS B 1 259 ? 5.508 27.344 -8.883 1 91.62 259 HIS B O 1
ATOM 5875 N N . CYS B 1 260 ? 3.654 27.969 -9.758 1 92.5 260 CYS B N 1
ATOM 5876 C CA . CYS B 1 260 ? 4.242 29.016 -10.586 1 92.5 260 CYS B CA 1
ATOM 5877 C C . CYS B 1 260 ? 4.715 30.188 -9.727 1 92.5 260 CYS B C 1
ATOM 5879 O O . CYS B 1 260 ? 5.527 31 -10.164 1 92.5 260 CYS B O 1
ATOM 5881 N N . TYR B 1 261 ? 4.301 30.25 -8.5 1 93.94 261 TYR B N 1
ATOM 5882 C CA . TYR B 1 261 ? 4.562 31.422 -7.672 1 93.94 261 TYR B CA 1
ATOM 5883 C C . TYR B 1 261 ? 5.457 31.062 -6.488 1 93.94 261 TYR B C 1
ATOM 5885 O O . TYR B 1 261 ? 5.633 31.875 -5.57 1 93.94 261 TYR B O 1
ATOM 5893 N N . ARG B 1 262 ? 5.883 29.828 -6.441 1 92 262 ARG B N 1
ATOM 5894 C CA . ARG B 1 262 ? 6.695 29.422 -5.305 1 92 262 ARG B CA 1
ATOM 5895 C C . ARG B 1 262 ? 7.992 28.766 -5.77 1 92 262 ARG B C 1
ATOM 5897 O O . ARG B 1 262 ? 8.102 28.328 -6.922 1 92 262 ARG B O 1
ATOM 5904 N N . ASP B 1 263 ? 8.953 28.688 -4.84 1 91.19 263 ASP B N 1
ATOM 5905 C CA . ASP B 1 263 ? 10.227 28.016 -5.082 1 91.19 263 ASP B CA 1
ATOM 5906 C C . ASP B 1 263 ? 10.031 26.516 -5.281 1 91.19 263 ASP B C 1
ATOM 5908 O O . ASP B 1 263 ? 9.141 25.922 -4.668 1 91.19 263 ASP B O 1
ATOM 5912 N N . ALA B 1 264 ? 10.867 25.969 -6.039 1 90.94 264 ALA B N 1
ATOM 5913 C CA . ALA B 1 264 ? 10.773 24.547 -6.371 1 90.94 264 ALA B CA 1
ATOM 5914 C C . ALA B 1 264 ? 10.836 23.688 -5.113 1 90.94 264 ALA B C 1
ATOM 5916 O O . ALA B 1 264 ? 10.195 22.641 -5.035 1 90.94 264 ALA B O 1
ATOM 5917 N N . LYS B 1 265 ? 11.586 24.109 -4.152 1 89.5 265 LYS B N 1
ATOM 5918 C CA . LYS B 1 265 ? 11.734 23.328 -2.924 1 89.5 265 LYS B CA 1
ATOM 5919 C C . LYS B 1 265 ? 10.406 23.219 -2.176 1 89.5 265 LYS B C 1
ATOM 5921 O O . LYS B 1 265 ? 10.211 22.312 -1.373 1 89.5 265 LYS B O 1
ATOM 5926 N N . ASP B 1 266 ? 9.461 24.156 -2.471 1 92.81 266 ASP B N 1
ATOM 5927 C CA . ASP B 1 266 ? 8.188 24.188 -1.771 1 92.81 266 ASP B CA 1
ATOM 5928 C C . ASP B 1 266 ? 7.086 23.531 -2.598 1 92.81 266 ASP B C 1
ATOM 5930 O O . ASP B 1 266 ? 5.941 23.422 -2.15 1 92.81 266 ASP B O 1
ATOM 5934 N N . HIS B 1 267 ? 7.387 22.969 -3.746 1 93.62 267 HIS B N 1
ATOM 5935 C CA . HIS B 1 267 ? 6.398 22.344 -4.613 1 93.62 267 HIS B CA 1
ATOM 5936 C C . HIS B 1 267 ? 5.773 21.125 -3.943 1 93.62 267 HIS B C 1
ATOM 5938 O O . HIS B 1 267 ? 4.656 20.719 -4.289 1 93.62 267 HIS B O 1
ATOM 5944 N N . ILE B 1 268 ? 6.527 20.578 -2.99 1 92.94 268 ILE B N 1
ATOM 5945 C CA . ILE B 1 268 ? 6.047 19.406 -2.275 1 92.94 268 ILE B CA 1
ATOM 5946 C C . ILE B 1 268 ? 4.727 19.734 -1.576 1 92.94 268 ILE B C 1
ATOM 5948 O O . ILE B 1 268 ? 3.854 18.875 -1.454 1 92.94 268 ILE B O 1
ATOM 5952 N N . LEU B 1 269 ? 4.508 20.984 -1.132 1 94.56 269 LEU B N 1
ATOM 5953 C CA . LEU B 1 269 ? 3.275 21.422 -0.478 1 94.56 269 LEU B CA 1
ATOM 5954 C C . LEU B 1 269 ? 2.096 21.344 -1.441 1 94.56 269 LEU B C 1
ATOM 5956 O O . LEU B 1 269 ? 0.997 20.938 -1.054 1 94.56 269 LEU B O 1
ATOM 5960 N N . ASP B 1 270 ? 2.342 21.703 -2.635 1 95.56 270 ASP B N 1
ATOM 5961 C CA . ASP B 1 270 ? 1.294 21.734 -3.65 1 95.56 270 ASP B CA 1
ATOM 5962 C C . ASP B 1 270 ? 0.951 20.328 -4.125 1 95.56 270 ASP B C 1
ATOM 5964 O O . ASP B 1 270 ? -0.217 20.016 -4.375 1 95.56 270 ASP B O 1
ATOM 5968 N N . GLN B 1 271 ? 1.957 19.562 -4.285 1 94.75 271 GLN B N 1
ATOM 5969 C CA . GLN B 1 271 ? 1.723 18.156 -4.641 1 94.75 271 GLN B CA 1
ATOM 5970 C C . GLN B 1 271 ? 0.923 17.438 -3.559 1 94.75 271 GLN B C 1
ATOM 5972 O O . GLN B 1 271 ? -0.014 16.703 -3.861 1 94.75 271 GLN B O 1
ATOM 5977 N N . LEU B 1 272 ? 1.313 17.656 -2.328 1 96.06 272 LEU B N 1
ATOM 5978 C CA . LEU B 1 272 ? 0.559 17.094 -1.214 1 96.06 272 LEU B CA 1
ATOM 5979 C C . LEU B 1 272 ? -0.883 17.594 -1.229 1 96.06 272 LEU B C 1
ATOM 5981 O O . LEU B 1 272 ? -1.815 16.812 -1.039 1 96.06 272 LEU B O 1
ATOM 5985 N N . GLY B 1 273 ? -1.011 18.938 -1.454 1 96.44 273 GLY B N 1
ATOM 5986 C CA . GLY B 1 273 ? -2.348 19.5 -1.552 1 96.44 273 GLY B CA 1
ATOM 5987 C C . GLY B 1 273 ? -3.207 18.828 -2.602 1 96.44 273 GLY B C 1
ATOM 5988 O O . GLY B 1 273 ? -4.387 18.562 -2.367 1 96.44 273 GLY B O 1
ATOM 5989 N N . SER B 1 274 ? -2.66 18.484 -3.717 1 96.56 274 SER B N 1
ATOM 5990 C CA . SER B 1 274 ? -3.381 17.828 -4.801 1 96.56 274 SER B CA 1
ATOM 5991 C C . SER B 1 274 ? -3.838 16.438 -4.391 1 96.56 274 SER B C 1
ATOM 5993 O O . SER B 1 274 ? -4.953 16.016 -4.715 1 96.56 274 SER B O 1
ATOM 5995 N N . ILE B 1 275 ? -3 15.688 -3.717 1 97.06 275 ILE B N 1
ATOM 5996 C CA . ILE B 1 275 ? -3.348 14.336 -3.287 1 97.06 275 ILE B CA 1
ATOM 5997 C C . ILE B 1 275 ? -4.457 14.398 -2.238 1 97.06 275 ILE B C 1
ATOM 5999 O O . ILE B 1 275 ? -5.375 13.57 -2.246 1 97.06 275 ILE B O 1
ATOM 6003 N N . VAL B 1 276 ? -4.367 15.406 -1.337 1 97.25 276 VAL B N 1
ATOM 6004 C CA . VAL B 1 276 ? -5.379 15.523 -0.292 1 97.25 276 VAL B CA 1
ATOM 6005 C C . VAL B 1 276 ? -6.727 15.875 -0.915 1 97.25 276 VAL B C 1
ATOM 6007 O O . VAL B 1 276 ? -7.77 15.391 -0.469 1 97.25 276 VAL B O 1
ATOM 6010 N N . ILE B 1 277 ? -6.715 16.734 -1.896 1 97.12 277 ILE B N 1
ATOM 6011 C CA . ILE B 1 277 ? -7.949 17.062 -2.598 1 97.12 277 ILE B CA 1
ATOM 6012 C C . ILE B 1 277 ? -8.531 15.812 -3.24 1 97.12 277 ILE B C 1
ATOM 6014 O O . ILE B 1 277 ? -9.742 15.57 -3.17 1 97.12 277 ILE B O 1
ATOM 6018 N N . LYS B 1 278 ? -7.691 14.984 -3.852 1 97.06 278 LYS B N 1
ATOM 6019 C CA . LYS B 1 278 ? -8.133 13.711 -4.418 1 97.06 278 LYS B CA 1
ATOM 6020 C C . LYS B 1 278 ? -8.75 12.812 -3.35 1 97.06 278 LYS B C 1
ATOM 6022 O O . LYS B 1 278 ? -9.766 12.156 -3.596 1 97.06 278 LYS B O 1
ATOM 6027 N N . LEU B 1 279 ? -8.156 12.758 -2.23 1 97.5 279 LEU B N 1
ATOM 6028 C CA . LEU B 1 279 ? -8.68 11.969 -1.124 1 97.5 279 LEU B CA 1
ATOM 6029 C C . LEU B 1 279 ? -10.055 12.484 -0.688 1 97.5 279 LEU B C 1
ATOM 6031 O O . LEU B 1 279 ? -10.969 11.695 -0.448 1 97.5 279 LEU B O 1
ATOM 6035 N N . ALA B 1 280 ? -10.125 13.836 -0.545 1 96.31 280 ALA B N 1
ATOM 6036 C CA . ALA B 1 280 ? -11.398 14.422 -0.154 1 96.31 280 ALA B CA 1
ATOM 6037 C C . ALA B 1 280 ? -12.508 14.023 -1.128 1 96.31 280 ALA B C 1
ATOM 6039 O O . ALA B 1 280 ? -13.586 13.602 -0.71 1 96.31 280 ALA B O 1
ATOM 6040 N N . ASN B 1 281 ? -12.234 14.156 -2.391 1 96.69 281 ASN B N 1
ATOM 6041 C CA . ASN B 1 281 ? -13.211 13.781 -3.41 1 96.69 281 ASN B CA 1
ATOM 6042 C C . ASN B 1 281 ? -13.508 12.281 -3.379 1 96.69 281 ASN B C 1
ATOM 6044 O O . ASN B 1 281 ? -14.648 11.867 -3.59 1 96.69 281 ASN B O 1
ATOM 6048 N N . PHE B 1 282 ? -12.555 11.516 -3.162 1 97.31 282 PHE B N 1
ATOM 6049 C CA . PHE B 1 282 ? -12.727 10.07 -3.031 1 97.31 282 PHE B CA 1
ATOM 6050 C C . PHE B 1 282 ? -13.656 9.742 -1.869 1 97.31 282 PHE B C 1
ATOM 6052 O O . PHE B 1 282 ? -14.578 8.938 -2.016 1 97.31 282 PHE B O 1
ATOM 6059 N N . CYS B 1 283 ? -13.406 10.344 -0.731 1 95.19 283 CYS B N 1
ATOM 6060 C CA . CYS B 1 283 ? -14.25 10.117 0.436 1 95.19 283 CYS B CA 1
ATOM 6061 C C . CYS B 1 283 ? -15.695 10.523 0.153 1 95.19 283 CYS B C 1
ATOM 6063 O O . CYS B 1 283 ? -16.625 9.828 0.556 1 95.19 283 CYS B O 1
ATOM 6065 N N . ALA B 1 284 ? -15.812 11.633 -0.488 1 95.69 284 ALA B N 1
ATOM 6066 C CA . ALA B 1 284 ? -17.156 12.078 -0.873 1 95.69 284 ALA B CA 1
ATOM 6067 C C . ALA B 1 284 ? -17.828 11.055 -1.787 1 95.69 284 ALA B C 1
ATOM 6069 O O . ALA B 1 284 ? -19.016 10.758 -1.628 1 95.69 284 ALA B O 1
ATOM 6070 N N . ASN B 1 285 ? -17.109 10.5 -2.75 1 96 285 ASN B N 1
ATOM 6071 C CA . ASN B 1 285 ? -17.625 9.477 -3.658 1 96 285 ASN B CA 1
ATOM 6072 C C . ASN B 1 285 ? -18.047 8.219 -2.908 1 96 285 ASN B C 1
ATOM 6074 O O . ASN B 1 285 ? -19.031 7.574 -3.268 1 96 285 ASN B O 1
ATOM 6078 N N . VAL B 1 286 ? -17.25 7.793 -1.981 1 94.94 286 VAL B N 1
ATOM 6079 C CA . VAL B 1 286 ? -17.562 6.617 -1.178 1 94.94 286 VAL B CA 1
ATOM 6080 C C . VAL B 1 286 ? -18.891 6.836 -0.439 1 94.94 286 VAL B C 1
ATOM 6082 O O . VAL B 1 286 ? -19.766 5.973 -0.457 1 94.94 286 VAL B O 1
ATOM 6085 N N . LYS B 1 287 ? -19.047 8 0.179 1 92.88 287 LYS B N 1
ATOM 6086 C CA . LYS B 1 287 ? -20.281 8.336 0.907 1 92.88 287 LYS B CA 1
ATOM 6087 C C . LYS B 1 287 ? -21.484 8.336 -0.021 1 92.88 287 LYS B C 1
ATOM 6089 O O . LYS B 1 287 ? -22.562 7.895 0.363 1 92.88 287 LYS B O 1
ATOM 6094 N N . GLU B 1 288 ? -21.281 8.812 -1.219 1 94.56 288 GLU B N 1
ATOM 6095 C CA . GLU B 1 288 ? -22.359 8.922 -2.189 1 94.56 288 GLU B CA 1
ATOM 6096 C C . GLU B 1 288 ? -22.656 7.574 -2.846 1 94.56 288 GLU B C 1
ATOM 6098 O O . GLU B 1 288 ? -23.578 7.465 -3.668 1 94.56 288 GLU B O 1
ATOM 6103 N N . GLY B 1 289 ? -21.906 6.559 -2.57 1 92.31 289 GLY B N 1
ATOM 6104 C CA . GLY B 1 289 ? -22.156 5.227 -3.1 1 92.31 289 GLY B CA 1
ATOM 6105 C C . GLY B 1 289 ? -21.781 5.086 -4.562 1 92.31 289 GLY B C 1
ATOM 6106 O O . GLY B 1 289 ? -22.438 4.375 -5.316 1 92.31 289 GLY B O 1
ATOM 6107 N N . ARG B 1 290 ? -20.766 5.785 -4.953 1 92.38 290 ARG B N 1
ATOM 6108 C CA . ARG B 1 290 ? -20.375 5.793 -6.363 1 92.38 290 ARG B CA 1
ATOM 6109 C C . ARG B 1 290 ? -19.578 4.547 -6.723 1 92.38 290 ARG B C 1
ATOM 6111 O O . ARG B 1 290 ? -19.281 4.312 -7.898 1 92.38 290 ARG B O 1
ATOM 6118 N N . PHE B 1 291 ? -19.188 3.746 -5.766 1 92.5 291 PHE B N 1
ATOM 6119 C CA . PHE B 1 291 ? -18.438 2.516 -6.016 1 92.5 291 PHE B CA 1
ATOM 6120 C C . PHE B 1 291 ? -19.359 1.306 -5.965 1 92.5 291 PHE B C 1
ATOM 6122 O O . PHE B 1 291 ? -20.156 1.162 -5.031 1 92.5 291 PHE B O 1
ATOM 6129 N N . GLU B 1 292 ? -19.219 0.484 -6.93 1 87.94 292 GLU B N 1
ATOM 6130 C CA . GLU B 1 292 ? -20.062 -0.696 -7.039 1 87.94 292 GLU B CA 1
ATOM 6131 C C . GLU B 1 292 ? -19.609 -1.8 -6.094 1 87.94 292 GLU B C 1
ATOM 6133 O O . GLU B 1 292 ? -20.438 -2.461 -5.457 1 87.94 292 GLU B O 1
ATOM 6138 N N . LYS B 1 293 ? -18.344 -1.985 -6.07 1 89.06 293 LYS B N 1
ATOM 6139 C CA . LYS B 1 293 ? -17.781 -3.061 -5.258 1 89.06 293 LYS B CA 1
ATOM 6140 C C . LYS B 1 293 ? -16.859 -2.51 -4.18 1 89.06 293 LYS B C 1
ATOM 6142 O O . LYS B 1 293 ? -16.062 -1.604 -4.441 1 89.06 293 LYS B O 1
ATOM 6147 N N . PRO B 1 294 ? -16.953 -3.021 -2.949 1 89.94 294 PRO B N 1
ATOM 6148 C CA . PRO B 1 294 ? -16.078 -2.57 -1.858 1 89.94 294 PRO B CA 1
ATOM 6149 C C . PRO B 1 294 ? -14.594 -2.709 -2.191 1 89.94 294 PRO B C 1
ATOM 6151 O O . PRO B 1 294 ? -13.773 -1.943 -1.683 1 89.94 294 PRO B O 1
ATOM 6154 N N . VAL B 1 295 ? -14.289 -3.654 -3.039 1 89.19 295 VAL B N 1
ATOM 6155 C CA . VAL B 1 295 ? -12.891 -3.896 -3.383 1 89.19 295 VAL B CA 1
ATOM 6156 C C . VAL B 1 295 ? -12.328 -2.699 -4.152 1 89.19 295 VAL B C 1
ATOM 6158 O O . VAL B 1 295 ? -11.141 -2.393 -4.055 1 89.19 295 VAL B O 1
ATOM 6161 N N . GLU B 1 296 ? -13.188 -2.049 -4.887 1 93.38 296 GLU B N 1
ATOM 6162 C CA . GLU B 1 296 ? -12.75 -0.853 -5.602 1 93.38 296 GLU B CA 1
ATOM 6163 C C . GLU B 1 296 ? -12.391 0.269 -4.629 1 93.38 296 GLU B C 1
ATOM 6165 O O . GLU B 1 296 ? -11.477 1.055 -4.891 1 93.38 296 GLU B O 1
ATOM 6170 N N . ILE B 1 297 ? -13.133 0.351 -3.551 1 95.62 297 ILE B N 1
ATOM 6171 C CA . ILE B 1 297 ? -12.844 1.336 -2.514 1 95.62 297 ILE B CA 1
ATOM 6172 C C . ILE B 1 297 ? -11.469 1.058 -1.902 1 95.62 297 ILE B C 1
ATOM 6174 O O . ILE B 1 297 ? -10.648 1.966 -1.772 1 95.62 297 ILE B O 1
ATOM 6178 N N . ILE B 1 298 ? -11.242 -0.213 -1.608 1 95.25 298 ILE B N 1
ATOM 6179 C CA . ILE B 1 298 ? -9.984 -0.616 -0.998 1 95.25 298 ILE B CA 1
ATOM 6180 C C . ILE B 1 298 ? -8.828 -0.341 -1.963 1 95.25 298 ILE B C 1
ATOM 6182 O O . ILE B 1 298 ? -7.809 0.233 -1.573 1 95.25 298 ILE B O 1
ATOM 6186 N N . ARG B 1 299 ? -8.977 -0.694 -3.193 1 95 299 ARG B N 1
ATOM 6187 C CA . ARG B 1 299 ? -7.938 -0.501 -4.199 1 95 299 ARG B CA 1
ATOM 6188 C C . ARG B 1 299 ? -7.605 0.978 -4.371 1 95 299 ARG B C 1
ATOM 6190 O O . ARG B 1 299 ? -6.434 1.354 -4.418 1 95 299 ARG B O 1
ATOM 6197 N N . THR B 1 300 ? -8.641 1.776 -4.457 1 96.69 300 THR B N 1
ATOM 6198 C CA . THR B 1 300 ? -8.445 3.211 -4.633 1 96.69 300 THR B CA 1
ATOM 6199 C C . THR B 1 300 ? -7.793 3.826 -3.396 1 96.69 300 THR B C 1
ATOM 6201 O O . THR B 1 300 ? -6.898 4.664 -3.51 1 96.69 300 THR B O 1
ATOM 6204 N N . ALA B 1 301 ? -8.289 3.449 -2.244 1 97.5 301 ALA B N 1
ATOM 6205 C CA . ALA B 1 301 ? -7.707 3.939 -0.998 1 97.5 301 ALA B CA 1
ATOM 6206 C C . ALA B 1 301 ? -6.223 3.604 -0.915 1 97.5 301 ALA B C 1
ATOM 6208 O O . ALA B 1 301 ? -5.402 4.465 -0.584 1 97.5 301 ALA B O 1
ATOM 6209 N N . LEU B 1 302 ? -5.891 2.369 -1.266 1 96.44 302 LEU B N 1
ATOM 6210 C CA . LEU B 1 302 ? -4.496 1.938 -1.238 1 96.44 302 LEU B CA 1
ATOM 6211 C C . LEU B 1 302 ? -3.668 2.707 -2.262 1 96.44 302 LEU B C 1
ATOM 6213 O O . LEU B 1 302 ? -2.51 3.043 -2.002 1 96.44 302 LEU B O 1
ATOM 6217 N N . SER B 1 303 ? -4.238 2.938 -3.363 1 96.31 303 SER B N 1
ATOM 6218 C CA . SER B 1 303 ? -3.545 3.689 -4.406 1 96.31 303 SER B CA 1
ATOM 6219 C C . SER B 1 303 ? -3.271 5.121 -3.963 1 96.31 303 SER B C 1
ATOM 6221 O O . SER B 1 303 ? -2.193 5.66 -4.223 1 96.31 303 SER B O 1
ATOM 6223 N N . ILE B 1 304 ? -4.23 5.762 -3.32 1 97.25 304 ILE B N 1
ATOM 6224 C CA . ILE B 1 304 ? -4.043 7.113 -2.807 1 97.25 304 ILE B CA 1
ATOM 6225 C C . ILE B 1 304 ? -2.984 7.105 -1.707 1 97.25 304 ILE B C 1
ATOM 6227 O O . ILE B 1 304 ? -2.135 8 -1.65 1 97.25 304 ILE B O 1
ATOM 6231 N N . ASP B 1 305 ? -3.047 6.113 -0.854 1 97.19 305 ASP B N 1
ATOM 6232 C CA . ASP B 1 305 ? -2.035 5.984 0.19 1 97.19 305 ASP B CA 1
ATOM 6233 C C . ASP B 1 305 ? -0.638 5.863 -0.413 1 97.19 305 ASP B C 1
ATOM 6235 O O . ASP B 1 305 ? 0.322 6.434 0.111 1 97.19 305 ASP B O 1
ATOM 6239 N N . ALA B 1 306 ? -0.553 5.156 -1.495 1 94.94 306 ALA B N 1
ATOM 6240 C CA . ALA B 1 306 ? 0.716 5 -2.201 1 94.94 306 ALA B CA 1
ATOM 6241 C C . ALA B 1 306 ? 1.239 6.344 -2.699 1 94.94 306 ALA B C 1
ATOM 6243 O O . ALA B 1 306 ? 2.447 6.59 -2.684 1 94.94 306 ALA B O 1
ATOM 6244 N N . ALA B 1 307 ? 0.336 7.145 -3.146 1 95.38 307 ALA B N 1
ATOM 6245 C CA . ALA B 1 307 ? 0.723 8.477 -3.609 1 95.38 307 ALA B CA 1
ATOM 6246 C C . ALA B 1 307 ? 1.286 9.312 -2.465 1 95.38 307 ALA B C 1
ATOM 6248 O O . ALA B 1 307 ? 2.279 10.023 -2.639 1 95.38 307 ALA B O 1
ATOM 6249 N N . PHE B 1 308 ? 0.672 9.211 -1.287 1 96.25 308 PHE B N 1
ATOM 6250 C CA . PHE B 1 308 ? 1.168 9.914 -0.112 1 96.25 308 PHE B CA 1
ATOM 6251 C C . PHE B 1 308 ? 2.566 9.43 0.258 1 96.25 308 PHE B C 1
ATOM 6253 O O . PHE B 1 308 ? 3.494 10.234 0.376 1 96.25 308 PHE B O 1
ATOM 6260 N N . VAL B 1 309 ? 2.723 8.164 0.364 1 94.38 309 VAL B N 1
ATOM 6261 C CA . VAL B 1 309 ? 3.963 7.566 0.843 1 94.38 309 VAL B CA 1
ATOM 6262 C C . VAL B 1 309 ? 5.102 7.891 -0.124 1 94.38 309 VAL B C 1
ATOM 6264 O O . VAL B 1 309 ? 6.188 8.289 0.299 1 94.38 309 VAL B O 1
ATOM 6267 N N . SER B 1 310 ? 4.855 7.766 -1.415 1 92.38 310 SER B N 1
ATOM 6268 C CA . SER B 1 310 ? 5.906 7.973 -2.406 1 92.38 310 SER B CA 1
ATOM 6269 C C . SER B 1 310 ? 6.32 9.438 -2.48 1 92.38 310 SER B C 1
ATOM 6271 O O . SER B 1 310 ? 7.488 9.742 -2.713 1 92.38 310 SER B O 1
ATOM 6273 N N . LEU B 1 311 ? 5.395 10.344 -2.23 1 92.69 311 LEU B N 1
ATOM 6274 C CA . LEU B 1 311 ? 5.672 11.773 -2.352 1 92.69 311 LEU B CA 1
ATOM 6275 C C . LEU B 1 311 ? 6.719 12.211 -1.33 1 92.69 311 LEU B C 1
ATOM 6277 O O . LEU B 1 311 ? 7.656 12.938 -1.667 1 92.69 311 LEU B O 1
ATOM 6281 N N . LEU B 1 312 ? 6.617 11.781 -0.121 1 90.19 312 LEU B N 1
ATOM 6282 C CA . LEU B 1 312 ? 7.41 12.375 0.952 1 90.19 312 LEU B CA 1
ATOM 6283 C C . LEU B 1 312 ? 8.68 11.562 1.202 1 90.19 312 LEU B C 1
ATOM 6285 O O . LEU B 1 312 ? 9.461 11.891 2.098 1 90.19 312 LEU B O 1
ATOM 6289 N N . ILE B 1 313 ? 8.93 10.578 0.321 1 88 313 ILE B N 1
ATOM 6290 C CA . ILE B 1 313 ? 10.164 9.812 0.395 1 88 313 ILE B CA 1
ATOM 6291 C C . ILE B 1 313 ? 11.352 10.695 0.013 1 88 313 ILE B C 1
ATOM 6293 O O . ILE B 1 313 ? 12.453 10.523 0.529 1 88 313 ILE B O 1
ATOM 6297 N N . ILE B 1 314 ? 11.094 11.688 -0.869 1 82.5 314 ILE B N 1
ATOM 6298 C CA . ILE B 1 314 ? 12.18 12.547 -1.318 1 82.5 314 ILE B CA 1
ATOM 6299 C C . ILE B 1 314 ? 11.898 13.992 -0.908 1 82.5 314 ILE B C 1
ATOM 6301 O O . ILE B 1 314 ? 12.141 14.922 -1.681 1 82.5 314 ILE B O 1
ATOM 6305 N N . ALA B 1 315 ? 11.352 14.164 0.264 1 87.75 315 ALA B N 1
ATOM 6306 C CA . ALA B 1 315 ? 11.102 15.523 0.745 1 87.75 315 ALA B CA 1
ATOM 6307 C C . ALA B 1 315 ? 12.391 16.344 0.792 1 87.75 315 ALA B C 1
ATOM 6309 O O . ALA B 1 315 ? 13.422 15.852 1.265 1 87.75 315 ALA B O 1
ATOM 6310 N N . PRO B 1 316 ? 12.312 17.562 0.227 1 88.5 316 PRO B N 1
ATOM 6311 C CA . PRO B 1 316 ? 13.492 18.422 0.309 1 88.5 316 PRO B CA 1
ATOM 6312 C C . PRO B 1 316 ? 13.945 18.688 1.746 1 88.5 316 PRO B C 1
ATOM 6314 O O . PRO B 1 316 ? 13.148 18.531 2.68 1 88.5 316 PRO B O 1
ATOM 6317 N N . SER B 1 317 ? 15.164 19.156 1.873 1 86.44 317 SER B N 1
ATOM 6318 C CA . SER B 1 317 ? 15.789 19.328 3.178 1 86.44 317 SER B CA 1
ATOM 6319 C C . SER B 1 317 ? 14.992 20.297 4.043 1 86.44 317 SER B C 1
ATOM 6321 O O . SER B 1 317 ? 14.867 20.094 5.254 1 86.44 317 SER B O 1
ATOM 6323 N N . ALA B 1 318 ? 14.422 21.281 3.439 1 88.5 318 ALA B N 1
ATOM 6324 C CA . ALA B 1 318 ? 13.68 22.297 4.184 1 88.5 318 ALA B CA 1
ATOM 6325 C C . ALA B 1 318 ? 12.43 21.703 4.824 1 88.5 318 ALA B C 1
ATOM 6327 O O . ALA B 1 318 ? 11.906 22.25 5.805 1 88.5 318 ALA B O 1
ATOM 6328 N N . TRP B 1 319 ? 12.008 20.578 4.262 1 91.88 319 TRP B N 1
ATOM 6329 C CA . TRP B 1 319 ? 10.758 19.969 4.727 1 91.88 319 TRP B CA 1
ATOM 6330 C C . TRP B 1 319 ? 11.016 18.641 5.398 1 91.88 319 TRP B C 1
ATOM 6332 O O . TRP B 1 319 ? 10.078 17.906 5.723 1 91.88 319 TRP B O 1
ATOM 6342 N N . SER B 1 320 ? 12.234 18.344 5.648 1 88.69 320 SER B N 1
ATOM 6343 C CA . SER B 1 320 ? 12.594 17.062 6.262 1 88.69 320 SER B CA 1
ATOM 6344 C C . SER B 1 320 ? 12.625 17.172 7.781 1 88.69 320 SER B C 1
ATOM 6346 O O . SER B 1 320 ? 12.398 18.25 8.336 1 88.69 320 SER B O 1
ATOM 6348 N N . TYR B 1 321 ? 12.734 16.094 8.469 1 91.19 321 TYR B N 1
ATOM 6349 C CA . TYR B 1 321 ? 12.898 16.062 9.922 1 91.19 321 TYR B CA 1
ATOM 6350 C C . TYR B 1 321 ? 13.898 14.977 10.328 1 91.19 321 TYR B C 1
ATOM 6352 O O . TYR B 1 321 ? 14.266 14.125 9.516 1 91.19 321 TYR B O 1
ATOM 6360 N N . THR B 1 322 ? 14.352 15.016 11.516 1 89.44 322 THR B N 1
ATOM 6361 C CA . THR B 1 322 ? 15.258 14.016 12.078 1 89.44 322 THR B CA 1
ATOM 6362 C C . THR B 1 322 ? 14.664 13.406 13.344 1 89.44 322 THR B C 1
ATOM 6364 O O . THR B 1 322 ? 13.773 13.984 13.961 1 89.44 322 THR B O 1
ATOM 6367 N N . ILE B 1 323 ? 15.109 12.281 13.656 1 90.19 323 ILE B N 1
ATOM 6368 C CA . ILE B 1 323 ? 14.648 11.57 14.844 1 90.19 323 ILE B CA 1
ATOM 6369 C C . ILE B 1 323 ? 15.711 11.648 15.938 1 90.19 323 ILE B C 1
ATOM 6371 O O . ILE B 1 323 ? 16.891 11.359 15.688 1 90.19 323 ILE B O 1
ATOM 6375 N N . ALA B 1 324 ? 15.312 12.125 17.094 1 87.94 324 ALA B N 1
ATOM 6376 C CA . ALA B 1 324 ? 16.188 12.203 18.25 1 87.94 324 ALA B CA 1
ATOM 6377 C C . ALA B 1 324 ? 15.766 11.219 19.344 1 87.94 324 ALA B C 1
ATOM 6379 O O . ALA B 1 324 ? 14.57 10.969 19.516 1 87.94 324 ALA B O 1
ATOM 6380 N N . LYS B 1 325 ? 16.734 10.648 20.016 1 88.44 325 LYS B N 1
ATOM 6381 C CA . LYS B 1 325 ? 16.453 9.734 21.125 1 88.44 325 LYS B CA 1
ATOM 6382 C C . LYS B 1 325 ? 16.328 10.484 22.438 1 88.44 325 LYS B C 1
ATOM 6384 O O . LYS B 1 325 ? 17.031 11.477 22.672 1 88.44 325 LYS B O 1
ATOM 6389 N N . VAL B 1 326 ? 15.406 9.961 23.203 1 85 326 VAL B N 1
ATOM 6390 C CA . VAL B 1 326 ? 15.258 10.523 24.531 1 85 326 VAL B CA 1
ATOM 6391 C C . VAL B 1 326 ? 16.406 10.062 25.422 1 85 326 VAL B C 1
ATOM 6393 O O . VAL B 1 326 ? 16.688 8.859 25.516 1 85 326 VAL B O 1
ATOM 6396 N N . PRO B 1 327 ? 17.094 11.016 25.969 1 79.25 327 PRO B N 1
ATOM 6397 C CA . PRO B 1 327 ? 18.188 10.594 26.859 1 79.25 327 PRO B CA 1
ATOM 6398 C C . PRO B 1 327 ? 17.688 9.766 28.047 1 79.25 327 PRO B C 1
ATOM 6400 O O . PRO B 1 327 ? 16.688 10.125 28.672 1 79.25 327 PRO B O 1
ATOM 6403 N N . THR B 1 328 ? 18.328 8.641 28.234 1 75.19 328 THR B N 1
ATOM 6404 C CA . THR B 1 328 ? 17.938 7.684 29.266 1 75.19 328 THR B CA 1
ATOM 6405 C C . THR B 1 328 ? 17.906 8.344 30.641 1 75.19 328 THR B C 1
ATOM 6407 O O . THR B 1 328 ? 17.031 8.047 31.469 1 75.19 328 THR B O 1
ATOM 6410 N N . ALA B 1 329 ? 18.797 9.18 30.922 1 68.5 329 ALA B N 1
ATOM 6411 C CA . ALA B 1 329 ? 18.938 9.805 32.219 1 68.5 329 ALA B CA 1
ATOM 6412 C C . ALA B 1 329 ? 17.719 10.656 32.562 1 68.5 329 ALA B C 1
ATOM 6414 O O . ALA B 1 329 ? 17.406 10.867 33.75 1 68.5 329 ALA B O 1
ATOM 6415 N N . HIS B 1 330 ? 16.984 11.078 31.609 1 68.62 330 HIS B N 1
ATOM 6416 C CA . HIS B 1 330 ? 15.906 12.023 31.844 1 68.62 330 HIS B CA 1
ATOM 6417 C C . HIS B 1 330 ? 14.562 11.445 31.406 1 68.62 330 HIS B C 1
ATOM 6419 O O . HIS B 1 330 ? 13.586 12.18 31.25 1 68.62 330 HIS B O 1
ATOM 6425 N N . SER B 1 331 ? 14.539 10.203 31.219 1 68.69 331 SER B N 1
ATOM 6426 C CA . SER B 1 331 ? 13.359 9.57 30.641 1 68.69 331 SER B CA 1
ATOM 6427 C C . SER B 1 331 ? 12.141 9.75 31.531 1 68.69 331 SER B C 1
ATOM 6429 O O . SER B 1 331 ? 11.055 10.086 31.062 1 68.69 331 SER B O 1
ATOM 6431 N N . ALA B 1 332 ? 12.281 9.586 32.75 1 68.75 332 ALA B N 1
ATOM 6432 C CA . ALA B 1 332 ? 11.156 9.688 33.688 1 68.75 332 ALA B CA 1
ATOM 6433 C C . ALA B 1 332 ? 10.625 11.117 33.75 1 68.75 332 ALA B C 1
ATOM 6435 O O . ALA B 1 332 ? 9.414 11.344 33.781 1 68.75 332 ALA B O 1
ATOM 6436 N N . THR B 1 333 ? 11.539 12.086 33.719 1 66.75 333 THR B N 1
ATOM 6437 C CA . THR B 1 333 ? 11.156 13.492 33.812 1 66.75 333 THR B CA 1
ATOM 6438 C C . THR B 1 333 ? 10.531 13.977 32.5 1 66.75 333 THR B C 1
ATOM 6440 O O . THR B 1 333 ? 9.688 14.875 32.5 1 66.75 333 THR B O 1
ATOM 6443 N N . LEU B 1 334 ? 10.938 13.266 31.484 1 72.38 334 LEU B N 1
ATOM 6444 C CA . LEU B 1 334 ? 10.516 13.75 30.172 1 72.38 334 LEU B CA 1
ATOM 6445 C C . LEU B 1 334 ? 9.281 13 29.688 1 72.38 334 LEU B C 1
ATOM 6447 O O . LEU B 1 334 ? 8.656 13.406 28.703 1 72.38 334 LEU B O 1
ATOM 6451 N N . ALA B 1 335 ? 8.945 12.047 30.438 1 70.56 335 ALA B N 1
ATOM 6452 C CA . ALA B 1 335 ? 7.883 11.133 30.047 1 70.56 335 ALA B CA 1
ATOM 6453 C C . ALA B 1 335 ? 6.574 11.875 29.812 1 70.56 335 ALA B C 1
ATOM 6455 O O . ALA B 1 335 ? 5.832 11.555 28.875 1 70.56 335 ALA B O 1
ATOM 6456 N N . PRO B 1 336 ? 6.312 12.875 30.625 1 71.94 336 PRO B N 1
ATOM 6457 C CA . PRO B 1 336 ? 5.059 13.578 30.359 1 71.94 336 PRO B CA 1
ATOM 6458 C C . PRO B 1 336 ? 5.094 14.391 29.062 1 71.94 336 PRO B C 1
ATOM 6460 O O . PRO B 1 336 ? 4.047 14.758 28.531 1 71.94 336 PRO B O 1
ATOM 6463 N N . HIS B 1 337 ? 6.242 14.555 28.516 1 79.62 337 HIS B N 1
ATOM 6464 C CA . HIS B 1 337 ? 6.371 15.477 27.391 1 79.62 337 HIS B CA 1
ATOM 6465 C C . HIS B 1 337 ? 6.727 14.742 26.109 1 79.62 337 HIS B C 1
ATOM 6467 O O . HIS B 1 337 ? 6.566 15.289 25.016 1 79.62 337 HIS B O 1
ATOM 6473 N N . ILE B 1 338 ? 7.191 13.562 26.328 1 88.19 338 ILE B N 1
ATOM 6474 C CA . ILE B 1 338 ? 7.613 12.781 25.172 1 88.19 338 ILE B CA 1
ATOM 6475 C C . ILE B 1 338 ? 7 11.383 25.234 1 88.19 338 ILE B C 1
ATOM 6477 O O . ILE B 1 338 ? 7.145 10.688 26.234 1 88.19 338 ILE B O 1
ATOM 6481 N N . TRP B 1 339 ? 6.281 11.102 24.219 1 90.25 339 TRP B N 1
ATOM 6482 C CA . TRP B 1 339 ? 5.73 9.75 24.125 1 90.25 339 TRP B CA 1
ATOM 6483 C C . TRP B 1 339 ? 6.727 8.805 23.469 1 90.25 339 TRP B C 1
ATOM 6485 O O . TRP B 1 339 ? 7.082 8.984 22.297 1 90.25 339 TRP B O 1
ATOM 6495 N N . GLY B 1 340 ? 7.141 7.77 24.188 1 86.25 340 GLY B N 1
ATOM 6496 C CA . GLY B 1 340 ? 8.023 6.773 23.594 1 86.25 340 GLY B CA 1
ATOM 6497 C C . GLY B 1 340 ? 9.492 7.133 23.719 1 86.25 340 GLY B C 1
ATOM 6498 O O . GLY B 1 340 ? 9.852 8.07 24.438 1 86.25 340 GLY B O 1
ATOM 6499 N N . PRO B 1 341 ? 10.352 6.438 22.953 1 88.69 341 PRO B N 1
ATOM 6500 C CA . PRO B 1 341 ? 11.797 6.582 23.109 1 88.69 341 PRO B CA 1
ATOM 6501 C C . PRO B 1 341 ? 12.398 7.605 22.156 1 88.69 341 PRO B C 1
ATOM 6503 O O . PRO B 1 341 ? 13.578 7.934 22.25 1 88.69 341 PRO B O 1
ATOM 6506 N N . THR B 1 342 ? 11.594 8.102 21.203 1 89.62 342 THR B N 1
ATOM 6507 C CA . THR B 1 342 ? 12.133 9.023 20.203 1 89.62 342 THR B CA 1
ATOM 6508 C C . THR B 1 342 ? 11.172 10.18 19.969 1 89.62 342 THR B C 1
ATOM 6510 O O . THR B 1 342 ? 9.984 10.094 20.312 1 89.62 342 THR B O 1
ATOM 6513 N N . TYR B 1 343 ? 11.703 11.289 19.562 1 92.5 343 TYR B N 1
ATOM 6514 C CA . TYR B 1 343 ? 10.898 12.43 19.125 1 92.5 343 TYR B CA 1
ATOM 6515 C C . TYR B 1 343 ? 11.469 13.062 17.859 1 92.5 343 TYR B C 1
ATOM 6517 O O . TYR B 1 343 ? 12.586 12.727 17.438 1 92.5 343 TYR B O 1
ATOM 6525 N N . HIS B 1 344 ? 10.695 13.883 17.203 1 92.5 344 HIS B N 1
ATOM 6526 C CA . HIS B 1 344 ? 11.078 14.43 15.906 1 92.5 344 HIS B CA 1
ATOM 6527 C C . HIS B 1 344 ? 11.523 15.883 16.031 1 92.5 344 HIS B C 1
ATOM 6529 O O . HIS B 1 344 ? 10.977 16.641 16.844 1 92.5 344 HIS B O 1
ATOM 6535 N N . ILE B 1 345 ? 12.516 16.25 15.258 1 91.31 345 ILE B N 1
ATOM 6536 C CA . ILE B 1 345 ? 12.992 17.625 15.148 1 91.31 345 ILE B CA 1
ATOM 6537 C C . ILE B 1 345 ? 12.828 18.125 13.719 1 91.31 345 ILE B C 1
ATOM 6539 O O . ILE B 1 345 ? 13.422 17.562 12.789 1 91.31 345 ILE B O 1
ATOM 6543 N N . TYR B 1 346 ? 12.023 19.125 13.562 1 91.75 346 TYR B N 1
ATOM 6544 C CA . TYR B 1 346 ? 11.719 19.672 12.242 1 91.75 346 TYR B CA 1
ATOM 6545 C C . TYR B 1 346 ? 12.484 20.969 12 1 91.75 346 TYR B C 1
ATOM 6547 O O . TYR B 1 346 ? 13.078 21.531 12.93 1 91.75 346 TYR B O 1
ATOM 6555 N N . LYS B 1 347 ? 12.5 21.375 10.734 1 87.38 347 LYS B N 1
ATOM 6556 C CA . LYS B 1 347 ? 13.195 22.609 10.383 1 87.38 347 LYS B CA 1
ATOM 6557 C C . LYS B 1 347 ? 12.328 23.828 10.688 1 87.38 347 LYS B C 1
ATOM 6559 O O . LYS B 1 347 ? 12.852 24.922 10.922 1 87.38 347 LYS B O 1
ATOM 6564 N N . SER B 1 348 ? 11.062 23.609 10.688 1 89.94 348 SER B N 1
ATOM 6565 C CA . SER B 1 348 ? 10.125 24.688 10.953 1 89.94 348 SER B CA 1
ATOM 6566 C C . SER B 1 348 ? 8.773 24.156 11.406 1 89.94 348 SER B C 1
ATOM 6568 O O . SER B 1 348 ? 8.484 22.969 11.242 1 89.94 348 SER B O 1
ATOM 6570 N N . ILE B 1 349 ? 7.984 25.031 11.969 1 91.12 349 ILE B N 1
ATOM 6571 C CA . ILE B 1 349 ? 6.633 24.672 12.375 1 91.12 349 ILE B CA 1
ATOM 6572 C C . ILE B 1 349 ? 5.797 24.328 11.141 1 91.12 349 ILE B C 1
ATOM 6574 O O . ILE B 1 349 ? 4.926 23.453 11.203 1 91.12 349 ILE B O 1
ATOM 6578 N N . ALA B 1 350 ? 6.07 25.016 10.047 1 91.44 350 ALA B N 1
ATOM 6579 C CA . ALA B 1 350 ? 5.387 24.703 8.797 1 91.44 350 ALA B CA 1
ATOM 6580 C C . ALA B 1 350 ? 5.668 23.266 8.359 1 91.44 350 ALA B C 1
ATOM 6582 O O . ALA B 1 350 ? 4.766 22.562 7.906 1 91.44 350 ALA B O 1
ATOM 6583 N N . ALA B 1 351 ? 6.887 22.859 8.531 1 93.31 351 ALA B N 1
ATOM 6584 C CA . ALA B 1 351 ? 7.266 21.484 8.18 1 93.31 351 ALA B CA 1
ATOM 6585 C C . ALA B 1 351 ? 6.559 20.469 9.086 1 93.31 351 ALA B C 1
ATOM 6587 O O . ALA B 1 351 ? 6.027 19.469 8.602 1 93.31 351 ALA B O 1
ATOM 6588 N N . SER B 1 352 ? 6.613 20.766 10.375 1 94.25 352 SER B N 1
ATOM 6589 C CA . SER B 1 352 ? 5.918 19.891 11.312 1 94.25 352 SER B CA 1
ATOM 6590 C C . SER B 1 352 ? 4.434 19.781 10.969 1 94.25 352 SER B C 1
ATOM 6592 O O . SER B 1 352 ? 3.859 18.688 11 1 94.25 352 SER B O 1
ATOM 6594 N N . SER B 1 353 ? 3.848 20.891 10.656 1 94.19 353 SER B N 1
ATOM 6595 C CA . SER B 1 353 ? 2.432 20.922 10.305 1 94.19 353 SER B CA 1
ATOM 6596 C C . SER B 1 353 ? 2.156 20.125 9.031 1 94.19 353 SER B C 1
ATOM 6598 O O . SER B 1 353 ? 1.162 19.406 8.953 1 94.19 353 SER B O 1
ATOM 6600 N N . MET B 1 354 ? 2.977 20.266 8.039 1 94.19 354 MET B N 1
ATOM 6601 C CA . MET B 1 354 ? 2.824 19.516 6.797 1 94.19 354 MET B CA 1
ATOM 6602 C C . MET B 1 354 ? 2.828 18.016 7.055 1 94.19 354 MET B C 1
ATOM 6604 O O . MET B 1 354 ? 1.947 17.297 6.578 1 94.19 354 MET B O 1
ATOM 6608 N N . TRP B 1 355 ? 3.77 17.531 7.824 1 96.31 355 TRP B N 1
ATOM 6609 C CA . TRP B 1 355 ? 3.895 16.109 8.125 1 96.31 355 TRP B CA 1
ATOM 6610 C C . TRP B 1 355 ? 2.688 15.609 8.906 1 96.31 355 TRP B C 1
ATOM 6612 O O . TRP B 1 355 ? 2.197 14.508 8.664 1 96.31 355 TRP B O 1
ATOM 6622 N N . ASN B 1 356 ? 2.258 16.391 9.836 1 96.25 356 ASN B N 1
ATOM 6623 C CA . ASN B 1 356 ? 1.115 15.953 10.641 1 96.25 356 ASN B CA 1
ATOM 6624 C C . ASN B 1 356 ? -0.166 15.922 9.812 1 96.25 356 ASN B C 1
ATOM 6626 O O . ASN B 1 356 ? -1.025 15.062 10.023 1 96.25 356 ASN B O 1
ATOM 6630 N N . ASN B 1 357 ? -0.279 16.891 8.891 1 93.75 357 ASN B N 1
ATOM 6631 C CA . ASN B 1 357 ? -1.413 16.828 7.977 1 93.75 357 ASN B CA 1
ATOM 6632 C C . ASN B 1 357 ? -1.353 15.578 7.09 1 93.75 357 ASN B C 1
ATOM 6634 O O . ASN B 1 357 ? -2.373 14.93 6.852 1 93.75 357 ASN B O 1
ATOM 6638 N N . TYR B 1 358 ? -0.192 15.273 6.613 1 95.81 358 TYR B N 1
ATOM 6639 C CA . TYR B 1 358 ? 0.07 14.047 5.871 1 95.81 358 TYR B CA 1
ATOM 6640 C C . TYR B 1 358 ? -0.334 12.82 6.684 1 95.81 358 TYR B C 1
ATOM 6642 O O . TYR B 1 358 ? -1.024 11.938 6.18 1 95.81 358 TYR B O 1
ATOM 6650 N N . ARG B 1 359 ? 0.045 12.781 7.891 1 97.19 359 ARG B N 1
ATOM 6651 C CA . ARG B 1 359 ? -0.221 11.648 8.773 1 97.19 359 ARG B CA 1
ATOM 6652 C C . ARG B 1 359 ? -1.711 11.523 9.07 1 97.19 359 ARG B C 1
ATOM 6654 O O . ARG B 1 359 ? -2.26 10.422 9.086 1 97.19 359 ARG B O 1
ATOM 6661 N N . CYS B 1 360 ? -2.357 12.641 9.273 1 95.06 360 CYS B N 1
ATOM 6662 C CA . CYS B 1 360 ? -3.799 12.633 9.5 1 95.06 360 CYS B CA 1
ATOM 6663 C C . CYS B 1 360 ? -4.531 12.047 8.297 1 95.06 360 CYS B C 1
ATOM 6665 O O . CYS B 1 360 ? -5.414 11.203 8.453 1 95.06 360 CYS B O 1
ATOM 6667 N N . ALA B 1 361 ? -4.152 12.516 7.129 1 95.25 361 ALA B N 1
ATOM 6668 C CA . ALA B 1 361 ? -4.789 12.023 5.91 1 95.25 361 ALA B CA 1
ATOM 6669 C C . ALA B 1 361 ? -4.613 10.516 5.777 1 95.25 361 ALA B C 1
ATOM 6671 O O . ALA B 1 361 ? -5.566 9.797 5.461 1 95.25 361 ALA B O 1
ATOM 6672 N N . ARG B 1 362 ? -3.473 10.008 6.039 1 96.44 362 ARG B N 1
ATOM 6673 C CA . ARG B 1 362 ? -3.193 8.578 5.891 1 96.44 362 ARG B CA 1
ATOM 6674 C C . ARG B 1 362 ? -3.92 7.766 6.957 1 96.44 362 ARG B C 1
ATOM 6676 O O . ARG B 1 362 ? -4.375 6.652 6.688 1 96.44 362 ARG B O 1
ATOM 6683 N N . ILE B 1 363 ? -3.994 8.258 8.18 1 96.62 363 ILE B N 1
ATOM 6684 C CA . ILE B 1 363 ? -4.77 7.578 9.211 1 96.62 363 ILE B CA 1
ATOM 6685 C C . ILE B 1 363 ? -6.207 7.379 8.727 1 96.62 363 ILE B C 1
ATOM 6687 O O . ILE B 1 363 ? -6.762 6.285 8.852 1 96.62 363 ILE B O 1
ATOM 6691 N N . LEU B 1 364 ? -6.746 8.391 8.141 1 93.62 364 LEU B N 1
ATOM 6692 C CA . LEU B 1 364 ? -8.125 8.328 7.664 1 93.62 364 LEU B CA 1
ATOM 6693 C C . LEU B 1 364 ? -8.266 7.293 6.551 1 93.62 364 LEU B C 1
ATOM 6695 O O . LEU B 1 364 ? -9.273 6.59 6.477 1 93.62 364 LEU B O 1
ATOM 6699 N N . ILE B 1 365 ? -7.27 7.203 5.688 1 96.25 365 ILE B N 1
ATOM 6700 C CA . ILE B 1 365 ? -7.285 6.211 4.617 1 96.25 365 ILE B CA 1
ATOM 6701 C C . ILE B 1 365 ? -7.289 4.805 5.219 1 96.25 365 ILE B C 1
ATOM 6703 O O . ILE B 1 365 ? -8.086 3.955 4.816 1 96.25 365 ILE B O 1
ATOM 6707 N N . GLN B 1 366 ? -6.379 4.574 6.168 1 97 366 GLN B N 1
ATOM 6708 C CA . GLN B 1 366 ? -6.301 3.262 6.797 1 97 366 GLN B CA 1
ATOM 6709 C C . GLN B 1 366 ? -7.617 2.904 7.488 1 97 366 GLN B C 1
ATOM 6711 O O . GLN B 1 366 ? -8.07 1.761 7.414 1 97 366 GLN B O 1
ATOM 6716 N N . GLU B 1 367 ? -8.203 3.855 8.086 1 94.19 367 GLU B N 1
ATOM 6717 C CA . GLU B 1 367 ? -9.477 3.621 8.773 1 94.19 367 GLU B CA 1
ATOM 6718 C C . GLU B 1 367 ? -10.594 3.346 7.777 1 94.19 367 GLU B C 1
ATOM 6720 O O . GLU B 1 367 ? -11.484 2.531 8.047 1 94.19 367 GLU B O 1
ATOM 6725 N N . LEU B 1 368 ? -10.586 4.062 6.75 1 93.94 368 LEU B N 1
ATOM 6726 C CA . LEU B 1 368 ? -11.57 3.811 5.703 1 93.94 368 LEU B CA 1
ATOM 6727 C C . LEU B 1 368 ? -11.469 2.379 5.191 1 93.94 368 LEU B C 1
ATOM 6729 O O . LEU B 1 368 ? -12.484 1.725 4.953 1 93.94 368 LEU B O 1
ATOM 6733 N N . ILE B 1 369 ? -10.273 1.89 4.961 1 95.81 369 ILE B N 1
ATOM 6734 C CA . ILE B 1 369 ? -10.062 0.516 4.516 1 95.81 369 ILE B CA 1
ATOM 6735 C C . ILE B 1 369 ? -10.594 -0.455 5.566 1 95.81 369 ILE B C 1
ATOM 6737 O O . ILE B 1 369 ? -11.289 -1.416 5.234 1 95.81 369 ILE B O 1
ATOM 6741 N N . LEU B 1 370 ? -10.344 -0.201 6.832 1 95.19 370 LEU B N 1
ATOM 6742 C CA . LEU B 1 370 ? -10.82 -1.049 7.922 1 95.19 370 LEU B CA 1
ATOM 6743 C C . LEU B 1 370 ? -12.344 -1.096 7.949 1 95.19 370 LEU B C 1
ATOM 6745 O O . LEU B 1 370 ? -12.93 -2.168 8.094 1 95.19 370 LEU B O 1
ATOM 6749 N N . ASP B 1 371 ? -12.922 0.037 7.742 1 92.38 371 ASP B N 1
ATOM 6750 C CA . ASP B 1 371 ? -14.383 0.101 7.715 1 92.38 371 ASP B CA 1
ATOM 6751 C C . ASP B 1 371 ? -14.945 -0.701 6.543 1 92.38 371 ASP B C 1
ATOM 6753 O O . ASP B 1 371 ? -15.961 -1.387 6.688 1 92.38 371 ASP B O 1
ATOM 6757 N N . THR B 1 372 ? -14.297 -0.504 5.465 1 92.75 372 THR B N 1
ATOM 6758 C CA . THR B 1 372 ? -14.742 -1.224 4.277 1 92.75 372 THR B CA 1
ATOM 6759 C C . THR B 1 372 ? -14.602 -2.73 4.473 1 92.75 372 THR B C 1
ATOM 6761 O O . THR B 1 372 ? -15.484 -3.498 4.082 1 92.75 372 THR B O 1
ATOM 6764 N N . LEU B 1 373 ? -13.523 -3.211 5.043 1 92.5 373 LEU B N 1
ATOM 6765 C CA . LEU B 1 373 ? -13.297 -4.625 5.328 1 92.5 373 LEU B CA 1
ATOM 6766 C C . LEU B 1 373 ? -14.352 -5.156 6.293 1 92.5 373 LEU B C 1
ATOM 6768 O O . LEU B 1 373 ? -14.852 -6.27 6.125 1 92.5 373 LEU B O 1
ATOM 6772 N N . ASP B 1 374 ? -14.688 -4.375 7.285 1 90 374 ASP B N 1
ATOM 6773 C CA . ASP B 1 374 ? -15.727 -4.75 8.234 1 90 374 ASP B CA 1
ATOM 6774 C C . ASP B 1 374 ? -17.078 -4.918 7.531 1 90 374 ASP B C 1
ATOM 6776 O O . ASP B 1 374 ? -17.844 -5.816 7.867 1 90 374 ASP B O 1
ATOM 6780 N N . GLY B 1 375 ? -17.297 -4.043 6.613 1 86.94 375 GLY B N 1
ATOM 6781 C CA . GLY B 1 375 ? -18.516 -4.164 5.832 1 86.94 375 GLY B CA 1
ATOM 6782 C C . GLY B 1 375 ? -18.578 -5.434 5.004 1 86.94 375 GLY B C 1
ATOM 6783 O O . GLY B 1 375 ? -19.625 -6.078 4.91 1 86.94 375 GLY B O 1
ATOM 6784 N N . ILE B 1 376 ? -17.484 -5.824 4.434 1 85.44 376 ILE B N 1
ATOM 6785 C CA . ILE B 1 376 ? -17.391 -7.055 3.648 1 85.44 376 ILE B CA 1
ATOM 6786 C C . ILE B 1 376 ? -17.625 -8.258 4.555 1 85.44 376 ILE B C 1
ATOM 6788 O O . ILE B 1 376 ? -18.359 -9.188 4.191 1 85.44 376 ILE B O 1
ATOM 6792 N N . SER B 1 377 ? -17.031 -8.32 5.652 1 81.69 377 SER B N 1
ATOM 6793 C CA . SER B 1 377 ? -17.141 -9.438 6.59 1 81.69 377 SER B CA 1
ATOM 6794 C C . SER B 1 377 ? -18.562 -9.586 7.098 1 81.69 377 SER B C 1
ATOM 6796 O O . SER B 1 377 ? -19.031 -10.703 7.348 1 81.69 377 SER B O 1
ATOM 6798 N N . ALA B 1 378 ? -19.172 -8.523 7.211 1 77.06 378 ALA B N 1
ATOM 6799 C CA . ALA B 1 378 ? -20.562 -8.555 7.691 1 77.06 378 ALA B CA 1
ATOM 6800 C C . ALA B 1 378 ? -21.5 -9.117 6.625 1 77.06 378 ALA B C 1
ATOM 6802 O O . ALA B 1 378 ? -22.516 -9.734 6.953 1 77.06 378 ALA B O 1
ATOM 6803 N N . SER B 1 379 ? -21.125 -8.922 5.441 1 73.56 379 SER B N 1
ATOM 6804 C CA . SER B 1 379 ? -22 -9.344 4.348 1 73.56 379 SER B CA 1
ATOM 6805 C C . SER B 1 379 ? -21.672 -10.766 3.906 1 73.56 379 SER B C 1
ATOM 6807 O O . SER B 1 379 ? -22.5 -11.422 3.252 1 73.56 379 SER B O 1
ATOM 6809 N N . THR B 1 380 ? -20.469 -11.109 4.066 1 67.12 380 THR B N 1
ATOM 6810 C CA . THR B 1 380 ? -20.078 -12.445 3.631 1 67.12 380 THR B CA 1
ATOM 6811 C C . THR B 1 380 ? -20.266 -13.461 4.758 1 67.12 380 THR B C 1
ATOM 6813 O O . THR B 1 380 ? -20.172 -13.109 5.938 1 67.12 380 THR B O 1
ATOM 6816 N N . GLU B 1 381 ? -20.922 -14.57 4.523 1 55.78 381 GLU B N 1
ATOM 6817 C CA . GLU B 1 381 ? -21.141 -15.633 5.5 1 55.78 381 GLU B CA 1
ATOM 6818 C C . GLU B 1 381 ? -19.891 -15.859 6.355 1 55.78 381 GLU B C 1
ATOM 6820 O O . GLU B 1 381 ? -18.766 -15.805 5.848 1 55.78 381 GLU B O 1
ATOM 6825 N N . ARG B 1 382 ? -20.062 -15.531 7.797 1 51.16 382 ARG B N 1
ATOM 6826 C CA . ARG B 1 382 ? -19.109 -15.555 8.906 1 51.16 382 ARG B CA 1
ATOM 6827 C C . ARG B 1 382 ? -17.984 -16.562 8.641 1 51.16 382 ARG B C 1
ATOM 6829 O O . ARG B 1 382 ? -16.875 -16.406 9.133 1 51.16 382 ARG B O 1
ATOM 6836 N N . ASP B 1 383 ? -18.375 -17.656 8.172 1 46.09 383 ASP B N 1
ATOM 6837 C CA . ASP B 1 383 ? -17.516 -18.828 8.305 1 46.09 383 ASP B CA 1
ATOM 6838 C C . ASP B 1 383 ? -16.203 -18.641 7.543 1 46.09 383 ASP B C 1
ATOM 6840 O O . ASP B 1 383 ? -15.266 -19.422 7.691 1 46.09 383 ASP B O 1
ATOM 6844 N N . ILE B 1 384 ? -16.219 -17.734 6.52 1 49.62 384 ILE B N 1
ATOM 6845 C CA . ILE B 1 384 ? -14.992 -17.875 5.758 1 49.62 384 ILE B CA 1
ATOM 6846 C C . ILE B 1 384 ? -14.086 -16.672 5.996 1 49.62 384 ILE B C 1
ATOM 6848 O O . ILE B 1 384 ? -14.289 -15.609 5.402 1 49.62 384 ILE B O 1
ATOM 6852 N N . ALA B 1 385 ? -13.773 -16.531 7.324 1 54.22 385 ALA B N 1
ATOM 6853 C CA . ALA B 1 385 ? -12.688 -15.586 7.566 1 54.22 385 ALA B CA 1
ATOM 6854 C C . ALA B 1 385 ? -11.609 -15.695 6.484 1 54.22 385 ALA B C 1
ATOM 6856 O O . ALA B 1 385 ? -11.062 -16.781 6.258 1 54.22 385 ALA B O 1
ATOM 6857 N N . PHE B 1 386 ? -11.57 -14.734 5.414 1 71.31 386 PHE B N 1
ATOM 6858 C CA . PHE B 1 386 ? -10.578 -14.797 4.348 1 71.31 386 PHE B CA 1
ATOM 6859 C C . PHE B 1 386 ? -9.234 -14.266 4.828 1 71.31 386 PHE B C 1
ATOM 6861 O O . PHE B 1 386 ? -9.141 -13.141 5.312 1 71.31 386 PHE B O 1
ATOM 6868 N N . PRO B 1 387 ? -8.25 -15.242 5.195 1 81.56 387 PRO B N 1
ATOM 6869 C CA . PRO B 1 387 ? -6.918 -14.906 5.703 1 81.56 387 PRO B CA 1
ATOM 6870 C C . PRO B 1 387 ? -6.352 -13.633 5.086 1 81.56 387 PRO B C 1
ATOM 6872 O O . PRO B 1 387 ? -5.664 -12.867 5.762 1 81.56 387 PRO B O 1
ATOM 6875 N N . GLN B 1 388 ? -6.824 -13.383 3.965 1 84.25 388 GLN B N 1
ATOM 6876 C CA . GLN B 1 388 ? -6.281 -12.203 3.299 1 84.25 388 GLN B CA 1
ATOM 6877 C C . GLN B 1 388 ? -6.875 -10.922 3.881 1 84.25 388 GLN B C 1
ATOM 6879 O O . GLN B 1 388 ? -6.191 -9.898 3.973 1 84.25 388 GLN B O 1
ATOM 6884 N N . ARG B 1 389 ? -8.133 -10.977 4.242 1 87.69 389 ARG B N 1
ATOM 6885 C CA . ARG B 1 389 ? -8.758 -9.812 4.867 1 87.69 389 ARG B CA 1
ATOM 6886 C C . ARG B 1 389 ? -8.109 -9.5 6.211 1 87.69 389 ARG B C 1
ATOM 6888 O O . ARG B 1 389 ? -7.828 -8.344 6.516 1 87.69 389 ARG B O 1
ATOM 6895 N N . HIS B 1 390 ? -7.863 -10.562 6.875 1 88.56 390 HIS B N 1
ATOM 6896 C CA . HIS B 1 390 ? -7.234 -10.406 8.18 1 88.56 390 HIS B CA 1
ATOM 6897 C C . HIS B 1 390 ? -5.832 -9.82 8.055 1 88.56 390 HIS B C 1
ATOM 6899 O O . HIS B 1 390 ? -5.426 -8.984 8.859 1 88.56 390 HIS B O 1
ATOM 6905 N N . THR B 1 391 ? -5.137 -10.258 7.094 1 89.06 391 THR B N 1
ATOM 6906 C CA . THR B 1 391 ? -3.787 -9.75 6.871 1 89.06 391 THR B CA 1
ATOM 6907 C C . THR B 1 391 ? -3.814 -8.258 6.539 1 89.06 391 THR B C 1
ATOM 6909 O O . THR B 1 391 ? -3.008 -7.488 7.059 1 89.06 391 THR B O 1
ATOM 6912 N N . LEU B 1 392 ? -4.723 -7.906 5.672 1 92.5 392 LEU B N 1
ATOM 6913 C CA . LEU B 1 392 ? -4.836 -6.496 5.312 1 92.5 392 LEU B CA 1
ATOM 6914 C C . LEU B 1 392 ? -5.258 -5.66 6.52 1 92.5 392 LEU B C 1
ATOM 6916 O O . LEU B 1 392 ? -4.77 -4.547 6.711 1 92.5 392 LEU B O 1
ATOM 6920 N N . GLU B 1 393 ? -6.18 -6.188 7.324 1 93.88 393 GLU B N 1
ATOM 6921 C CA . GLU B 1 393 ? -6.617 -5.5 8.539 1 93.88 393 GLU B CA 1
ATOM 6922 C C . GLU B 1 393 ? -5.441 -5.234 9.477 1 93.88 393 GLU B C 1
ATOM 6924 O O . GLU B 1 393 ? -5.293 -4.129 9.992 1 93.88 393 GLU B O 1
ATOM 6929 N N . LEU B 1 394 ? -4.645 -6.215 9.641 1 93.5 394 LEU B N 1
ATOM 6930 C CA . LEU B 1 394 ? -3.494 -6.086 10.531 1 93.5 394 LEU B CA 1
ATOM 6931 C C . LEU B 1 394 ? -2.502 -5.059 9.992 1 93.5 394 LEU B C 1
ATOM 6933 O O . LEU B 1 394 ? -1.951 -4.262 10.758 1 93.5 394 LEU B O 1
ATOM 6937 N N . GLN B 1 395 ? -2.264 -5.109 8.734 1 93.19 395 GLN B N 1
ATOM 6938 C CA . GLN B 1 395 ? -1.349 -4.16 8.117 1 93.19 395 GLN B CA 1
ATOM 6939 C C . GLN B 1 395 ? -1.854 -2.727 8.273 1 93.19 395 GLN B C 1
ATOM 6941 O O . GLN B 1 395 ? -1.076 -1.819 8.578 1 93.19 395 GLN B O 1
ATOM 6946 N N . CYS B 1 396 ? -3.166 -2.525 8.062 1 95.5 396 CYS B N 1
ATOM 6947 C CA . CYS B 1 396 ? -3.766 -1.203 8.195 1 95.5 396 CYS B CA 1
ATOM 6948 C C . CYS B 1 396 ? -3.668 -0.698 9.633 1 95.5 396 CYS B C 1
ATOM 6950 O O . CYS B 1 396 ? -3.334 0.465 9.859 1 95.5 396 CYS B O 1
ATOM 6952 N N . ARG B 1 397 ? -3.887 -1.533 10.586 1 95.81 397 ARG B N 1
ATOM 6953 C CA . ARG B 1 397 ? -3.812 -1.158 12 1 95.81 397 ARG B CA 1
ATOM 6954 C C . ARG B 1 397 ? -2.387 -0.795 12.391 1 95.81 397 ARG B C 1
ATOM 6956 O O . ARG B 1 397 ? -2.166 0.171 13.125 1 95.81 397 ARG B O 1
ATOM 6963 N N . GLN B 1 398 ? -1.49 -1.547 11.867 1 95.12 398 GLN B N 1
ATOM 6964 C CA . GLN B 1 398 ? -0.088 -1.28 12.172 1 95.12 398 GLN B CA 1
ATOM 6965 C C . GLN B 1 398 ? 0.359 0.054 11.586 1 95.12 398 GLN B C 1
ATOM 6967 O O . GLN B 1 398 ? 1.067 0.822 12.234 1 95.12 398 GLN B O 1
ATOM 6972 N N . THR B 1 399 ? -0.005 0.268 10.383 1 96 399 THR B N 1
ATOM 6973 C CA . THR B 1 399 ? 0.341 1.528 9.742 1 96 399 THR B CA 1
ATOM 6974 C C . THR B 1 399 ? -0.297 2.705 10.477 1 96 399 THR B C 1
ATOM 6976 O O . THR B 1 399 ? 0.362 3.715 10.727 1 96 399 THR B O 1
ATOM 6979 N N . ALA B 1 400 ? -1.615 2.586 10.797 1 96.75 400 ALA B N 1
ATOM 6980 C CA . ALA B 1 400 ? -2.318 3.645 11.516 1 96.75 400 ALA B CA 1
ATOM 6981 C C . ALA B 1 400 ? -1.656 3.926 12.859 1 96.75 400 ALA B C 1
ATOM 6983 O O . ALA B 1 400 ? -1.476 5.086 13.242 1 96.75 400 ALA B O 1
ATOM 6984 N N . LEU B 1 401 ? -1.288 2.902 13.539 1 96.62 401 LEU B N 1
ATOM 6985 C CA . LEU B 1 401 ? -0.654 3.07 14.836 1 96.62 401 LEU B CA 1
ATOM 6986 C C . LEU B 1 401 ? 0.682 3.793 14.703 1 96.62 401 LEU B C 1
ATOM 6988 O O . LEU B 1 401 ? 1.002 4.672 15.508 1 96.62 401 LEU B O 1
ATOM 6992 N N . GLN B 1 402 ? 1.413 3.428 13.711 1 95.62 402 GLN B N 1
ATOM 6993 C CA . GLN B 1 402 ? 2.686 4.102 13.469 1 95.62 402 GLN B CA 1
ATOM 6994 C C . GLN B 1 402 ? 2.479 5.59 13.195 1 95.62 402 GLN B C 1
ATOM 6996 O O . GLN B 1 402 ? 3.244 6.426 13.68 1 95.62 402 GLN B O 1
ATOM 7001 N N . LEU B 1 403 ? 1.5 5.879 12.422 1 97.38 403 LEU B N 1
ATOM 7002 C CA . LEU B 1 403 ? 1.196 7.27 12.102 1 97.38 403 LEU B CA 1
ATOM 7003 C C . LEU B 1 403 ? 0.759 8.039 13.344 1 97.38 403 LEU B C 1
ATOM 7005 O O . LEU B 1 403 ? 1.14 9.195 13.531 1 97.38 403 LEU B O 1
ATOM 7009 N N . VAL B 1 404 ? -0.033 7.371 14.172 1 97.38 404 VAL B N 1
ATOM 7010 C CA . VAL B 1 404 ? -0.471 7.965 15.43 1 97.38 404 VAL B CA 1
ATOM 7011 C C . VAL B 1 404 ? 0.742 8.266 16.312 1 97.38 404 VAL B C 1
ATOM 7013 O O . VAL B 1 404 ? 0.868 9.359 16.844 1 97.38 404 VAL B O 1
ATOM 7016 N N . GLU B 1 405 ? 1.596 7.398 16.391 1 96.75 405 GLU B N 1
ATOM 7017 C CA . GLU B 1 405 ? 2.795 7.562 17.203 1 96.75 405 GLU B CA 1
ATOM 7018 C C . GLU B 1 405 ? 3.709 8.641 16.625 1 96.75 405 GLU B C 1
ATOM 7020 O O . GLU B 1 405 ? 4.363 9.375 17.375 1 96.75 405 GLU B O 1
ATOM 7025 N N . ASP B 1 406 ? 3.732 8.758 15.359 1 96.69 406 ASP B N 1
ATOM 7026 C CA . ASP B 1 406 ? 4.547 9.781 14.719 1 96.69 406 ASP B CA 1
ATOM 7027 C C . ASP B 1 406 ? 4.008 11.18 15.023 1 96.69 406 ASP B C 1
ATOM 7029 O O . ASP B 1 406 ? 4.777 12.133 15.156 1 96.69 406 ASP B O 1
ATOM 7033 N N . ILE B 1 407 ? 2.721 11.312 14.992 1 97.5 407 ILE B N 1
ATOM 7034 C CA . ILE B 1 407 ? 2.137 12.594 15.383 1 97.5 407 ILE B CA 1
ATOM 7035 C C . ILE B 1 407 ? 2.574 12.945 16.797 1 97.5 407 ILE B C 1
ATOM 7037 O O . ILE B 1 407 ? 2.988 14.078 17.062 1 97.5 407 ILE B O 1
ATOM 7041 N N . CYS B 1 408 ? 2.545 11.969 17.688 1 96.94 408 CYS B N 1
ATOM 7042 C CA . CYS B 1 408 ? 2.943 12.203 19.078 1 96.94 408 CYS B CA 1
ATOM 7043 C C . CYS B 1 408 ? 4.426 12.539 19.172 1 96.94 408 CYS B C 1
ATOM 7045 O O . CYS B 1 408 ? 4.832 13.352 20.016 1 96.94 408 CYS B O 1
ATOM 7047 N N . ALA B 1 409 ? 5.191 11.953 18.297 1 95.44 409 ALA B N 1
ATOM 7048 C CA . ALA B 1 409 ? 6.629 12.211 18.297 1 95.44 409 ALA B CA 1
ATOM 7049 C C . ALA B 1 409 ? 6.93 13.641 17.859 1 95.44 409 ALA B C 1
ATOM 7051 O O . ALA B 1 409 ? 8.031 14.148 18.078 1 95.44 409 ALA B O 1
ATOM 7052 N N . SER B 1 410 ? 5.969 14.312 17.266 1 95.19 410 SER B N 1
ATOM 7053 C CA . SER B 1 410 ? 6.172 15.68 16.812 1 95.19 410 SER B CA 1
ATOM 7054 C C . SER B 1 410 ? 5.859 16.688 17.922 1 95.19 410 SER B C 1
ATOM 7056 O O . SER B 1 410 ? 6.184 17.859 17.797 1 95.19 410 SER B O 1
ATOM 7058 N N . VAL B 1 411 ? 5.285 16.281 19.031 1 94.5 411 VAL B N 1
ATOM 7059 C CA . VAL B 1 411 ? 4.738 17.141 20.078 1 94.5 411 VAL B CA 1
ATOM 7060 C C . VAL B 1 411 ? 5.867 17.906 20.75 1 94.5 411 VAL B C 1
ATOM 7062 O O . VAL B 1 411 ? 5.781 19.125 20.922 1 94.5 411 VAL B O 1
ATOM 7065 N N . PRO B 1 412 ? 7.004 17.25 21.078 1 90.5 412 PRO B N 1
ATOM 7066 C CA . PRO B 1 412 ? 8.047 18 21.766 1 90.5 412 PRO B CA 1
ATOM 7067 C C . PRO B 1 412 ? 8.594 19.156 20.938 1 90.5 412 PRO B C 1
ATOM 7069 O O . PRO B 1 412 ? 8.914 20.219 21.484 1 90.5 412 PRO B O 1
ATOM 7072 N N . PHE B 1 413 ? 8.695 19.047 19.688 1 89.5 413 PHE B N 1
ATOM 7073 C CA . PHE B 1 413 ? 9.172 20.109 18.828 1 89.5 413 PHE B CA 1
ATOM 7074 C C . PHE B 1 413 ? 8.18 21.266 18.797 1 89.5 413 PHE B C 1
ATOM 7076 O O . PHE B 1 413 ? 8.578 22.438 18.891 1 89.5 413 PHE B O 1
ATOM 7083 N N . SER B 1 414 ? 6.941 20.953 18.656 1 86.75 414 SER B N 1
ATOM 7084 C CA . SER B 1 414 ? 5.906 21.969 18.469 1 86.75 414 SER B CA 1
ATOM 7085 C C . SER B 1 414 ? 5.613 22.703 19.781 1 86.75 414 SER B C 1
ATOM 7087 O O . SER B 1 414 ? 5.262 23.875 19.766 1 86.75 414 SER B O 1
ATOM 7089 N N . LEU B 1 415 ? 5.691 21.984 20.891 1 84 415 LEU B N 1
ATOM 7090 C CA . LEU B 1 415 ? 5.316 22.594 22.172 1 84 415 LEU B CA 1
ATOM 7091 C C . LEU B 1 415 ? 6.547 23.078 22.922 1 84 415 LEU B C 1
ATOM 7093 O O . LEU B 1 415 ? 6.438 23.891 23.859 1 84 415 LEU B O 1
ATOM 7097 N N . GLY B 1 416 ? 7.758 22.953 22.391 1 71.75 416 GLY B N 1
ATOM 7098 C CA . GLY B 1 416 ? 8.977 23.484 22.984 1 71.75 416 GLY B CA 1
ATOM 7099 C C . GLY B 1 416 ? 9.398 22.734 24.234 1 71.75 416 GLY B C 1
ATOM 7100 O O . GLY B 1 416 ? 8.852 22.953 25.312 1 71.75 416 GLY B O 1
ATOM 7101 N N . SER B 1 417 ? 9.641 21.422 24.266 1 53.5 417 SER B N 1
ATOM 7102 C CA . SER B 1 417 ? 10.047 20.766 25.5 1 53.5 417 SER B CA 1
ATOM 7103 C C . SER B 1 417 ? 11.141 21.547 26.203 1 53.5 417 SER B C 1
ATOM 7105 O O . SER B 1 417 ? 12.008 22.141 25.562 1 53.5 417 SER B O 1
ATOM 7107 N N . GLU B 1 418 ? 10.938 21.969 27.391 1 47.56 418 GLU B N 1
ATOM 7108 C CA . GLU B 1 418 ? 11.953 22.375 28.359 1 47.56 418 GLU B CA 1
ATOM 7109 C C . GLU B 1 418 ? 13.242 21.594 28.172 1 47.56 418 GLU B C 1
ATOM 7111 O O . GLU B 1 418 ? 14.25 21.891 28.812 1 47.56 418 GLU B O 1
ATOM 7116 N N . MET B 1 419 ? 13.352 20.609 27.516 1 45.53 419 MET B N 1
ATOM 7117 C CA . MET B 1 419 ? 14.469 19.688 27.391 1 45.53 419 MET B CA 1
ATOM 7118 C C . MET B 1 419 ? 15.664 20.359 26.719 1 45.53 419 MET B C 1
ATOM 7120 O O . MET B 1 419 ? 16.812 20.094 27.094 1 45.53 419 MET B O 1
ATOM 7124 N N . GLU B 1 420 ? 15.453 21.031 25.703 1 46.47 420 GLU B N 1
ATOM 7125 C CA . GLU B 1 420 ? 16.641 21.719 25.203 1 46.47 420 GLU B CA 1
ATOM 7126 C C . GLU B 1 420 ? 17.266 22.609 26.266 1 46.47 420 GLU B C 1
ATOM 7128 O O . GLU B 1 420 ? 18.484 22.781 26.312 1 46.47 420 GLU B O 1
ATOM 7133 N N . MET B 1 421 ? 16.531 23.141 27.109 1 42.03 421 MET B N 1
ATOM 7134 C CA . MET B 1 421 ? 17.094 23.875 28.234 1 42.03 421 MET B CA 1
ATOM 7135 C C . MET B 1 421 ? 17.891 22.953 29.141 1 42.03 421 MET B C 1
ATOM 7137 O O . MET B 1 421 ? 18.938 23.328 29.672 1 42.03 421 MET B O 1
ATOM 7141 N N . GLU B 1 422 ? 17.344 21.875 29.469 1 41.91 422 GLU B N 1
ATOM 7142 C CA . GLU B 1 422 ? 18.078 21.016 30.391 1 41.91 422 GLU B CA 1
ATOM 7143 C C . GLU B 1 422 ? 19.281 20.375 29.719 1 41.91 422 GLU B C 1
ATOM 7145 O O . GLU B 1 422 ? 20.328 20.188 30.359 1 41.91 422 GLU B O 1
ATOM 7150 N N . ILE B 1 423 ? 19.234 19.984 28.516 1 44.16 423 ILE B N 1
ATOM 7151 C CA . ILE B 1 423 ? 20.438 19.484 27.844 1 44.16 423 ILE B CA 1
ATOM 7152 C C . ILE B 1 423 ? 21.453 20.609 27.703 1 44.16 423 ILE B C 1
ATOM 7154 O O . ILE B 1 423 ? 22.656 20.391 27.922 1 44.16 423 ILE B O 1
ATOM 7158 N N . ALA B 1 424 ? 21.031 21.906 27.406 1 42.25 424 ALA B N 1
ATOM 7159 C CA . ALA B 1 424 ? 21.969 23.016 27.422 1 42.25 424 ALA B CA 1
ATOM 7160 C C . ALA B 1 424 ? 22.469 23.297 28.828 1 42.25 424 ALA B C 1
ATOM 7162 O O . ALA B 1 424 ? 23.625 23.688 29.016 1 42.25 424 ALA B O 1
ATOM 7163 N N . SER B 1 425 ? 21.641 23.156 29.844 1 41.72 425 SER B N 1
ATOM 7164 C CA . SER B 1 425 ? 22.156 23.438 31.188 1 41.72 425 SER B CA 1
ATOM 7165 C C . SER B 1 425 ? 23.125 22.344 31.641 1 41.72 425 SER B C 1
ATOM 7167 O O . SER B 1 425 ? 24.062 22.609 32.375 1 41.72 425 SER B O 1
ATOM 7169 N N . ASN B 1 426 ? 22.859 21.156 31.375 1 37.81 426 ASN B N 1
ATOM 7170 C CA . ASN B 1 426 ? 23.812 20.141 31.844 1 37.81 426 ASN B CA 1
ATOM 7171 C C . ASN B 1 426 ? 25.078 20.125 31 1 37.81 426 ASN B C 1
ATOM 7173 O O . ASN B 1 426 ? 25.984 19.344 31.25 1 37.81 426 ASN B O 1
ATOM 7177 N N . LYS B 1 427 ? 24.969 20.688 29.844 1 42.59 427 LYS B N 1
ATOM 7178 C CA . LYS B 1 427 ? 26.281 20.906 29.25 1 42.59 427 LYS B CA 1
ATOM 7179 C C . LYS B 1 427 ? 27.031 22.031 29.953 1 42.59 427 LYS B C 1
ATOM 7181 O O . LYS B 1 427 ? 27.266 23.094 29.375 1 42.59 427 LYS B O 1
ATOM 7186 N N . SER B 1 428 ? 26.953 22.328 31.266 1 31.17 428 SER B N 1
ATOM 7187 C CA . SER B 1 428 ? 28 23.172 31.828 1 31.17 428 SER B CA 1
ATOM 7188 C C . SER B 1 428 ? 29.375 22.703 31.375 1 31.17 428 SER B C 1
ATOM 7190 O O . SER B 1 428 ? 30.281 23.531 31.203 1 31.17 428 SER B O 1
ATOM 7192 N N . ALA B 1 429 ? 30 21.641 32.344 1 32.56 429 ALA B N 1
ATOM 7193 C CA . ALA B 1 429 ? 31.406 21.75 32.688 1 32.56 429 ALA B CA 1
ATOM 7194 C C . ALA B 1 429 ? 32.281 21.688 31.453 1 32.56 429 ALA B C 1
ATOM 7196 O O . ALA B 1 429 ? 33.312 22.391 31.375 1 32.56 429 ALA B O 1
ATOM 7197 N N . ASP B 1 430 ? 32.688 20.406 30.906 1 30.09 430 ASP B N 1
ATOM 7198 C CA . ASP B 1 430 ? 34 20.391 30.219 1 30.09 430 ASP B CA 1
ATOM 7199 C C . ASP B 1 430 ? 33.906 21.188 28.906 1 30.09 430 ASP B C 1
ATOM 7201 O O . ASP B 1 430 ? 34.781 22.016 28.625 1 30.09 430 ASP B O 1
ATOM 7205 N N . SER B 1 431 ? 33.844 20.375 27.656 1 31.58 431 SER B N 1
ATOM 7206 C CA . SER B 1 431 ? 34.5 20.922 26.469 1 31.58 431 SER B CA 1
ATOM 7207 C C . SER B 1 431 ? 33.719 22.109 25.906 1 31.58 431 SER B C 1
ATOM 7209 O O . SER B 1 431 ? 32.469 22.156 26.016 1 31.58 431 SER B O 1
ATOM 7211 N N . ALA B 1 432 ? 34.344 23.344 25.594 1 28.11 432 ALA B N 1
ATOM 7212 C CA . ALA B 1 432 ? 34.406 24.562 24.766 1 28.11 432 ALA B CA 1
ATOM 7213 C C . ALA B 1 432 ? 33.688 24.359 23.453 1 28.11 432 ALA B C 1
ATOM 7215 O O . ALA B 1 432 ? 33.75 25.188 22.547 1 28.11 432 ALA B O 1
ATOM 7216 N N . ALA B 1 433 ? 33.719 23.172 22.969 1 28.45 433 ALA B N 1
ATOM 7217 C CA . ALA B 1 433 ? 33.25 23.25 21.578 1 28.45 433 ALA B CA 1
ATOM 7218 C C . ALA B 1 433 ? 31.875 23.922 21.516 1 28.45 433 ALA B C 1
ATOM 7220 O O . ALA B 1 433 ? 30.891 23.406 22.031 1 28.45 433 ALA B O 1
ATOM 7221 N N . ALA B 1 434 ? 31.828 25.344 21.328 1 27.27 434 ALA B N 1
ATOM 7222 C CA . ALA B 1 434 ? 31.172 26.656 21.234 1 27.27 434 ALA B CA 1
ATOM 7223 C C . ALA B 1 434 ? 29.766 26.516 20.703 1 27.27 434 ALA B C 1
ATOM 7225 O O . ALA B 1 434 ? 28.797 26.984 21.312 1 27.27 434 ALA B O 1
ATOM 7226 N N . ASN B 1 435 ? 29.609 26.969 19.422 1 27.09 435 ASN B N 1
ATOM 7227 C CA . ASN B 1 435 ? 28.609 27.766 18.688 1 27.09 435 ASN B CA 1
ATOM 7228 C C . ASN B 1 435 ? 27.406 26.906 18.297 1 27.09 435 ASN B C 1
ATOM 7230 O O . ASN B 1 435 ? 27.125 26.734 17.109 1 27.09 435 ASN B O 1
ATOM 7234 N N . SER B 1 436 ? 27.406 25.734 18.656 1 32.16 436 SER B N 1
ATOM 7235 C CA . SER B 1 436 ? 26.156 25.234 18.078 1 32.16 436 SER B CA 1
ATOM 7236 C C . SER B 1 436 ? 24.984 26.109 18.469 1 32.16 436 SER B C 1
ATOM 7238 O O . SER B 1 436 ? 24.875 26.547 19.609 1 32.16 436 SER B O 1
ATOM 7240 N N . PRO B 1 437 ? 24.422 26.875 17.531 1 32.25 437 PRO B N 1
ATOM 7241 C CA . PRO B 1 437 ? 23.297 27.75 17.844 1 32.25 437 PRO B CA 1
ATOM 7242 C C . PRO B 1 437 ? 22.453 27.234 19.016 1 32.25 437 PRO B C 1
ATOM 7244 O O . PRO B 1 437 ? 22.062 26.062 19.031 1 32.25 437 PRO B O 1
ATOM 7247 N N . ALA B 1 438 ? 22.859 27.594 20.25 1 32.72 438 ALA B N 1
ATOM 7248 C CA . ALA B 1 438 ? 22.266 27.578 21.578 1 32.72 438 ALA B CA 1
ATOM 7249 C C . ALA B 1 438 ? 20.734 27.562 21.484 1 32.72 438 ALA B C 1
ATOM 7251 O O . ALA B 1 438 ? 20.156 28.281 20.688 1 32.72 438 ALA B O 1
ATOM 7252 N N . CYS B 1 439 ? 20.281 26.453 21.844 1 34.41 439 CYS B N 1
ATOM 7253 C CA . CYS B 1 439 ? 18.859 26.25 22.109 1 34.41 439 CYS B CA 1
ATOM 7254 C C . CYS B 1 439 ? 18.297 27.406 22.922 1 34.41 439 CYS B C 1
ATOM 7256 O O . CYS B 1 439 ? 18.594 27.547 24.094 1 34.41 439 CYS B O 1
ATOM 7258 N N . ALA B 1 440 ? 18.359 28.609 22.5 1 34.75 440 ALA B N 1
ATOM 7259 C CA . ALA B 1 440 ? 17.547 29.703 23.062 1 34.75 440 ALA B CA 1
ATOM 7260 C C . ALA B 1 440 ? 16.328 29.156 23.781 1 34.75 440 ALA B C 1
ATOM 7262 O O . ALA B 1 440 ? 15.836 28.062 23.469 1 34.75 440 ALA B O 1
ATOM 7263 N N . GLY B 1 441 ? 15.969 29.531 25.016 1 36.69 441 GLY B N 1
ATOM 7264 C CA . GLY B 1 441 ? 14.797 29.25 25.828 1 36.69 441 GLY B CA 1
ATOM 7265 C C . GLY B 1 441 ? 13.57 28.906 25 1 36.69 441 GLY B C 1
ATOM 7266 O O . GLY B 1 441 ? 13.086 29.734 24.219 1 36.69 441 GLY B O 1
ATOM 7267 N N . VAL B 1 442 ? 13.5 27.703 24.547 1 42.75 442 VAL B N 1
ATOM 7268 C CA . VAL B 1 442 ? 12.453 27.188 23.656 1 42.75 442 VAL B CA 1
ATOM 7269 C C . VAL B 1 442 ? 11.086 27.688 24.141 1 42.75 442 VAL B C 1
ATOM 7271 O O . VAL B 1 442 ? 10.609 27.266 25.188 1 42.75 442 VAL B O 1
ATOM 7274 N N . ALA B 1 443 ? 10.812 28.922 24.141 1 48.56 443 ALA B N 1
ATOM 7275 C CA . ALA B 1 443 ? 9.523 29.578 24.297 1 48.56 443 ALA B CA 1
ATOM 7276 C C . ALA B 1 443 ? 8.414 28.781 23.625 1 48.56 443 ALA B C 1
ATOM 7278 O O . ALA B 1 443 ? 8.609 28.234 22.531 1 48.56 443 ALA B O 1
ATOM 7279 N N . ILE B 1 444 ? 7.461 28.25 24.516 1 57.25 444 ILE B N 1
ATOM 7280 C CA . ILE B 1 444 ? 6.176 27.688 24.125 1 57.25 444 ILE B CA 1
ATOM 7281 C C . ILE B 1 444 ? 5.594 28.5 22.969 1 57.25 444 ILE B C 1
ATOM 7283 O O . ILE B 1 444 ? 5.5 29.734 23.047 1 57.25 444 ILE B O 1
ATOM 7287 N N . SER B 1 445 ? 5.66 27.891 21.781 1 74.31 445 SER B N 1
ATOM 7288 C CA . SER B 1 445 ? 5.191 28.625 20.609 1 74.31 445 SER B CA 1
ATOM 7289 C C . SER B 1 445 ? 3.695 28.422 20.391 1 74.31 445 SER B C 1
ATOM 7291 O O . SER B 1 445 ? 3.213 27.281 20.375 1 74.31 445 SER B O 1
ATOM 7293 N N . GLY B 1 446 ? 2.857 29.5 20.609 1 85.06 446 GLY B N 1
ATOM 7294 C CA . GLY B 1 446 ? 1.442 29.484 20.281 1 85.06 446 GLY B CA 1
ATOM 7295 C C . GLY B 1 446 ? 1.162 28.859 18.922 1 85.06 446 GLY B C 1
ATOM 7296 O O . GLY B 1 446 ? 0.168 28.141 18.75 1 85.06 446 GLY B O 1
ATOM 7297 N N . SER B 1 447 ? 2.082 28.938 17.984 1 89 447 SER B N 1
ATOM 7298 C CA . SER B 1 447 ? 1.967 28.359 16.656 1 89 447 SER B CA 1
ATOM 7299 C C . SER B 1 447 ? 1.934 26.844 16.719 1 89 447 SER B C 1
ATOM 7301 O O . SER B 1 447 ? 1.162 26.203 16 1 89 447 SER B O 1
ATOM 7303 N N . GLY B 1 448 ? 2.729 26.312 17.578 1 90.25 448 GLY B N 1
ATOM 7304 C CA . GLY B 1 448 ? 2.775 24.859 17.719 1 90.25 448 GLY B CA 1
ATOM 7305 C C . GLY B 1 448 ? 1.465 24.266 18.203 1 90.25 448 GLY B C 1
ATOM 7306 O O . GLY B 1 448 ? 0.992 23.266 17.656 1 90.25 448 GLY B O 1
ATOM 7307 N N . GLY B 1 449 ? 0.918 24.922 19.219 1 92.12 449 GLY B N 1
ATOM 7308 C CA . GLY B 1 449 ? -0.361 24.469 19.734 1 92.12 449 GLY B CA 1
ATOM 7309 C C . GLY B 1 449 ? -1.476 24.531 18.703 1 92.12 449 GLY B C 1
ATOM 7310 O O . GLY B 1 449 ? -2.246 23.578 18.562 1 92.12 449 GLY B O 1
ATOM 7311 N N . LEU B 1 450 ? -1.515 25.625 18 1 91.88 450 LEU B N 1
ATOM 7312 C CA . LEU B 1 450 ? -2.559 25.844 17 1 91.88 450 LEU B CA 1
ATOM 7313 C C . LEU B 1 450 ? -2.486 24.812 15.898 1 91.88 450 LEU B C 1
ATOM 7315 O O . LEU B 1 450 ? -3.52 24.344 15.406 1 91.88 450 LEU B O 1
ATOM 7319 N N . THR B 1 451 ? -1.334 24.359 15.453 1 92.88 451 THR B N 1
ATOM 7320 C CA . THR B 1 451 ? -1.167 23.469 14.32 1 92.88 451 THR B CA 1
ATOM 7321 C C . THR B 1 451 ? -1.265 22 14.758 1 92.88 451 THR B C 1
ATOM 7323 O O . THR B 1 451 ? -1.53 21.125 13.945 1 92.88 451 THR B O 1
ATOM 7326 N N . LEU B 1 452 ? -1.129 21.766 16.078 1 94.56 452 LEU B N 1
ATOM 7327 C CA . LEU B 1 452 ? -1.016 20.391 16.562 1 94.56 452 LEU B CA 1
ATOM 7328 C C . LEU B 1 452 ? -2.35 19.891 17.109 1 94.56 452 LEU B C 1
ATOM 7330 O O . LEU B 1 452 ? -2.572 18.688 17.203 1 94.56 452 LEU B O 1
ATOM 7334 N N . MET B 1 453 ? -3.178 20.766 17.562 1 93.12 453 MET B N 1
ATOM 7335 C CA . MET B 1 453 ? -4.355 20.359 18.312 1 93.12 453 MET B CA 1
ATOM 7336 C C . MET B 1 453 ? -5.223 19.406 17.5 1 93.12 453 MET B C 1
ATOM 7338 O O . MET B 1 453 ? -5.672 18.375 18.016 1 93.12 453 MET B O 1
ATOM 7342 N N . TRP B 1 454 ? -5.438 19.688 16.203 1 91.19 454 TRP B N 1
ATOM 7343 C CA . TRP B 1 454 ? -6.285 18.828 15.391 1 91.19 454 TRP B CA 1
ATOM 7344 C C . TRP B 1 454 ? -5.594 17.5 15.102 1 91.19 454 TRP B C 1
ATOM 7346 O O . TRP B 1 454 ? -6.188 16.422 15.258 1 91.19 454 TRP B O 1
ATOM 7356 N N . PRO B 1 455 ? -4.332 17.484 14.672 1 95.19 455 PRO B N 1
ATOM 7357 C CA . PRO B 1 455 ? -3.641 16.203 14.508 1 95.19 455 PRO B CA 1
ATOM 7358 C C . PRO B 1 455 ? -3.689 15.344 15.766 1 95.19 455 PRO B C 1
ATOM 7360 O O . PRO B 1 455 ? -3.869 14.125 15.672 1 95.19 455 PRO B O 1
ATOM 7363 N N . LEU B 1 456 ? -3.568 15.977 16.891 1 95.94 456 LEU B N 1
ATOM 7364 C CA . LEU B 1 456 ? -3.648 15.227 18.141 1 95.94 456 LEU B CA 1
ATOM 7365 C C . LEU B 1 456 ? -5.039 14.633 18.328 1 95.94 456 LEU B C 1
ATOM 7367 O O . LEU B 1 456 ? -5.176 13.477 18.75 1 95.94 456 LEU B O 1
ATOM 7371 N N . LEU B 1 457 ? -6.004 15.375 18.031 1 92.38 457 LEU B N 1
ATOM 7372 C CA . LEU B 1 457 ? -7.367 14.867 18.156 1 92.38 457 LEU B CA 1
ATOM 7373 C C . LEU B 1 457 ? -7.605 13.688 17.219 1 92.38 457 LEU B C 1
ATOM 7375 O O . LEU B 1 457 ? -8.227 12.695 17.609 1 92.38 457 LEU B O 1
ATOM 7379 N N . VAL B 1 458 ? -7.148 13.828 15.992 1 92 458 VAL B N 1
ATOM 7380 C CA . VAL B 1 458 ? -7.277 12.742 15.023 1 92 458 VAL B CA 1
ATOM 7381 C C . VAL B 1 458 ? -6.562 11.492 15.539 1 92 458 VAL B C 1
ATOM 7383 O O . VAL B 1 458 ? -7.098 10.391 15.461 1 92 458 VAL B O 1
ATOM 7386 N N . ALA B 1 459 ? -5.371 11.648 16.078 1 95.69 459 ALA B N 1
ATOM 7387 C CA . ALA B 1 459 ? -4.59 10.539 16.609 1 95.69 459 ALA B CA 1
ATOM 7388 C C . ALA B 1 459 ? -5.328 9.859 17.766 1 95.69 459 ALA B C 1
ATOM 7390 O O . ALA B 1 459 ? -5.422 8.633 17.812 1 95.69 459 ALA B O 1
ATOM 7391 N N . ALA B 1 460 ? -5.891 10.648 18.641 1 94.94 460 ALA B N 1
ATOM 7392 C CA . ALA B 1 460 ? -6.57 10.109 19.812 1 94.94 460 ALA B CA 1
ATOM 7393 C C . ALA B 1 460 ? -7.844 9.367 19.422 1 94.94 460 ALA B C 1
ATOM 7395 O O . ALA B 1 460 ? -8.227 8.391 20.062 1 94.94 460 ALA B O 1
ATOM 7396 N N . ASN B 1 461 ? -8.43 9.828 18.391 1 90.5 461 ASN B N 1
ATOM 7397 C CA . ASN B 1 461 ? -9.703 9.25 17.969 1 90.5 461 ASN B CA 1
ATOM 7398 C C . ASN B 1 461 ? -9.5 8.047 17.062 1 90.5 461 ASN B C 1
ATOM 7400 O O . ASN B 1 461 ? -10.469 7.398 16.656 1 90.5 461 ASN B O 1
ATOM 7404 N N . SER B 1 462 ? -8.305 7.789 16.703 1 91.31 462 SER B N 1
ATOM 7405 C CA . SER B 1 462 ? -8.047 6.605 15.898 1 91.31 462 SER B CA 1
ATOM 7406 C C . SER B 1 462 ? -8.367 5.328 16.656 1 91.31 462 SER B C 1
ATOM 7408 O O . SER B 1 462 ? -8.094 5.227 17.859 1 91.31 462 SER B O 1
ATOM 7410 N N . GLY B 1 463 ? -8.984 4.395 16.109 1 87.81 463 GLY B N 1
ATOM 7411 C CA . GLY B 1 463 ? -9.359 3.133 16.719 1 87.81 463 GLY B CA 1
ATOM 7412 C C . GLY B 1 463 ? -8.172 2.312 17.172 1 87.81 463 GLY B C 1
ATOM 7413 O O . GLY B 1 463 ? -8.312 1.41 18 1 87.81 463 GLY B O 1
ATOM 7414 N N . VAL B 1 464 ? -7.012 2.703 16.75 1 92.56 464 VAL B N 1
ATOM 7415 C CA . VAL B 1 464 ? -5.84 1.887 17.062 1 92.56 464 VAL B CA 1
ATOM 7416 C C . VAL B 1 464 ? -5.082 2.486 18.234 1 92.56 464 VAL B C 1
ATOM 7418 O O . VAL B 1 464 ? -4.129 1.888 18.75 1 92.56 464 VAL B O 1
ATOM 7421 N N . ALA B 1 465 ? -5.414 3.727 18.672 1 93.88 465 ALA B N 1
ATOM 7422 C CA . ALA B 1 465 ? -4.727 4.371 19.781 1 93.88 465 ALA B CA 1
ATOM 7423 C C . ALA B 1 465 ? -5.094 3.717 21.109 1 93.88 465 ALA B C 1
ATOM 7425 O O . ALA B 1 465 ? -6.258 3.727 21.516 1 93.88 465 ALA B O 1
ATOM 7426 N N . PRO B 1 466 ? -4.133 3.115 21.812 1 94.38 466 PRO B N 1
ATOM 7427 C CA . PRO B 1 466 ? -4.438 2.529 23.109 1 94.38 466 PRO B CA 1
ATOM 7428 C C . PRO B 1 466 ? -4.84 3.574 24.141 1 94.38 466 PRO B C 1
ATOM 7430 O O . PRO B 1 466 ? -4.594 4.77 23.953 1 94.38 466 PRO B O 1
ATOM 7433 N N . LYS B 1 467 ? -5.355 3.125 25.266 1 93.25 467 LYS B N 1
ATOM 7434 C CA . LYS B 1 467 ? -5.906 4.004 26.281 1 93.25 467 LYS B CA 1
ATOM 7435 C C . LYS B 1 467 ? -4.824 4.902 26.875 1 93.25 467 LYS B C 1
ATOM 7437 O O . LYS B 1 467 ? -5.055 6.094 27.109 1 93.25 467 LYS B O 1
ATOM 7442 N N . ASP B 1 468 ? -3.67 4.383 27.078 1 93.81 468 ASP B N 1
ATOM 7443 C CA . ASP B 1 468 ? -2.59 5.164 27.672 1 93.81 468 ASP B CA 1
ATOM 7444 C C . ASP B 1 468 ? -2.152 6.289 26.734 1 93.81 468 ASP B C 1
ATOM 7446 O O . ASP B 1 468 ? -1.841 7.395 27.188 1 93.81 468 ASP B O 1
ATOM 7450 N N . LEU B 1 469 ? -2.1 5.957 25.531 1 94.94 469 LEU B N 1
ATOM 7451 C CA . LEU B 1 469 ? -1.734 6.965 24.547 1 94.94 469 LEU B CA 1
ATOM 7452 C C . LEU B 1 469 ? -2.801 8.047 24.453 1 94.94 469 LEU B C 1
ATOM 7454 O O . LEU B 1 469 ? -2.479 9.234 24.359 1 94.94 469 LEU B O 1
ATOM 7458 N N . ARG B 1 470 ? -4.027 7.754 24.5 1 94.44 470 ARG B N 1
ATOM 7459 C CA . ARG B 1 470 ? -5.129 8.711 24.484 1 94.44 470 ARG B CA 1
ATOM 7460 C C . ARG B 1 470 ? -5.055 9.656 25.672 1 94.44 470 ARG B C 1
ATOM 7462 O O . ARG B 1 470 ? -5.281 10.859 25.547 1 94.44 470 ARG B O 1
ATOM 7469 N N . ASN B 1 471 ? -4.707 9.07 26.766 1 94.19 471 ASN B N 1
ATOM 7470 C CA . ASN B 1 471 ? -4.555 9.883 27.969 1 94.19 471 ASN B CA 1
ATOM 7471 C C . ASN B 1 471 ? -3.383 10.859 27.844 1 94.19 471 ASN B C 1
ATOM 7473 O O . ASN B 1 471 ? -3.473 12 28.281 1 94.19 471 ASN B O 1
ATOM 7477 N N . TRP B 1 472 ? -2.369 10.336 27.297 1 95.75 472 TRP B N 1
ATOM 7478 C CA . TRP B 1 472 ? -1.205 11.195 27.094 1 95.75 472 TRP B CA 1
ATOM 7479 C C . TRP B 1 472 ? -1.538 12.344 26.141 1 95.75 472 TRP B C 1
ATOM 7481 O O . TRP B 1 472 ? -1.128 13.484 26.391 1 95.75 472 TRP B O 1
ATOM 7491 N N . ILE B 1 473 ? -2.256 12.07 25.094 1 96.31 473 ILE B N 1
ATOM 7492 C CA . ILE B 1 473 ? -2.66 13.094 24.141 1 96.31 473 ILE B CA 1
ATOM 7493 C C . ILE B 1 473 ? -3.578 14.102 24.828 1 96.31 473 ILE B C 1
ATOM 7495 O O . ILE B 1 473 ? -3.447 15.312 24.609 1 96.31 473 ILE B O 1
ATOM 7499 N N . ALA B 1 474 ? -4.484 13.625 25.656 1 94.88 474 ALA B N 1
ATOM 7500 C CA . ALA B 1 474 ? -5.348 14.523 26.406 1 94.88 474 ALA B CA 1
ATOM 7501 C C . ALA B 1 474 ? -4.527 15.469 27.281 1 94.88 474 ALA B C 1
ATOM 7503 O O . ALA B 1 474 ? -4.852 16.656 27.406 1 94.88 474 ALA B O 1
ATOM 7504 N N . GLY B 1 475 ? -3.535 14.914 27.875 1 94.25 475 GLY B N 1
ATOM 7505 C CA . GLY B 1 475 ? -2.633 15.742 28.656 1 94.25 475 GLY B CA 1
ATOM 7506 C C . GLY B 1 475 ? -1.92 16.797 27.828 1 94.25 475 GLY B C 1
ATOM 7507 O O . GLY B 1 475 ? -1.736 17.938 28.281 1 94.25 475 GLY B O 1
ATOM 7508 N N . SER B 1 476 ? -1.492 16.438 26.641 1 94.38 476 SER B N 1
ATOM 7509 C CA . SER B 1 476 ? -0.842 17.391 25.734 1 94.38 476 SER B CA 1
ATOM 7510 C C . SER B 1 476 ? -1.798 18.5 25.328 1 94.38 476 SER B C 1
ATOM 7512 O O . SER B 1 476 ? -1.403 19.656 25.234 1 94.38 476 SER B O 1
ATOM 7514 N N . LEU B 1 477 ? -3.035 18.156 25.078 1 94.69 477 LEU B N 1
ATOM 7515 C CA . LEU B 1 477 ? -4.047 19.156 24.719 1 94.69 477 LEU B CA 1
ATOM 7516 C C . LEU B 1 477 ? -4.312 20.094 25.891 1 94.69 477 LEU B C 1
ATOM 7518 O O . LEU B 1 477 ? -4.496 21.297 25.688 1 94.69 477 LEU B O 1
ATOM 7522 N N . ASN B 1 478 ? -4.293 19.547 27.078 1 93.75 478 ASN B N 1
ATOM 7523 C CA . ASN B 1 478 ? -4.434 20.375 28.266 1 93.75 478 ASN B CA 1
ATOM 7524 C C . ASN B 1 478 ? -3.299 21.391 28.375 1 93.75 478 ASN B C 1
ATOM 7526 O O . ASN B 1 478 ? -3.525 22.547 28.75 1 93.75 478 ASN B O 1
ATOM 7530 N N . LYS B 1 479 ? -2.158 20.938 28.047 1 91.31 479 LYS B N 1
ATOM 7531 C CA . LYS B 1 479 ? -1 21.812 28.062 1 91.31 479 LYS B CA 1
ATOM 7532 C C . LYS B 1 479 ? -1.135 22.938 27.031 1 91.31 479 LYS B C 1
ATOM 7534 O O . LYS B 1 479 ? -0.805 24.094 27.297 1 91.31 479 LYS B O 1
ATOM 7539 N N . ILE B 1 480 ? -1.561 22.609 25.875 1 92.94 480 ILE B N 1
ATOM 7540 C CA . ILE B 1 480 ? -1.79 23.594 24.828 1 92.94 480 ILE B CA 1
ATOM 7541 C C . ILE B 1 480 ? -2.826 24.609 25.297 1 92.94 480 ILE B C 1
ATOM 7543 O O . ILE B 1 480 ? -2.645 25.812 25.125 1 92.94 480 ILE B O 1
ATOM 7547 N N . GLY B 1 481 ? -3.838 24.219 25.938 1 93.12 481 GLY B N 1
ATOM 7548 C CA . GLY B 1 481 ? -4.895 25.094 26.422 1 93.12 481 GLY B CA 1
ATOM 7549 C C . GLY B 1 481 ? -4.434 26.047 27.5 1 93.12 481 GLY B C 1
ATOM 7550 O O . GLY B 1 481 ? -4.645 27.266 27.391 1 93.12 481 GLY B O 1
ATOM 7551 N N . HIS B 1 482 ? -3.73 25.562 28.438 1 89.75 482 HIS B N 1
ATOM 7552 C CA . HIS B 1 482 ? -3.369 26.359 29.594 1 89.75 482 HIS B CA 1
ATOM 7553 C C . HIS B 1 482 ? -2.121 27.188 29.328 1 89.75 482 HIS B C 1
ATOM 7555 O O . HIS B 1 482 ? -2.064 28.375 29.688 1 89.75 482 HIS B O 1
ATOM 7561 N N . SER B 1 483 ? -1.179 26.594 28.656 1 86.94 483 SER B N 1
ATOM 7562 C CA . SER B 1 483 ? 0.098 27.281 28.484 1 86.94 483 SER B CA 1
ATOM 7563 C C . SER B 1 483 ? 0.051 28.234 27.297 1 86.94 483 SER B C 1
ATOM 7565 O O . SER B 1 483 ? 0.744 29.266 27.297 1 86.94 483 SER B O 1
ATOM 7567 N N . MET B 1 484 ? -0.781 27.953 26.359 1 89.19 484 MET B N 1
ATOM 7568 C CA . MET B 1 484 ? -0.786 28.781 25.141 1 89.19 484 MET B CA 1
ATOM 7569 C C . MET B 1 484 ? -2.094 29.547 25.031 1 89.19 484 MET B C 1
ATOM 7571 O O . MET B 1 484 ? -2.24 30.391 24.141 1 89.19 484 MET B O 1
ATOM 7575 N N . GLY B 1 485 ? -3 29.297 25.922 1 91.31 485 GLY B N 1
ATOM 7576 C CA . GLY B 1 485 ? -4.234 30.062 25.984 1 91.31 485 GLY B CA 1
ATOM 7577 C C . GLY B 1 485 ? -5.227 29.688 24.906 1 91.31 485 GLY B C 1
ATOM 7578 O O . GLY B 1 485 ? -5.996 30.531 24.438 1 91.31 485 GLY B O 1
ATOM 7579 N N . ILE B 1 486 ? -5.211 28.484 24.391 1 94.12 486 ILE B N 1
ATOM 7580 C CA . ILE B 1 486 ? -6.109 28.016 23.344 1 94.12 486 ILE B CA 1
ATOM 7581 C C . ILE B 1 486 ? -7.207 27.141 23.953 1 94.12 486 ILE B C 1
ATOM 7583 O O . ILE B 1 486 ? -7.035 25.938 24.109 1 94.12 486 ILE B O 1
ATOM 7587 N N . ASN B 1 487 ? -8.312 27.719 24.203 1 94 487 ASN B N 1
ATOM 7588 C CA . ASN B 1 487 ? -9.383 27.047 24.938 1 94 487 ASN B CA 1
ATOM 7589 C C . ASN B 1 487 ? -9.953 25.875 24.172 1 94 487 ASN B C 1
ATOM 7591 O O . ASN B 1 487 ? -10.43 24.906 24.766 1 94 487 ASN B O 1
ATOM 7595 N N . GLN B 1 488 ? -9.961 25.938 22.922 1 93.12 488 GLN B N 1
ATOM 7596 C CA . GLN B 1 488 ? -10.469 24.797 22.156 1 93.12 488 GLN B CA 1
ATOM 7597 C C . GLN B 1 488 ? -9.711 23.516 22.484 1 93.12 488 GLN B C 1
ATOM 7599 O O . GLN B 1 488 ? -10.281 22.422 22.469 1 93.12 488 GLN B O 1
ATOM 7604 N N . ALA B 1 489 ? -8.43 23.625 22.719 1 94.38 489 ALA B N 1
ATOM 7605 C CA . ALA B 1 489 ? -7.637 22.453 23.094 1 94.38 489 ALA B CA 1
ATOM 7606 C C . ALA B 1 489 ? -8.156 21.844 24.391 1 94.38 489 ALA B C 1
ATOM 7608 O O . ALA B 1 489 ? -8.141 20.625 24.562 1 94.38 489 ALA B O 1
ATOM 7609 N N . LEU B 1 490 ? -8.578 22.719 25.297 1 93.5 490 LEU B N 1
ATOM 7610 C CA . LEU B 1 490 ? -9.156 22.219 26.531 1 93.5 490 LEU B CA 1
ATOM 7611 C C . LEU B 1 490 ? -10.469 21.484 26.281 1 93.5 490 LEU B C 1
ATOM 7613 O O . LEU B 1 490 ? -10.734 20.453 26.891 1 93.5 490 LEU B O 1
ATOM 7617 N N . ALA B 1 491 ? -11.242 22.062 25.406 1 91.06 491 ALA B N 1
ATOM 7618 C CA . ALA B 1 491 ? -12.484 21.406 25.031 1 91.06 491 ALA B CA 1
ATOM 7619 C C . ALA B 1 491 ? -12.219 20.047 24.406 1 91.06 491 ALA B C 1
ATOM 7621 O O . ALA B 1 491 ? -12.922 19.062 24.688 1 91.06 491 ALA B O 1
ATOM 7622 N N . MET B 1 492 ? -11.211 19.969 23.594 1 91.44 492 MET B N 1
ATOM 7623 C CA . MET B 1 492 ? -10.828 18.719 22.953 1 91.44 492 MET B CA 1
ATOM 7624 C C . MET B 1 492 ? -10.352 17.703 23.984 1 91.44 492 MET B C 1
ATOM 7626 O O . MET B 1 492 ? -10.68 16.516 23.891 1 91.44 492 MET B O 1
ATOM 7630 N N . SER B 1 493 ? -9.57 18.188 24.875 1 93.06 493 SER B N 1
ATOM 7631 C CA . SER B 1 493 ? -9.094 17.328 25.953 1 93.06 493 SER B CA 1
ATOM 7632 C C . SER B 1 493 ? -10.25 16.734 26.75 1 93.06 493 SER B C 1
ATOM 7634 O O . SER B 1 493 ? -10.25 15.539 27.047 1 93.06 493 SER B O 1
ATOM 7636 N N . LYS B 1 494 ? -11.188 17.531 27.031 1 89.75 494 LYS B N 1
ATOM 7637 C CA . LYS B 1 494 ? -12.359 17.094 27.781 1 89.75 494 LYS B CA 1
ATOM 7638 C C . LYS B 1 494 ? -13.156 16.062 26.984 1 89.75 494 LYS B C 1
ATOM 7640 O O . LYS B 1 494 ? -13.656 15.078 27.547 1 89.75 494 LYS B O 1
ATOM 7645 N N . LEU B 1 495 ? -13.289 16.312 25.766 1 86.44 495 LEU B N 1
ATOM 7646 C CA . LEU B 1 495 ? -13.984 15.367 24.891 1 86.44 495 LEU B CA 1
ATOM 7647 C C . LEU B 1 495 ? -13.32 13.992 24.938 1 86.44 495 LEU B C 1
ATOM 7649 O O . LEU B 1 495 ? -14.008 12.969 24.969 1 86.44 495 LEU B O 1
ATOM 7653 N N . LEU B 1 496 ? -12.008 13.93 24.922 1 88.56 496 LEU B N 1
ATOM 7654 C CA . LEU B 1 496 ? -11.266 12.672 24.953 1 88.56 496 LEU B CA 1
ATOM 7655 C C . LEU B 1 496 ? -11.43 11.977 26.297 1 88.56 496 LEU B C 1
ATOM 7657 O O . LEU B 1 496 ? -11.547 10.75 26.344 1 88.56 496 LEU B O 1
ATOM 7661 N N . GLN B 1 497 ? -11.492 12.734 27.312 1 87.88 497 GLN B N 1
ATOM 7662 C CA . GLN B 1 497 ? -11.633 12.172 28.656 1 87.88 497 GLN B CA 1
ATOM 7663 C C . GLN B 1 497 ? -13.023 11.586 28.859 1 87.88 497 GLN B C 1
ATOM 7665 O O . GLN B 1 497 ? -13.188 10.602 29.578 1 87.88 497 GLN B O 1
ATOM 7670 N N . ASP B 1 498 ? -13.945 12.172 28.219 1 82.38 498 ASP B N 1
ATOM 7671 C CA . ASP B 1 498 ? -15.32 11.695 28.359 1 82.38 498 ASP B CA 1
ATOM 7672 C C . ASP B 1 498 ? -15.578 10.5 27.453 1 82.38 498 ASP B C 1
ATOM 7674 O O . ASP B 1 498 ? -16.672 9.938 27.453 1 82.38 498 ASP B O 1
ATOM 7678 N N . GLN B 1 499 ? -14.594 9.969 26.797 1 69.5 499 GLN B N 1
ATOM 7679 C CA . GLN B 1 499 ? -14.633 8.797 25.922 1 69.5 499 GLN B CA 1
ATOM 7680 C C . GLN B 1 499 ? -15.719 8.938 24.859 1 69.5 499 GLN B C 1
ATOM 7682 O O . GLN B 1 499 ? -16.422 7.969 24.547 1 69.5 499 GLN B O 1
ATOM 7687 N N . MET B 1 500 ? -16 10.078 24.609 1 56.94 500 MET B N 1
ATOM 7688 C CA . MET B 1 500 ? -16.984 10.242 23.531 1 56.94 500 MET B CA 1
ATOM 7689 C C . MET B 1 500 ? -16.391 9.789 22.203 1 56.94 500 MET B C 1
ATOM 7691 O O . MET B 1 500 ? -15.242 10.109 21.891 1 56.94 500 MET B O 1
ATOM 7695 N N . LYS B 1 501 ? -16.781 8.641 21.688 1 53.09 501 LYS B N 1
ATOM 7696 C CA . LYS B 1 501 ? -16.344 8.117 20.406 1 53.09 501 LYS B CA 1
ATOM 7697 C C . LYS B 1 501 ? -16.469 9.172 19.312 1 53.09 501 LYS B C 1
ATOM 7699 O O . LYS B 1 501 ? -17.578 9.609 18.984 1 53.09 501 LYS B O 1
ATOM 7704 N N . THR B 1 502 ? -15.617 9.977 19.234 1 47.81 502 THR B N 1
ATOM 7705 C CA . THR B 1 502 ? -15.609 11.117 18.328 1 47.81 502 THR B CA 1
ATOM 7706 C C . THR B 1 502 ? -15.617 10.648 16.875 1 47.81 502 THR B C 1
ATOM 7708 O O . THR B 1 502 ? -15.57 11.461 15.953 1 47.81 502 THR B O 1
ATOM 7711 N N . ARG B 1 503 ? -15.227 9.289 16.609 1 49.75 503 ARG B N 1
ATOM 7712 C CA . ARG B 1 503 ? -15.367 9.031 15.188 1 49.75 503 ARG B CA 1
ATOM 7713 C C . ARG B 1 503 ? -16.734 9.5 14.672 1 49.75 503 ARG B C 1
ATOM 7715 O O . ARG B 1 503 ? -16.984 9.5 13.469 1 49.75 503 ARG B O 1
ATOM 7722 N N . ALA B 1 504 ? -17.625 9.531 15.672 1 42.19 504 ALA B N 1
ATOM 7723 C CA . ALA B 1 504 ? -18.938 10.109 15.336 1 42.19 504 ALA B CA 1
ATOM 7724 C C . ALA B 1 504 ? -18.766 11.43 14.578 1 42.19 504 ALA B C 1
ATOM 7726 O O . ALA B 1 504 ? -19.688 11.867 13.891 1 42.19 504 ALA B O 1
ATOM 7727 N N . TRP B 1 505 ? -17.828 11.969 14.922 1 39.97 505 TRP B N 1
ATOM 7728 C CA . TRP B 1 505 ? -17.703 13.211 14.172 1 39.97 505 TRP B CA 1
ATOM 7729 C C . TRP B 1 505 ? -17.344 12.945 12.719 1 39.97 505 TRP B C 1
ATOM 7731 O O . TRP B 1 505 ? -17.391 13.852 11.883 1 39.97 505 TRP B O 1
ATOM 7741 N N . LEU B 1 506 ? -16.719 11.734 12.523 1 42.44 506 LEU B N 1
ATOM 7742 C CA . LEU B 1 506 ? -16.547 11.273 11.148 1 42.44 506 LEU B CA 1
ATOM 7743 C C . LEU B 1 506 ? -17.766 10.461 10.688 1 42.44 506 LEU B C 1
ATOM 7745 O O . LEU B 1 506 ? -17.891 10.156 9.5 1 42.44 506 LEU B O 1
ATOM 7749 N N . SER B 1 507 ? -18.422 9.828 11.555 1 35.19 507 SER B N 1
ATOM 7750 C CA . SER B 1 507 ? -19.609 9.078 11.148 1 35.19 507 SER B CA 1
ATOM 7751 C C . SER B 1 507 ? -20.766 10.008 10.82 1 35.19 507 SER B C 1
ATOM 7753 O O . SER B 1 507 ? -20.922 11.055 11.453 1 35.19 507 SER B O 1
#

Sequence (1014 aa):
MVYRGKPSPSCAVCTGYRDQSDFGFQDQSEEVVRNYHQSAKKKGK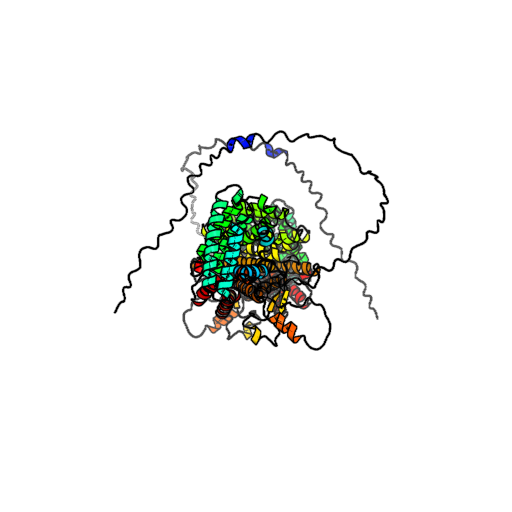EKEKEKRSITSSPILPSTTTGTLVTPASSPPSAGSPPRSLATSVQDIARGYLYTNYMTGGPRTRYMAYLVPLMEDRQNRALDAAVTAVALAALSNIHASPRTMLKAHVEYSTALSATNQALRDPNICKRDDVLAAVVMLGIFEIVSCTDTSFIDRWMNHLDGAAKLLEARGPEQLSRPEGLDMFTQLRAQITLSEIYQQRHSAPILAQLTEQVHCYRDAKDHILDQLGSIVIKLANFCANVKEGRFEKPVEIIRTALSIDAAFVSLLIIAPSAWSYTIAKVPTAHSATLAPHIWGPTYHIYKSIAASSMWNNYRCARILIQELILDTLDGISASTERDIAFPQRHTLELQCRQTALQLVEDICASVPFSLGSEMEMEIASNKSADSAAANSPACAGVAISGSGGLTLMWPLLVAANSGVAPKDLRNWIAGSLNKIGHSMGINQALAMSKLLQDQMKTRAWLSMVYRGKPSPSCAVCTGYRDQSDFGFQDQSEEVVRNYHQSAKKKGKEKEKEKRSITSSPILPSTTTGTLVTPASSPPSAGSPPRSLATSVQDIARGYLYTNYMTGGPRTRYMAYLVPLMEDRQNRALDAAVTAVALAALSNIHASPRTMLKAHVEYSTALSATNQALRDPNICKRDDVLAAVVMLGIFEIVSCTDTSFIDRWMNHLDGAAKLLEARGPEQLSRPEGLDMFTQLRAQITLSEIYQQRHSAPILAQLTEQVHCYRDAKDHILDQLGSIVIKLANFCANVKEGRFEKPVEIIRTALSIDAAFVSLLIIAPSAWSYTIAKVPTAHSATLAPHIWGPTYHIYKSIAASSMWNNYRCARILIQELILDTLDGISASTERDIAFPQRHTLELQCRQTALQLVEDICASVPFSLGSEMEMEIASNKSADSAAANSPACAGVAISGSGGLTLMWPLLVAANSGVAPKDLRNWIAGSLNKIGHSMGINQALAMSKLLQDQMKTRAWLS

Foldseek 3Di:
DPCCPDDDPDPPDPPDDDDPVPPPPPPPVPPPVPPPDDDPDDDDPDDDDDDDDDDDDDDDDDPDPDDDDDDPDDDDDDPDDPPPPPQPLLNVLLVQCCDQAADDAQLRHLQVLVVVLVVPVVLLLLVLLSSLLSLLQVCLQVVPVVSNVVSVVSLVSSVVSLVVQCVDLVSLLDLSSLNSLVSNLQSCQLNPDDLCNLVSLLVSLVVSLVSLVSNALVLLQDPSSVSSLLVSLLSSLVNLQLVLHADDVRNLVSLVVSCVRDDPLCNLSSQLSNLSNVNSPLSNCVVVVVDDDLVVNLVVLVVSLVSLVVSCVCRDPQLDKDKDFDDPVCCVVCCLQAPDGIAIAHNHLVSLLSLLSSLLSLLSSLVSNLVSLVVVCVPPDVPCPDPVSVVSNVVSLVSNLVSLNRLRSHRCNNQVPCVLVVVVVVPPDDDPPPPPPRPPRSPGRLSSLVSNLVSLLSSLLRPNQDPVRNLSSLSSLVCSCNNRSRCNSPSSSVCSVVVPNCVVSSD/DPCPPDDDPDPPPPPDDDDPPPPPPPCPVPPPVPPPPDDPPDDDDDDDPDDDDDDDDDDDDDDDDDDPDDDPDDDPDDPDPPPPPPQPLLNVLLVQCCDQAADDAQLRHLQVLVVVLVVPVVLLLLSLLSSLLSLLQVCLQVVPVVSNVVSVVSLVSNVVSLVVQCVDLVSLLDLSSLNSLVSNLQSCQLNPDDLCNLVSLLVSLVVSLVSLVSNALVLLQDPSSVSSLLVSLLSSLVNLQLVLHADDVRNLVSLVVSCVRDDPLCNLSSQLSNLSNVNSPLSNCVVVVVDDDLVVNLVVLVVSLVSLVVSCVCRDPQLDKDKDFDDPVCCVVCCLQAPDGIAIAHNHLVSLLSLLSSLLSLLSSLVSNLVSLVVVCVPPDVPCPPVVSVVSNVVSLVSNLVSLNRLRSHRCNNQVPCVLVVVVVVPPDDDPPDPPPRPPRSPGRLSSLVSSLVSLLSSLLRPNQDPVNNLSSLSSLVCSCNNRSRCNSPSSSVCSVVVPNCVVSSD

InterPro domains:
  IPR021858 Fungal transcription factor [PF11951] (110-220)
  IPR053175 DHMBA Cluster Regulating Transcription Factor [PTHR38791] (13-503)

Solvent-accessible surface area (backbone atoms only — not comparable to full-atom values): 56119 Å² total; per-residue (Å²): 136,87,82,74,78,78,79,80,79,74,79,74,74,80,78,72,86,82,77,77,74,73,69,74,76,70,79,71,65,74,69,73,73,70,71,84,74,79,80,86,72,79,78,94,81,72,91,81,77,88,74,79,75,79,84,86,76,83,82,78,76,78,82,73,76,80,78,84,80,79,80,78,83,75,86,81,76,87,72,75,76,78,75,74,79,72,76,47,70,64,54,51,17,40,50,49,42,40,50,20,27,30,30,79,54,54,53,10,44,70,45,41,56,48,59,72,52,61,68,46,78,83,41,56,25,32,52,26,13,50,43,13,32,16,24,31,23,46,13,49,51,64,70,34,67,68,42,34,52,52,12,49,52,28,35,52,52,13,52,54,43,41,52,57,38,57,69,35,85,69,52,41,51,35,58,52,48,50,49,21,54,52,32,49,49,48,31,50,39,30,64,34,85,57,86,60,50,64,60,52,51,47,50,49,38,52,54,50,52,52,50,52,58,71,34,43,72,68,37,44,76,36,73,51,33,33,53,48,48,55,56,47,49,56,53,38,40,50,49,24,42,46,65,36,33,65,66,59,66,62,60,57,54,47,46,71,50,46,58,81,64,49,59,75,79,54,39,62,58,40,54,50,49,52,53,46,45,50,48,11,35,48,41,18,37,59,75,70,58,72,59,91,45,69,46,57,54,41,26,51,43,41,33,52,48,22,50,55,58,31,59,56,51,70,50,44,77,74,56,36,56,44,79,42,72,58,55,76,93,44,41,79,80,37,44,88,61,38,59,75,65,45,34,37,46,55,62,22,43,63,32,48,40,52,52,36,51,52,38,47,54,48,36,51,44,33,47,49,41,47,52,49,51,51,52,49,52,70,71,41,72,72,87,62,72,45,65,54,48,54,51,52,46,52,51,34,46,52,52,32,37,51,40,36,50,49,50,49,15,38,42,35,56,34,47,27,47,67,50,49,47,51,56,57,57,65,58,57,76,81,83,72,91,64,76,56,84,70,64,60,79,52,60,64,16,43,31,22,39,70,59,40,47,60,47,47,50,53,34,48,52,35,91,62,49,50,70,69,56,36,50,50,47,28,51,51,27,38,46,34,14,52,74,50,7,27,28,38,32,38,46,50,20,49,44,58,73,66,61,54,71,52,50,54,68,57,96,134,86,81,73,80,77,78,83,80,74,79,74,74,79,79,70,88,82,79,77,74,72,72,74,76,71,79,66,66,73,67,66,69,69,68,77,76,71,73,90,72,78,94,89,86,75,87,86,76,89,79,78,76,88,74,88,83,81,82,79,86,84,79,84,77,81,82,82,76,75,78,78,82,75,84,79,78,84,71,75,76,77,73,75,76,71,75,48,70,65,53,52,18,39,50,49,41,42,50,20,28,30,31,80,53,52,54,10,44,68,44,42,57,49,58,72,49,62,67,45,80,82,43,55,25,33,53,25,13,49,44,14,32,16,24,29,23,46,13,49,50,66,69,32,68,69,42,34,53,53,12,50,52,28,36,52,51,11,51,54,44,42,53,56,38,57,70,34,85,69,53,42,50,36,58,52,49,50,49,21,54,52,32,49,50,47,30,50,39,29,62,35,86,56,88,61,51,62,60,52,49,48,50,49,38,51,52,50,50,54,48,53,58,73,34,43,73,68,37,44,78,36,72,51,32,33,53,48,48,58,56,47,49,57,52,37,39,52,48,25,40,47,64,35,32,66,65,58,66,64,60,57,52,48,46,70,52,45,57,81,64,49,60,75,78,55,39,62,59,38,53,50,47,52,53,47,45,50,48,11,35,47,42,18,36,57,74,70,57,72,59,91,46,70,46,57,53,41,25,50,43,40,32,52,47,22,51,54,57,30,58,58,52,71,49,43,77,75,56,35,55,46,81,43,71,58,56,76,93,44,41,79,79,37,43,88,60,39,57,75,64,44,34,37,45,55,62,22,43,62,32,47,39,52,52,36,51,52,35,47,54,48,36,51,42,34,48,50,41,48,52,50,52,54,52,50,53,69,70,40,74,74,83,61,67,47,65,54,47,55,51,51,46,52,52,33,46,52,52,36,36,51,40,36,50,50,50,47,14,38,41,35,55,33,47,27,47,67,51,53,50,51,58,56,56,68,62,64,78,80,87,73,90,71,75,62,86,67,67,60,79,56,60,64,16,44,31,21,38,70,59,39,48,59,46,47,50,55,34,47,51,35,91,62,49,50,71,68,56,36,51,51,48,29,51,51,26,39,47,33,14,49,74,49,6,28,27,38,30,38,45,50,21,50,44,56,72,66,62,54,70,51,50,54,67,59,95

Nearest PDB structures (foldseek):
  8qcb-assembly1_B  TM=1.562E-01  e=3.086E-01  Saccharomyces cerevisiae
  4hot-assembly1_A  TM=1.455E-01  e=1.718E+00  Homo sapiens
  4hoq-assembly1_A  TM=1.438E-01  e=1.784E+00  Homo sapiens
  6xr1-assembly1_A  TM=3.118E-01  e=7.267E-01  synthetic construct
  8qcb-assembly1_B  TM=1.667E-01  e=4.968E-01  Saccharomyces cerevisiae

Radius of gyration: 40.87 Å; Cα contacts (8 Å, |Δi|>4): 1196; chains: 2; bounding box: 96×168×98 Å

pLDDT: mean 75.62, std 28.04, range [14.88, 97.69]

Secondary structure (DSSP, 8-state):
--------S----------GGG-------SGGGS-TTS---S----------------------------------------------HHHHHHHHHIIIIISSSTTTGGGTTHHHHHH-TT-HHHHHHHHHHHHHHHHHHHT-HHHHHHHHHHHHHHHHHHHHHHHSTTGGGSHHHHHHHHHHHHHHHHT--SSTHHHHHHHHHHHHHHHHHHH-GGGGGSHHHHHHHHHHHHHHHHHHHHHT-PPPHHHHHHHHHGGGGS-GGGHHHHHHHHHHHHHHHHHHHHHTT--SSHHHHHHHHHHHHHHHHHHGGG--GGG-EEEEEPPGGGHHHHTTT--SSEEEEES-HHHHHHHHHHHHHHHHHHHHHHHHHHHHHHHS-TT---HHHHHHHHHHHHHHHHHHHHHHHTHHHHHT-THHHHHHHHTTSS-----S---------HHHHHHHHHHHHHHHHSTT--HHHHHHHHHHHHHHHHHH--HHHHHHHHHHHTT--GGGGT-/--------S----------GGG------TTTHHHHTTS--------------------------------------------------HHHHHHHHHIIIIISSSTTTGGGTTHHHHHH-TT-HHHHHHHHHHHHHHHHHHHT-HHHHHHHHHHHHHHHHHHHHHHHSTTGGGSHHHHHHHHHHHHHHHHT--SSTHHHHHHHHHHHHHHHHHHH-GGGGGSHHHHHHHHHHHHHHHHHHHHHT-PPPHHHHHHHHHGGGGS-GGGHHHHHHHHHHHHHHHHHHHHHTT--SSHHHHHHHHHHHHHHHHHHGGG--GGG-EEEEEPPGGGHHHHTTT--SSEEEEES-HHHHHHHHHHHHHHHHHHHHHHHHHHHHHHHS-TT---HHHHHHHHHHHHHHHHHHHHHHHTHHHHHT-THHHHHHHH--SS-----S---------HHHHHHHHHHHHHHHHSTT--HHHHHHHHHHHHHHHHHH--HHHHHHHHHHHTT--GGGGT-